Protein AF-0000000082408786 (afdb_homodimer)

Radius of gyration: 35.68 Å; Cα contacts (8 Å, |Δi|>4): 3238; chains: 2; bounding box: 88×100×82 Å

Sequence (1570 aa):
MAPITSTYRLQLRPDAFTLRDAAAQVDYFEALGVSHLYLSPILTATSGSTHGYDVTDPTTVSEGLGGREALVELSRAVRSRGMGLIVDLVPNHVGVAKPRENAWWWDVLTHGQSSEYADFFDIDWADNNGANGKLSLPVLGSQDDLDALTVEKDGEETLLAFYEHRFPVASGTEFGSPQEVHSRQSYRLVPWNAGIINYRRFFAVNELAALRQEDPKVFELCHRQLKSWVDEGLIDGVRIDHPDGLADPAEYLGRLRELIGPDQWLVIEKILGHTEPLDPLLPIDGTTGYDALNQLGGIFVDPAAELELTELSADLTGDDGDSTWLHHTERQFKRDTGRGDLAPEVRRLVRAIRRETGSRCSETELNDAVVVAIARMPVYRSDYSPLAGLAARIVGDMHELAPGHEAAFNVLAQSLVNGGEAAVRFQQVCGAVMAKSVEDRLFYRTARLVSRQEVGGNPASLAVSVAEFHLHNADRAKRWPRAMTSLSTHDTKRGEDVRARIGVVSQVPTLWSRLIREWENACPSPDPLTGLFLWQNIIGVWPADSRSAASVPELRERLHAYAEKAVRESGARTSWNDPDVGFESAVHRWIDEVFDGPVADSVSEFVGRIARHGWADSLGQKLLQLLGPGVPDVYQGTELWEDSLVDPDNRRVVDYGTRRSLLESGAAPIDATGTAKLHLVRTALTLRRENPSWFDHGEYRPIFASGSGSGHLVGFSRGPAGDPPMVVALATRHSLGLSSHGWRDTRIDLPEGEWLDALSGQPVTSADARDVFADGPCALLTRVCMAPITSTYRLQLRPDAFTLRDAAAQVDYFEALGVSHLYLSPILTATSGSTHGYDVTDPTTVSEGLGGREALVELSRAVRSRGMGLIVDLVPNHVGVAKPRENAWWWDVLTHGQSSEYADFFDIDWADNNGANGKLSLPVLGSQDDLDALTVEKDGEETLLAFYEHRFPVASGTEFGSPQEVHSRQSYRLVPWNAGIINYRRFFAVNELAALRQEDPKVFELCHRQLKSWVDEGLIDGVRIDHPDGLADPAEYLGRLRELIGPDQWLVIEKILGHTEPLDPLLPIDGTTGYDALNQLGGIFVDPAAELELTELSADLTGDDGDSTWLHHTERQFKRDTGRGDLAPEVRRLVRAIRRETGSRCSETELNDAVVVAIARMPVYRSDYSPLAGLAARIVGDMHELAPGHEAAFNVLAQSLVNGGEAAVRFQQVCGAVMAKSVEDRLFYRTARLVSRQEVGGNPASLAVSVAEFHLHNADRAKRWPRAMTSLSTHDTKRGEDVRARIGVVSQVPTLWSRLIREWENACPSPDPLTGLFLWQNIIGVWPADSRSAASVPELRERLHAYAEKAVRESGARTSWNDPDVGFESAVHRWIDEVFDGPVADSVSEFVGRIARHGWADSLGQKLLQLLGPGVPDVYQGTELWEDSLVDPDNRRVVDYGTRRSLLESGAAPIDATGTAKLHLVRTALTLRRENPSWFDHGEYRPIFASGSGSGHLVGFSRGPAGDPPMVVALATRHSLGLSSHGWRDTRIDLPEGEWLDALSGQPVTSADARDVFADGPCALLTRVC

pLDDT: mean 95.77, std 3.66, range [63.94, 98.88]

Foldseek 3Di:
DADFFFEAEAQAALVFAALLNLLVCLVVCVLLQHAEYEYFAFAAAPPPDRRNLQHQALQWGHVSRVTPVSLLSSLVSNVVSNHFYEYEAEQWWHFCLAVVSRPLSQQCQQPPPPRPSNQFFAFDQDCPLVFRRAAEAADDQAPCQLVVWDWDDDDPFIWIDRPVHTHGQYPPLRDDGSSSSQVPTSYHYHHNQPLRHGTDAQQLDSRITTTACVDVVSVCRNCVVVLVCLVVVSGQAYEYEPLLLYLDSQVSQVVVCVSNDLRGAYEYAFQAFPPGDDQLSRSHLYYQALLVLQQLLFAQFDQVLLVLLQVLCCVQAVGSLALVVLLVQQLVLLLVCCVGSCVSLLLVLLVVLCVVQVDPDDSVLLSNLLSNLLSNDRGLFQPRPVNPCVSVVSLVCCCVVDPPSVSSSVSLVVVCVVSPPSVSSSSNNSNSSNCLRQLLAVLLQRQSQSLQRWRSGDVNRNHAHLVRSQVVLQCCLARNQAHEHENDDLATQWHNLLSLLLSLCSLVVVVVSVLLVVCCVQQNAPGRSLSSRLLSLCLSQAQQALDQSVPDPCSLVQSLVSSVSSVQSNVPQAHPVGGDPVNSVSRNVSSVCCRPHDVSVVSNVVSNVCVQVSLQSLLQSLLCQLQTGHHYYHYPQSLFDDGAGHPPSSVDDHDVVVVVVLSVVAADADDSGRSLSSNSSSLSSNVCSVAVQQRRSWDKAWKFKDDDQRSQKGKIFTGHPPDPTFKIKIFGHSVVVCVVPHQPAMFIPDDDAWKAFSRVRHTQPGRRPCRQQVRHRITMIGGDD/DADFFFEAEAQAALVFAALLNVLVCLVVCVLLQHAEYEYFAFAAADPPDRRNQQHQALQWGHVSRVTPVSLLSSLVSNVVSNHFYEYEAEQWWHFCLAVVSRPLSQQCQQPPPPGPNNQFFAFDQDCVLVFRRAAEAADDQAPCQLVVWDWDDDPPFIWIDRPVHIHGQYPPLRDDDSSSSQVPTSYHYHHNQPLRHGTDAQQLDSRITTTACVDVVSVCRNCVVVLVCLVVVSGQAYEYEPLLLYLDSQVSQVVVCVSNDLRGAYEYAFQAFPPGDDQLSRSHLYYQALQVLQQLLFAQFDQVLLVLLQVLCCVQAVGSLALVVLLVQQLVLLLVCCVGSCVSLLLVLLVVLCVVQVDPDDSVLLSNLLSNLLSNDRGLFQPRPVNPCVSVVSLVCCCVVDPPSVSSSVSLVVVCVVSPPSVSSSSNNSNSSNCLRQLLAVLLQRQSQSLQRWRSGDVNRNHAHLVRSQVVLQCCLARNQAHEHENDDLATQWHNLLSLLLSLCSLVVVVVSVLLVVCCVQQNAPGRSLSSRLLSLCLSQAQQALDQSVPDPCSLVQSLVSSVSSVQSNVPQAHPVGGDPVNSVSRNVSSVCCRPHDVSVVSNVVSNVCVQSSLQSLLQSLLCQLQTGHHYYHYPQSLFDDGAGHPPSSVDDHDVVVVVVLSVVAADADDSGRSNSSNSSSLSSNVCSVAVQQRRSWDKAWKFKDDDQRSQKGKIFTGHPPDPTFKIKIFGHSVVVCVVPHQPAMFIPDDDAWKAFSRVRHTQPGRRPCRQQVRHRITMIGGDD

Nearest PDB structures (foldseek):
  5zcr-assembly2_B  TM=9.024E-01  e=6.731E-55  Saccharolobus shibatae B12
  1iv8-assembly1_A  TM=9.147E-01  e=1.776E-54  Sulfolobus acidocaldarius
  3hje-assembly1_A  TM=9.148E-01  e=4.686E-54  Sulfurisphaera tokodaii str. 7
  4e2o-assembly1_A  TM=6.393E-01  e=1.089E-13  Geobacillus thermoleovorans CCB_US3_UF5
  3vgd-assembly1_A  TM=5.640E-01  e=2.226E-06  Saccharolobus solfataricus

Structure (mmCIF, N/CA/C/O backbone):
data_AF-0000000082408786-model_v1
#
loop_
_entity.id
_entity.type
_entity.pdbx_description
1 polymer 'Malto-oligosyltrehalose synthase'
#
loop_
_atom_site.group_PDB
_atom_site.id
_atom_site.type_symbol
_atom_site.label_atom_id
_atom_site.label_alt_id
_atom_site.label_comp_id
_atom_site.label_asym_id
_atom_site.label_entity_id
_atom_site.label_seq_id
_atom_site.pdbx_PDB_ins_code
_atom_site.Cartn_x
_atom_site.Cartn_y
_atom_site.Cartn_z
_atom_site.occupancy
_atom_site.B_iso_or_equiv
_atom_site.auth_seq_id
_atom_site.auth_comp_id
_atom_site.auth_asym_id
_atom_site.auth_atom_id
_atom_site.pdbx_PDB_model_num
ATOM 1 N N . MET A 1 1 ? -14.992 -8.844 -32.125 1 63.94 1 MET A N 1
ATOM 2 C CA . MET A 1 1 ? -14.461 -9.898 -31.281 1 63.94 1 MET A CA 1
ATOM 3 C C . MET A 1 1 ? -15.5 -10.336 -30.25 1 63.94 1 MET A C 1
ATOM 5 O O . MET A 1 1 ? -16.25 -9.508 -29.734 1 63.94 1 MET A O 1
ATOM 9 N N . ALA A 1 2 ? -15.625 -11.648 -30.141 1 78.94 2 ALA A N 1
ATOM 10 C CA . ALA A 1 2 ? -16.562 -12.172 -29.141 1 78.94 2 ALA A CA 1
ATOM 11 C C . ALA A 1 2 ? -16.188 -11.703 -27.75 1 78.94 2 ALA A C 1
ATOM 13 O O . ALA A 1 2 ? -15 -11.625 -27.406 1 78.94 2 ALA A O 1
ATOM 14 N N . PRO A 1 3 ? -17.141 -11.227 -27 1 92.06 3 PRO A N 1
ATOM 15 C CA . PRO A 1 3 ? -16.828 -10.836 -25.625 1 92.06 3 PRO A CA 1
ATOM 16 C C . PRO A 1 3 ? -16.234 -11.977 -24.812 1 92.06 3 PRO A C 1
ATOM 18 O O . PRO A 1 3 ? -16.656 -13.133 -24.953 1 92.06 3 PRO A O 1
ATOM 21 N N . ILE A 1 4 ? -15.227 -11.75 -24.172 1 97.56 4 ILE A N 1
ATOM 22 C CA . ILE A 1 4 ? -14.633 -12.75 -23.281 1 97.56 4 ILE A CA 1
ATOM 23 C C . ILE A 1 4 ? -15.445 -12.836 -21.984 1 97.56 4 ILE A C 1
ATOM 25 O O . ILE A 1 4 ? -15.359 -11.945 -21.141 1 97.56 4 ILE A O 1
ATOM 29 N N . THR A 1 5 ? -16.156 -13.875 -21.844 1 98.12 5 THR A N 1
ATOM 30 C CA . THR A 1 5 ? -17.016 -14.016 -20.672 1 98.12 5 THR A CA 1
ATOM 31 C C . THR A 1 5 ? -16.516 -15.133 -19.766 1 98.12 5 THR A C 1
ATOM 33 O O . THR A 1 5 ? -16.875 -15.188 -18.578 1 98.12 5 THR A O 1
ATOM 36 N N . SER A 1 6 ? -15.789 -16.031 -20.25 1 98.62 6 SER A N 1
ATOM 37 C CA . SER A 1 6 ? -15.148 -17.125 -19.516 1 98.62 6 SER A CA 1
ATOM 38 C C . SER A 1 6 ? -14.031 -17.766 -20.328 1 98.62 6 SER A C 1
ATOM 40 O O . SER A 1 6 ? -13.938 -17.562 -21.531 1 98.62 6 SER A O 1
ATOM 42 N N . THR A 1 7 ? -13.156 -18.453 -19.609 1 98.75 7 THR A N 1
ATOM 43 C CA . THR A 1 7 ? -12.117 -19.219 -20.281 1 98.75 7 THR A CA 1
ATOM 44 C C . THR A 1 7 ? -12.109 -20.656 -19.812 1 98.75 7 THR A C 1
ATOM 46 O O . THR A 1 7 ? -12.594 -20.969 -18.719 1 98.75 7 THR A O 1
ATOM 49 N N . TYR A 1 8 ? -11.766 -21.547 -20.641 1 98.75 8 TYR A N 1
ATOM 50 C CA . TYR A 1 8 ? -11.453 -22.938 -20.344 1 98.75 8 TYR A CA 1
ATOM 51 C C . TYR A 1 8 ? -10.008 -23.266 -20.672 1 98.75 8 TYR A C 1
ATOM 53 O O . TYR A 1 8 ? -9.617 -23.25 -21.844 1 98.75 8 TYR A O 1
ATOM 61 N N . ARG A 1 9 ? -9.219 -23.547 -19.719 1 98.44 9 ARG A N 1
ATOM 62 C CA . ARG A 1 9 ? -7.789 -23.719 -19.938 1 98.44 9 ARG A CA 1
ATOM 63 C C . ARG A 1 9 ? -7.461 -25.141 -20.344 1 98.44 9 ARG A C 1
ATOM 65 O O . ARG A 1 9 ? -7.867 -26.094 -19.672 1 98.44 9 ARG A O 1
ATOM 72 N N . LEU A 1 10 ? -6.742 -25.25 -21.344 1 98.19 10 LEU A N 1
ATOM 73 C CA . LEU A 1 10 ? -6.297 -26.547 -21.859 1 98.19 10 LEU A CA 1
ATOM 74 C C . LEU A 1 10 ? -4.805 -26.734 -21.609 1 98.19 10 LEU A C 1
ATOM 76 O O . LEU A 1 10 ? -4.008 -25.812 -21.812 1 98.19 10 LEU A O 1
ATOM 80 N N . GLN A 1 11 ? -4.484 -27.906 -21.109 1 97.5 11 GLN A N 1
ATOM 81 C CA . GLN A 1 11 ? -3.084 -28.312 -21.031 1 97.5 11 GLN A CA 1
ATOM 82 C C . GLN A 1 11 ? -2.68 -29.125 -22.25 1 97.5 11 GLN A C 1
ATOM 84 O O . GLN A 1 11 ? -2.955 -30.328 -22.328 1 97.5 11 GLN A O 1
ATOM 89 N N . LEU A 1 12 ? -1.949 -28.469 -23.125 1 97.75 12 LEU A N 1
ATOM 90 C CA . LEU A 1 12 ? -1.523 -29.109 -24.359 1 97.75 12 LEU A CA 1
ATOM 91 C C . LEU A 1 12 ? -0.225 -29.891 -24.156 1 97.75 12 LEU A C 1
ATOM 93 O O . LEU A 1 12 ? 0.664 -29.438 -23.422 1 97.75 12 LEU A O 1
ATOM 97 N N . ARG A 1 13 ? -0.171 -31.062 -24.703 1 95.56 13 ARG A N 1
ATOM 98 C CA . ARG A 1 13 ? 0.997 -31.938 -24.656 1 95.56 13 ARG A CA 1
ATOM 99 C C . ARG A 1 13 ? 1.131 -32.75 -25.938 1 95.56 13 ARG A C 1
ATOM 101 O O . ARG A 1 13 ? 0.16 -33.344 -26.406 1 95.56 13 ARG A O 1
ATOM 108 N N . PRO A 1 14 ? 2.322 -32.781 -26.453 1 96.44 14 PRO A N 1
ATOM 109 C CA . PRO A 1 14 ? 2.52 -33.531 -27.719 1 96.44 14 PRO A CA 1
ATOM 110 C C . PRO A 1 14 ? 2.193 -35 -27.594 1 96.44 14 PRO A C 1
ATOM 112 O O . PRO A 1 14 ? 1.786 -35.625 -28.578 1 96.44 14 PRO A O 1
ATOM 115 N N . ASP A 1 15 ? 2.33 -35.531 -26.422 1 96.12 15 ASP A N 1
ATOM 116 C CA . ASP A 1 15 ? 2.189 -36.969 -26.25 1 96.12 15 ASP A CA 1
ATOM 117 C C . ASP A 1 15 ? 0.732 -37.375 -26 1 96.12 15 ASP A C 1
ATOM 119 O O . ASP A 1 15 ? 0.383 -38.531 -26.031 1 96.12 15 ASP A O 1
ATOM 123 N N . ALA A 1 16 ? -0.078 -36.375 -25.75 1 95.25 16 ALA A N 1
ATOM 124 C CA . ALA A 1 16 ? -1.372 -36.812 -25.25 1 95.25 16 ALA A CA 1
ATOM 125 C C . ALA A 1 16 ? -2.506 -35.969 -25.781 1 95.25 16 ALA A C 1
ATOM 127 O O . ALA A 1 16 ? -3.611 -36.438 -26.031 1 95.25 16 ALA A O 1
ATOM 128 N N . PHE A 1 17 ? -2.352 -34.656 -26 1 97.56 17 PHE A N 1
ATOM 129 C CA . PHE A 1 17 ? -3.418 -33.719 -26.344 1 97.56 17 PHE A CA 1
ATOM 130 C C . PHE A 1 17 ? -2.867 -32.531 -27.109 1 97.56 17 PHE A C 1
ATOM 132 O O . PHE A 1 17 ? -2.395 -31.562 -26.516 1 97.56 17 PHE A O 1
ATOM 139 N N . THR A 1 18 ? -3.078 -32.5 -28.406 1 98.19 18 THR A N 1
ATOM 140 C CA . THR A 1 18 ? -2.506 -31.5 -29.312 1 98.19 18 THR A CA 1
ATOM 141 C C . THR A 1 18 ? -3.545 -30.453 -29.688 1 98.19 18 THR A C 1
ATOM 143 O O . THR A 1 18 ? -4.68 -30.5 -29.203 1 98.19 18 THR A O 1
ATOM 146 N N . LEU A 1 19 ? -3.156 -29.547 -30.547 1 98.75 19 LEU A N 1
ATOM 147 C CA . LEU A 1 19 ? -4.059 -28.516 -31.062 1 98.75 19 LEU A CA 1
ATOM 148 C C . LEU A 1 19 ? -5.184 -29.125 -31.875 1 98.75 19 LEU A C 1
ATOM 150 O O . LEU A 1 19 ? -6.32 -28.656 -31.844 1 98.75 19 LEU A O 1
ATOM 154 N N . ARG A 1 20 ? -4.887 -30.172 -32.594 1 98.06 20 ARG A N 1
ATOM 155 C CA . ARG A 1 20 ? -5.902 -30.844 -33.406 1 98.06 20 ARG A CA 1
ATOM 156 C C . ARG A 1 20 ? -6.895 -31.578 -32.5 1 98.06 20 ARG A C 1
ATOM 158 O O . ARG A 1 20 ? -8.086 -31.641 -32.812 1 98.06 20 ARG A O 1
ATOM 165 N N . ASP A 1 21 ? -6.316 -32.156 -31.453 1 98.12 21 ASP A N 1
ATOM 166 C CA . ASP A 1 21 ? -7.207 -32.781 -30.484 1 98.12 21 ASP A CA 1
ATOM 167 C C . ASP A 1 21 ? -8.164 -31.766 -29.891 1 98.12 21 ASP A C 1
ATOM 169 O O . ASP A 1 21 ? -9.344 -32.062 -29.656 1 98.12 21 ASP A O 1
ATOM 173 N N . ALA A 1 22 ? -7.668 -30.625 -29.562 1 98.56 22 ALA A N 1
ATOM 174 C CA . ALA A 1 22 ? -8.508 -29.547 -29.047 1 98.56 22 ALA A CA 1
ATOM 175 C C . ALA A 1 22 ? -9.594 -29.172 -30.047 1 98.56 22 ALA A C 1
ATOM 177 O O . ALA A 1 22 ? -10.75 -28.969 -29.672 1 98.56 22 ALA A O 1
ATOM 178 N N . ALA A 1 23 ? -9.227 -29.047 -31.297 1 98.5 23 ALA A N 1
ATOM 179 C CA . ALA A 1 23 ? -10.172 -28.703 -32.344 1 98.5 23 ALA A CA 1
ATOM 180 C C . ALA A 1 23 ? -11.305 -29.719 -32.406 1 98.5 23 ALA A C 1
ATOM 182 O O . ALA A 1 23 ? -12.461 -29.375 -32.688 1 98.5 23 ALA A O 1
ATOM 183 N N . ALA A 1 24 ? -10.93 -30.922 -32.156 1 97.5 24 ALA A N 1
ATOM 184 C CA . ALA A 1 24 ? -11.898 -32 -32.219 1 97.5 24 ALA A CA 1
ATOM 185 C C . ALA A 1 24 ? -12.898 -31.922 -31.078 1 97.5 24 ALA A C 1
ATOM 187 O O . ALA A 1 24 ? -13.953 -32.562 -31.125 1 97.5 24 ALA A O 1
ATOM 188 N N . GLN A 1 25 ? -12.562 -31.156 -30.062 1 97.62 25 GLN A N 1
ATOM 189 C CA . GLN A 1 25 ? -13.438 -31.078 -28.891 1 97.62 25 GLN A CA 1
ATOM 190 C C . GLN A 1 25 ? -14.18 -29.734 -28.859 1 97.62 25 GLN A C 1
ATOM 192 O O . GLN A 1 25 ? -14.844 -29.422 -27.875 1 97.62 25 GLN A O 1
ATOM 197 N N . VAL A 1 26 ? -14.133 -28.922 -29.844 1 98.25 26 VAL A N 1
ATOM 198 C CA . VAL A 1 26 ? -14.648 -27.562 -29.828 1 98.25 26 VAL A CA 1
ATOM 199 C C . VAL A 1 26 ? -16.156 -27.594 -29.609 1 98.25 26 VAL A C 1
ATOM 201 O O . VAL A 1 26 ? -16.703 -26.703 -28.953 1 98.25 26 VAL A O 1
ATOM 204 N N . ASP A 1 27 ? -16.844 -28.547 -30.203 1 97.06 27 ASP A N 1
ATOM 205 C CA . ASP A 1 27 ? -18.297 -28.625 -30.031 1 97.06 27 ASP A CA 1
ATOM 206 C C . ASP A 1 27 ? -18.672 -28.859 -28.562 1 97.06 27 ASP A C 1
ATOM 208 O O . ASP A 1 27 ? -19.688 -28.359 -28.094 1 97.06 27 ASP A O 1
ATOM 212 N N . TYR A 1 28 ? -17.875 -29.625 -27.828 1 97.62 28 TYR A N 1
ATOM 213 C CA . TYR A 1 28 ? -18.094 -29.844 -26.406 1 97.62 28 TYR A CA 1
ATOM 214 C C . TYR A 1 28 ? -17.984 -28.531 -25.625 1 97.62 28 TYR A C 1
ATOM 216 O O . TYR A 1 28 ? -18.828 -28.234 -24.781 1 97.62 28 TYR A O 1
ATOM 224 N N . PHE A 1 29 ? -16.938 -27.781 -25.906 1 98.31 29 PHE A N 1
ATOM 225 C CA . PHE A 1 29 ? -16.719 -26.531 -25.188 1 98.31 29 PHE A CA 1
ATOM 226 C C . PHE A 1 29 ? -17.828 -25.531 -25.484 1 98.31 29 PHE A C 1
ATOM 228 O O . PHE A 1 29 ? -18.234 -24.781 -24.594 1 98.31 29 PHE A O 1
ATOM 235 N N . GLU A 1 30 ? -18.219 -25.547 -26.734 1 97.81 30 GLU A N 1
ATOM 236 C CA . GLU A 1 30 ? -19.359 -24.719 -27.078 1 97.81 30 GLU A CA 1
ATOM 237 C C . GLU A 1 30 ? -20.594 -25.094 -26.266 1 97.81 30 GLU A C 1
ATOM 239 O O . GLU A 1 30 ? -21.281 -24.234 -25.703 1 97.81 30 GLU A O 1
ATOM 244 N N . ALA A 1 31 ? -20.828 -26.406 -26.219 1 97.06 31 ALA A N 1
ATOM 245 C CA . ALA A 1 31 ? -22 -26.906 -25.484 1 97.06 31 ALA A CA 1
ATOM 246 C C . ALA A 1 31 ? -21.891 -26.594 -23.984 1 97.06 31 ALA A C 1
ATOM 248 O O . ALA A 1 31 ? -22.891 -26.344 -23.328 1 97.06 31 ALA A O 1
ATOM 249 N N . LEU A 1 32 ? -20.719 -26.594 -23.453 1 97.81 32 LEU A N 1
ATOM 250 C CA . LEU A 1 32 ? -20.469 -26.297 -22.047 1 97.81 32 LEU A CA 1
ATOM 251 C C . LEU A 1 32 ? -20.703 -24.812 -21.75 1 97.81 32 LEU A C 1
ATOM 253 O O . LEU A 1 32 ? -20.922 -24.438 -20.594 1 97.81 32 LEU A O 1
ATOM 257 N N . GLY A 1 33 ? -20.641 -23.953 -22.719 1 97.75 33 GLY A N 1
ATOM 258 C CA . GLY A 1 33 ? -20.922 -22.531 -22.562 1 97.75 33 GLY A CA 1
ATOM 259 C C . GLY A 1 33 ? -19.656 -21.688 -22.516 1 97.75 33 GLY A C 1
ATOM 260 O O . GLY A 1 33 ? -19.719 -20.5 -22.188 1 97.75 33 GLY A O 1
ATOM 261 N N . VAL A 1 34 ? -18.547 -22.219 -22.938 1 98.25 34 VAL A N 1
ATOM 262 C CA . VAL A 1 34 ? -17.266 -21.547 -22.891 1 98.25 34 VAL A CA 1
ATOM 263 C C . VAL A 1 34 ? -17.188 -20.484 -24 1 98.25 34 VAL A C 1
ATOM 265 O O . VAL A 1 34 ? -17.656 -20.703 -25.109 1 98.25 34 VAL A O 1
ATOM 268 N N . SER A 1 35 ? -16.641 -19.312 -23.641 1 98.5 35 SER A N 1
ATOM 269 C CA . SER A 1 35 ? -16.5 -18.281 -24.656 1 98.5 35 SER A CA 1
ATOM 270 C C . SER A 1 35 ? -15.125 -18.375 -25.328 1 98.5 35 SER A C 1
ATOM 272 O O . SER A 1 35 ? -15.008 -18.172 -26.547 1 98.5 35 SER A O 1
ATOM 274 N N . HIS A 1 36 ? -14.117 -18.641 -24.484 1 98.69 36 HIS A N 1
ATOM 275 C CA . HIS A 1 36 ? -12.766 -18.641 -25.031 1 98.69 36 HIS A CA 1
ATOM 276 C C . HIS A 1 36 ? -11.969 -19.844 -24.516 1 98.69 36 HIS A C 1
ATOM 278 O O . HIS A 1 36 ? -12.055 -20.188 -23.344 1 98.69 36 HIS A O 1
ATOM 284 N N . LEU A 1 37 ? -11.234 -20.5 -25.391 1 98.81 37 LEU A N 1
ATOM 285 C CA . LEU A 1 37 ? -10.25 -21.484 -24.969 1 98.81 37 LEU A CA 1
ATOM 286 C C . LEU A 1 37 ? -8.93 -20.812 -24.594 1 98.81 37 LEU A C 1
ATOM 288 O O . LEU A 1 37 ? -8.461 -19.922 -25.312 1 98.81 37 LEU A O 1
ATOM 292 N N . TYR A 1 38 ? -8.453 -21.125 -23.453 1 98.69 38 TYR A N 1
ATOM 293 C CA . TYR A 1 38 ? -7.188 -20.641 -22.906 1 98.69 38 TYR A CA 1
ATOM 294 C C . TYR A 1 38 ? -6.105 -21.703 -23.047 1 98.69 38 TYR A C 1
ATOM 296 O O . TYR A 1 38 ? -6.145 -22.734 -22.359 1 98.69 38 TYR A O 1
ATOM 304 N N . LEU A 1 39 ? -5.129 -21.469 -23.922 1 98.81 39 LEU A N 1
ATOM 305 C CA . LEU A 1 39 ? -4.137 -22.484 -24.281 1 98.81 39 LEU A CA 1
ATOM 306 C C . LEU A 1 39 ? -2.881 -22.344 -23.422 1 98.81 39 LEU A C 1
ATOM 308 O O . LEU A 1 39 ? -2.404 -21.219 -23.188 1 98.81 39 LEU A O 1
ATOM 312 N N . SER A 1 40 ? -2.385 -23.516 -22.922 1 98.38 40 SER A N 1
ATOM 313 C CA . SER A 1 40 ? -1.029 -23.5 -22.375 1 98.38 40 SER A CA 1
ATOM 314 C C . SER A 1 40 ? -0.016 -23.062 -23.422 1 98.38 40 SER A C 1
ATOM 316 O O . SER A 1 40 ? -0.365 -22.875 -24.594 1 98.38 40 SER A O 1
ATOM 318 N N . PRO A 1 41 ? 1.252 -22.812 -23.078 1 98.25 41 PRO A N 1
ATOM 319 C CA . PRO A 1 41 ? 2.211 -22.328 -24.062 1 98.25 41 PRO A CA 1
ATOM 320 C C . PRO A 1 41 ? 2.289 -23.234 -25.297 1 98.25 41 PRO A C 1
ATOM 322 O O . PRO A 1 41 ? 2.287 -24.469 -25.172 1 98.25 41 PRO A O 1
ATOM 325 N N . ILE A 1 42 ? 2.367 -22.578 -26.484 1 98.62 42 ILE A N 1
ATOM 326 C CA . ILE A 1 42 ? 2.266 -23.375 -27.703 1 98.62 42 ILE A CA 1
ATOM 327 C C . ILE A 1 42 ? 3.52 -23.188 -28.562 1 98.62 42 ILE A C 1
ATOM 329 O O . ILE A 1 42 ? 3.641 -23.766 -29.641 1 98.62 42 ILE A O 1
ATOM 333 N N . LEU A 1 43 ? 4.422 -22.359 -28.094 1 98.69 43 LEU A N 1
ATOM 334 C CA . LEU A 1 43 ? 5.688 -22.219 -28.797 1 98.69 43 LEU A CA 1
ATOM 335 C C . LEU A 1 43 ? 6.543 -23.484 -28.625 1 98.69 43 LEU A C 1
ATOM 337 O O . LEU A 1 43 ? 6.281 -24.297 -27.75 1 98.69 43 LEU A O 1
ATOM 341 N N . THR A 1 44 ? 7.562 -23.656 -29.516 1 98.38 44 THR A N 1
ATOM 342 C CA . THR A 1 44 ? 8.375 -24.859 -29.5 1 98.38 44 THR A CA 1
ATOM 343 C C . THR A 1 44 ? 9.125 -24.984 -28.172 1 98.38 44 THR A C 1
ATOM 345 O O . THR A 1 44 ? 9.914 -24.109 -27.812 1 98.38 44 THR A O 1
ATOM 348 N N . ALA A 1 45 ? 8.828 -26.094 -27.484 1 98.38 45 ALA A N 1
ATOM 349 C CA . ALA A 1 45 ? 9.469 -26.375 -26.188 1 98.38 45 ALA A CA 1
ATOM 350 C C . ALA A 1 45 ? 10.43 -27.562 -26.312 1 98.38 45 ALA A C 1
ATOM 352 O O . ALA A 1 45 ? 10.625 -28.109 -27.391 1 98.38 45 ALA A O 1
ATOM 353 N N . THR A 1 46 ? 11.102 -27.812 -25.219 1 97.62 46 THR A N 1
ATOM 354 C CA . THR A 1 46 ? 12.023 -28.953 -25.188 1 97.62 46 THR A CA 1
ATOM 355 C C . THR A 1 46 ? 11.305 -30.234 -25.562 1 97.62 46 THR A C 1
ATOM 357 O O . THR A 1 46 ? 10.156 -30.453 -25.172 1 97.62 46 THR A O 1
ATOM 360 N N . SER A 1 47 ? 12.016 -31.047 -26.281 1 95.75 47 SER A N 1
ATOM 361 C CA . SER A 1 47 ? 11.43 -32.344 -26.656 1 95.75 47 SER A CA 1
ATOM 362 C C . SER A 1 47 ? 10.969 -33.125 -25.438 1 95.75 47 SER A C 1
ATOM 364 O O . SER A 1 47 ? 11.719 -33.25 -24.469 1 95.75 47 SER A O 1
ATOM 366 N N . GLY A 1 48 ? 9.758 -33.531 -25.484 1 93.44 48 GLY A N 1
ATOM 367 C CA . GLY A 1 48 ? 9.219 -34.312 -24.391 1 93.44 48 GLY A CA 1
ATOM 368 C C . GLY A 1 48 ? 8.484 -33.469 -23.359 1 93.44 48 GLY A C 1
ATOM 369 O O . GLY A 1 48 ? 7.855 -34 -22.438 1 93.44 48 GLY A O 1
ATOM 370 N N . SER A 1 49 ? 8.555 -32.219 -23.562 1 95.25 49 SER A N 1
ATOM 371 C CA . SER A 1 49 ? 7.902 -31.312 -22.594 1 95.25 49 SER A CA 1
ATOM 372 C C . SER A 1 49 ? 6.398 -31.562 -22.547 1 95.25 49 SER A C 1
ATOM 374 O O . SER A 1 49 ? 5.746 -31.656 -23.594 1 95.25 49 SER A O 1
ATOM 376 N N . THR A 1 50 ? 5.855 -31.625 -21.328 1 93.88 50 THR A N 1
ATOM 377 C CA . THR A 1 50 ? 4.422 -31.844 -21.1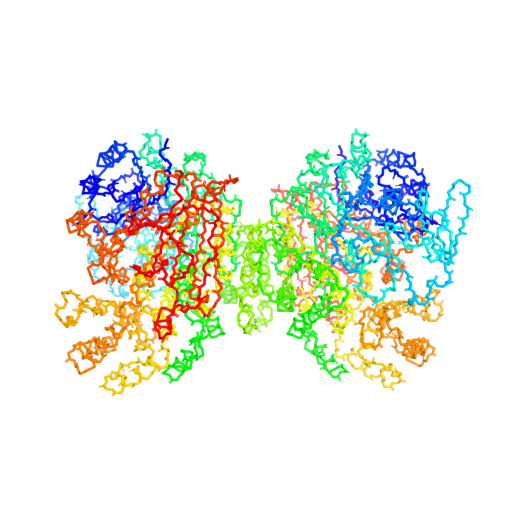72 1 93.88 50 THR A CA 1
ATOM 378 C C . THR A 1 50 ? 3.744 -30.562 -20.672 1 93.88 50 THR A C 1
ATOM 380 O O . THR A 1 50 ? 2.535 -30.547 -20.438 1 93.88 50 THR A O 1
ATOM 383 N N . HIS A 1 51 ? 4.457 -29.516 -20.469 1 94.06 51 HIS A N 1
ATOM 384 C CA . HIS A 1 51 ? 3.885 -28.281 -19.938 1 94.06 51 HIS A CA 1
ATOM 385 C C . HIS A 1 51 ? 4.133 -27.109 -20.859 1 94.06 51 HIS A C 1
ATOM 387 O O . HIS A 1 51 ? 3.389 -26.125 -20.844 1 94.06 51 HIS A O 1
ATOM 393 N N . GLY A 1 52 ? 5.168 -27.172 -21.641 1 96.44 52 GLY A N 1
ATOM 394 C CA . GLY A 1 52 ? 5.391 -26.172 -22.688 1 96.44 52 GLY A CA 1
ATOM 395 C C . GLY A 1 52 ? 6.059 -24.922 -22.172 1 96.44 52 GLY A C 1
ATOM 396 O O . GLY A 1 52 ? 6.301 -23.984 -22.938 1 96.44 52 GLY A O 1
ATOM 397 N N . TYR A 1 53 ? 6.469 -24.766 -20.891 1 97.19 53 TYR A N 1
ATOM 398 C CA . TYR A 1 53 ? 7.043 -23.547 -20.328 1 97.19 53 TYR A CA 1
ATOM 399 C C . TYR A 1 53 ? 8.539 -23.469 -20.609 1 97.19 53 TYR A C 1
ATOM 401 O O . TYR A 1 53 ? 9.156 -22.406 -20.453 1 97.19 53 TYR A O 1
ATOM 409 N N . ASP A 1 54 ? 9.164 -24.547 -21 1 98.06 54 ASP A N 1
ATOM 410 C CA . ASP A 1 54 ? 10.586 -24.594 -21.328 1 98.06 54 ASP A CA 1
ATOM 411 C C . ASP A 1 54 ? 10.805 -24.406 -22.828 1 98.06 54 ASP A C 1
ATOM 413 O O . ASP A 1 54 ? 11.461 -25.234 -23.484 1 98.06 54 ASP A O 1
ATOM 417 N N . VAL A 1 55 ? 10.406 -23.297 -23.25 1 98.56 55 VAL A N 1
ATOM 418 C CA . VAL A 1 55 ? 10.461 -22.938 -24.672 1 98.56 55 VAL A CA 1
ATOM 419 C C . VAL A 1 55 ? 11.906 -22.953 -25.156 1 98.56 55 VAL A C 1
ATOM 421 O O . VAL A 1 55 ? 12.789 -22.406 -24.484 1 98.56 55 VAL A O 1
ATOM 424 N N . THR A 1 56 ? 12.18 -23.531 -26.328 1 98.38 56 THR A N 1
ATOM 425 C CA . THR A 1 56 ? 13.531 -23.578 -26.891 1 98.38 56 THR A CA 1
ATOM 426 C C . THR A 1 56 ? 13.609 -22.703 -28.156 1 98.38 56 THR A C 1
ATOM 428 O O . THR A 1 56 ? 14.695 -22.266 -28.531 1 98.38 56 THR A O 1
ATOM 431 N N . ASP A 1 57 ? 12.469 -22.5 -28.797 1 98.06 57 ASP A N 1
ATOM 432 C CA . ASP A 1 57 ? 12.375 -21.641 -29.984 1 98.06 57 ASP A CA 1
ATOM 433 C C . ASP A 1 57 ? 11.109 -20.781 -29.953 1 98.06 57 ASP A C 1
ATOM 435 O O . ASP A 1 57 ? 10.039 -21.25 -30.344 1 98.06 57 ASP A O 1
ATOM 439 N N . PRO A 1 58 ? 11.258 -19.547 -29.625 1 97.56 58 PRO A N 1
ATOM 440 C CA . PRO A 1 58 ? 10.078 -18.703 -29.5 1 97.56 58 PRO A CA 1
ATOM 441 C C . PRO A 1 58 ? 9.562 -18.219 -30.859 1 97.56 58 PRO A C 1
ATOM 443 O O . PRO A 1 58 ? 8.562 -17.5 -30.922 1 97.56 58 PRO A O 1
ATOM 446 N N . THR A 1 59 ? 10.109 -18.609 -31.938 1 97.31 59 THR A N 1
ATOM 447 C CA . THR A 1 59 ? 9.75 -18.078 -33.25 1 97.31 59 THR A CA 1
ATOM 448 C C . THR A 1 59 ? 8.852 -19.062 -34 1 97.31 59 THR A C 1
ATOM 450 O O . THR A 1 59 ? 8.453 -18.797 -35.125 1 97.31 59 THR A O 1
ATOM 453 N N . THR A 1 60 ? 8.555 -20.188 -33.344 1 97.94 60 THR A N 1
ATOM 454 C CA . THR A 1 60 ? 7.711 -21.156 -34.031 1 97.94 60 THR A CA 1
ATOM 455 C C . THR A 1 60 ? 6.66 -21.734 -33.094 1 97.94 60 THR A C 1
ATOM 457 O O . THR A 1 60 ? 6.887 -21.797 -31.875 1 97.94 60 THR A O 1
ATOM 460 N N . VAL A 1 61 ? 5.547 -22.125 -33.656 1 98.5 61 VAL A N 1
ATOM 461 C CA . VAL A 1 61 ? 4.574 -22.938 -32.938 1 98.5 61 VAL A CA 1
ATOM 462 C C . VAL A 1 61 ? 5.02 -24.391 -32.938 1 98.5 61 VAL A C 1
ATOM 464 O O . VAL A 1 61 ? 5.457 -24.922 -33.938 1 98.5 61 VAL A O 1
ATOM 467 N N . SER A 1 62 ? 4.949 -25.062 -31.859 1 98.38 62 SER A N 1
ATOM 468 C CA . SER A 1 62 ? 5.48 -26.406 -31.656 1 98.38 62 SER A CA 1
ATOM 469 C C . SER A 1 62 ? 4.938 -27.375 -32.688 1 98.38 62 SER A C 1
ATOM 471 O O . SER A 1 62 ? 3.725 -27.578 -32.781 1 98.38 62 SER A O 1
ATOM 473 N N . GLU A 1 63 ? 5.824 -28.031 -33.375 1 97.62 63 GLU A N 1
ATOM 474 C CA . GLU A 1 63 ? 5.426 -29.047 -34.344 1 97.62 63 GLU A CA 1
ATOM 475 C C . GLU A 1 63 ? 4.762 -30.234 -33.656 1 97.62 63 GLU A C 1
ATOM 477 O O . GLU A 1 63 ? 3.857 -30.859 -34.219 1 97.62 63 GLU A O 1
ATOM 482 N N . GLY A 1 64 ? 5.277 -30.484 -32.5 1 97.5 64 GLY A N 1
ATOM 483 C CA . GLY A 1 64 ? 4.703 -31.578 -31.719 1 97.5 64 GLY A CA 1
ATOM 484 C C . GLY A 1 64 ? 3.234 -31.359 -31.406 1 97.5 64 GLY A C 1
ATOM 485 O O . GLY A 1 64 ? 2.49 -32.344 -31.219 1 97.5 64 GLY A O 1
ATOM 486 N N . LEU A 1 65 ? 2.775 -30.172 -31.438 1 98.44 65 LEU A N 1
ATOM 487 C CA . LEU A 1 65 ? 1.383 -29.844 -31.141 1 98.44 65 LEU A CA 1
ATOM 488 C C . LEU A 1 65 ? 0.582 -29.703 -32.438 1 98.44 65 LEU A C 1
ATOM 490 O O . LEU A 1 65 ? -0.622 -29.438 -32.406 1 98.44 65 LEU A O 1
ATOM 494 N N . GLY A 1 66 ? 1.208 -29.797 -33.562 1 98.06 66 GLY A N 1
ATOM 495 C CA . GLY A 1 66 ? 0.562 -29.672 -34.875 1 98.06 66 GLY A CA 1
ATOM 496 C C . GLY A 1 66 ? 1.014 -28.438 -35.625 1 98.06 66 GLY A C 1
ATOM 497 O O . GLY A 1 66 ? 0.615 -28.234 -36.781 1 98.06 66 GLY A O 1
ATOM 498 N N . GLY A 1 67 ? 1.826 -27.609 -35 1 98.12 67 GLY A N 1
ATOM 499 C CA . GLY A 1 67 ? 2.396 -26.453 -35.688 1 98.12 67 GLY A CA 1
ATOM 500 C C . GLY A 1 67 ? 1.4 -25.328 -35.906 1 98.12 67 GLY A C 1
ATOM 501 O O . GLY A 1 67 ? 0.284 -25.391 -35.375 1 98.12 67 GLY A O 1
ATOM 502 N N . ARG A 1 68 ? 1.849 -24.375 -36.625 1 98.19 68 ARG A N 1
ATOM 503 C CA . ARG A 1 68 ? 1.04 -23.188 -36.906 1 98.19 68 ARG A CA 1
ATOM 504 C C . ARG A 1 68 ? -0.245 -23.547 -37.625 1 98.19 68 ARG A C 1
ATOM 506 O O . ARG A 1 68 ? -1.294 -22.953 -37.406 1 98.19 68 ARG A O 1
ATOM 513 N N . GLU A 1 69 ? -0.158 -24.484 -38.5 1 98.25 69 GLU A N 1
ATOM 514 C CA . GLU A 1 69 ? -1.335 -24.906 -39.25 1 98.25 69 GLU A CA 1
ATOM 515 C C . GLU A 1 69 ? -2.445 -25.391 -38.312 1 98.25 69 GLU A C 1
ATOM 517 O O . GLU A 1 69 ? -3.611 -25.031 -38.5 1 98.25 69 GLU A O 1
ATOM 522 N N . ALA A 1 70 ? -2.018 -26.172 -37.406 1 98.75 70 ALA A N 1
ATOM 523 C CA . ALA A 1 70 ? -2.998 -26.672 -36.438 1 98.75 70 ALA A CA 1
ATOM 524 C C . ALA A 1 70 ? -3.596 -25.516 -35.625 1 98.75 70 ALA A C 1
ATOM 526 O O . ALA A 1 70 ? -4.77 -25.562 -35.25 1 98.75 70 ALA A O 1
ATOM 527 N N . LEU A 1 71 ? -2.838 -24.5 -35.281 1 98.81 71 LEU A N 1
ATOM 528 C CA . LEU A 1 71 ? -3.336 -23.328 -34.562 1 98.81 71 LEU A CA 1
ATOM 529 C C . LEU A 1 71 ? -4.387 -22.609 -35.406 1 98.81 71 LEU A C 1
ATOM 531 O O . LEU A 1 71 ? -5.434 -22.203 -34.875 1 98.81 71 LEU A O 1
ATOM 535 N N . VAL A 1 72 ? -4.086 -22.406 -36.656 1 98.69 72 VAL A N 1
ATOM 536 C CA . VAL A 1 72 ? -5.016 -21.734 -37.562 1 98.69 72 VAL A CA 1
ATOM 537 C C . VAL A 1 72 ? -6.312 -22.547 -37.656 1 98.69 72 VAL A C 1
ATOM 539 O O . VAL A 1 72 ? -7.406 -21.969 -37.656 1 98.69 72 VAL A O 1
ATOM 542 N N . GLU A 1 73 ? -6.129 -23.875 -37.719 1 98.5 73 GLU A N 1
ATOM 543 C CA . GLU A 1 73 ? -7.297 -24.75 -37.781 1 98.5 73 GLU A CA 1
ATOM 544 C C . GLU A 1 73 ? -8.141 -24.625 -36.5 1 98.5 73 GLU A C 1
ATOM 546 O O . GLU A 1 73 ? -9.367 -24.562 -36.594 1 98.5 73 GLU A O 1
ATOM 551 N N . LEU A 1 74 ? -7.504 -24.641 -35.438 1 98.81 74 LEU A N 1
ATOM 552 C CA . LEU A 1 74 ? -8.219 -24.5 -34.156 1 98.81 74 LEU A CA 1
ATOM 553 C C . LEU A 1 74 ? -8.914 -23.141 -34.094 1 98.81 74 LEU A C 1
ATOM 555 O O . LEU A 1 74 ? -10.055 -23.047 -33.625 1 98.81 74 LEU A O 1
ATOM 559 N N . SER A 1 75 ? -8.195 -22.078 -34.438 1 98.56 75 SER A N 1
ATOM 560 C CA . SER A 1 75 ? -8.773 -20.734 -34.438 1 98.56 75 SER A CA 1
ATOM 561 C C . SER A 1 75 ? -10.023 -20.672 -35.312 1 98.56 75 SER A C 1
ATOM 563 O O . SER A 1 75 ? -11.039 -20.109 -34.875 1 98.56 75 SER A O 1
ATOM 565 N N . ARG A 1 76 ? -9.93 -21.266 -36.438 1 98 76 ARG A N 1
ATOM 566 C CA . ARG A 1 76 ? -11.086 -21.297 -37.344 1 98 76 ARG A CA 1
ATOM 567 C C . ARG A 1 76 ? -12.242 -22.062 -36.719 1 98 76 ARG A C 1
ATOM 569 O O . ARG A 1 76 ? -13.398 -21.625 -36.812 1 98 76 ARG A O 1
ATOM 576 N N . ALA A 1 77 ? -11.898 -23.156 -36.125 1 98.31 77 ALA A N 1
ATOM 577 C CA . ALA A 1 77 ? -12.93 -24 -35.5 1 98.31 77 ALA A CA 1
ATOM 578 C C . ALA A 1 77 ? -13.648 -23.234 -34.375 1 98.31 77 ALA A C 1
ATOM 580 O O . ALA A 1 77 ? -14.883 -23.281 -34.312 1 98.31 77 ALA A O 1
ATOM 581 N N . VAL A 1 78 ? -12.938 -22.594 -33.531 1 98 78 VAL A N 1
ATOM 582 C CA . VAL A 1 78 ? -13.547 -21.891 -32.406 1 98 78 VAL A CA 1
ATOM 583 C C . VAL A 1 78 ? -14.32 -20.672 -32.906 1 98 78 VAL A C 1
ATOM 585 O O . VAL A 1 78 ? -15.375 -20.344 -32.375 1 98 78 VAL A O 1
ATOM 588 N N . ARG A 1 79 ? -13.805 -19.969 -33.875 1 97.19 79 ARG A N 1
ATOM 589 C CA . ARG A 1 79 ? -14.445 -18.766 -34.375 1 97.19 79 ARG A CA 1
ATOM 590 C C . ARG A 1 79 ? -15.75 -19.109 -35.094 1 97.19 79 ARG A C 1
ATOM 592 O O . ARG A 1 79 ? -16.703 -18.328 -35.062 1 97.19 79 ARG A O 1
ATOM 599 N N . SER A 1 80 ? -15.703 -20.172 -35.75 1 96.88 80 SER A N 1
ATOM 600 C CA . SER A 1 80 ? -16.906 -20.609 -36.469 1 96.88 80 SER A CA 1
ATOM 601 C C . SER A 1 80 ? -18.047 -20.859 -35.5 1 96.88 80 SER A C 1
ATOM 603 O O . SER A 1 80 ? -19.219 -20.859 -35.906 1 96.88 80 SER A O 1
ATOM 605 N N . ARG A 1 81 ? -17.719 -20.984 -34.312 1 96.12 81 ARG A N 1
ATOM 606 C CA . ARG A 1 81 ? -18.719 -21.266 -33.281 1 96.12 81 ARG A CA 1
ATOM 607 C C . ARG A 1 81 ? -18.891 -20.078 -32.344 1 96.12 81 ARG A C 1
ATOM 609 O O . ARG A 1 81 ? -19.438 -20.219 -31.25 1 96.12 81 ARG A O 1
ATOM 616 N N . GLY A 1 82 ? -18.344 -18.984 -32.688 1 96 82 GLY A N 1
ATOM 617 C CA . GLY A 1 82 ? -18.484 -17.766 -31.906 1 96 82 GLY A CA 1
ATOM 618 C C . GLY A 1 82 ? -17.609 -17.75 -30.672 1 96 82 GLY A C 1
ATOM 619 O O . GLY A 1 82 ? -17.891 -17.031 -29.719 1 96 82 GLY A O 1
ATOM 620 N N . MET A 1 83 ? -16.641 -18.562 -30.594 1 98 83 MET A N 1
ATOM 621 C CA . MET A 1 83 ? -15.672 -18.641 -29.5 1 98 83 MET A CA 1
ATOM 622 C C . MET A 1 83 ? -14.336 -18.031 -29.906 1 98 83 MET A C 1
ATOM 624 O O . MET A 1 83 ? -14.188 -17.531 -31.016 1 98 83 MET A O 1
ATOM 628 N N . GLY A 1 84 ? -13.398 -17.891 -28.953 1 98.25 84 GLY A N 1
ATOM 629 C CA . GLY A 1 84 ? -12.094 -17.328 -29.25 1 98.25 84 GLY A CA 1
ATOM 630 C C . GLY A 1 84 ? -10.953 -18.047 -28.547 1 98.25 84 GLY A C 1
ATOM 631 O O . GLY A 1 84 ? -11.164 -19.078 -27.922 1 98.25 84 GLY A O 1
ATOM 632 N N . LEU A 1 85 ? -9.727 -17.469 -28.703 1 98.5 85 LEU A N 1
ATOM 633 C CA . LEU A 1 85 ? -8.531 -18.109 -28.156 1 98.5 85 LEU A CA 1
ATOM 634 C C . LEU A 1 85 ? -7.727 -17.125 -27.312 1 98.5 85 LEU A C 1
ATOM 636 O O . LEU A 1 85 ? -7.617 -15.945 -27.672 1 98.5 85 LEU A O 1
ATOM 640 N N . ILE A 1 86 ? -7.273 -17.594 -26.234 1 98.56 86 ILE A N 1
ATOM 641 C CA . ILE A 1 86 ? -6.273 -16.953 -25.375 1 98.56 86 ILE A CA 1
ATOM 642 C C . ILE A 1 86 ? -5.02 -17.812 -25.312 1 98.56 86 ILE A C 1
ATOM 644 O O . ILE A 1 86 ? -5.109 -19.047 -25.266 1 98.56 86 ILE A O 1
ATOM 648 N N . VAL A 1 87 ? -3.82 -17.188 -25.297 1 98.69 87 VAL A N 1
ATOM 649 C CA . VAL A 1 87 ? -2.602 -18 -25.281 1 98.69 87 VAL A CA 1
ATOM 650 C C . VAL A 1 87 ? -1.721 -17.594 -24.109 1 98.69 87 VAL A C 1
ATOM 652 O O . VAL A 1 87 ? -1.582 -16.391 -23.812 1 98.69 87 VAL A O 1
ATOM 655 N N . ASP A 1 88 ? -1.178 -18.578 -23.438 1 98.5 88 ASP A N 1
ATOM 656 C CA . ASP A 1 88 ? -0.169 -18.391 -22.391 1 98.5 88 ASP A CA 1
ATOM 657 C C . ASP A 1 88 ? 1.206 -18.141 -23 1 98.5 88 ASP A C 1
ATOM 659 O O . ASP A 1 88 ? 1.664 -18.891 -23.859 1 98.5 88 ASP A O 1
ATOM 663 N N . LEU A 1 89 ? 1.852 -17.109 -22.562 1 98.31 89 LEU A N 1
ATOM 664 C CA . LEU A 1 89 ? 3.154 -16.734 -23.109 1 98.31 89 LEU A CA 1
ATOM 665 C C . LEU A 1 89 ? 4.199 -16.641 -22 1 98.31 89 LEU A C 1
ATOM 667 O O . LEU A 1 89 ? 3.914 -16.141 -20.906 1 98.31 89 LEU A O 1
ATOM 671 N N . VAL A 1 90 ? 5.438 -17.062 -22.297 1 98.06 90 VAL A N 1
ATOM 672 C CA . VAL A 1 90 ? 6.527 -17.125 -21.328 1 98.06 90 VAL A CA 1
ATOM 673 C C . VAL A 1 90 ? 7.66 -16.203 -21.766 1 98.06 90 VAL A C 1
ATOM 675 O O . VAL A 1 90 ? 8.617 -16.656 -22.406 1 98.06 90 VAL A O 1
ATOM 678 N N . PRO A 1 91 ? 7.664 -15.031 -21.297 1 97.75 91 PRO A N 1
ATOM 679 C CA . PRO A 1 91 ? 8.727 -14.125 -21.75 1 97.75 91 PRO A CA 1
ATOM 680 C C . PRO A 1 91 ? 9.992 -14.234 -20.906 1 97.75 91 PRO A C 1
ATOM 682 O O . PRO A 1 91 ? 11.07 -13.852 -21.344 1 97.75 91 PRO A O 1
ATOM 685 N N . ASN A 1 92 ? 9.969 -14.773 -19.781 1 96.94 92 ASN A N 1
ATOM 686 C CA . ASN A 1 92 ? 11.023 -14.648 -18.781 1 96.94 92 ASN A CA 1
ATOM 687 C C . ASN A 1 92 ? 12.203 -15.555 -19.094 1 96.94 92 ASN A C 1
ATOM 689 O O . ASN A 1 92 ? 13.352 -15.227 -18.781 1 96.94 92 ASN A O 1
ATOM 693 N N . HIS A 1 93 ? 11.922 -16.688 -19.672 1 98.12 93 HIS A N 1
ATOM 694 C CA . HIS A 1 93 ? 12.992 -17.672 -19.766 1 98.12 93 HIS A CA 1
ATOM 695 C C . HIS A 1 93 ? 12.773 -18.625 -20.938 1 98.12 93 HIS A C 1
ATOM 697 O O . HIS A 1 93 ? 11.711 -18.625 -21.547 1 98.12 93 HIS A O 1
ATOM 703 N N . VAL A 1 94 ? 13.828 -19.375 -21.219 1 98.38 94 VAL A N 1
ATOM 704 C CA . VAL A 1 94 ? 13.781 -20.438 -22.219 1 98.38 94 VAL A CA 1
ATOM 705 C C . VAL A 1 94 ? 14.398 -21.719 -21.641 1 98.38 94 VAL A C 1
ATOM 707 O O . VAL A 1 94 ? 15.07 -21.672 -20.609 1 98.38 94 VAL A O 1
ATOM 710 N N . GLY A 1 95 ? 14.055 -22.844 -22.281 1 98.25 95 GLY A N 1
ATOM 711 C CA . GLY A 1 95 ? 14.609 -24.125 -21.875 1 98.25 95 GLY A CA 1
ATOM 712 C C . GLY A 1 95 ? 16 -24.359 -22.422 1 98.25 95 GLY A C 1
ATOM 713 O O . GLY A 1 95 ? 16.266 -24.125 -23.594 1 98.25 95 GLY A O 1
ATOM 714 N N . VAL A 1 96 ? 16.953 -24.875 -21.516 1 97.19 96 VAL A N 1
ATOM 715 C CA . VAL A 1 96 ? 18.328 -25.109 -21.922 1 97.19 96 VAL A CA 1
ATOM 716 C C . VAL A 1 96 ? 18.781 -26.484 -21.453 1 97.19 96 VAL A C 1
ATOM 718 O O . VAL A 1 96 ? 19.984 -26.797 -21.469 1 97.19 96 VAL A O 1
ATOM 721 N N . ALA A 1 97 ? 17.828 -27.297 -21 1 94.62 97 ALA A N 1
ATOM 722 C CA . ALA A 1 97 ? 18.156 -28.625 -20.516 1 94.62 97 ALA A CA 1
ATOM 723 C C . ALA A 1 97 ? 18.812 -29.469 -21.609 1 94.62 97 ALA A C 1
ATOM 725 O O . ALA A 1 97 ? 19.719 -30.266 -21.328 1 94.62 97 ALA A O 1
ATOM 726 N N . LYS A 1 98 ? 18.297 -29.391 -22.781 1 95.69 98 LYS A N 1
ATOM 727 C CA . LYS A 1 98 ? 18.891 -29.953 -23.984 1 95.69 98 LYS A CA 1
ATOM 728 C C . LYS A 1 98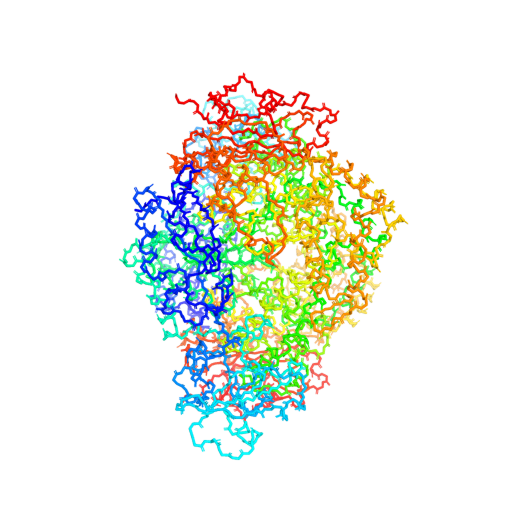 ? 19.438 -28.844 -24.891 1 95.69 98 LYS A C 1
ATOM 730 O O . LYS A 1 98 ? 18.797 -28.438 -25.859 1 95.69 98 LYS A O 1
ATOM 735 N N . PRO A 1 99 ? 20.672 -28.516 -24.656 1 96.62 99 PRO A N 1
ATOM 736 C CA . PRO A 1 99 ? 21.219 -27.281 -25.234 1 96.62 99 PRO A CA 1
ATOM 737 C C . PRO A 1 99 ? 21.109 -27.25 -26.766 1 96.62 99 PRO A C 1
ATOM 739 O O . PRO A 1 99 ? 20.859 -26.188 -27.344 1 96.62 99 PRO A O 1
ATOM 742 N N . ARG A 1 100 ? 21.219 -28.359 -27.391 1 95.19 100 ARG A N 1
ATOM 743 C CA . ARG A 1 100 ? 21.234 -28.422 -28.844 1 95.19 100 ARG A CA 1
ATOM 744 C C . ARG A 1 100 ? 19.875 -28 -29.422 1 95.19 100 ARG A C 1
ATOM 746 O O . ARG A 1 100 ? 19.797 -27.562 -30.562 1 95.19 100 ARG A O 1
ATOM 753 N N . GLU A 1 101 ? 18.859 -28.109 -28.656 1 96.94 101 GLU A N 1
ATOM 754 C CA . GLU A 1 101 ? 17.516 -27.797 -29.141 1 96.94 101 GLU A CA 1
ATOM 755 C C . GLU A 1 101 ? 17.25 -26.297 -29.062 1 96.94 101 GLU A C 1
ATOM 757 O O . GLU A 1 101 ? 16.281 -25.812 -29.656 1 96.94 101 GLU A O 1
ATOM 762 N N . ASN A 1 102 ? 18.047 -25.562 -28.422 1 98.19 102 ASN A N 1
ATOM 763 C CA . ASN A 1 102 ? 17.953 -24.109 -28.359 1 98.19 102 ASN A CA 1
ATOM 764 C C . ASN A 1 102 ? 19.078 -23.438 -29.156 1 98.19 102 ASN A C 1
ATOM 766 O O . ASN A 1 102 ? 20.188 -23.266 -28.641 1 98.19 102 ASN A O 1
ATOM 770 N N . ALA A 1 103 ? 18.719 -22.938 -30.281 1 97.88 103 ALA A N 1
ATOM 771 C CA . ALA A 1 103 ? 19.719 -22.438 -31.219 1 97.88 103 ALA A CA 1
ATOM 772 C C . ALA A 1 103 ? 20.484 -21.266 -30.625 1 97.88 103 ALA A C 1
ATOM 774 O O . ALA A 1 103 ? 21.688 -21.109 -30.875 1 97.88 103 ALA A O 1
ATOM 775 N N . TRP A 1 104 ? 19.812 -20.406 -29.875 1 98.25 104 TRP A N 1
ATOM 776 C CA . TRP A 1 104 ? 20.469 -19.25 -29.25 1 98.25 104 TRP A CA 1
ATOM 777 C C . TRP A 1 104 ? 21.484 -19.703 -28.219 1 98.25 104 TRP A C 1
ATOM 779 O O . TRP A 1 104 ? 22.625 -19.234 -28.219 1 98.25 104 TRP A O 1
ATOM 789 N N . TRP A 1 105 ? 21.094 -20.609 -27.359 1 98.31 105 TRP A N 1
ATOM 790 C CA . TRP A 1 105 ? 21.953 -21.109 -26.297 1 98.31 105 TRP A CA 1
ATOM 791 C C . TRP A 1 105 ? 23.109 -21.906 -26.859 1 98.31 105 TRP A C 1
ATOM 793 O O . TRP A 1 105 ? 24.25 -21.781 -26.406 1 98.31 105 TRP A O 1
ATOM 803 N N . TRP A 1 106 ? 22.812 -22.703 -27.875 1 97.94 106 TRP A N 1
ATOM 804 C CA . TRP A 1 106 ? 23.844 -23.5 -28.547 1 97.94 106 TRP A CA 1
ATOM 805 C C . TRP A 1 106 ? 24.922 -22.609 -29.141 1 97.94 106 TRP A C 1
ATOM 807 O O . TRP A 1 106 ? 26.125 -22.906 -29.016 1 97.94 106 TRP A O 1
ATOM 817 N N . ASP A 1 107 ? 24.438 -21.578 -29.75 1 98.19 107 ASP A N 1
ATOM 818 C CA . ASP A 1 107 ? 25.375 -20.625 -30.344 1 98.19 107 ASP A CA 1
ATOM 819 C C . ASP A 1 107 ? 26.219 -19.953 -29.266 1 98.19 107 ASP A C 1
ATOM 821 O O . ASP A 1 107 ? 27.422 -19.75 -29.453 1 98.19 107 ASP A O 1
ATOM 825 N N . VAL A 1 108 ? 25.672 -19.594 -28.172 1 98.38 108 VAL A N 1
ATOM 826 C CA . VAL A 1 108 ? 26.391 -18.969 -27.078 1 98.38 108 VAL A CA 1
ATOM 827 C C . VAL A 1 108 ? 27.406 -19.938 -26.484 1 98.38 108 VAL A C 1
ATOM 829 O O . VAL A 1 108 ? 28.531 -19.547 -26.156 1 98.38 108 VAL A O 1
ATOM 832 N N . LEU A 1 109 ? 26.984 -21.188 -26.344 1 98 109 LEU A N 1
ATOM 833 C CA . LEU A 1 109 ? 27.938 -22.188 -25.859 1 98 109 LEU A CA 1
ATOM 834 C C . LEU A 1 109 ? 29.125 -22.328 -26.812 1 98 109 LEU A C 1
ATOM 836 O O . LEU A 1 109 ? 30.266 -22.484 -26.375 1 98 109 LEU A O 1
ATOM 840 N N . THR A 1 110 ? 28.891 -22.25 -28.062 1 97.69 110 THR A N 1
ATOM 841 C CA . THR A 1 110 ? 29.906 -22.453 -29.078 1 97.69 110 THR A CA 1
ATOM 842 C C . THR A 1 110 ? 30.859 -21.266 -29.125 1 97.69 110 THR A C 1
ATOM 844 O O . THR A 1 110 ? 32.094 -21.453 -29.219 1 97.69 110 THR A O 1
ATOM 847 N N . HIS A 1 111 ? 30.328 -20.047 -29 1 97.31 111 HIS A N 1
ATOM 848 C CA . HIS A 1 111 ? 31.141 -18.891 -29.328 1 97.31 111 HIS A CA 1
ATOM 849 C C . HIS A 1 111 ? 31.359 -18 -28.125 1 97.31 111 HIS A C 1
ATOM 851 O O . HIS A 1 111 ? 32.156 -17.047 -28.172 1 97.31 111 HIS A O 1
ATOM 857 N N . GLY A 1 112 ? 30.672 -18.266 -27.094 1 96.75 112 GLY A N 1
ATOM 858 C CA . GLY A 1 112 ? 30.812 -17.453 -25.891 1 96.75 112 GLY A CA 1
ATOM 859 C C . GLY A 1 112 ? 30.344 -16.031 -26.094 1 96.75 112 GLY A C 1
ATOM 860 O O . GLY A 1 112 ? 29.25 -15.797 -26.625 1 96.75 112 GLY A O 1
ATOM 861 N N . GLN A 1 113 ? 31.078 -15.086 -25.656 1 95.44 113 GLN A N 1
ATOM 862 C CA . GLN A 1 113 ? 30.734 -13.664 -25.703 1 95.44 113 GLN A CA 1
ATOM 863 C C . GLN A 1 113 ? 30.672 -13.156 -27.141 1 95.44 113 GLN A C 1
ATOM 865 O O . GLN A 1 113 ? 30.062 -12.125 -27.406 1 95.44 113 GLN A O 1
ATOM 870 N N . SER A 1 114 ? 31.281 -13.805 -28 1 95.88 114 SER A N 1
ATOM 871 C CA . SER A 1 114 ? 31.297 -13.383 -29.406 1 95.88 114 SER A CA 1
ATOM 872 C C . SER A 1 114 ? 30.031 -13.805 -30.125 1 95.88 114 SER A C 1
ATOM 874 O O . SER A 1 114 ? 29.812 -13.406 -31.281 1 95.88 114 SER A O 1
ATOM 876 N N . SER A 1 115 ? 29.266 -14.633 -29.469 1 97.56 115 SER A N 1
ATOM 877 C CA . SER A 1 115 ? 28 -15.055 -30.047 1 97.56 115 SER A CA 1
ATOM 878 C C . SER A 1 115 ? 27.094 -13.859 -30.344 1 97.56 115 SER A C 1
ATOM 880 O O . SER A 1 115 ? 27.031 -12.922 -29.547 1 97.56 115 SER A O 1
ATOM 882 N N . GLU A 1 116 ? 26.344 -13.891 -31.438 1 96.06 116 GLU A N 1
ATOM 883 C CA . GLU A 1 116 ? 25.375 -12.859 -31.766 1 96.06 116 GLU A CA 1
ATOM 884 C C . GLU A 1 116 ? 24.219 -12.867 -30.766 1 96.06 116 GLU A C 1
ATOM 886 O O . GLU A 1 116 ? 23.484 -11.883 -30.641 1 96.06 116 GLU A O 1
ATOM 891 N N . TYR A 1 117 ? 24.094 -13.984 -30 1 97.38 117 TYR A N 1
ATOM 892 C CA . TYR A 1 117 ? 22.984 -14.125 -29.062 1 97.38 117 TYR A CA 1
ATOM 893 C C . TYR A 1 117 ? 23.469 -13.984 -27.625 1 97.38 117 TYR A C 1
ATOM 895 O O . TYR A 1 117 ? 22.703 -14.211 -26.688 1 97.38 117 TYR A O 1
ATOM 903 N N . ALA A 1 118 ? 24.656 -13.672 -27.422 1 96.5 118 ALA A N 1
ATOM 904 C CA . ALA A 1 118 ? 25.219 -13.578 -26.078 1 96.5 118 ALA A CA 1
ATOM 905 C C . ALA A 1 118 ? 24.406 -12.617 -25.219 1 96.5 118 ALA A C 1
ATOM 907 O O . ALA A 1 118 ? 24.203 -12.859 -24.016 1 96.5 118 ALA A O 1
ATOM 908 N N . ASP A 1 119 ? 23.828 -11.602 -25.859 1 96 119 ASP A N 1
ATOM 909 C CA . ASP A 1 119 ? 23.109 -10.555 -25.125 1 96 119 ASP A CA 1
ATOM 910 C C . ASP A 1 119 ? 21.641 -10.906 -24.953 1 96 119 ASP A C 1
ATOM 912 O O . ASP A 1 119 ? 20.891 -10.18 -24.297 1 96 119 ASP A O 1
ATOM 916 N N . PHE A 1 120 ? 21.25 -12.031 -25.484 1 98 120 PHE A N 1
ATOM 917 C CA . PHE A 1 120 ? 19.859 -12.469 -25.297 1 98 120 PHE A CA 1
ATOM 918 C C . PHE A 1 120 ? 19.641 -12.961 -23.875 1 98 120 PHE A C 1
ATOM 920 O O . PHE A 1 120 ? 18.547 -12.828 -23.328 1 98 120 PHE A O 1
ATOM 927 N N . PHE A 1 121 ? 20.734 -13.5 -23.359 1 98.06 121 PHE A N 1
ATOM 928 C CA . PHE A 1 121 ? 20.672 -14.117 -22.047 1 98.06 121 PHE A CA 1
ATOM 929 C C . PHE A 1 121 ? 21.312 -13.211 -21 1 98.06 121 PHE A C 1
ATOM 931 O O . PHE A 1 121 ? 22.094 -12.32 -21.328 1 98.06 121 PHE A O 1
ATOM 938 N N . ASP A 1 122 ? 20.844 -13.398 -19.812 1 97.06 122 ASP A N 1
ATOM 939 C CA . ASP A 1 122 ? 21.422 -12.672 -18.672 1 97.06 122 ASP A CA 1
ATOM 940 C C . ASP A 1 122 ? 22.594 -13.43 -18.078 1 97.06 122 ASP A C 1
ATOM 942 O O . ASP A 1 122 ? 22.438 -14.156 -17.078 1 97.06 122 ASP A O 1
ATOM 946 N N . ILE A 1 123 ? 23.781 -13.203 -18.609 1 96.75 123 ILE A N 1
ATOM 947 C CA . ILE A 1 123 ? 24.969 -13.961 -18.266 1 96.75 123 ILE A CA 1
ATOM 948 C C . ILE A 1 123 ? 26.031 -13.016 -17.688 1 96.75 123 ILE A C 1
ATOM 950 O O . ILE A 1 123 ? 26.219 -11.906 -18.188 1 96.75 123 ILE A O 1
ATOM 954 N N . ASP A 1 124 ? 26.625 -13.398 -16.625 1 95.31 124 ASP A N 1
ATOM 955 C CA . ASP A 1 124 ? 27.766 -12.703 -16.047 1 95.31 124 ASP A CA 1
ATOM 956 C C . ASP A 1 124 ? 29.094 -13.203 -16.641 1 95.31 124 ASP A C 1
ATOM 958 O O . ASP A 1 124 ? 29.578 -14.273 -16.266 1 95.31 124 ASP A O 1
ATOM 962 N N . TRP A 1 125 ? 29.719 -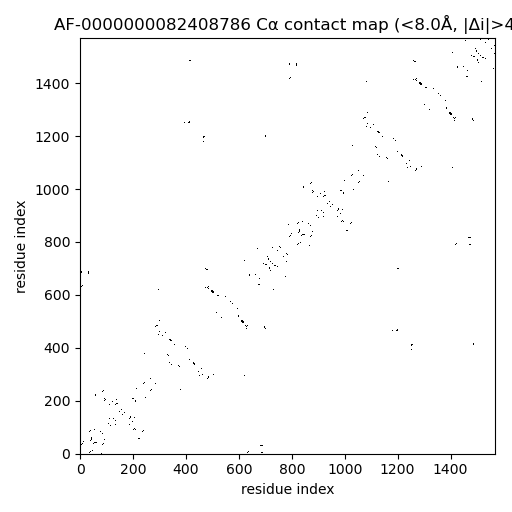12.398 -17.438 1 94.19 125 TRP A N 1
ATOM 963 C CA . TRP A 1 125 ? 30.922 -12.805 -18.141 1 94.19 125 TRP A CA 1
ATOM 964 C C . TRP A 1 125 ? 32.156 -12.32 -17.406 1 94.19 125 TRP A C 1
ATOM 966 O O . TRP A 1 125 ? 33.281 -12.398 -17.938 1 94.19 125 TRP A O 1
ATOM 976 N N . ALA A 1 126 ? 31.984 -11.844 -16.266 1 91.62 126 ALA A N 1
ATOM 977 C CA . ALA A 1 126 ? 33.094 -11.297 -15.523 1 91.62 126 ALA A CA 1
ATOM 978 C C . ALA A 1 126 ? 34.125 -12.375 -15.203 1 91.62 126 ALA A C 1
ATOM 980 O O . ALA A 1 126 ? 33.781 -13.539 -15.023 1 91.62 126 ALA A O 1
ATOM 981 N N . ASP A 1 127 ? 35.375 -11.984 -15.016 1 91.5 127 ASP A N 1
ATOM 982 C CA . ASP A 1 127 ? 36.469 -12.914 -14.727 1 91.5 127 ASP A CA 1
ATOM 983 C C . ASP A 1 127 ? 36.281 -13.57 -13.359 1 91.5 127 ASP A C 1
ATOM 985 O O . ASP A 1 127 ? 36.656 -14.734 -13.172 1 91.5 127 ASP A O 1
ATOM 989 N N . ASN A 1 128 ? 35.688 -12.867 -12.531 1 88.06 128 ASN A N 1
ATOM 990 C CA . ASN A 1 128 ? 35.531 -13.359 -11.164 1 88.06 128 ASN A CA 1
ATOM 991 C C . ASN A 1 128 ? 34.156 -13.992 -10.938 1 88.06 128 ASN A C 1
ATOM 993 O O . ASN A 1 128 ? 33.656 -13.984 -9.82 1 88.06 128 ASN A O 1
ATOM 997 N N . ASN A 1 129 ? 33.594 -14.508 -12.016 1 90.31 129 ASN A N 1
ATOM 998 C CA . ASN A 1 129 ? 32.25 -15.086 -11.922 1 90.31 129 ASN A CA 1
ATOM 999 C C . ASN A 1 129 ? 32.312 -16.5 -11.359 1 90.31 129 ASN A C 1
ATOM 1001 O O . ASN A 1 129 ? 31.266 -17.172 -11.234 1 90.31 129 ASN A O 1
ATOM 1005 N N . GLY A 1 130 ? 33.5 -17 -10.992 1 88.75 130 GLY A N 1
ATOM 1006 C CA . GLY A 1 130 ? 33.688 -18.344 -10.469 1 88.75 130 GLY A CA 1
ATOM 1007 C C . GLY A 1 130 ? 34.062 -19.359 -11.539 1 88.75 130 GLY A C 1
ATOM 1008 O O . GLY A 1 130 ? 34.5 -20.469 -11.227 1 88.75 130 GLY A O 1
ATOM 1009 N N . ALA A 1 131 ? 33.969 -18.984 -12.836 1 93.44 131 ALA A N 1
ATOM 1010 C CA . ALA A 1 131 ? 34.312 -19.875 -13.953 1 93.44 131 ALA A CA 1
ATOM 1011 C C . ALA A 1 131 ? 35.312 -19.234 -14.898 1 93.44 131 ALA A C 1
ATOM 1013 O O . ALA A 1 131 ? 35.375 -19.578 -16.078 1 93.44 131 ALA A O 1
ATOM 1014 N N . ASN A 1 132 ? 35.969 -18.188 -14.367 1 92.38 132 ASN A N 1
ATOM 1015 C CA . ASN A 1 132 ? 37.031 -17.5 -15.109 1 92.38 132 ASN A CA 1
ATOM 1016 C C . ASN A 1 132 ? 36.469 -16.891 -16.406 1 92.38 132 ASN A C 1
ATOM 1018 O O . ASN A 1 132 ? 37.094 -17.031 -17.453 1 92.38 132 ASN A O 1
ATOM 1022 N N . GLY A 1 133 ? 35.281 -16.391 -16.328 1 92.25 133 GLY A N 1
ATOM 1023 C CA . GLY A 1 133 ? 34.688 -15.672 -17.453 1 92.25 133 GLY A CA 1
ATOM 1024 C C . GLY A 1 133 ? 33.969 -16.578 -18.422 1 92.25 133 GLY A C 1
ATOM 1025 O O . GLY A 1 133 ? 33.375 -16.094 -19.391 1 92.25 133 GLY A O 1
ATOM 1026 N N . LYS A 1 134 ? 34 -17.875 -18.188 1 96.06 134 LYS A N 1
ATOM 1027 C CA . LYS A 1 134 ? 33.281 -18.812 -19.016 1 96.06 134 LYS A CA 1
ATOM 1028 C C . LYS A 1 134 ? 31.844 -19 -18.5 1 96.06 134 LYS A C 1
ATOM 1030 O O . LYS A 1 134 ? 31.516 -18.562 -17.391 1 96.06 134 LYS A O 1
ATOM 1035 N N . LEU A 1 135 ? 31.016 -19.547 -19.359 1 97.12 135 LEU A N 1
ATOM 1036 C CA . LEU A 1 135 ? 29.672 -19.922 -18.953 1 97.12 135 LEU A CA 1
ATOM 1037 C C . LEU A 1 135 ? 29.688 -21.234 -18.156 1 97.12 135 LEU A C 1
ATOM 1039 O O . LEU A 1 135 ? 30.125 -22.266 -18.672 1 97.12 135 LEU A O 1
ATOM 1043 N N . SER A 1 136 ? 29.25 -21.141 -16.953 1 96.5 136 SER A N 1
ATOM 1044 C CA . SER A 1 136 ? 29.281 -22.312 -16.078 1 96.5 136 SER A CA 1
ATOM 1045 C C . SER A 1 136 ? 28.031 -23.156 -16.25 1 96.5 136 SER A C 1
ATOM 1047 O O . SER A 1 136 ? 26.906 -22.641 -16.141 1 96.5 136 SER A O 1
ATOM 1049 N N . LEU A 1 137 ? 28.156 -24.422 -16.484 1 96.5 137 LEU A N 1
ATOM 1050 C CA . LEU A 1 137 ? 27.047 -25.359 -16.594 1 96.5 137 LEU A CA 1
ATOM 1051 C C . LEU A 1 137 ? 27.109 -26.438 -15.508 1 96.5 137 LEU A C 1
ATOM 1053 O O . LEU A 1 137 ? 27.984 -27.297 -15.531 1 96.5 137 LEU A O 1
ATOM 1057 N N . PRO A 1 138 ? 26.219 -26.438 -14.594 1 93.94 138 PRO A N 1
ATOM 1058 C CA . PRO A 1 138 ? 26.266 -27.375 -13.461 1 93.94 138 PRO A CA 1
ATOM 1059 C C . PRO A 1 138 ? 25.688 -28.75 -13.812 1 93.94 138 PRO A C 1
ATOM 1061 O O . PRO A 1 138 ? 24.672 -29.156 -13.266 1 93.94 138 PRO A O 1
ATOM 1064 N N . VAL A 1 139 ? 26.469 -29.578 -14.516 1 93.62 139 VAL A N 1
ATOM 1065 C CA . VAL A 1 139 ? 25.922 -30.828 -15.055 1 93.62 139 VAL A CA 1
ATOM 1066 C C . VAL A 1 139 ? 26.672 -32.031 -14.469 1 93.62 139 VAL A C 1
ATOM 1068 O O . VAL A 1 139 ? 26.141 -33.125 -14.445 1 93.62 139 VAL A O 1
ATOM 1071 N N . LEU A 1 140 ? 27.906 -31.75 -13.883 1 94.06 140 LEU A N 1
ATOM 1072 C CA . LEU A 1 140 ? 28.734 -32.844 -13.391 1 94.06 140 LEU A CA 1
ATOM 1073 C C . LEU A 1 140 ? 28.25 -33.312 -12.023 1 94.06 140 LEU A C 1
ATOM 1075 O O . LEU A 1 140 ? 27.734 -32.531 -11.234 1 94.06 140 LEU A O 1
ATOM 1079 N N . GLY A 1 141 ? 28.328 -34.562 -11.758 1 90.69 141 GLY A N 1
ATOM 1080 C CA . GLY A 1 141 ? 28.141 -35.062 -10.406 1 90.69 141 GLY A CA 1
ATOM 1081 C C . GLY A 1 141 ? 29.266 -34.688 -9.469 1 90.69 141 GLY A C 1
ATOM 1082 O O . GLY A 1 141 ? 29.031 -34.312 -8.312 1 90.69 141 GLY A O 1
ATOM 1083 N N . SER A 1 142 ? 30.438 -34.875 -9.945 1 92.88 142 SER A N 1
ATOM 1084 C CA . SER A 1 142 ? 31.672 -34.5 -9.258 1 92.88 142 SER A CA 1
ATOM 1085 C C . SER A 1 142 ? 32.719 -34.031 -10.242 1 92.88 142 SER A C 1
ATOM 1087 O O . SER A 1 142 ? 32.594 -34.188 -11.453 1 92.88 142 SER A O 1
ATOM 1089 N N . GLN A 1 143 ? 33.75 -33.5 -9.688 1 90.81 143 GLN A N 1
ATOM 1090 C CA . GLN A 1 143 ? 34.844 -33 -10.523 1 90.81 143 GLN A CA 1
ATOM 1091 C C . GLN A 1 143 ? 35.5 -34.156 -11.289 1 90.81 143 GLN A C 1
ATOM 1093 O O . GLN A 1 143 ? 35.969 -33.969 -12.422 1 90.81 143 GLN A O 1
ATOM 1098 N N . ASP A 1 144 ? 35.469 -35.281 -10.789 1 92.94 144 ASP A N 1
ATOM 1099 C CA . ASP A 1 144 ? 36.125 -36.469 -11.391 1 92.94 144 ASP A CA 1
ATOM 1100 C C . ASP A 1 144 ? 35.375 -36.906 -12.648 1 92.94 144 ASP A C 1
ATOM 1102 O O . ASP A 1 144 ? 35.938 -37.656 -13.461 1 92.94 144 ASP A O 1
ATOM 1106 N N . ASP A 1 145 ? 34.188 -36.406 -12.82 1 93.69 145 ASP A N 1
ATOM 1107 C CA . ASP A 1 145 ? 33.344 -36.781 -13.961 1 93.69 145 ASP A CA 1
ATOM 1108 C C . ASP A 1 145 ? 33.906 -36.25 -15.266 1 93.69 145 ASP A C 1
ATOM 1110 O O . ASP A 1 145 ? 33.531 -36.688 -16.344 1 93.69 145 ASP A O 1
ATOM 1114 N N . LEU A 1 146 ? 34.812 -35.375 -15.156 1 92.94 146 LEU A N 1
ATOM 1115 C CA . LEU A 1 146 ? 35.469 -34.844 -16.344 1 92.94 146 LEU A CA 1
ATOM 1116 C C . LEU A 1 146 ? 36.219 -35.938 -17.078 1 92.94 146 LEU A C 1
ATOM 1118 O O . LEU A 1 146 ? 36.438 -35.875 -18.297 1 92.94 146 LEU A O 1
ATOM 1122 N N . ASP A 1 147 ? 36.594 -36.969 -16.344 1 93.44 147 ASP A N 1
ATOM 1123 C CA . ASP A 1 147 ? 37.312 -38.094 -16.922 1 93.44 147 ASP A CA 1
ATOM 1124 C C . ASP A 1 147 ? 36.438 -38.906 -17.844 1 93.44 147 ASP A C 1
ATOM 1126 O O . ASP A 1 147 ? 36.906 -39.688 -18.672 1 93.44 147 ASP A O 1
ATOM 1130 N N . ALA A 1 148 ? 35.156 -38.75 -17.656 1 94.69 148 ALA A N 1
ATOM 1131 C CA . ALA A 1 148 ? 34.188 -39.531 -18.422 1 94.69 148 ALA A CA 1
ATOM 1132 C C . ALA A 1 148 ? 33.812 -38.812 -19.719 1 94.69 148 ALA A C 1
ATOM 1134 O O . ALA A 1 148 ? 33.062 -39.344 -20.531 1 94.69 148 ALA A O 1
ATOM 1135 N N . LEU A 1 149 ? 34.375 -37.656 -19.938 1 96.25 149 LEU A N 1
ATOM 1136 C CA . LEU A 1 149 ? 34.094 -36.875 -21.156 1 96.25 149 LEU A CA 1
ATOM 1137 C C . LEU A 1 149 ? 34.625 -37.594 -22.391 1 96.25 149 LEU A C 1
ATOM 1139 O O . LEU A 1 149 ? 35.719 -38.219 -22.344 1 96.25 149 LEU A O 1
ATOM 1143 N N . THR A 1 150 ? 33.875 -37.469 -23.422 1 96.06 150 THR A N 1
ATOM 1144 C CA . THR A 1 150 ? 34.344 -37.969 -24.719 1 96.06 150 THR A CA 1
ATOM 1145 C C . THR A 1 150 ? 34.062 -36.938 -25.812 1 96.06 150 THR A C 1
ATOM 1147 O O . THR A 1 150 ? 33.25 -36.031 -25.641 1 96.06 150 THR A O 1
ATOM 1150 N N . VAL A 1 151 ? 34.812 -36.969 -26.844 1 96 151 VAL A N 1
ATOM 1151 C CA . VAL A 1 151 ? 34.594 -36.156 -28.016 1 96 151 VAL A CA 1
ATOM 1152 C C . VAL A 1 151 ? 34 -37 -29.141 1 96 151 VAL A C 1
ATOM 1154 O O . VAL A 1 151 ? 34.531 -38.062 -29.484 1 96 151 VAL A O 1
ATOM 1157 N N . GLU A 1 152 ? 32.906 -36.531 -29.609 1 94.88 152 GLU A N 1
ATOM 1158 C CA . GLU A 1 152 ? 32.188 -37.25 -30.656 1 94.88 152 GLU A CA 1
ATOM 1159 C C . GLU A 1 152 ? 32 -36.375 -31.906 1 94.88 152 GLU A C 1
ATOM 1161 O O . GLU A 1 152 ? 31.953 -35.156 -31.797 1 94.88 152 GLU A O 1
ATOM 1166 N N . LYS A 1 153 ? 32 -37.125 -33 1 93.06 153 LYS A N 1
ATOM 1167 C CA . LYS A 1 153 ? 31.688 -36.438 -34.25 1 93.06 153 LYS A CA 1
ATOM 1168 C C . LYS A 1 153 ? 30.25 -36.688 -34.688 1 93.06 153 LYS A C 1
ATOM 1170 O O . LYS A 1 153 ? 29.781 -37.844 -34.625 1 93.06 153 LYS A O 1
ATOM 1175 N N . ASP A 1 154 ? 29.547 -35.719 -34.938 1 92.06 154 ASP A N 1
ATOM 1176 C CA . ASP A 1 154 ? 28.203 -35.781 -35.5 1 92.06 154 ASP A CA 1
ATOM 1177 C C . ASP A 1 154 ? 28.141 -35 -36.812 1 92.06 154 ASP A C 1
ATOM 1179 O O . ASP A 1 154 ? 27.828 -33.781 -36.781 1 92.06 154 ASP A O 1
ATOM 1183 N N . GLY A 1 155 ? 28.312 -35.719 -37.906 1 89.75 155 GLY A N 1
ATOM 1184 C CA . GLY A 1 155 ? 28.5 -35 -39.188 1 89.75 155 GLY A CA 1
ATOM 1185 C C . GLY A 1 155 ? 29.719 -34.125 -39.188 1 89.75 155 GLY A C 1
ATOM 1186 O O . GLY A 1 155 ? 30.828 -34.562 -38.938 1 89.75 155 GLY A O 1
ATOM 1187 N N . GLU A 1 156 ? 29.406 -32.875 -39.438 1 87.56 156 GLU A N 1
ATOM 1188 C CA . GLU A 1 156 ? 30.5 -31.922 -39.5 1 87.56 156 GLU A CA 1
ATOM 1189 C C . GLU A 1 156 ? 30.781 -31.281 -38.156 1 87.56 156 GLU A C 1
ATOM 1191 O O . GLU A 1 156 ? 31.797 -30.625 -37.969 1 87.56 156 GLU A O 1
ATOM 1196 N N . GLU A 1 157 ? 29.906 -31.641 -37.281 1 91.75 157 GLU A N 1
ATOM 1197 C CA . GLU A 1 157 ? 30.047 -31 -35.969 1 91.75 157 GLU A CA 1
ATOM 1198 C C . GLU A 1 157 ? 30.781 -31.906 -35 1 91.75 157 GLU A C 1
ATOM 1200 O O . GLU A 1 157 ? 30.641 -33.125 -35.031 1 91.75 157 GLU A O 1
ATOM 1205 N N . THR A 1 158 ? 31.672 -31.344 -34.219 1 95.31 158 THR A N 1
ATOM 1206 C CA . THR A 1 158 ? 32.312 -32.031 -33.094 1 95.31 158 THR A CA 1
ATOM 1207 C C . THR A 1 158 ? 31.594 -31.703 -31.781 1 95.31 158 THR A C 1
ATOM 1209 O O . THR A 1 158 ? 31.266 -30.547 -31.531 1 95.31 158 THR A O 1
ATOM 1212 N N . LEU A 1 159 ? 31.297 -32.719 -31.062 1 97.19 159 LEU A N 1
ATOM 1213 C CA . LEU A 1 159 ? 30.562 -32.531 -29.812 1 97.19 159 LEU A CA 1
ATOM 1214 C C . LEU A 1 159 ? 31.375 -33.062 -28.625 1 97.19 159 LEU A C 1
ATOM 1216 O O . LEU A 1 159 ? 32.156 -34 -28.766 1 97.19 159 LEU A O 1
ATOM 1220 N N . LEU A 1 160 ? 31.266 -32.344 -27.594 1 96.62 160 LEU A N 1
ATOM 1221 C CA . LEU A 1 160 ? 31.703 -32.875 -26.312 1 96.62 160 LEU A CA 1
ATOM 1222 C C . LEU A 1 160 ? 30.562 -33.594 -25.594 1 96.62 160 LEU A C 1
ATOM 1224 O O . LEU A 1 160 ? 29.484 -33.031 -25.406 1 96.62 160 LEU A O 1
ATOM 1228 N N . ALA A 1 161 ? 30.797 -34.875 -25.234 1 95.56 161 ALA A N 1
ATOM 1229 C CA . ALA A 1 161 ? 29.719 -35.688 -24.703 1 95.56 161 ALA A CA 1
ATOM 1230 C C . ALA A 1 161 ? 29.969 -36.062 -23.234 1 95.56 161 ALA A C 1
ATOM 1232 O O . ALA A 1 161 ? 31.109 -36.344 -22.859 1 95.56 161 ALA A O 1
ATOM 1233 N N . PHE A 1 162 ? 29.047 -35.969 -22.5 1 94.94 162 PHE A N 1
ATOM 1234 C CA . PHE A 1 162 ? 28.984 -36.438 -21.125 1 94.94 162 PHE A CA 1
ATOM 1235 C C . PHE A 1 162 ? 27.688 -37.156 -20.844 1 94.94 162 PHE A C 1
ATOM 1237 O O . PHE A 1 162 ? 26.641 -36.531 -20.625 1 94.94 162 PHE A O 1
ATOM 1244 N N . TYR A 1 163 ? 27.672 -38.438 -20.859 1 91.06 163 TYR A N 1
ATOM 1245 C CA . TYR A 1 163 ? 26.469 -39.281 -20.781 1 91.06 163 TYR A CA 1
ATOM 1246 C C . TYR A 1 163 ? 25.422 -38.812 -21.781 1 91.06 163 TYR A C 1
ATOM 1248 O O . TYR A 1 163 ? 25.688 -38.75 -22.984 1 91.06 163 TYR A O 1
ATOM 1256 N N . GLU A 1 164 ? 24.312 -38.406 -21.297 1 89 164 GLU A N 1
ATOM 1257 C CA . GLU A 1 164 ? 23.234 -38 -22.219 1 89 164 GLU A CA 1
ATOM 1258 C C . GLU A 1 164 ? 23.406 -36.562 -22.688 1 89 164 GLU A C 1
ATOM 1260 O O . GLU A 1 164 ? 22.734 -36.156 -23.641 1 89 164 GLU A O 1
ATOM 1265 N N . HIS A 1 165 ? 24.297 -35.875 -22.125 1 94 165 HIS A N 1
ATOM 1266 C CA . HIS A 1 165 ? 24.469 -34.438 -22.453 1 94 165 HIS A CA 1
ATOM 1267 C C . HIS A 1 165 ? 25.422 -34.281 -23.641 1 94 165 HIS A C 1
ATOM 1269 O O . HIS A 1 165 ? 26.391 -35.031 -23.766 1 94 165 HIS A O 1
ATOM 1275 N N . ARG A 1 166 ? 25.109 -33.406 -24.469 1 95.44 166 ARG A N 1
ATOM 1276 C CA . ARG A 1 166 ? 25.953 -33.031 -25.594 1 95.44 166 ARG A CA 1
ATOM 1277 C C . ARG A 1 166 ? 26.188 -31.516 -25.625 1 95.44 166 ARG A C 1
ATOM 1279 O O . ARG A 1 166 ? 25.266 -30.719 -25.406 1 95.44 166 ARG A O 1
ATOM 1286 N N . PHE A 1 167 ? 27.391 -31.125 -25.875 1 97.5 167 PHE A N 1
ATOM 1287 C CA . PHE A 1 167 ? 27.797 -29.719 -25.953 1 97.5 167 PHE A CA 1
ATOM 1288 C C . PHE A 1 167 ? 28.625 -29.469 -27.203 1 97.5 167 PHE A C 1
ATOM 1290 O O . PHE A 1 167 ? 29.297 -30.375 -27.703 1 97.5 167 PHE A O 1
ATOM 1297 N N . PRO A 1 168 ? 28.578 -28.281 -27.641 1 97.38 168 PRO A N 1
ATOM 1298 C CA . PRO A 1 168 ? 29.344 -28 -28.859 1 97.38 168 PRO A CA 1
ATOM 1299 C C . PRO A 1 168 ? 30.828 -27.828 -28.594 1 97.38 168 PRO A C 1
ATOM 1301 O O . PRO A 1 168 ? 31.234 -27.453 -27.484 1 97.38 168 PRO A O 1
ATOM 1304 N N . VAL A 1 169 ? 31.625 -28.094 -29.609 1 97.44 169 VAL A N 1
ATOM 1305 C CA . VAL A 1 169 ? 33.062 -27.812 -29.625 1 97.44 169 VAL A CA 1
ATOM 1306 C C . VAL A 1 169 ? 33.375 -26.75 -30.672 1 97.44 169 VAL A C 1
ATOM 1308 O O . VAL A 1 169 ? 32.969 -26.891 -31.844 1 97.44 169 VAL A O 1
ATOM 1311 N N . ALA A 1 170 ? 33.938 -25.734 -30.219 1 96.69 170 ALA A N 1
ATOM 1312 C CA . ALA A 1 170 ? 34.25 -24.625 -31.125 1 96.69 170 ALA A CA 1
ATOM 1313 C C . ALA A 1 170 ? 35.25 -25.062 -32.219 1 96.69 170 ALA A C 1
ATOM 1315 O O . ALA A 1 170 ? 36.188 -25.828 -31.938 1 96.69 170 ALA A O 1
ATOM 1316 N N . SER A 1 171 ? 35.094 -24.422 -33.375 1 94.38 171 SER A N 1
ATOM 1317 C CA . SER A 1 171 ? 35.969 -24.766 -34.5 1 94.38 171 SER A CA 1
ATOM 1318 C C . SER A 1 171 ? 37.406 -24.422 -34.156 1 94.38 171 SER A C 1
ATOM 1320 O O . SER A 1 171 ? 37.719 -23.344 -33.625 1 94.38 171 SER A O 1
ATOM 1322 N N . GLY A 1 172 ? 38.281 -25.312 -34.406 1 94.12 172 GLY A N 1
ATOM 1323 C CA . GLY A 1 172 ? 39.688 -25.078 -34.188 1 94.12 172 GLY A CA 1
ATOM 1324 C C . GLY A 1 172 ? 40.188 -25.547 -32.812 1 94.12 172 GLY A C 1
ATOM 1325 O O . GLY A 1 172 ? 41.375 -25.484 -32.531 1 94.12 172 GLY A O 1
ATOM 1326 N N . THR A 1 173 ? 39.25 -26.094 -32.062 1 96.06 173 THR A N 1
ATOM 1327 C CA . THR A 1 173 ? 39.656 -26.469 -30.703 1 96.06 173 THR A CA 1
ATOM 1328 C C . THR A 1 173 ? 39.469 -27.969 -30.484 1 96.06 173 THR A C 1
ATOM 1330 O O . THR A 1 173 ? 39.438 -28.438 -29.344 1 96.06 173 THR A O 1
ATOM 1333 N N . GLU A 1 174 ? 39.344 -28.734 -31.469 1 93.31 174 GLU A N 1
ATOM 1334 C CA . GLU A 1 174 ? 38.875 -30.125 -31.406 1 93.31 174 GLU A CA 1
ATOM 1335 C C . GLU A 1 174 ? 40.031 -31.078 -31.109 1 93.31 174 GLU A C 1
ATOM 1337 O O . GLU A 1 174 ? 39.812 -32.281 -30.969 1 93.31 174 GLU A O 1
ATOM 1342 N N . PHE A 1 175 ? 41.25 -30.594 -30.828 1 93.19 175 PHE A N 1
ATOM 1343 C CA . PHE A 1 175 ? 42.406 -31.469 -30.766 1 93.19 175 PHE A CA 1
ATOM 1344 C C . PHE A 1 175 ? 42.781 -31.75 -29.312 1 93.19 175 PHE A C 1
ATOM 1346 O O . PHE A 1 175 ? 42.562 -30.906 -28.438 1 93.19 175 PHE A O 1
ATOM 1353 N N . GLY A 1 176 ? 43.312 -33.031 -29.094 1 94.44 176 GLY A N 1
ATOM 1354 C CA . GLY A 1 176 ? 43.781 -33.406 -27.766 1 94.44 176 GLY A CA 1
ATOM 1355 C C . GLY A 1 176 ? 42.812 -34.281 -27.016 1 94.44 176 GLY A C 1
ATOM 1356 O O . GLY A 1 176 ? 41.875 -34.844 -27.609 1 94.44 176 GLY A O 1
ATOM 1357 N N . SER A 1 177 ? 43.062 -34.469 -25.672 1 96.06 177 SER A N 1
ATOM 1358 C CA . SER A 1 177 ? 42.156 -35.25 -24.812 1 96.06 177 SER A CA 1
ATOM 1359 C C . SER A 1 177 ? 40.844 -34.531 -24.594 1 96.06 177 SER A C 1
ATOM 1361 O O . SER A 1 177 ? 40.75 -33.312 -24.766 1 96.06 177 SER A O 1
ATOM 1363 N N . PRO A 1 178 ? 39.812 -35.281 -24.375 1 96.44 178 PRO A N 1
ATOM 1364 C CA . PRO A 1 178 ? 38.531 -34.625 -24.109 1 96.44 178 PRO A CA 1
ATOM 1365 C C . PRO A 1 178 ? 38.625 -33.531 -23.062 1 96.44 178 PRO A C 1
ATOM 1367 O O . PRO A 1 178 ? 37.969 -32.5 -23.156 1 96.44 178 PRO A O 1
ATOM 1370 N N . GLN A 1 179 ? 39.469 -33.719 -22.062 1 96.06 179 GLN A N 1
ATOM 1371 C CA . GLN A 1 179 ? 39.656 -32.719 -21.031 1 96.06 179 GLN A CA 1
ATOM 1372 C C . GLN A 1 179 ? 40.312 -31.453 -21.594 1 96.06 179 GLN A C 1
ATOM 1374 O O . GLN A 1 179 ? 39.969 -30.344 -21.188 1 96.06 179 GLN A O 1
ATOM 1379 N N . GLU A 1 180 ? 41.219 -31.656 -22.469 1 96.44 180 GLU A N 1
ATOM 1380 C CA . GLU A 1 180 ? 41.875 -30.516 -23.109 1 96.44 180 GLU A CA 1
ATOM 1381 C C . GLU A 1 180 ? 40.906 -29.766 -24 1 96.44 180 GLU A C 1
ATOM 1383 O O . GLU A 1 180 ? 40.906 -28.531 -24.016 1 96.44 180 GLU A O 1
ATOM 1388 N N . VAL A 1 181 ? 40.156 -30.547 -24.75 1 97.25 181 VAL A N 1
ATOM 1389 C CA . VAL A 1 181 ? 39.156 -29.938 -25.594 1 97.25 181 VAL A CA 1
ATOM 1390 C C . VAL A 1 181 ? 38.188 -29.125 -24.734 1 97.25 181 VAL A C 1
ATOM 1392 O O . VAL A 1 181 ? 37.875 -27.969 -25.047 1 97.25 181 VAL A O 1
ATOM 1395 N N . HIS A 1 182 ? 37.719 -29.672 -23.656 1 97.44 182 HIS A N 1
ATOM 1396 C CA . HIS A 1 182 ? 36.812 -29.016 -22.703 1 97.44 182 HIS A CA 1
ATOM 1397 C C . HIS A 1 182 ? 37.438 -27.703 -22.203 1 97.44 182 HIS A C 1
ATOM 1399 O O . HIS A 1 182 ? 36.719 -26.688 -22.141 1 97.44 182 HIS A O 1
ATOM 1405 N N . SER A 1 183 ? 38.656 -27.672 -21.891 1 95.94 183 SER A N 1
ATOM 1406 C CA . SER A 1 183 ? 39.312 -26.516 -21.281 1 95.94 183 SER A CA 1
ATOM 1407 C C . SER A 1 183 ? 39.375 -25.344 -22.25 1 95.94 183 SER A C 1
ATOM 1409 O O . SER A 1 183 ? 39.531 -24.203 -21.844 1 95.94 183 SER A O 1
ATOM 1411 N N . ARG A 1 184 ? 39.188 -25.625 -23.5 1 96.62 184 ARG A N 1
ATOM 1412 C CA . ARG A 1 184 ? 39.344 -24.578 -24.5 1 96.62 184 ARG A CA 1
ATOM 1413 C C . ARG A 1 184 ? 37.969 -24 -24.891 1 96.62 184 ARG A C 1
ATOM 1415 O O . ARG A 1 184 ? 37.906 -23.031 -25.656 1 96.62 184 ARG A O 1
ATOM 1422 N N . GLN A 1 185 ? 36.906 -24.547 -24.406 1 97.44 185 GLN A N 1
ATOM 1423 C CA . GLN A 1 185 ? 35.594 -24.109 -24.781 1 97.44 185 GLN A CA 1
ATOM 1424 C C . GLN A 1 185 ? 35.188 -22.844 -24.031 1 97.44 185 GLN A C 1
ATOM 1426 O O . GLN A 1 185 ? 35.844 -22.469 -23.062 1 97.44 185 GLN A O 1
ATOM 1431 N N . SER A 1 186 ? 34.094 -22.156 -24.5 1 96.69 186 SER A N 1
ATOM 1432 C CA . SER A 1 186 ? 33.562 -20.938 -23.891 1 96.69 186 SER A CA 1
ATOM 1433 C C . SER A 1 186 ? 32.75 -21.234 -22.641 1 96.69 186 SER A C 1
ATOM 1435 O O . SER A 1 186 ? 32.375 -20.328 -21.906 1 96.69 186 SER A O 1
ATOM 1437 N N . TYR A 1 187 ? 32.469 -22.516 -22.406 1 97.62 187 TYR A N 1
ATOM 1438 C CA . TYR A 1 187 ? 31.734 -22.953 -21.219 1 97.62 187 TYR A CA 1
ATOM 1439 C C . TYR A 1 187 ? 32.594 -23.891 -20.375 1 97.62 187 TYR A C 1
ATOM 1441 O O . TYR A 1 187 ? 33.594 -24.406 -20.828 1 97.62 187 TYR A O 1
ATOM 1449 N N . ARG A 1 188 ? 32.156 -24.016 -19.172 1 96.56 188 ARG A N 1
ATOM 1450 C CA . ARG A 1 188 ? 32.812 -24.922 -18.219 1 96.56 188 ARG A CA 1
ATOM 1451 C C . ARG A 1 188 ? 31.766 -25.797 -17.516 1 96.56 188 ARG A C 1
ATOM 1453 O O . ARG A 1 188 ? 30.844 -25.297 -16.875 1 96.56 188 ARG A O 1
ATOM 1460 N N . LEU A 1 189 ? 31.922 -27.094 -17.688 1 96.75 189 LEU A N 1
ATOM 1461 C CA . LEU A 1 189 ? 31.078 -28.016 -16.938 1 96.75 189 LEU A CA 1
ATOM 1462 C C . LEU A 1 189 ? 31.562 -28.125 -15.492 1 96.75 189 LEU A C 1
ATOM 1464 O O . LEU A 1 189 ? 32.75 -28.312 -15.242 1 96.75 189 LEU A O 1
ATOM 1468 N N . VAL A 1 190 ? 30.672 -27.938 -14.602 1 95.44 190 VAL A N 1
ATOM 1469 C CA . VAL A 1 190 ? 31.031 -27.969 -13.188 1 95.44 190 VAL A CA 1
ATOM 1470 C C . VAL A 1 190 ? 30.078 -28.891 -12.438 1 95.44 190 VAL A C 1
ATOM 1472 O O . VAL A 1 190 ? 29.016 -29.25 -12.945 1 95.44 190 VAL A O 1
ATOM 1475 N N . PRO A 1 191 ? 30.531 -29.328 -11.25 1 93.56 191 PRO A N 1
ATOM 1476 C CA . PRO A 1 191 ? 29.594 -30.109 -10.438 1 93.56 191 PRO A CA 1
ATOM 1477 C C . PRO A 1 191 ? 28.312 -29.359 -10.125 1 93.56 191 PRO A C 1
ATOM 1479 O O . PRO A 1 191 ? 28.328 -28.156 -9.883 1 93.56 191 PRO A O 1
ATOM 1482 N N . TRP A 1 192 ? 27.203 -30.109 -10.102 1 88.12 192 TRP A N 1
ATOM 1483 C CA . TRP A 1 192 ? 25.875 -29.531 -9.914 1 88.12 192 TRP A CA 1
ATOM 1484 C C . TRP A 1 192 ? 25.797 -28.766 -8.602 1 88.12 192 TRP A C 1
ATOM 1486 O O . TRP A 1 192 ? 25.031 -27.797 -8.477 1 88.12 192 TRP A O 1
ATOM 1496 N N . ASN A 1 193 ? 26.594 -29.062 -7.609 1 87.19 193 ASN A N 1
ATOM 1497 C CA . ASN A 1 193 ? 26.531 -28.453 -6.281 1 87.19 193 ASN A CA 1
ATOM 1498 C C . ASN A 1 193 ? 27.703 -27.531 -6.027 1 87.19 193 ASN A C 1
ATOM 1500 O O . ASN A 1 193 ? 28.016 -27.203 -4.879 1 87.19 193 ASN A O 1
ATOM 1504 N N . ALA A 1 194 ? 28.438 -27.156 -7.098 1 89.56 194 ALA A N 1
ATOM 1505 C CA . ALA A 1 194 ? 29.625 -26.328 -6.949 1 89.56 194 ALA A CA 1
ATOM 1506 C C . ALA A 1 194 ? 29.234 -24.891 -6.598 1 89.56 194 ALA A C 1
ATOM 1508 O O . ALA A 1 194 ? 30.078 -24.109 -6.133 1 89.56 194 ALA A O 1
ATOM 1509 N N . GLY A 1 195 ? 27.984 -24.594 -6.844 1 88.56 195 GLY A N 1
ATOM 1510 C CA . GLY A 1 195 ? 27.516 -23.234 -6.578 1 88.56 195 GLY A CA 1
ATOM 1511 C C . GLY A 1 195 ? 28.078 -22.219 -7.551 1 88.56 195 GLY A C 1
ATOM 1512 O O . GLY A 1 195 ? 28.062 -21.016 -7.273 1 88.56 195 GLY A O 1
ATOM 1513 N N . ILE A 1 196 ? 28.594 -22.625 -8.602 1 92.81 196 ILE A N 1
ATOM 1514 C CA . ILE A 1 196 ? 29.125 -21.734 -9.641 1 92.81 196 ILE A CA 1
ATOM 1515 C C . ILE A 1 196 ? 28.125 -21.625 -10.789 1 92.81 196 ILE A C 1
ATOM 1517 O O . ILE A 1 196 ? 28.125 -22.469 -11.695 1 92.81 196 ILE A O 1
ATOM 1521 N N . ILE A 1 197 ? 27.328 -20.656 -10.781 1 93.94 197 ILE A N 1
ATOM 1522 C CA . ILE A 1 197 ? 26.312 -20.359 -11.797 1 93.94 197 ILE A CA 1
ATOM 1523 C C . ILE A 1 197 ? 26.359 -18.875 -12.164 1 93.94 197 ILE A C 1
ATOM 1525 O O . ILE A 1 197 ? 26.281 -18.016 -11.289 1 93.94 197 ILE A O 1
ATOM 1529 N N . ASN A 1 198 ? 26.531 -18.609 -13.422 1 95.5 198 ASN A N 1
ATOM 1530 C CA . ASN A 1 198 ? 26.719 -17.203 -13.773 1 95.5 198 ASN A CA 1
ATOM 1531 C C . ASN A 1 198 ? 25.734 -16.75 -14.852 1 95.5 198 ASN A C 1
ATOM 1533 O O . ASN A 1 198 ? 25.984 -15.781 -15.555 1 95.5 198 ASN A O 1
ATOM 1537 N N . TYR A 1 199 ? 24.719 -17.5 -15.125 1 96.38 199 TYR A N 1
ATOM 1538 C CA . TYR A 1 199 ? 23.547 -17.047 -15.859 1 96.38 199 TYR A CA 1
ATOM 1539 C C . TYR A 1 199 ? 22.312 -16.984 -14.961 1 96.38 199 TYR A C 1
ATOM 1541 O O . TYR A 1 199 ? 22.219 -17.75 -13.992 1 96.38 199 TYR A O 1
ATOM 1549 N N . ARG A 1 200 ? 21.438 -16.078 -15.227 1 96.69 200 ARG A N 1
ATOM 1550 C CA . ARG A 1 200 ? 20.234 -16 -14.422 1 96.69 200 ARG A CA 1
ATOM 1551 C C . ARG A 1 200 ? 19.266 -17.141 -14.75 1 96.69 200 ARG A C 1
ATOM 1553 O O . ARG A 1 200 ? 18.938 -17.359 -15.922 1 96.69 200 ARG A O 1
ATOM 1560 N N . ARG A 1 201 ? 18.875 -17.781 -13.773 1 95.94 201 ARG A N 1
ATOM 1561 C CA . ARG A 1 201 ? 17.938 -18.906 -13.875 1 95.94 201 ARG A CA 1
ATOM 1562 C C . ARG A 1 201 ? 16.516 -18.453 -13.578 1 95.94 201 ARG A C 1
ATOM 1564 O O . ARG A 1 201 ? 16.297 -17.391 -12.977 1 95.94 201 ARG A O 1
ATOM 1571 N N . PHE A 1 202 ? 15.57 -19.156 -14.102 1 94.56 202 PHE A N 1
ATOM 1572 C CA . PHE A 1 202 ? 14.234 -19.062 -13.516 1 94.56 202 PHE A CA 1
ATOM 1573 C C . PHE A 1 202 ? 14.227 -19.625 -12.102 1 94.56 202 PHE A C 1
ATOM 1575 O O . PHE A 1 202 ? 14.211 -20.844 -11.914 1 94.56 202 PHE A O 1
ATOM 1582 N N . PHE A 1 203 ? 14.188 -18.75 -11.156 1 91.94 203 PHE A N 1
ATOM 1583 C CA . PHE A 1 203 ? 14.375 -19.094 -9.75 1 91.94 203 PHE A CA 1
ATOM 1584 C C . PHE A 1 203 ? 15.703 -19.812 -9.547 1 91.94 203 PHE A C 1
ATOM 1586 O O . PHE A 1 203 ? 16.766 -19.234 -9.734 1 91.94 203 PHE A O 1
ATOM 1593 N N . ALA A 1 204 ? 15.688 -21.047 -9.188 1 89.94 204 ALA A N 1
ATOM 1594 C CA . ALA A 1 204 ? 16.891 -21.828 -8.977 1 89.94 204 ALA A CA 1
ATOM 1595 C C . ALA A 1 204 ? 16.906 -23.047 -9.891 1 89.94 204 ALA A C 1
ATOM 1597 O O . ALA A 1 204 ? 17.594 -24.047 -9.602 1 89.94 204 ALA A O 1
ATOM 1598 N N . VAL A 1 205 ? 16.203 -22.938 -11.047 1 92.88 205 VAL A N 1
ATOM 1599 C CA . VAL A 1 205 ? 16.094 -24.078 -11.945 1 92.88 205 VAL A CA 1
ATOM 1600 C C . VAL A 1 205 ? 17.172 -24 -13.023 1 92.88 205 VAL A C 1
ATOM 1602 O O . VAL A 1 205 ? 17.078 -23.188 -13.945 1 92.88 205 VAL A O 1
ATOM 1605 N N . ASN A 1 206 ? 18.109 -24.922 -13 1 93.06 206 ASN A N 1
ATOM 1606 C CA . ASN A 1 206 ? 19.281 -24.906 -13.867 1 93.06 206 ASN A CA 1
ATOM 1607 C C . ASN A 1 206 ? 18.906 -25.078 -15.336 1 93.06 206 ASN A C 1
ATOM 1609 O O . ASN A 1 206 ? 19.594 -24.594 -16.234 1 93.06 206 ASN A O 1
ATOM 1613 N N . GLU A 1 207 ? 17.75 -25.672 -15.57 1 94.69 207 GLU A N 1
ATOM 1614 C CA . GLU A 1 207 ? 17.344 -26.047 -16.922 1 94.69 207 GLU A CA 1
ATOM 1615 C C . GLU A 1 207 ? 16.625 -24.906 -17.625 1 94.69 207 GLU A C 1
ATOM 1617 O O . GLU A 1 207 ? 16.297 -25 -18.812 1 94.69 207 GLU A O 1
ATOM 1622 N N . LEU A 1 208 ? 16.453 -23.766 -16.984 1 97.62 208 LEU A N 1
ATOM 1623 C CA . LEU A 1 208 ? 15.773 -22.609 -17.547 1 97.62 208 LEU A CA 1
ATOM 1624 C C . LEU A 1 208 ? 16.656 -21.359 -17.438 1 97.62 208 LEU A C 1
ATOM 1626 O O . LEU A 1 208 ? 17.094 -21 -16.344 1 97.62 208 LEU A O 1
ATOM 1630 N N . ALA A 1 209 ? 16.953 -20.781 -18.562 1 98.06 209 ALA A N 1
ATOM 1631 C CA . ALA A 1 209 ? 17.797 -19.594 -18.625 1 98.06 209 ALA A CA 1
ATOM 1632 C C . ALA A 1 209 ? 16.984 -18.344 -18.922 1 98.06 209 ALA A C 1
ATOM 1634 O O . ALA A 1 209 ? 16.172 -18.328 -19.844 1 98.06 209 ALA A O 1
ATOM 1635 N N . ALA A 1 210 ? 17.156 -17.328 -18.203 1 98 210 ALA A N 1
ATOM 1636 C CA . ALA A 1 210 ? 16.391 -16.094 -18.297 1 98 210 ALA A CA 1
ATOM 1637 C C . ALA A 1 210 ? 16.812 -15.289 -19.531 1 98 210 ALA A C 1
ATOM 1639 O O . ALA A 1 210 ? 17.984 -15.297 -19.906 1 98 210 ALA A O 1
ATOM 1640 N N . LEU A 1 211 ? 15.859 -14.57 -20.062 1 98.06 211 LEU A N 1
ATOM 1641 C CA . LEU A 1 211 ? 16.078 -13.711 -21.234 1 98.06 211 LEU A CA 1
ATOM 1642 C C . LEU A 1 211 ? 16.031 -12.234 -20.828 1 98.06 211 LEU A C 1
ATOM 1644 O O . LEU A 1 211 ? 15.352 -11.867 -19.875 1 98.06 211 LEU A O 1
ATOM 1648 N N . ARG A 1 212 ? 16.734 -11.469 -21.562 1 98.19 212 ARG A N 1
ATOM 1649 C CA . ARG A 1 212 ? 16.734 -10.023 -21.375 1 98.19 212 ARG A CA 1
ATOM 1650 C C . ARG A 1 212 ? 15.703 -9.344 -22.25 1 98.19 212 ARG A C 1
ATOM 1652 O O . ARG A 1 212 ? 16.047 -8.672 -23.234 1 98.19 212 ARG A O 1
ATOM 1659 N N . GLN A 1 213 ? 14.484 -9.32 -21.812 1 98.06 213 GLN A N 1
ATOM 1660 C CA . GLN A 1 213 ? 13.367 -8.781 -22.578 1 98.06 213 GLN A CA 1
ATOM 1661 C C . GLN A 1 213 ? 13.477 -7.27 -22.719 1 98.06 213 GLN A C 1
ATOM 1663 O O . GLN A 1 213 ? 12.805 -6.668 -23.562 1 98.06 213 GLN A O 1
ATOM 1668 N N . GLU A 1 214 ? 14.289 -6.633 -21.812 1 97.5 214 GLU A N 1
ATOM 1669 C CA . GLU A 1 214 ? 14.5 -5.191 -21.906 1 97.5 214 GLU A CA 1
ATOM 1670 C C . GLU A 1 214 ? 15.25 -4.824 -23.188 1 97.5 214 GLU A C 1
ATOM 1672 O O . GLU A 1 214 ? 15.211 -3.674 -23.625 1 97.5 214 GLU A O 1
ATOM 1677 N N . ASP A 1 215 ? 15.992 -5.781 -23.797 1 97.19 215 ASP A N 1
ATOM 1678 C CA . ASP A 1 215 ? 16.609 -5.598 -25.094 1 97.19 215 ASP A CA 1
ATOM 1679 C C . ASP A 1 215 ? 15.57 -5.648 -26.219 1 97.19 215 ASP A C 1
ATOM 1681 O O . ASP A 1 215 ? 14.875 -6.652 -26.375 1 97.19 215 ASP A O 1
ATOM 1685 N N . PRO A 1 216 ? 15.531 -4.66 -27.016 1 97.19 216 PRO A N 1
ATOM 1686 C CA . PRO A 1 216 ? 14.5 -4.605 -28.062 1 97.19 216 PRO A CA 1
ATOM 1687 C C . PRO A 1 216 ? 14.602 -5.762 -29.047 1 97.19 216 PRO A C 1
ATOM 1689 O O . PRO A 1 216 ? 13.586 -6.215 -29.578 1 97.19 216 PRO A O 1
ATOM 1692 N N . LYS A 1 217 ? 15.797 -6.199 -29.297 1 97.12 217 LYS A N 1
ATOM 1693 C CA . LYS A 1 217 ? 15.977 -7.316 -30.219 1 97.12 217 LYS A CA 1
ATOM 1694 C C . LYS A 1 217 ? 15.359 -8.594 -29.656 1 97.12 217 LYS A C 1
ATOM 1696 O O . LYS A 1 217 ? 14.719 -9.359 -30.375 1 97.12 217 LYS A O 1
ATOM 1701 N N . VAL A 1 218 ? 15.562 -8.844 -28.391 1 98.25 218 VAL A N 1
ATOM 1702 C CA . VAL A 1 218 ? 15.008 -10.016 -27.719 1 98.25 218 VAL A CA 1
ATOM 1703 C C . VAL A 1 218 ? 13.484 -9.93 -27.703 1 98.25 218 VAL A C 1
ATOM 1705 O O . VAL A 1 218 ? 12.797 -10.898 -28.031 1 98.25 218 VAL A O 1
ATOM 1708 N N . PHE A 1 219 ? 12.969 -8.75 -27.359 1 98.56 219 PHE A N 1
ATOM 1709 C CA . PHE A 1 219 ? 11.523 -8.531 -27.328 1 98.56 219 PHE A CA 1
ATOM 1710 C C . PHE A 1 219 ? 10.906 -8.812 -28.688 1 98.56 219 PHE A C 1
ATOM 1712 O O . PHE A 1 219 ? 9.898 -9.516 -28.781 1 98.56 219 PHE A O 1
ATOM 1719 N N . GLU A 1 220 ? 11.547 -8.266 -29.688 1 97.75 220 GLU A N 1
ATOM 1720 C CA . GLU A 1 220 ? 11 -8.398 -31.031 1 97.75 220 GLU A CA 1
ATOM 1721 C C . GLU A 1 220 ? 10.977 -9.859 -31.469 1 97.75 220 GLU A C 1
ATOM 1723 O O . GLU A 1 220 ? 9.961 -10.344 -31.969 1 97.75 220 GLU A O 1
ATOM 1728 N N . LEU A 1 221 ? 12.031 -10.609 -31.266 1 97.19 221 LEU A N 1
ATOM 1729 C CA . LEU A 1 221 ? 12.125 -11.992 -31.719 1 97.19 221 LEU A CA 1
ATOM 1730 C C . LEU A 1 221 ? 11.18 -12.891 -30.922 1 97.19 221 LEU A C 1
ATOM 1732 O O . LEU A 1 221 ? 10.531 -13.773 -31.484 1 97.19 221 LEU A O 1
ATOM 1736 N N . CYS A 1 222 ? 11.109 -12.625 -29.641 1 98 222 CYS A N 1
ATOM 1737 C CA . CYS A 1 222 ? 10.297 -13.453 -28.75 1 98 222 CYS A CA 1
ATOM 1738 C C . CYS A 1 222 ? 8.812 -13.227 -29.016 1 98 222 CYS A C 1
ATOM 1740 O O . CYS A 1 222 ? 7.98 -14.07 -28.656 1 98 222 CYS A O 1
ATOM 1742 N N . HIS A 1 223 ? 8.438 -12.102 -29.625 1 98.5 223 HIS A N 1
ATOM 1743 C CA . HIS A 1 223 ? 7.016 -11.781 -29.734 1 98.5 223 HIS A CA 1
ATOM 1744 C C . HIS A 1 223 ? 6.59 -11.711 -31.203 1 98.5 223 HIS A C 1
ATOM 1746 O O . HIS A 1 223 ? 5.484 -11.266 -31.516 1 98.5 223 HIS A O 1
ATOM 1752 N N . ARG A 1 224 ? 7.484 -12.156 -32.062 1 97.38 224 ARG A N 1
ATOM 1753 C CA . ARG A 1 224 ? 7.172 -12.141 -33.469 1 97.38 224 ARG A CA 1
ATOM 1754 C C . ARG A 1 224 ? 5.957 -13.008 -33.781 1 97.38 224 ARG A C 1
ATOM 1756 O O . ARG A 1 224 ? 5.074 -12.609 -34.562 1 97.38 224 ARG A O 1
ATOM 1763 N N . GLN A 1 225 ? 5.941 -14.211 -33.219 1 98.19 225 GLN A N 1
ATOM 1764 C CA . GLN A 1 225 ? 4.781 -15.078 -33.406 1 98.19 225 GLN A CA 1
ATOM 1765 C C . GLN A 1 225 ? 3.52 -14.438 -32.812 1 98.19 225 GLN A C 1
ATOM 1767 O O . GLN A 1 225 ? 2.475 -14.43 -33.469 1 98.19 225 GLN A O 1
ATOM 1772 N N . LEU A 1 226 ? 3.588 -13.914 -31.672 1 98.5 226 LEU A N 1
ATOM 1773 C CA . LEU A 1 226 ? 2.445 -13.273 -31.031 1 98.5 226 LEU A CA 1
ATOM 1774 C C . LEU A 1 226 ? 1.867 -12.18 -31.922 1 98.5 226 LEU A C 1
ATOM 1776 O O . LEU A 1 226 ? 0.65 -12.109 -32.125 1 98.5 226 LEU A O 1
ATOM 1780 N N . LYS A 1 227 ? 2.768 -11.312 -32.406 1 98.25 227 LYS A N 1
ATOM 1781 C CA . LYS A 1 227 ? 2.322 -10.242 -33.281 1 98.25 227 LYS A CA 1
ATOM 1782 C C . LYS A 1 227 ? 1.563 -10.797 -34.5 1 98.25 227 LYS A C 1
ATOM 1784 O O . LYS A 1 227 ? 0.516 -10.266 -34.875 1 98.25 227 LYS A O 1
ATOM 1789 N N . SER A 1 228 ? 2.113 -11.836 -35.031 1 98.44 228 SER A N 1
ATOM 1790 C CA . SER A 1 228 ? 1.466 -12.43 -36.219 1 98.44 228 SER A CA 1
ATOM 1791 C C . SER A 1 228 ? 0.093 -12.992 -35.844 1 98.44 228 SER A C 1
ATOM 1793 O O . SER A 1 228 ? -0.845 -12.906 -36.656 1 98.44 228 SER A O 1
ATOM 1795 N N . TRP A 1 229 ? -0.024 -13.672 -34.656 1 98.5 229 TRP A N 1
ATOM 1796 C CA . TRP A 1 229 ? -1.309 -14.211 -34.219 1 98.5 229 TRP A CA 1
ATOM 1797 C C . TRP A 1 229 ? -2.346 -13.102 -34.094 1 98.5 229 TRP A C 1
ATOM 1799 O O . TRP A 1 229 ? -3.504 -13.281 -34.469 1 98.5 229 TRP A O 1
ATOM 1809 N N . VAL A 1 230 ? -1.944 -11.945 -33.562 1 97.88 230 VAL A N 1
ATOM 1810 C CA . VAL A 1 230 ? -2.834 -10.812 -33.344 1 97.88 230 VAL A CA 1
ATOM 1811 C C . VAL A 1 230 ? -3.207 -10.18 -34.688 1 97.88 230 VAL A C 1
ATOM 1813 O O . VAL A 1 230 ? -4.383 -9.93 -34.938 1 97.88 230 VAL A O 1
ATOM 1816 N N . ASP A 1 231 ? -2.221 -9.969 -35.531 1 97.5 231 ASP A N 1
ATOM 1817 C CA . ASP A 1 231 ? -2.436 -9.32 -36.812 1 97.5 231 ASP A CA 1
ATOM 1818 C C . ASP A 1 231 ? -3.389 -10.141 -37.688 1 97.5 231 ASP A C 1
ATOM 1820 O O . ASP A 1 231 ? -4.188 -9.578 -38.438 1 97.5 231 ASP A O 1
ATOM 1824 N N . GLU A 1 232 ? -3.289 -11.414 -37.531 1 97.81 232 GLU A N 1
ATOM 1825 C CA . GLU A 1 232 ? -4.098 -12.305 -38.375 1 97.81 232 GLU A CA 1
ATOM 1826 C C . GLU A 1 232 ? -5.418 -12.648 -37.688 1 97.81 232 GLU A C 1
ATOM 1828 O O . GLU A 1 232 ? -6.23 -13.398 -38.25 1 97.81 232 GLU A O 1
ATOM 1833 N N . GLY A 1 233 ? -5.586 -12.18 -36.531 1 96.88 233 GLY A N 1
ATOM 1834 C CA . GLY A 1 233 ? -6.836 -12.383 -35.812 1 96.88 233 GLY A CA 1
ATOM 1835 C C . GLY A 1 233 ? -7.008 -13.797 -35.281 1 96.88 233 GLY A C 1
ATOM 1836 O O . GLY A 1 233 ? -8.133 -14.297 -35.188 1 96.88 233 GLY A O 1
ATOM 1837 N N . LEU A 1 234 ? -5.895 -14.461 -34.938 1 98 234 LEU A N 1
ATOM 1838 C CA . LEU A 1 234 ? -5.961 -15.844 -34.5 1 98 234 LEU A CA 1
ATOM 1839 C C . LEU A 1 234 ? -6.316 -15.922 -33.031 1 98 234 LEU A C 1
ATOM 1841 O O . LEU A 1 234 ? -6.852 -16.938 -32.562 1 98 234 LEU A O 1
ATOM 1845 N N . ILE A 1 235 ? -5.996 -14.898 -32.25 1 98.12 235 ILE A N 1
ATOM 1846 C CA . ILE A 1 235 ? -6.215 -14.93 -30.797 1 98.12 235 ILE A CA 1
ATOM 1847 C C . ILE A 1 235 ? -6.902 -13.641 -30.359 1 98.12 235 ILE A C 1
ATOM 1849 O O . ILE A 1 235 ? -6.93 -12.656 -31.094 1 98.12 235 ILE A O 1
ATOM 1853 N N . ASP A 1 236 ? -7.449 -13.664 -29.094 1 98.19 236 ASP A N 1
ATOM 1854 C CA . ASP A 1 236 ? -8.203 -12.531 -28.562 1 98.19 236 ASP A CA 1
ATOM 1855 C C . ASP A 1 236 ? -7.559 -12 -27.281 1 98.19 236 ASP A C 1
ATOM 1857 O O . ASP A 1 236 ? -8.047 -11.039 -26.688 1 98.19 236 ASP A O 1
ATOM 1861 N N . GLY A 1 237 ? -6.508 -12.609 -26.844 1 97.75 237 GLY A N 1
ATOM 1862 C CA . GLY A 1 237 ? -5.832 -12.172 -25.641 1 97.75 237 GLY A CA 1
ATOM 1863 C C . GLY A 1 237 ? -4.621 -13.016 -25.281 1 97.75 237 GLY A C 1
ATOM 1864 O O . GLY A 1 237 ? -4.316 -13.992 -25.984 1 97.75 237 GLY A O 1
ATOM 1865 N N . VAL A 1 238 ? -3.918 -12.539 -24.172 1 98.38 238 VAL A N 1
ATOM 1866 C CA . VAL A 1 238 ? -2.688 -13.219 -23.766 1 98.38 238 VAL A CA 1
ATOM 1867 C C . VAL A 1 238 ? -2.568 -13.211 -22.25 1 98.38 238 VAL A C 1
ATOM 1869 O O . VAL A 1 238 ? -2.963 -12.25 -21.594 1 98.38 238 VAL A O 1
ATOM 1872 N N . ARG A 1 239 ? -2.166 -14.297 -21.719 1 98.56 239 ARG A N 1
ATOM 1873 C CA . ARG A 1 239 ? -1.715 -14.406 -20.344 1 98.56 239 ARG A CA 1
ATOM 1874 C C . ARG A 1 239 ? -0.192 -14.445 -20.266 1 98.56 239 ARG A C 1
ATOM 1876 O O . ARG A 1 239 ? 0.451 -15.242 -20.953 1 98.56 239 ARG A O 1
ATOM 1883 N N . ILE A 1 240 ? 0.406 -13.547 -19.391 1 98.69 240 ILE A N 1
ATOM 1884 C CA . ILE A 1 240 ? 1.857 -13.453 -19.281 1 98.69 240 ILE A CA 1
ATOM 1885 C C . ILE A 1 240 ? 2.33 -14.211 -18.047 1 98.69 240 ILE A C 1
ATOM 1887 O O . ILE A 1 240 ? 1.891 -13.922 -16.922 1 98.69 240 ILE A O 1
ATOM 1891 N N . ASP A 1 241 ? 3.25 -15.062 -18.328 1 97.81 241 ASP A N 1
ATOM 1892 C CA . ASP A 1 241 ? 3.836 -15.875 -17.266 1 97.81 241 ASP A CA 1
ATOM 1893 C C . ASP A 1 241 ? 4.875 -15.086 -16.469 1 97.81 241 ASP A C 1
ATOM 1895 O O . ASP A 1 241 ? 5.801 -14.516 -17.047 1 97.81 241 ASP A O 1
ATOM 1899 N N . HIS A 1 242 ? 4.805 -14.961 -15.203 1 95.75 242 HIS A N 1
ATOM 1900 C CA . HIS A 1 242 ? 5.742 -14.516 -14.18 1 95.75 242 HIS A CA 1
ATOM 1901 C C . HIS A 1 242 ? 6.457 -13.242 -14.609 1 95.75 242 HIS A C 1
ATOM 1903 O O . HIS A 1 242 ? 7.688 -13.203 -14.688 1 95.75 242 HIS A O 1
ATOM 1909 N N . PRO A 1 243 ? 5.781 -12.164 -14.758 1 97.31 243 PRO A N 1
ATOM 1910 C CA . PRO A 1 243 ? 6.434 -10.922 -15.172 1 97.31 243 PRO A CA 1
ATOM 1911 C C . PRO A 1 243 ? 7.43 -10.406 -14.133 1 97.31 243 PRO A C 1
ATOM 1913 O O . PRO A 1 243 ? 8.336 -9.633 -14.469 1 97.31 243 PRO A O 1
ATOM 1916 N N . ASP A 1 244 ? 7.352 -10.852 -12.906 1 96.94 244 ASP A N 1
ATOM 1917 C CA . ASP A 1 244 ? 8.18 -10.328 -11.828 1 96.94 244 ASP A CA 1
ATOM 1918 C C . ASP A 1 244 ? 9.633 -10.75 -11.992 1 96.94 244 ASP A C 1
ATOM 1920 O O . ASP A 1 244 ? 10.523 -10.211 -11.328 1 96.94 244 ASP A O 1
ATOM 1924 N N . GLY A 1 245 ? 9.891 -11.688 -12.844 1 97.31 245 GLY A N 1
ATOM 1925 C CA . GLY A 1 245 ? 11.266 -12.086 -13.109 1 97.31 245 GLY A CA 1
ATOM 1926 C C . GLY A 1 245 ? 11.961 -11.188 -14.109 1 97.31 245 GLY A C 1
ATOM 1927 O O . GLY A 1 245 ? 13.188 -11.242 -14.25 1 97.31 245 GLY A O 1
ATOM 1928 N N . LEU A 1 246 ? 11.25 -10.297 -14.797 1 98.25 246 LEU A N 1
ATOM 1929 C CA . LEU A 1 246 ? 11.812 -9.414 -15.82 1 98.25 246 LEU A CA 1
ATOM 1930 C C . LEU A 1 246 ? 12.555 -8.25 -15.18 1 98.25 246 LEU A C 1
ATOM 1932 O O . LEU A 1 246 ? 12.367 -7.957 -13.992 1 98.25 246 LEU A O 1
ATOM 1936 N N . ALA A 1 247 ? 13.43 -7.609 -15.992 1 97.94 247 ALA A N 1
ATOM 1937 C CA . ALA A 1 247 ? 14.203 -6.473 -15.5 1 97.94 247 ALA A CA 1
ATOM 1938 C C . ALA A 1 247 ? 13.297 -5.301 -15.141 1 97.94 247 ALA A C 1
ATOM 1940 O O . ALA A 1 247 ? 13.516 -4.613 -14.141 1 97.94 247 ALA A O 1
ATOM 1941 N N . ASP A 1 248 ? 12.312 -5.047 -15.961 1 97.44 248 ASP A N 1
ATOM 1942 C CA . ASP A 1 248 ? 11.344 -3.967 -15.812 1 97.44 248 ASP A CA 1
ATOM 1943 C C . ASP A 1 248 ? 9.961 -4.391 -16.312 1 97.44 248 ASP A C 1
ATOM 1945 O O . ASP A 1 248 ? 9.586 -4.078 -17.438 1 97.44 248 ASP A O 1
ATOM 1949 N N . PRO A 1 249 ? 9.164 -4.992 -15.414 1 98.12 249 PRO A N 1
ATOM 1950 C CA . PRO A 1 249 ? 7.863 -5.52 -15.844 1 98.12 249 PRO A CA 1
ATOM 1951 C C . PRO A 1 249 ? 6.93 -4.43 -16.359 1 98.12 249 PRO A C 1
ATOM 1953 O O . PRO A 1 249 ? 6.188 -4.656 -17.328 1 98.12 249 PRO A O 1
ATOM 1956 N N . ALA A 1 250 ? 6.918 -3.275 -15.719 1 97.75 250 ALA A N 1
ATOM 1957 C CA . ALA A 1 250 ? 6.035 -2.193 -16.141 1 97.75 250 ALA A CA 1
ATOM 1958 C C . ALA A 1 250 ? 6.348 -1.76 -17.578 1 97.75 250 ALA A C 1
ATOM 1960 O O . ALA A 1 250 ? 5.441 -1.581 -18.391 1 97.75 250 ALA A O 1
ATOM 1961 N N . GLU A 1 251 ? 7.625 -1.562 -17.859 1 97.94 251 GLU A N 1
ATOM 1962 C CA . GLU A 1 251 ? 8.031 -1.189 -19.219 1 97.94 251 GLU A CA 1
ATOM 1963 C C . GLU A 1 251 ? 7.688 -2.291 -20.219 1 97.94 251 GLU A C 1
ATOM 1965 O O . GLU A 1 251 ? 7.191 -2.012 -21.312 1 97.94 251 GLU A O 1
ATOM 1970 N N . TYR A 1 252 ? 8 -3.508 -19.859 1 98.44 252 TYR A N 1
ATOM 1971 C CA . TYR A 1 252 ? 7.691 -4.648 -20.719 1 98.44 252 TYR A CA 1
ATOM 1972 C C . TYR A 1 252 ? 6.211 -4.672 -21.078 1 98.44 252 TYR A C 1
ATOM 1974 O O . TYR A 1 252 ? 5.848 -4.828 -22.25 1 98.44 252 TYR A O 1
ATOM 1982 N N . LEU A 1 253 ? 5.344 -4.508 -20.062 1 98.75 253 LEU A N 1
ATOM 1983 C CA . LEU A 1 253 ? 3.9 -4.594 -20.266 1 98.75 253 LEU A CA 1
ATOM 1984 C C . LEU A 1 253 ? 3.4 -3.418 -21.109 1 98.75 253 LEU A C 1
ATOM 1986 O O . LEU A 1 253 ? 2.436 -3.555 -21.859 1 98.75 253 LEU A O 1
ATOM 1990 N N . GLY A 1 254 ? 4.074 -2.273 -20.922 1 98.69 254 GLY A N 1
ATOM 1991 C CA . GLY A 1 254 ? 3.764 -1.163 -21.812 1 98.69 254 GLY A CA 1
ATOM 1992 C C . GLY A 1 254 ? 4.039 -1.471 -23.281 1 98.69 254 GLY A C 1
ATOM 1993 O O . GLY A 1 254 ? 3.186 -1.239 -24.141 1 98.69 254 GLY A O 1
ATOM 1994 N N . ARG A 1 255 ? 5.211 -2.066 -23.547 1 98.5 255 ARG A N 1
ATOM 1995 C CA . ARG A 1 255 ? 5.582 -2.449 -24.891 1 98.5 255 ARG A CA 1
ATOM 1996 C C . ARG A 1 255 ? 4.645 -3.525 -25.438 1 98.5 255 ARG A C 1
ATOM 1998 O O . ARG A 1 255 ? 4.258 -3.486 -26.609 1 98.5 255 ARG A O 1
ATOM 2005 N N . LEU A 1 256 ? 4.355 -4.422 -24.562 1 98.75 256 LEU A N 1
ATOM 2006 C CA . LEU A 1 256 ? 3.475 -5.508 -24.969 1 98.75 256 LEU A CA 1
ATOM 2007 C C . LEU A 1 256 ? 2.092 -4.98 -25.344 1 98.75 256 LEU A C 1
ATOM 2009 O O . LEU A 1 256 ? 1.505 -5.406 -26.344 1 98.75 256 LEU A O 1
ATOM 2013 N N . ARG A 1 257 ? 1.547 -4.098 -24.531 1 98.75 257 ARG A N 1
ATOM 2014 C CA . ARG A 1 257 ? 0.247 -3.492 -24.797 1 98.75 257 ARG A CA 1
ATOM 2015 C C . ARG A 1 257 ? 0.248 -2.779 -26.156 1 98.75 257 ARG A C 1
ATOM 2017 O O . ARG A 1 257 ? -0.705 -2.9 -26.922 1 98.75 257 ARG A O 1
ATOM 2024 N N . GLU A 1 258 ? 1.309 -2.066 -26.391 1 98.38 258 GLU A N 1
ATOM 2025 C CA . GLU A 1 258 ? 1.439 -1.396 -27.688 1 98.38 258 GLU A CA 1
ATOM 2026 C C . GLU A 1 258 ? 1.44 -2.402 -28.828 1 98.38 258 GLU A C 1
ATOM 2028 O O . GLU A 1 258 ? 0.822 -2.168 -29.875 1 98.38 258 GLU A O 1
ATOM 2033 N N . LEU A 1 259 ? 2.1 -3.475 -28.625 1 98.5 259 LEU A N 1
ATOM 2034 C CA . LEU A 1 259 ? 2.254 -4.5 -29.656 1 98.5 259 LEU A CA 1
ATOM 2035 C C . LEU A 1 259 ? 0.918 -5.164 -29.969 1 98.5 259 LEU A C 1
ATOM 2037 O O . LEU A 1 259 ? 0.575 -5.363 -31.141 1 98.5 259 LEU A O 1
ATOM 2041 N N . ILE A 1 260 ? 0.133 -5.496 -28.938 1 98.31 260 ILE A N 1
ATOM 2042 C CA . ILE A 1 260 ? -1.046 -6.328 -29.156 1 98.31 260 ILE A CA 1
ATOM 2043 C C . ILE A 1 260 ? -2.27 -5.441 -29.375 1 98.31 260 ILE A C 1
ATOM 2045 O O . ILE A 1 260 ? -3.322 -5.922 -29.812 1 98.31 260 ILE A O 1
ATOM 2049 N N . GLY A 1 261 ? -2.141 -4.133 -29.031 1 97.31 261 GLY A N 1
ATOM 2050 C CA . GLY A 1 261 ? -3.244 -3.203 -29.203 1 97.31 261 GLY A CA 1
ATOM 2051 C C . GLY A 1 261 ? -4.09 -3.041 -27.953 1 97.31 261 GLY A C 1
ATOM 2052 O O . GLY A 1 261 ? -4.016 -3.859 -27.031 1 97.31 261 GLY A O 1
ATOM 2053 N N . PRO A 1 262 ? -4.887 -2.021 -27.859 1 95.38 262 PRO A N 1
ATOM 2054 C CA . PRO A 1 262 ? -5.648 -1.671 -26.656 1 95.38 262 PRO A CA 1
ATOM 2055 C C . PRO A 1 262 ? -6.809 -2.629 -26.391 1 95.38 262 PRO A C 1
ATOM 2057 O O . PRO A 1 262 ? -7.297 -2.721 -25.266 1 95.38 262 PRO A O 1
ATOM 2060 N N . ASP A 1 263 ? -7.188 -3.412 -27.359 1 93.69 263 ASP A N 1
ATOM 2061 C CA . ASP A 1 263 ? -8.438 -4.16 -27.25 1 93.69 263 ASP A CA 1
ATOM 2062 C C . ASP A 1 263 ? -8.172 -5.602 -26.812 1 93.69 263 ASP A C 1
ATOM 2064 O O . ASP A 1 263 ? -9.086 -6.301 -26.375 1 93.69 263 ASP A O 1
ATOM 2068 N N . GLN A 1 264 ? -6.945 -6.109 -26.984 1 97.12 264 GLN A N 1
ATOM 2069 C CA . GLN A 1 264 ? -6.617 -7.48 -26.609 1 97.12 264 GLN A CA 1
ATOM 2070 C C . GLN A 1 264 ? -6.641 -7.656 -25.094 1 97.12 264 GLN A C 1
ATOM 2072 O O . GLN A 1 264 ? -6.188 -6.777 -24.359 1 97.12 264 GLN A O 1
ATOM 2077 N N . TRP A 1 265 ? -7.324 -8.766 -24.672 1 98.31 265 TRP A N 1
ATOM 2078 C CA . TRP A 1 265 ? -7.324 -9.094 -23.25 1 98.31 265 TRP A CA 1
ATOM 2079 C C . TRP A 1 265 ? -5.918 -9.438 -22.766 1 98.31 265 TRP A C 1
ATOM 2081 O O . TRP A 1 265 ? -5.203 -10.203 -23.422 1 98.31 265 TRP A O 1
ATOM 2091 N N . LEU A 1 266 ? -5.418 -8.781 -21.672 1 98.75 266 LEU A N 1
ATOM 2092 C CA . LEU A 1 266 ? -4.074 -9.008 -21.141 1 98.75 266 LEU A CA 1
ATOM 2093 C C . LEU A 1 266 ? -4.113 -9.227 -19.625 1 98.75 266 LEU A C 1
ATOM 2095 O O . LEU A 1 266 ? -4.41 -8.305 -18.875 1 98.75 266 LEU A O 1
ATOM 2099 N N . VAL A 1 267 ? -3.871 -10.453 -19.172 1 98.69 267 VAL A N 1
ATOM 2100 C CA . VAL A 1 267 ? -3.748 -10.75 -17.75 1 98.69 267 VAL A CA 1
ATOM 2101 C C . VAL A 1 267 ? -2.342 -11.273 -17.438 1 98.69 267 VAL A C 1
ATOM 2103 O O . VAL A 1 267 ? -1.669 -11.805 -18.328 1 98.69 267 VAL A O 1
ATOM 2106 N N . ILE A 1 268 ? -1.868 -11.039 -16.219 1 98.69 268 ILE A N 1
ATOM 2107 C CA . ILE A 1 268 ? -0.495 -11.398 -15.883 1 98.69 268 ILE A CA 1
ATOM 2108 C C . ILE A 1 268 ? -0.482 -12.258 -14.617 1 98.69 268 ILE A C 1
ATOM 2110 O O . ILE A 1 268 ? -1.327 -12.094 -13.734 1 98.69 268 ILE A O 1
ATOM 2114 N N . GLU A 1 269 ? 0.447 -13.164 -14.555 1 97.81 269 GLU A N 1
ATOM 2115 C CA . GLU A 1 269 ? 0.673 -13.945 -13.344 1 97.81 269 GLU A CA 1
ATOM 2116 C C . GLU A 1 269 ? 1.478 -13.148 -12.32 1 97.81 269 GLU A C 1
ATOM 2118 O O . GLU A 1 269 ? 2.633 -13.477 -12.039 1 97.81 269 GLU A O 1
ATOM 2123 N N . LYS A 1 270 ? 0.902 -12.148 -11.828 1 97.12 270 LYS A N 1
ATOM 2124 C CA . LYS A 1 270 ? 1.413 -11.414 -10.672 1 97.12 270 LYS A CA 1
ATOM 2125 C C . LYS A 1 270 ? 0.855 -11.977 -9.367 1 97.12 270 LYS A C 1
ATOM 2127 O O . LYS A 1 270 ? -0.356 -11.953 -9.141 1 97.12 270 LYS A O 1
ATOM 2132 N N . ILE A 1 271 ? 1.749 -12.562 -8.555 1 96.62 271 ILE A N 1
ATOM 2133 C CA . ILE A 1 271 ? 1.335 -13.07 -7.25 1 96.62 271 ILE A CA 1
ATOM 2134 C C . ILE A 1 271 ? 1.341 -11.945 -6.223 1 96.62 271 ILE A C 1
ATOM 2136 O O . ILE A 1 271 ? 2.404 -11.484 -5.801 1 96.62 271 ILE A O 1
ATOM 2140 N N . LEU A 1 272 ? 0.202 -11.516 -5.812 1 96.5 272 LEU A N 1
ATOM 2141 C CA . LEU A 1 272 ? 0.073 -10.406 -4.871 1 96.5 272 LEU A CA 1
ATOM 2142 C C . LEU A 1 272 ? 0.33 -10.875 -3.443 1 96.5 272 LEU A C 1
ATOM 2144 O O . LEU A 1 272 ? -0.205 -11.898 -3.014 1 96.5 272 LEU A O 1
ATOM 2148 N N . GLY A 1 273 ? 1.168 -10.141 -2.74 1 93.25 273 GLY A N 1
ATOM 2149 C CA . GLY A 1 273 ? 1.239 -10.352 -1.304 1 93.25 273 GLY A CA 1
ATOM 2150 C C . GLY A 1 273 ? -0.066 -10.047 -0.591 1 93.25 273 GLY A C 1
ATOM 2151 O O . GLY A 1 273 ? -0.966 -9.438 -1.167 1 93.25 273 GLY A O 1
ATOM 2152 N N . HIS A 1 274 ? -0.204 -10.492 0.635 1 87.81 274 HIS A N 1
ATOM 2153 C CA . HIS A 1 274 ? -1.449 -10.43 1.391 1 87.81 274 HIS A CA 1
ATOM 2154 C C . HIS A 1 274 ? -2.004 -9.008 1.42 1 87.81 274 HIS A C 1
ATOM 2156 O O . HIS A 1 274 ? -3.219 -8.812 1.352 1 87.81 274 HIS A O 1
ATOM 2162 N N . THR A 1 275 ? -1.149 -7.988 1.503 1 90.81 275 THR A N 1
ATOM 2163 C CA . THR A 1 275 ? -1.614 -6.609 1.609 1 90.81 275 THR A CA 1
ATOM 2164 C C . THR A 1 275 ? -1.244 -5.816 0.359 1 90.81 275 THR A C 1
ATOM 2166 O O . THR A 1 275 ? -1.289 -4.586 0.363 1 90.81 275 THR A O 1
ATOM 2169 N N . GLU A 1 276 ? -0.885 -6.488 -0.671 1 96 276 GLU A N 1
ATOM 2170 C CA . GLU A 1 276 ? -0.375 -5.812 -1.86 1 96 276 GLU A CA 1
ATOM 2171 C C . GLU A 1 276 ? -1.5 -5.504 -2.846 1 96 276 GLU A C 1
ATOM 2173 O O . GLU A 1 276 ? -2.152 -6.418 -3.355 1 96 276 GLU A O 1
ATOM 2178 N N . PRO A 1 277 ? -1.788 -4.262 -3.137 1 96 277 PRO A N 1
ATOM 2179 C CA . PRO A 1 277 ? -2.711 -3.949 -4.23 1 96 277 PRO A CA 1
ATOM 2180 C C . PRO A 1 277 ? -2.059 -4.062 -5.605 1 96 277 PRO A C 1
ATOM 2182 O O . PRO A 1 277 ? -0.852 -3.842 -5.738 1 96 277 PRO A O 1
ATOM 2185 N N . LEU A 1 278 ? -2.869 -4.43 -6.562 1 97.75 278 LEU A N 1
ATOM 2186 C CA . LEU A 1 278 ? -2.365 -4.418 -7.934 1 97.75 278 LEU A CA 1
ATOM 2187 C C . LEU A 1 278 ? -2.145 -2.988 -8.414 1 97.75 278 LEU A C 1
ATOM 2189 O O . LEU A 1 278 ? -2.963 -2.105 -8.156 1 97.75 278 LEU A O 1
ATOM 2193 N N . ASP A 1 279 ? -1.001 -2.734 -9.086 1 97.75 279 ASP A N 1
ATOM 2194 C CA . ASP A 1 279 ? -0.623 -1.407 -9.562 1 97.75 279 ASP A CA 1
ATOM 2195 C C . ASP A 1 279 ? -1.605 -0.899 -10.609 1 97.75 279 ASP A C 1
ATOM 2197 O O . ASP A 1 279 ? -1.699 -1.464 -11.703 1 97.75 279 ASP A O 1
ATOM 2201 N N . PRO A 1 280 ? -2.322 0.112 -10.305 1 97.19 280 PRO A N 1
ATOM 2202 C CA . PRO A 1 280 ? -3.34 0.595 -11.242 1 97.19 280 PRO A CA 1
ATOM 2203 C C . PRO A 1 280 ? -2.734 1.237 -12.484 1 97.19 280 PRO A C 1
ATOM 2205 O O . PRO A 1 280 ? -3.451 1.517 -13.453 1 97.19 280 PRO A O 1
ATOM 2208 N N . LEU A 1 281 ? -1.424 1.477 -12.547 1 97.5 281 LEU A N 1
ATOM 2209 C CA . LEU A 1 281 ? -0.784 2.135 -13.68 1 97.5 281 LEU A CA 1
ATOM 2210 C C . LEU A 1 281 ? -0.444 1.127 -14.773 1 97.5 281 LEU A C 1
ATOM 2212 O O . LEU A 1 281 ? -0.118 1.511 -15.898 1 97.5 281 LEU A O 1
ATOM 2216 N N . LEU A 1 282 ? -0.521 -0.156 -14.461 1 98.38 282 LEU A N 1
ATOM 2217 C CA . LEU A 1 282 ? -0.189 -1.167 -15.453 1 98.38 282 LEU A CA 1
ATOM 2218 C C . LEU A 1 282 ? -1.266 -1.242 -16.531 1 98.38 282 LEU A C 1
ATOM 2220 O O . LEU A 1 282 ? -2.459 -1.209 -16.219 1 98.38 282 LEU A O 1
ATOM 2224 N N . PRO A 1 283 ? -0.871 -1.281 -17.797 1 98.31 283 PRO A N 1
ATOM 2225 C CA . PRO A 1 283 ? -1.844 -1.372 -18.891 1 98.31 283 PRO A CA 1
ATOM 2226 C C . PRO A 1 283 ? -2.352 -2.795 -19.109 1 98.31 283 PRO A C 1
ATOM 2228 O O . PRO A 1 283 ? -2.221 -3.336 -20.203 1 98.31 283 PRO A O 1
ATOM 2231 N N . ILE A 1 284 ? -2.957 -3.426 -18.078 1 98.69 284 ILE A N 1
ATOM 2232 C CA . ILE A 1 284 ? -3.406 -4.812 -18.094 1 98.69 284 ILE A CA 1
ATOM 2233 C C . ILE A 1 284 ? -4.863 -4.891 -17.641 1 98.69 284 ILE A C 1
ATOM 2235 O O . ILE A 1 284 ? -5.434 -3.893 -17.203 1 98.69 284 ILE A O 1
ATOM 2239 N N . ASP A 1 285 ? -5.469 -6.066 -17.797 1 98.5 285 ASP A N 1
ATOM 2240 C CA . ASP A 1 285 ? -6.855 -6.273 -17.375 1 98.5 285 ASP A CA 1
ATOM 2241 C C . ASP A 1 285 ? -6.93 -6.887 -15.984 1 98.5 285 ASP A C 1
ATOM 2243 O O . ASP A 1 285 ? -7.996 -6.918 -15.367 1 98.5 285 ASP A O 1
ATOM 2247 N N . GLY A 1 286 ? -5.832 -7.375 -15.43 1 98.38 286 GLY A N 1
ATOM 2248 C CA . GLY A 1 286 ? -5.781 -7.895 -14.078 1 98.38 286 GLY A CA 1
ATOM 2249 C C . GLY A 1 286 ? -4.824 -9.062 -13.922 1 98.38 286 GLY A C 1
ATOM 2250 O O . GLY A 1 286 ? -3.973 -9.289 -14.781 1 98.38 286 GLY A O 1
ATOM 2251 N N . THR A 1 287 ? -4.902 -9.781 -12.805 1 98.12 287 THR A N 1
ATOM 2252 C CA . THR A 1 287 ? -4.055 -10.938 -12.523 1 98.12 287 THR A CA 1
ATOM 2253 C C . THR A 1 287 ? -4.676 -12.211 -13.086 1 98.12 287 THR A C 1
ATOM 2255 O O . THR A 1 287 ? -5.754 -12.172 -13.68 1 98.12 287 THR A O 1
ATOM 2258 N N . THR A 1 288 ? -3.938 -13.32 -12.828 1 97.06 288 THR A N 1
ATOM 2259 C CA . THR A 1 288 ? -4.414 -14.625 -13.281 1 97.06 288 THR A CA 1
ATOM 2260 C C . THR A 1 288 ? -5.383 -15.227 -12.266 1 97.06 288 THR A C 1
ATOM 2262 O O . THR A 1 288 ? -5.922 -16.312 -12.477 1 97.06 288 THR A O 1
ATOM 2265 N N . GLY A 1 289 ? -5.59 -14.625 -11.117 1 97.31 289 GLY A N 1
ATOM 2266 C CA . GLY A 1 289 ? -6.742 -14.969 -10.297 1 97.31 289 GLY A CA 1
ATOM 2267 C C . GLY A 1 289 ? -6.367 -15.711 -9.023 1 97.31 289 GLY A C 1
ATOM 2268 O O . GLY A 1 289 ? -7.238 -16.25 -8.336 1 97.31 289 GLY A O 1
ATOM 2269 N N . TYR A 1 290 ? -5.066 -15.711 -8.586 1 97.06 290 TYR A N 1
ATOM 2270 C CA . TYR A 1 290 ? -4.688 -16.406 -7.363 1 97.06 290 TYR A CA 1
ATOM 2271 C C . TYR A 1 290 ? -5.207 -15.68 -6.129 1 97.06 290 TYR A C 1
ATOM 2273 O O . TYR A 1 290 ? -5.477 -16.297 -5.102 1 97.06 290 TYR A O 1
ATOM 2281 N N . ASP A 1 291 ? -5.355 -14.383 -6.238 1 96.5 291 ASP A N 1
ATOM 2282 C CA . ASP A 1 291 ? -5.992 -13.633 -5.16 1 96.5 291 ASP A CA 1
ATOM 2283 C C . ASP A 1 291 ? -7.449 -14.07 -4.977 1 96.5 291 ASP A C 1
ATOM 2285 O O . ASP A 1 291 ? -7.902 -14.273 -3.852 1 96.5 291 ASP A O 1
ATOM 2289 N N . ALA A 1 292 ? -8.203 -14.227 -6.059 1 97.5 292 ALA A N 1
ATOM 2290 C CA . ALA A 1 292 ? -9.578 -14.719 -6 1 97.5 292 ALA A CA 1
ATOM 2291 C C . ALA A 1 292 ? -9.633 -16.141 -5.441 1 97.5 292 ALA A C 1
ATOM 2293 O O . ALA A 1 292 ? -10.531 -16.469 -4.664 1 97.5 292 ALA A O 1
ATOM 2294 N N . LEU A 1 293 ? -8.688 -16.953 -5.859 1 97.81 293 LEU A N 1
ATOM 2295 C CA . LEU A 1 293 ? -8.602 -18.312 -5.359 1 97.81 293 LEU A CA 1
ATOM 2296 C C . LEU A 1 293 ? -8.492 -18.328 -3.84 1 97.81 293 LEU A C 1
ATOM 2298 O O . LEU A 1 293 ? -9.172 -19.125 -3.174 1 97.81 293 LEU A O 1
ATOM 2302 N N . ASN A 1 294 ? -7.691 -17.484 -3.293 1 96.56 294 ASN A N 1
ATOM 2303 C CA . ASN A 1 294 ? -7.527 -17.391 -1.848 1 96.56 294 ASN A CA 1
ATOM 2304 C C . ASN A 1 294 ? -8.836 -17.031 -1.158 1 96.56 294 ASN A C 1
ATOM 2306 O O . ASN A 1 294 ? -9.188 -17.609 -0.134 1 96.56 294 ASN A O 1
ATOM 2310 N N . GLN A 1 295 ? -9.578 -16.078 -1.721 1 97.06 295 GLN A N 1
ATOM 2311 C CA . GLN A 1 295 ? -10.836 -15.625 -1.142 1 97.06 295 GLN A CA 1
ATOM 2312 C C . GLN A 1 295 ? -11.906 -16.719 -1.209 1 97.06 295 GLN A C 1
ATOM 2314 O O . GLN A 1 295 ? -12.602 -16.969 -0.223 1 97.06 295 GLN A O 1
ATOM 2319 N N . LEU A 1 296 ? -11.984 -17.375 -2.326 1 97.75 296 LEU A N 1
ATOM 2320 C CA . LEU A 1 296 ? -13 -18.391 -2.58 1 97.75 296 LEU A CA 1
ATOM 2321 C C . LEU A 1 296 ? -12.719 -19.656 -1.777 1 97.75 296 LEU A C 1
ATOM 2323 O O . LEU A 1 296 ? -13.641 -20.375 -1.39 1 97.75 296 LEU A O 1
ATOM 2327 N N . GLY A 1 297 ? -11.461 -19.906 -1.554 1 94.94 297 GLY A N 1
ATOM 2328 C CA . GLY A 1 297 ? -11.117 -21.031 -0.7 1 94.94 297 GLY A CA 1
ATOM 2329 C C . GLY A 1 297 ? -11.359 -20.766 0.772 1 94.94 297 GLY A C 1
ATOM 2330 O O . GLY A 1 297 ? -11.82 -21.641 1.502 1 94.94 297 GLY A O 1
ATOM 2331 N N . GLY A 1 298 ? -11.164 -19.562 1.176 1 96.5 298 GLY A N 1
ATOM 2332 C CA . GLY A 1 298 ? -11.211 -19.203 2.584 1 96.5 298 GLY A CA 1
ATOM 2333 C C . GLY A 1 298 ? -12.617 -19 3.105 1 96.5 298 GLY A C 1
ATOM 2334 O O . GLY A 1 298 ? -12.883 -19.172 4.297 1 96.5 298 GLY A O 1
ATOM 2335 N N . ILE A 1 299 ? -13.602 -18.641 2.242 1 97.25 299 ILE A N 1
ATOM 2336 C CA . ILE A 1 299 ? -14.93 -18.219 2.666 1 97.25 299 ILE A CA 1
ATOM 2337 C C . ILE A 1 299 ? -15.703 -19.438 3.188 1 97.25 299 ILE A C 1
ATOM 2339 O O . ILE A 1 299 ? -16.672 -19.297 3.943 1 97.25 299 ILE A O 1
ATOM 2343 N N . PHE A 1 300 ? -15.234 -20.672 2.951 1 98 300 PHE A N 1
ATOM 2344 C CA . PHE A 1 300 ? -15.938 -21.875 3.371 1 98 300 PHE A CA 1
ATOM 2345 C C . PHE A 1 300 ? -15.25 -22.516 4.57 1 98 300 PHE A C 1
ATOM 2347 O O . PHE A 1 300 ? -15.719 -23.531 5.098 1 98 300 PHE A O 1
ATOM 2354 N N . VAL A 1 301 ? -14.133 -21.969 4.988 1 97.25 301 VAL A N 1
ATOM 2355 C CA . VAL A 1 301 ? -13.422 -22.469 6.16 1 97.25 301 VAL A CA 1
ATOM 2356 C C . VAL A 1 301 ? -14.023 -21.859 7.426 1 97.25 301 VAL A C 1
ATOM 2358 O O . VAL A 1 301 ? -14.281 -20.656 7.48 1 97.25 301 VAL A O 1
ATOM 2361 N N . ASP A 1 302 ? -14.297 -22.688 8.414 1 96.19 302 ASP A N 1
ATOM 2362 C CA . ASP A 1 302 ? -14.875 -22.234 9.68 1 96.19 302 ASP A CA 1
ATOM 2363 C C . ASP A 1 302 ? -13.797 -21.641 10.586 1 96.19 302 ASP A C 1
ATOM 2365 O O . ASP A 1 302 ? -12.906 -22.359 11.055 1 96.19 302 ASP A O 1
ATOM 2369 N N . PRO A 1 303 ? -13.867 -20.375 10.836 1 93.5 303 PRO A N 1
ATOM 2370 C CA . PRO A 1 303 ? -12.828 -19.734 11.656 1 93.5 303 PRO A CA 1
ATOM 2371 C C . PRO A 1 303 ? -12.789 -20.266 13.086 1 93.5 303 PRO A C 1
ATOM 2373 O O . PRO A 1 303 ? -11.773 -20.141 13.766 1 93.5 303 PRO A O 1
ATOM 2376 N N . ALA A 1 304 ? -13.82 -20.906 13.555 1 92.06 304 ALA A N 1
ATOM 2377 C CA . ALA A 1 304 ? -13.891 -21.422 14.922 1 92.06 304 ALA A CA 1
ATOM 2378 C C . ALA A 1 304 ? -12.891 -22.562 15.117 1 92.06 304 ALA A C 1
ATOM 2380 O O . ALA A 1 304 ? -12.57 -22.922 16.25 1 92.06 304 ALA A O 1
ATOM 2381 N N . ALA A 1 305 ? -12.414 -23.078 14.016 1 95.81 305 ALA A N 1
ATOM 2382 C CA . ALA A 1 305 ? -11.508 -24.234 14.078 1 95.81 305 ALA A CA 1
ATOM 2383 C C . ALA A 1 305 ? -10.086 -23.781 14.398 1 95.81 305 ALA A C 1
ATOM 2385 O O . ALA A 1 305 ? -9.234 -24.609 14.742 1 95.81 305 ALA A O 1
ATOM 2386 N N . GLU A 1 306 ? -9.797 -22.531 14.336 1 94.06 306 GLU A N 1
ATOM 2387 C CA . GLU A 1 306 ? -8.43 -22.016 14.367 1 94.06 306 GLU A CA 1
ATOM 2388 C C . GLU A 1 306 ? -7.699 -22.469 15.625 1 94.06 306 GLU A C 1
ATOM 2390 O O . GLU A 1 306 ? -6.566 -22.953 15.547 1 94.06 306 GLU A O 1
ATOM 2395 N N . LEU A 1 307 ? -8.32 -22.359 16.797 1 94.38 307 LEU A N 1
ATOM 2396 C CA . LEU A 1 307 ? -7.672 -22.719 18.062 1 94.38 307 LEU A CA 1
ATOM 2397 C C . LEU A 1 307 ? -7.344 -24.203 18.109 1 94.38 307 LEU A C 1
ATOM 2399 O O . LEU A 1 307 ? -6.219 -24.578 18.438 1 94.38 307 LEU A O 1
ATOM 2403 N N . GLU A 1 308 ? -8.367 -25.047 17.781 1 96.94 308 GLU A N 1
ATOM 2404 C CA . GLU A 1 308 ? -8.195 -26.484 17.844 1 96.94 308 GLU A CA 1
ATOM 2405 C C . GLU A 1 308 ? -7.125 -26.969 16.859 1 96.94 308 GLU A C 1
ATOM 2407 O O . GLU A 1 308 ? -6.297 -27.812 17.203 1 96.94 308 GLU A O 1
ATOM 2412 N N . LEU A 1 309 ? -7.117 -26.453 15.656 1 97.5 309 LEU A N 1
ATOM 2413 C CA . LEU A 1 309 ? -6.152 -26.875 14.641 1 97.5 309 LEU A CA 1
ATOM 2414 C C . LEU A 1 309 ? -4.75 -26.406 15 1 97.5 309 LEU A C 1
ATOM 2416 O O . LEU A 1 309 ? -3.766 -27.078 14.703 1 97.5 309 LEU A O 1
ATOM 2420 N N . THR A 1 310 ? -4.645 -25.219 15.602 1 97.12 310 THR A N 1
ATOM 2421 C CA . THR A 1 310 ? -3.361 -24.703 16.062 1 97.12 310 THR A CA 1
ATOM 2422 C C . THR A 1 310 ? -2.795 -25.594 17.172 1 97.12 310 THR A C 1
ATOM 2424 O O . THR A 1 310 ? -1.612 -25.938 17.156 1 97.12 310 THR A O 1
ATOM 2427 N N . GLU A 1 311 ? -3.631 -25.969 18.094 1 97.31 311 GLU A N 1
ATOM 2428 C CA . GLU A 1 311 ? -3.219 -26.828 19.203 1 97.31 311 GLU A CA 1
ATOM 2429 C C . GLU A 1 311 ? -2.789 -28.203 18.688 1 97.31 311 GLU A C 1
ATOM 2431 O O . GLU A 1 311 ? -1.809 -28.781 19.172 1 97.31 311 GLU A O 1
ATOM 2436 N N . LEU A 1 312 ? -3.547 -28.719 17.766 1 97.75 312 LEU A N 1
ATOM 2437 C CA . LEU A 1 312 ? -3.199 -30 17.188 1 97.75 312 LEU A CA 1
ATOM 2438 C C . LEU A 1 312 ? -1.817 -29.953 16.531 1 97.75 312 LEU A C 1
ATOM 2440 O O . LEU A 1 312 ? -1.003 -30.859 16.734 1 97.75 312 LEU A O 1
ATOM 2444 N N . SER A 1 313 ? -1.6 -28.922 15.75 1 96.69 313 SER A N 1
ATOM 2445 C CA . SER A 1 313 ? -0.296 -28.75 15.117 1 96.69 313 SER A CA 1
ATOM 2446 C C . SER A 1 313 ? 0.815 -28.656 16.156 1 96.69 313 SER A C 1
ATOM 2448 O O . SER A 1 313 ? 1.847 -29.328 16.031 1 96.69 313 SER A O 1
ATOM 2450 N N . ALA A 1 314 ? 0.599 -27.859 17.156 1 96.81 314 ALA A N 1
ATOM 2451 C CA . ALA A 1 314 ? 1.59 -27.656 18.219 1 96.81 314 ALA A CA 1
ATOM 2452 C C . ALA A 1 314 ? 1.89 -28.969 18.938 1 96.81 314 ALA A C 1
ATOM 2454 O O . ALA A 1 314 ? 3.053 -29.297 19.188 1 96.81 314 ALA A O 1
ATOM 2455 N N . ASP A 1 315 ? 0.912 -29.672 19.25 1 96.75 315 ASP A N 1
ATOM 2456 C CA . ASP A 1 315 ? 1.046 -30.922 20 1 96.75 315 ASP A CA 1
ATOM 2457 C C . ASP A 1 315 ? 1.825 -31.953 19.203 1 96.75 315 ASP A C 1
ATOM 2459 O O . ASP A 1 315 ? 2.648 -32.688 19.766 1 96.75 315 ASP A O 1
ATOM 2463 N N . LEU A 1 316 ? 1.529 -32 17.953 1 96 316 LEU A N 1
ATOM 2464 C CA . LEU A 1 316 ? 2.104 -33.062 17.141 1 96 316 LEU A CA 1
ATOM 2465 C C . LEU A 1 316 ? 3.479 -32.688 16.609 1 96 316 LEU A C 1
ATOM 2467 O O . LEU A 1 316 ? 4.391 -33.5 16.562 1 96 316 LEU A O 1
ATOM 2471 N N . THR A 1 317 ? 3.6 -31.422 16.219 1 94.69 317 THR A N 1
ATOM 2472 C CA . THR A 1 317 ? 4.785 -31.062 15.445 1 94.69 317 THR A CA 1
ATOM 2473 C C . THR A 1 317 ? 5.727 -30.203 16.281 1 94.69 317 THR A C 1
ATOM 2475 O O . THR A 1 317 ? 6.898 -30.047 15.93 1 94.69 317 THR A O 1
ATOM 2478 N N . GLY A 1 318 ? 5.246 -29.594 17.359 1 94.12 318 GLY A N 1
ATOM 2479 C CA . GLY A 1 318 ? 6.031 -28.672 18.172 1 94.12 318 GLY A CA 1
ATOM 2480 C C . GLY A 1 318 ? 5.883 -27.234 17.734 1 94.12 318 GLY A C 1
ATOM 2481 O O . GLY A 1 318 ? 6.395 -26.328 18.391 1 94.12 318 GLY A O 1
ATOM 2482 N N . ASP A 1 319 ? 5.211 -27.031 16.625 1 93.38 319 ASP A N 1
ATOM 2483 C CA . ASP A 1 319 ? 4.996 -25.672 16.172 1 93.38 319 ASP A CA 1
ATOM 2484 C C . ASP A 1 319 ? 3.506 -25.375 16 1 93.38 319 ASP A C 1
ATOM 2486 O O . ASP A 1 319 ? 2.738 -26.234 15.578 1 93.38 319 ASP A O 1
ATOM 2490 N N . ASP A 1 320 ? 3.158 -24.094 16.328 1 90.62 320 ASP A N 1
ATOM 2491 C CA . ASP A 1 320 ? 1.759 -23.688 16.281 1 90.62 320 ASP A CA 1
ATOM 2492 C C . ASP A 1 320 ? 1.271 -23.562 14.836 1 90.62 320 ASP A C 1
ATOM 2494 O O . ASP A 1 320 ? 0.109 -23.859 14.539 1 90.62 320 ASP A O 1
ATOM 2498 N N . GLY A 1 321 ? 2.186 -23.125 13.953 1 92.25 321 GLY A N 1
ATOM 2499 C CA . GLY A 1 321 ? 1.798 -22.875 12.57 1 92.25 321 GLY A CA 1
ATOM 2500 C C . GLY A 1 321 ? 0.942 -21.641 12.406 1 92.25 321 GLY A C 1
ATOM 2501 O O . GLY A 1 321 ? 0.301 -21.453 11.375 1 92.25 321 GLY A O 1
ATOM 2502 N N . ASP A 1 322 ? 0.937 -20.828 13.469 1 93 322 ASP A N 1
ATOM 2503 C CA . ASP A 1 322 ? 0.135 -19.609 13.43 1 93 322 ASP A CA 1
ATOM 2504 C C . ASP A 1 322 ? 0.881 -18.484 12.719 1 93 322 ASP A C 1
ATOM 2506 O O . ASP A 1 322 ? 1.928 -18.703 12.109 1 93 322 ASP A O 1
ATOM 2510 N N . SER A 1 323 ? 0.246 -17.328 12.68 1 92.56 323 SER A N 1
ATOM 2511 C CA . SER A 1 323 ? 0.779 -16.188 11.938 1 92.56 323 SER A CA 1
ATOM 2512 C C . SER A 1 323 ? 2.199 -15.852 12.383 1 92.56 323 SER A C 1
ATOM 2514 O O . SER A 1 323 ? 3.072 -15.602 11.547 1 92.56 323 SER A O 1
ATOM 2516 N N . THR A 1 324 ? 2.439 -15.82 13.703 1 93.44 324 THR A N 1
ATOM 2517 C CA . THR A 1 324 ? 3.756 -15.492 14.242 1 93.44 324 THR A CA 1
ATOM 2518 C C . THR A 1 324 ? 4.801 -16.5 13.758 1 93.44 324 THR A C 1
ATOM 2520 O O . THR A 1 324 ? 5.875 -16.109 13.297 1 93.44 324 THR A O 1
ATOM 2523 N N . TRP A 1 325 ? 4.469 -17.734 13.898 1 95.81 325 TRP A N 1
ATOM 2524 C CA . TRP A 1 325 ? 5.375 -18.781 13.453 1 95.81 325 TRP A CA 1
ATOM 2525 C C . TRP A 1 325 ? 5.621 -18.688 11.945 1 95.81 325 TRP A C 1
ATOM 2527 O O . TRP A 1 325 ? 6.758 -18.828 11.484 1 95.81 325 TRP A O 1
ATOM 2537 N N . LEU A 1 326 ? 4.602 -18.5 11.172 1 95.88 326 LEU A N 1
ATOM 2538 C CA . LEU A 1 326 ? 4.695 -18.438 9.719 1 95.88 326 LEU A CA 1
ATOM 2539 C C . LEU A 1 326 ? 5.613 -17.297 9.281 1 95.88 326 LEU A C 1
ATOM 2541 O O . LEU A 1 326 ? 6.469 -17.484 8.414 1 95.88 326 LEU A O 1
ATOM 2545 N N . HIS A 1 327 ? 5.469 -16.156 9.859 1 94.38 327 HIS A N 1
ATOM 2546 C CA . HIS A 1 327 ? 6.281 -15 9.484 1 94.38 327 HIS A CA 1
ATOM 2547 C C . HIS A 1 327 ? 7.746 -15.219 9.852 1 94.38 327 HIS A C 1
ATOM 2549 O O . HIS A 1 327 ? 8.641 -14.859 9.086 1 94.38 327 HIS A O 1
ATOM 2555 N N . HIS A 1 328 ? 7.941 -15.758 11.039 1 95.56 328 HIS A N 1
ATOM 2556 C CA . HIS A 1 328 ? 9.305 -16.062 11.461 1 95.56 328 HIS A CA 1
ATOM 2557 C C . HIS A 1 328 ? 9.961 -17.078 10.531 1 95.56 328 HIS A C 1
ATOM 2559 O O . HIS A 1 328 ? 11.094 -16.875 10.086 1 95.56 328 HIS A O 1
ATOM 2565 N N . THR A 1 329 ? 9.242 -18.109 10.219 1 97 329 THR A N 1
ATOM 2566 C CA . THR A 1 329 ? 9.758 -19.188 9.391 1 97 329 THR A CA 1
ATOM 2567 C C . THR A 1 329 ? 9.992 -18.703 7.961 1 97 329 THR A C 1
ATOM 2569 O O . THR A 1 329 ? 10.969 -19.094 7.316 1 97 329 THR A O 1
ATOM 2572 N N . GLU A 1 330 ? 9.094 -17.906 7.465 1 97.06 330 GLU A N 1
ATOM 2573 C CA . GLU A 1 330 ? 9.273 -17.312 6.145 1 97.06 330 GLU A CA 1
ATOM 2574 C C . GLU A 1 330 ? 10.609 -16.562 6.055 1 97.06 330 GLU A C 1
ATOM 2576 O O . GLU A 1 330 ? 11.367 -16.766 5.102 1 97.06 330 GLU A O 1
ATOM 2581 N N . ARG A 1 331 ? 10.93 -15.742 7 1 96.81 331 ARG A N 1
ATOM 2582 C CA . ARG A 1 331 ? 12.172 -14.969 7 1 96.81 331 ARG A CA 1
ATOM 2583 C C . ARG A 1 331 ? 13.383 -15.891 7.066 1 96.81 331 ARG A C 1
ATOM 2585 O O . ARG A 1 331 ? 14.375 -15.664 6.371 1 96.81 331 ARG A O 1
ATOM 2592 N N . GLN A 1 332 ? 13.258 -16.891 7.898 1 97.19 332 GLN A N 1
ATOM 2593 C CA . GLN A 1 332 ? 14.344 -17.859 8.016 1 97.19 332 GLN A CA 1
ATOM 2594 C C . GLN A 1 332 ? 14.578 -18.594 6.699 1 97.19 332 GLN A C 1
ATOM 2596 O O . GLN A 1 332 ? 15.719 -18.734 6.254 1 97.19 332 GLN A O 1
ATOM 2601 N N . PHE A 1 333 ? 13.516 -19.047 6.074 1 97.88 333 PHE A N 1
ATOM 2602 C CA . PHE A 1 333 ? 13.641 -19.781 4.824 1 97.88 333 PHE A CA 1
ATOM 2603 C C . PHE A 1 333 ? 14.188 -18.891 3.721 1 97.88 333 PHE A C 1
ATOM 2605 O O . PHE A 1 333 ? 14.961 -19.328 2.873 1 97.88 333 PHE A O 1
ATOM 2612 N N . LYS A 1 334 ? 13.773 -17.703 3.729 1 98.19 334 LYS A N 1
ATOM 2613 C CA . LYS A 1 334 ? 14.297 -16.766 2.736 1 98.19 334 LYS A CA 1
ATOM 2614 C C . LYS A 1 334 ? 15.797 -16.547 2.928 1 98.19 334 LYS A C 1
ATOM 2616 O O . LYS A 1 334 ? 16.547 -16.453 1.954 1 98.19 334 LYS A O 1
ATOM 2621 N N . ARG A 1 335 ? 16.266 -16.422 4.191 1 97.62 335 ARG A N 1
ATOM 2622 C CA . ARG A 1 335 ? 17.703 -16.328 4.449 1 97.62 335 ARG A CA 1
ATOM 2623 C C . ARG A 1 335 ? 18.438 -17.562 3.947 1 97.62 335 ARG A C 1
ATOM 2625 O O . ARG A 1 335 ? 19.469 -17.453 3.299 1 97.62 335 ARG A O 1
ATOM 2632 N N . ASP A 1 336 ? 17.828 -18.672 4.254 1 97.12 336 ASP A N 1
ATOM 2633 C CA . ASP A 1 336 ? 18.438 -19.938 3.84 1 97.12 336 ASP A CA 1
ATOM 2634 C C . ASP A 1 336 ? 18.531 -20.016 2.318 1 97.12 336 ASP A C 1
ATOM 2636 O O . ASP A 1 336 ? 19.562 -20.438 1.779 1 97.12 336 ASP A O 1
ATOM 2640 N N . THR A 1 337 ? 17.469 -19.656 1.676 1 97.12 337 THR A N 1
ATOM 2641 C CA . THR A 1 337 ? 17.438 -19.688 0.218 1 97.12 337 THR A CA 1
ATOM 2642 C C . THR A 1 337 ? 18.469 -18.719 -0.374 1 97.12 337 THR A C 1
ATOM 2644 O O . THR A 1 337 ? 19.156 -19.062 -1.333 1 97.12 337 THR A O 1
ATOM 2647 N N . GLY A 1 338 ? 18.547 -17.562 0.192 1 97.12 338 GLY A N 1
ATOM 2648 C CA . GLY A 1 338 ? 19.5 -16.562 -0.268 1 97.12 338 GLY A CA 1
ATOM 2649 C C . GLY A 1 338 ? 20.938 -17 -0.067 1 97.12 338 GLY A C 1
ATOM 2650 O O . GLY A 1 338 ? 21.828 -16.625 -0.854 1 97.12 338 GLY A O 1
ATOM 2651 N N . ARG A 1 339 ? 21.234 -17.797 0.95 1 96.12 339 ARG A N 1
ATOM 2652 C CA . ARG A 1 339 ? 22.594 -18.266 1.272 1 96.12 339 ARG A CA 1
ATOM 2653 C C . ARG A 1 339 ? 22.875 -19.609 0.609 1 96.12 339 ARG A C 1
ATOM 2655 O O . ARG A 1 339 ? 24.031 -20.031 0.536 1 96.12 339 ARG A O 1
ATOM 2662 N N . GLY A 1 340 ? 21.859 -20.234 0.101 1 93.75 340 GLY A N 1
ATOM 2663 C CA . GLY A 1 340 ? 22 -21.562 -0.467 1 93.75 340 GLY A CA 1
ATOM 2664 C C . GLY A 1 340 ? 21.703 -21.609 -1.956 1 93.75 340 GLY A C 1
ATOM 2665 O O . GLY A 1 340 ? 22.547 -21.203 -2.768 1 93.75 340 GLY A O 1
ATOM 2666 N N . ASP A 1 341 ? 20.453 -21.922 -2.328 1 92.62 341 ASP A N 1
ATOM 2667 C CA . ASP A 1 341 ? 20.062 -22.188 -3.709 1 92.62 341 ASP A CA 1
ATOM 2668 C C . ASP A 1 341 ? 20.281 -20.953 -4.586 1 92.62 341 ASP A C 1
ATOM 2670 O O . ASP A 1 341 ? 20.578 -21.078 -5.777 1 92.62 341 ASP A O 1
ATOM 2674 N N . LEU A 1 342 ? 20.109 -19.797 -3.998 1 96.5 342 LEU A N 1
ATOM 2675 C CA . LEU A 1 342 ? 20.219 -18.578 -4.793 1 96.5 342 LEU A CA 1
ATOM 2676 C C . LEU A 1 342 ? 21.469 -17.766 -4.398 1 96.5 342 LEU A C 1
ATOM 2678 O O . LEU A 1 342 ? 21.562 -16.578 -4.695 1 96.5 342 LEU A O 1
ATOM 2682 N N . ALA A 1 343 ? 22.438 -18.438 -3.717 1 95.62 343 ALA A N 1
ATOM 2683 C CA . ALA A 1 343 ? 23.688 -17.797 -3.336 1 95.62 343 ALA A CA 1
ATOM 2684 C C . ALA A 1 343 ? 24.406 -17.234 -4.559 1 95.62 343 ALA A C 1
ATOM 2686 O O . ALA A 1 343 ? 24.984 -16.141 -4.5 1 95.62 343 ALA A O 1
ATOM 2687 N N . PRO A 1 344 ? 24.453 -18 -5.707 1 94.12 344 PRO A N 1
ATOM 2688 C CA . PRO A 1 344 ? 25.109 -17.438 -6.879 1 94.12 344 PRO A CA 1
ATOM 2689 C C . PRO A 1 344 ? 24.5 -16.109 -7.32 1 94.12 344 PRO A C 1
ATOM 2691 O O . PRO A 1 344 ? 25.219 -15.164 -7.66 1 94.12 344 PRO A O 1
ATOM 2694 N N . GLU A 1 345 ? 23.172 -16.062 -7.34 1 96 345 GLU A N 1
ATOM 2695 C CA . GLU A 1 345 ? 22.469 -14.828 -7.715 1 96 345 GLU A CA 1
ATOM 2696 C C . GLU A 1 345 ? 22.781 -13.695 -6.738 1 96 345 GLU A C 1
ATOM 2698 O O . GLU A 1 345 ? 22.984 -12.547 -7.148 1 96 345 GLU A O 1
ATOM 2703 N N . VAL A 1 346 ? 22.875 -13.992 -5.445 1 97.12 346 VAL A N 1
ATOM 2704 C CA . VAL A 1 346 ? 23.188 -12.992 -4.426 1 97.12 346 VAL A CA 1
ATOM 2705 C C . VAL A 1 346 ? 24.625 -12.5 -4.602 1 97.12 346 VAL A C 1
ATOM 2707 O O . VAL A 1 346 ? 24.891 -11.297 -4.508 1 97.12 346 VAL A O 1
ATOM 2710 N N . ARG A 1 347 ? 25.547 -13.406 -4.852 1 95.5 347 ARG A N 1
ATOM 2711 C CA . ARG A 1 347 ? 26.938 -13.023 -5.062 1 95.5 347 ARG A CA 1
ATOM 2712 C C . ARG A 1 347 ? 27.078 -12.086 -6.262 1 95.5 347 ARG A C 1
ATOM 2714 O O . ARG A 1 347 ? 27.828 -11.117 -6.223 1 95.5 347 ARG A O 1
ATOM 2721 N N . ARG A 1 348 ? 26.359 -12.461 -7.312 1 95.62 348 ARG A N 1
ATOM 2722 C CA . ARG A 1 348 ? 26.391 -11.594 -8.484 1 95.62 348 ARG A CA 1
ATOM 2723 C C . ARG A 1 348 ? 25.844 -10.203 -8.156 1 95.62 348 ARG A C 1
ATOM 2725 O O . ARG A 1 348 ? 26.375 -9.195 -8.617 1 95.62 348 ARG A O 1
ATOM 2732 N N . LEU A 1 349 ? 24.734 -10.172 -7.438 1 97.38 349 LEU A N 1
ATOM 2733 C CA . LEU A 1 349 ? 24.156 -8.906 -7 1 97.38 349 LEU A CA 1
ATOM 2734 C C . LEU A 1 349 ? 25.172 -8.102 -6.191 1 97.38 349 LEU A C 1
ATOM 2736 O O . LEU A 1 349 ? 25.344 -6.902 -6.426 1 97.38 349 LEU A O 1
ATOM 2740 N N . VAL A 1 350 ? 25.844 -8.75 -5.285 1 96.94 350 VAL A N 1
ATOM 2741 C CA . VAL A 1 350 ? 26.828 -8.094 -4.434 1 96.94 350 VAL A CA 1
ATOM 2742 C C . VAL A 1 350 ? 27.969 -7.555 -5.289 1 96.94 350 VAL A C 1
ATOM 2744 O O . VAL A 1 350 ? 28.438 -6.438 -5.066 1 96.94 350 VAL A O 1
ATOM 2747 N N . ARG A 1 351 ? 28.406 -8.297 -6.301 1 94.56 351 ARG A N 1
ATOM 2748 C CA . ARG A 1 351 ? 29.438 -7.824 -7.207 1 94.56 351 ARG A CA 1
ATOM 2749 C C . ARG A 1 351 ? 28.984 -6.586 -7.969 1 94.56 351 ARG A C 1
ATOM 2751 O O . ARG A 1 351 ? 29.75 -5.645 -8.156 1 94.56 351 ARG A O 1
ATOM 2758 N N . ALA A 1 352 ? 27.75 -6.668 -8.438 1 96 352 ALA A N 1
ATOM 2759 C CA . ALA A 1 352 ? 27.188 -5.516 -9.141 1 96 352 ALA A CA 1
ATOM 2760 C C . ALA A 1 352 ? 27.156 -4.285 -8.242 1 96 352 ALA A C 1
ATOM 2762 O O . ALA A 1 352 ? 27.484 -3.178 -8.688 1 96 352 ALA A O 1
ATOM 2763 N N . ILE A 1 353 ? 26.766 -4.48 -6.98 1 97.25 353 ILE A N 1
ATOM 2764 C CA . ILE A 1 353 ? 26.719 -3.387 -6.016 1 97.25 353 ILE A CA 1
ATOM 2765 C C . ILE A 1 353 ? 28.109 -2.783 -5.84 1 97.25 353 ILE A C 1
ATOM 2767 O O . ILE A 1 353 ? 28.281 -1.562 -5.902 1 97.25 353 ILE A O 1
ATOM 2771 N N . ARG A 1 354 ? 29.062 -3.611 -5.68 1 95.25 354 ARG A N 1
ATOM 2772 C CA . ARG A 1 354 ? 30.422 -3.146 -5.461 1 95.25 354 ARG A CA 1
ATOM 2773 C C . ARG A 1 354 ? 30.953 -2.408 -6.684 1 95.25 354 ARG A C 1
ATOM 2775 O O . ARG A 1 354 ? 31.594 -1.365 -6.559 1 95.25 354 ARG A O 1
ATOM 2782 N N . ARG A 1 355 ? 30.656 -2.949 -7.797 1 93.5 355 ARG A N 1
ATOM 2783 C CA . ARG A 1 355 ? 31.109 -2.32 -9.039 1 93.5 355 ARG A CA 1
ATOM 2784 C C . ARG A 1 355 ? 30.484 -0.943 -9.211 1 93.5 355 ARG A C 1
ATOM 2786 O O . ARG A 1 355 ? 31.156 0.016 -9.578 1 93.5 355 ARG A O 1
ATOM 2793 N N . GLU A 1 356 ? 29.203 -0.856 -8.953 1 94.44 356 GLU A N 1
ATOM 2794 C CA . GLU A 1 356 ? 28.453 0.367 -9.203 1 94.44 356 GLU A CA 1
ATOM 2795 C C . GLU A 1 356 ? 28.75 1.429 -8.148 1 94.44 356 GLU A C 1
ATOM 2797 O O . GLU A 1 356 ? 28.672 2.627 -8.43 1 94.44 356 GLU A O 1
ATOM 2802 N N . THR A 1 357 ? 29.078 1.023 -6.957 1 94.25 357 THR A N 1
ATOM 2803 C CA . THR A 1 357 ? 29.234 1.976 -5.863 1 94.25 357 THR A CA 1
ATOM 2804 C C . THR A 1 357 ? 30.719 2.234 -5.578 1 94.25 357 THR A C 1
ATOM 2806 O O . THR A 1 357 ? 31.062 3.213 -4.91 1 94.25 357 THR A O 1
ATOM 2809 N N . GLY A 1 358 ? 31.609 1.318 -6.008 1 90.5 358 GLY A N 1
ATOM 2810 C CA . GLY A 1 358 ? 33 1.422 -5.66 1 90.5 358 GLY A CA 1
ATOM 2811 C C . GLY A 1 358 ? 33.281 1.229 -4.176 1 90.5 358 GLY A C 1
ATOM 2812 O O . GLY A 1 358 ? 34.312 1.661 -3.664 1 90.5 358 GLY A O 1
ATOM 2813 N N . SER A 1 359 ? 32.406 0.565 -3.508 1 88.75 359 SER A N 1
ATOM 2814 C CA . SER A 1 359 ? 32.469 0.444 -2.055 1 88.75 359 SER A CA 1
ATOM 2815 C C . SER A 1 359 ? 33.625 -0.439 -1.628 1 88.75 359 SER A C 1
ATOM 2817 O O . SER A 1 359 ? 34 -1.392 -2.326 1 88.75 359 SER A O 1
ATOM 2819 N N . ARG A 1 360 ? 34.156 -0.165 -0.289 1 81.69 360 ARG A N 1
ATOM 2820 C CA . ARG A 1 360 ? 35.25 -0.934 0.302 1 81.69 360 ARG A CA 1
ATOM 2821 C C . ARG A 1 360 ? 34.719 -1.897 1.362 1 81.69 360 ARG A C 1
ATOM 2823 O O . ARG A 1 360 ? 35.531 -2.545 2.061 1 81.69 360 ARG A O 1
ATOM 2830 N N . CYS A 1 361 ? 33.375 -1.889 1.427 1 88.06 361 CYS A N 1
ATOM 2831 C CA . CYS A 1 361 ? 32.781 -2.863 2.34 1 88.06 361 CYS A CA 1
ATOM 2832 C C . CYS A 1 361 ? 33.188 -4.281 1.957 1 88.06 361 CYS A C 1
ATOM 2834 O O . CYS A 1 361 ? 33.312 -4.605 0.772 1 88.06 361 CYS A O 1
ATOM 2836 N N . SER A 1 362 ? 33.375 -5.031 3.006 1 89.25 362 SER A N 1
ATOM 2837 C CA . SER A 1 362 ? 33.719 -6.414 2.701 1 89.25 362 SER A CA 1
ATOM 2838 C C . SER A 1 362 ? 32.594 -7.133 1.983 1 89.25 362 SER A C 1
ATOM 2840 O O . SER A 1 362 ? 31.422 -6.812 2.193 1 89.25 362 SER A O 1
ATOM 2842 N N . GLU A 1 363 ? 32.969 -8.031 1.17 1 90.56 363 GLU A N 1
ATOM 2843 C CA . GLU A 1 363 ? 32 -8.82 0.422 1 90.56 363 GLU A CA 1
ATOM 2844 C C . GLU A 1 363 ? 31.078 -9.594 1.361 1 90.56 363 GLU A C 1
ATOM 2846 O O . GLU A 1 363 ? 29.875 -9.719 1.106 1 90.56 363 GLU A O 1
ATOM 2851 N N . THR A 1 364 ? 31.609 -10.055 2.428 1 92.5 364 THR A N 1
ATOM 2852 C CA . THR A 1 364 ? 30.859 -10.852 3.389 1 92.5 364 THR A CA 1
ATOM 2853 C C . THR A 1 364 ? 29.781 -10.008 4.062 1 92.5 364 THR A C 1
ATOM 2855 O O . THR A 1 364 ? 28.641 -10.445 4.203 1 92.5 364 THR A O 1
ATOM 2858 N N . GLU A 1 365 ? 30.172 -8.82 4.441 1 92.69 365 GLU A N 1
ATOM 2859 C CA . GLU A 1 365 ? 29.234 -7.922 5.098 1 92.69 365 GLU A CA 1
ATOM 2860 C C . GLU A 1 365 ? 28.109 -7.504 4.148 1 92.69 365 GLU A C 1
ATOM 2862 O O . GLU A 1 365 ? 26.953 -7.445 4.539 1 92.69 365 GLU A O 1
ATOM 2867 N N . LEU A 1 366 ? 28.516 -7.211 2.986 1 94.81 366 LEU A N 1
ATOM 2868 C CA . LEU A 1 366 ? 27.516 -6.797 1.998 1 94.81 366 LEU A CA 1
ATOM 2869 C C . LEU A 1 366 ? 26.594 -7.953 1.646 1 94.81 366 LEU A C 1
ATOM 2871 O O . LEU A 1 366 ? 25.375 -7.758 1.477 1 94.81 366 LEU A O 1
ATOM 2875 N N . ASN A 1 367 ? 27.188 -9.141 1.504 1 96 367 ASN A N 1
ATOM 2876 C CA . ASN A 1 367 ? 26.375 -10.336 1.249 1 96 367 ASN A CA 1
ATOM 2877 C C . ASN A 1 367 ? 25.344 -10.555 2.346 1 96 367 ASN A C 1
ATOM 2879 O O . ASN A 1 367 ? 24.172 -10.812 2.057 1 96 367 ASN A O 1
ATOM 2883 N N . ASP A 1 368 ? 25.766 -10.453 3.518 1 94.88 368 ASP A N 1
ATOM 2884 C CA . ASP A 1 368 ? 24.875 -10.641 4.656 1 94.88 368 ASP A CA 1
ATOM 2885 C C . ASP A 1 368 ? 23.766 -9.594 4.66 1 94.88 368 ASP A C 1
ATOM 2887 O O . ASP A 1 368 ? 22.594 -9.922 4.883 1 94.88 368 ASP A O 1
ATOM 2891 N N . ALA A 1 369 ? 24.125 -8.328 4.445 1 95.06 369 ALA A N 1
ATOM 2892 C CA . ALA A 1 369 ? 23.156 -7.238 4.43 1 95.06 369 ALA A CA 1
ATOM 2893 C C . ALA A 1 369 ? 22.109 -7.453 3.34 1 95.06 369 ALA A C 1
ATOM 2895 O O . ALA A 1 369 ? 20.906 -7.234 3.564 1 95.06 369 ALA A O 1
ATOM 2896 N N . VAL A 1 370 ? 22.562 -7.875 2.213 1 96.88 370 VAL A N 1
ATOM 2897 C CA . VAL A 1 370 ? 21.672 -8.094 1.077 1 96.88 370 VAL A CA 1
ATOM 2898 C C . VAL A 1 370 ? 20.688 -9.227 1.396 1 96.88 370 VAL A C 1
ATOM 2900 O O . VAL A 1 370 ? 19.484 -9.102 1.165 1 96.88 370 VAL A O 1
ATOM 2903 N N . VAL A 1 371 ? 21.172 -10.305 1.96 1 97.25 371 VAL A N 1
ATOM 2904 C CA . VAL A 1 371 ? 20.344 -11.453 2.289 1 97.25 371 VAL A CA 1
ATOM 2905 C C . VAL A 1 371 ? 19.297 -11.062 3.328 1 97.25 371 VAL A C 1
ATOM 2907 O O . VAL A 1 371 ? 18.125 -11.438 3.213 1 97.25 371 VAL A O 1
ATOM 2910 N N . VAL A 1 372 ? 19.719 -10.32 4.293 1 96.06 372 VAL A N 1
ATOM 2911 C CA . VAL A 1 372 ? 18.812 -9.906 5.355 1 96.06 372 VAL A CA 1
ATOM 2912 C C . VAL A 1 372 ? 17.734 -8.992 4.777 1 96.06 372 VAL A C 1
ATOM 2914 O O . VAL A 1 372 ? 16.562 -9.117 5.125 1 96.06 372 VAL A O 1
ATOM 2917 N N . ALA A 1 373 ? 18.109 -8.055 3.922 1 96.88 373 ALA A N 1
ATOM 2918 C CA . ALA A 1 373 ? 17.141 -7.152 3.301 1 96.88 373 ALA A CA 1
ATOM 2919 C C . ALA A 1 373 ? 16.141 -7.926 2.455 1 96.88 373 ALA A C 1
ATOM 2921 O O . ALA A 1 373 ? 14.93 -7.676 2.533 1 96.88 373 ALA A O 1
ATOM 2922 N N . ILE A 1 374 ? 16.609 -8.867 1.691 1 97.56 374 ILE A N 1
ATOM 2923 C CA . ILE A 1 374 ? 15.75 -9.672 0.826 1 97.56 374 ILE A CA 1
ATOM 2924 C C . ILE A 1 374 ? 14.789 -10.5 1.677 1 97.56 374 ILE A C 1
ATOM 2926 O O . ILE A 1 374 ? 13.609 -10.617 1.353 1 97.56 374 ILE A O 1
ATOM 2930 N N . ALA A 1 375 ? 15.297 -11.047 2.758 1 97.19 375 ALA A N 1
ATOM 2931 C CA . ALA A 1 375 ? 14.508 -11.914 3.625 1 97.19 375 ALA A CA 1
ATOM 2932 C C . ALA A 1 375 ? 13.375 -11.133 4.289 1 97.19 375 ALA A C 1
ATOM 2934 O O . ALA A 1 375 ? 12.359 -11.719 4.684 1 97.19 375 ALA A O 1
ATOM 2935 N N . ARG A 1 376 ? 13.484 -9.844 4.336 1 96.38 376 ARG A N 1
ATOM 2936 C CA . ARG A 1 376 ? 12.477 -9.023 5.008 1 96.38 376 ARG A CA 1
ATOM 2937 C C . ARG A 1 376 ? 11.438 -8.508 4.023 1 96.38 376 ARG A C 1
ATOM 2939 O O . ARG A 1 376 ? 10.398 -7.98 4.426 1 96.38 376 ARG A O 1
ATOM 2946 N N . MET A 1 377 ? 11.641 -8.641 2.74 1 96.69 377 MET A N 1
ATOM 2947 C CA . MET A 1 377 ? 10.695 -8.18 1.728 1 96.69 377 MET A CA 1
ATOM 2948 C C . MET A 1 377 ? 9.414 -9.016 1.758 1 96.69 377 MET A C 1
ATOM 2950 O O . MET A 1 377 ? 9.461 -10.227 1.566 1 96.69 377 MET A O 1
ATOM 2954 N N . PRO A 1 378 ? 8.234 -8.445 1.95 1 95.62 378 PRO A N 1
ATOM 2955 C CA . PRO A 1 378 ? 6.984 -9.203 2.08 1 95.62 378 PRO A CA 1
ATOM 2956 C C . PRO A 1 378 ? 6.285 -9.422 0.739 1 95.62 378 PRO A C 1
ATOM 2958 O O . PRO A 1 378 ? 5.172 -9.953 0.698 1 95.62 378 PRO A O 1
ATOM 2961 N N . VAL A 1 379 ? 6.809 -8.938 -0.335 1 96.81 379 VAL A N 1
ATOM 2962 C CA . VAL A 1 379 ? 6.266 -9.016 -1.687 1 96.81 379 VAL A CA 1
ATOM 2963 C C . VAL A 1 379 ? 7.328 -9.562 -2.639 1 96.81 379 VAL A C 1
ATOM 2965 O O . VAL A 1 379 ? 8.5 -9.656 -2.281 1 96.81 379 VAL A O 1
ATOM 2968 N N . TYR A 1 380 ? 6.914 -9.891 -3.844 1 96.88 380 TYR A N 1
ATOM 2969 C CA . TYR A 1 380 ? 7.852 -10.414 -4.836 1 96.88 380 TYR A CA 1
ATOM 2970 C C . TYR A 1 380 ? 8.844 -9.336 -5.266 1 96.88 380 TYR A C 1
ATOM 2972 O O . TYR A 1 380 ? 10.031 -9.617 -5.445 1 96.88 380 TYR A O 1
ATOM 2980 N N . ARG A 1 381 ? 8.328 -8.172 -5.473 1 96.56 381 ARG A N 1
ATOM 2981 C CA . ARG A 1 381 ? 9.117 -7.008 -5.859 1 96.56 381 ARG A CA 1
ATOM 2982 C C . ARG A 1 381 ? 8.57 -5.738 -5.207 1 96.56 381 ARG A C 1
ATOM 2984 O O . ARG A 1 381 ? 7.387 -5.668 -4.871 1 96.56 381 ARG A O 1
ATOM 2991 N N . SER A 1 382 ? 9.414 -4.797 -5.062 1 96.81 382 SER A N 1
ATOM 2992 C CA . SER A 1 382 ? 9 -3.607 -4.328 1 96.81 382 SER A CA 1
ATOM 2993 C C . SER A 1 382 ? 8.945 -2.387 -5.238 1 96.81 382 SER A C 1
ATOM 2995 O O . SER A 1 382 ? 8.711 -1.27 -4.777 1 96.81 382 SER A O 1
ATOM 2997 N N . ASP A 1 383 ? 9.148 -2.48 -6.574 1 96.5 383 ASP A N 1
ATOM 2998 C CA . ASP A 1 383 ? 9.312 -1.296 -7.414 1 96.5 383 ASP A CA 1
ATOM 2999 C C . ASP A 1 383 ? 8.039 -1.001 -8.195 1 96.5 383 ASP A C 1
ATOM 3001 O O . ASP A 1 383 ? 8.055 -0.236 -9.164 1 96.5 383 ASP A O 1
ATOM 3005 N N . TYR A 1 384 ? 6.844 -1.639 -7.797 1 97.12 384 TYR A N 1
ATOM 3006 C CA . TYR A 1 384 ? 5.543 -1.203 -8.305 1 97.12 384 TYR A CA 1
ATOM 3007 C C . TYR A 1 384 ? 5.074 0.056 -7.586 1 97.12 384 TYR A C 1
ATOM 3009 O O . TYR A 1 384 ? 5.402 0.271 -6.414 1 97.12 384 TYR A O 1
ATOM 3017 N N . SER A 1 385 ? 4.25 0.85 -8.266 1 96.56 385 SER A N 1
ATOM 3018 C CA . SER A 1 385 ? 3.92 2.193 -7.801 1 96.56 385 SER A CA 1
ATOM 3019 C C . SER A 1 385 ? 3.219 2.15 -6.445 1 96.56 385 SER A C 1
ATOM 3021 O O . SER A 1 385 ? 3.48 2.988 -5.582 1 96.56 385 SER A O 1
ATOM 3023 N N . PRO A 1 386 ? 2.33 1.189 -6.16 1 96.44 386 PRO A N 1
ATOM 3024 C CA . PRO A 1 386 ? 1.663 1.193 -4.859 1 96.44 386 PRO A CA 1
ATOM 3025 C C . PRO A 1 386 ? 2.594 0.787 -3.719 1 96.44 386 PRO A C 1
ATOM 3027 O O . PRO A 1 386 ? 2.217 0.874 -2.547 1 96.44 386 PRO A O 1
ATOM 3030 N N . LEU A 1 387 ? 3.754 0.313 -4.016 1 96.88 387 LEU A N 1
ATOM 3031 C CA . LEU A 1 387 ? 4.699 -0.154 -3.01 1 96.88 387 LEU A CA 1
ATOM 3032 C C . LEU A 1 387 ? 5.801 0.875 -2.777 1 96.88 387 LEU A C 1
ATOM 3034 O O . LEU A 1 387 ? 6.809 0.578 -2.135 1 96.88 387 LEU A O 1
ATOM 3038 N N . ALA A 1 388 ? 5.598 2.072 -3.268 1 96.31 388 ALA A N 1
ATOM 3039 C CA . ALA A 1 388 ? 6.543 3.158 -3.033 1 96.31 388 ALA A CA 1
ATOM 3040 C C . ALA A 1 388 ? 6.863 3.299 -1.549 1 96.31 388 ALA A C 1
ATOM 3042 O O . ALA A 1 388 ? 5.961 3.264 -0.708 1 96.31 388 ALA A O 1
ATOM 3043 N N . GLY A 1 389 ? 8.188 3.34 -1.231 1 95.69 389 GLY A N 1
ATOM 3044 C CA . GLY A 1 389 ? 8.641 3.531 0.139 1 95.69 389 GLY A CA 1
ATOM 3045 C C . GLY A 1 389 ? 8.914 2.229 0.865 1 95.69 389 GLY A C 1
ATOM 3046 O O . GLY A 1 389 ? 9.516 2.225 1.939 1 95.69 389 GLY A O 1
ATOM 3047 N N . LEU A 1 390 ? 8.469 1.101 0.331 1 96.5 390 LEU A N 1
ATOM 3048 C CA . LEU A 1 390 ? 8.609 -0.177 1.022 1 96.5 390 LEU A CA 1
ATOM 3049 C C . LEU A 1 390 ? 10.078 -0.523 1.238 1 96.5 390 LEU A C 1
ATOM 3051 O O . LEU A 1 390 ? 10.484 -0.837 2.357 1 96.5 390 LEU A O 1
ATOM 3055 N N . ALA A 1 391 ? 10.883 -0.477 0.185 1 96.75 391 ALA A N 1
ATOM 3056 C CA . ALA A 1 391 ? 12.305 -0.798 0.303 1 96.75 391 ALA A CA 1
ATOM 3057 C C . ALA A 1 391 ? 13 0.142 1.282 1 96.75 391 ALA A C 1
ATOM 3059 O O . ALA A 1 391 ? 13.859 -0.282 2.055 1 96.75 391 ALA A O 1
ATOM 3060 N N . ALA A 1 392 ? 12.617 1.405 1.227 1 96.38 392 ALA A N 1
ATOM 3061 C CA . ALA A 1 392 ? 13.195 2.396 2.131 1 96.38 392 ALA A CA 1
ATOM 3062 C C . ALA A 1 392 ? 12.945 2.021 3.588 1 96.38 392 ALA A C 1
ATOM 3064 O O . ALA A 1 392 ? 13.867 2.039 4.41 1 96.38 392 ALA A O 1
ATOM 3065 N N . ARG A 1 393 ? 11.781 1.672 3.912 1 94.69 393 ARG A N 1
ATOM 3066 C CA . ARG A 1 393 ? 11.414 1.334 5.285 1 94.69 393 ARG A CA 1
ATOM 3067 C C . ARG A 1 393 ? 12.117 0.058 5.738 1 94.69 393 ARG A C 1
ATOM 3069 O O . ARG A 1 393 ? 12.617 -0.014 6.863 1 94.69 393 ARG A O 1
ATOM 3076 N N . ILE A 1 394 ? 12.164 -0.899 4.859 1 95.19 394 ILE A N 1
ATOM 3077 C CA . ILE A 1 394 ? 12.781 -2.174 5.207 1 95.19 394 ILE A CA 1
ATOM 3078 C C . ILE A 1 394 ? 14.273 -1.977 5.453 1 95.19 394 ILE A C 1
ATOM 3080 O O . ILE A 1 394 ? 14.789 -2.344 6.512 1 95.19 394 ILE A O 1
ATOM 3084 N N . VAL A 1 395 ? 14.953 -1.362 4.512 1 95 395 VAL A N 1
ATOM 3085 C CA . VAL A 1 395 ? 16.391 -1.158 4.625 1 95 395 VAL A CA 1
ATOM 3086 C C . VAL A 1 395 ? 16.688 -0.218 5.793 1 95 395 VAL A C 1
ATOM 3088 O O . VAL A 1 395 ? 17.672 -0.396 6.504 1 95 395 VAL A O 1
ATOM 3091 N N . GLY A 1 396 ? 15.789 0.706 5.984 1 91.19 396 GLY A N 1
ATOM 3092 C CA . GLY A 1 396 ? 15.969 1.66 7.066 1 91.19 396 GLY A CA 1
ATOM 3093 C C . GLY A 1 396 ? 15.867 1.028 8.445 1 91.19 396 GLY A C 1
ATOM 3094 O O . GLY A 1 396 ? 16.547 1.449 9.375 1 91.19 396 GLY A O 1
ATOM 3095 N N . ASP A 1 397 ? 15.055 0.038 8.531 1 87.25 397 ASP A N 1
ATOM 3096 C CA . ASP A 1 397 ? 14.781 -0.6 9.82 1 87.25 397 ASP A CA 1
ATOM 3097 C C . ASP A 1 397 ? 15.859 -1.627 10.156 1 87.25 397 ASP A C 1
ATOM 3099 O O . ASP A 1 397 ? 15.922 -2.115 11.289 1 87.25 397 ASP A O 1
ATOM 3103 N N . MET A 1 398 ? 16.688 -1.904 9.281 1 87.38 398 MET A N 1
ATOM 3104 C CA . MET A 1 398 ? 17.641 -3.002 9.469 1 87.38 398 MET A CA 1
ATOM 3105 C C . MET A 1 398 ? 18.719 -2.629 10.484 1 87.38 398 MET A C 1
ATOM 3107 O O . MET A 1 398 ? 19.375 -3.504 11.055 1 87.38 398 MET A O 1
ATOM 3111 N N . HIS A 1 399 ? 18.906 -1.329 10.664 1 76.25 399 HIS A N 1
ATOM 3112 C CA . HIS A 1 399 ? 19.875 -0.927 11.68 1 76.25 399 HIS A CA 1
ATOM 3113 C C . HIS A 1 399 ? 19.516 -1.51 13.039 1 76.25 399 HIS A C 1
ATOM 3115 O O . HIS A 1 399 ? 20.406 -1.818 13.844 1 76.25 399 HIS A O 1
ATOM 3121 N N . GLU A 1 400 ? 18.219 -1.739 13.18 1 75.62 400 GLU A N 1
ATOM 3122 C CA . GLU A 1 400 ? 17.75 -2.318 14.438 1 75.62 400 GLU A CA 1
ATOM 3123 C C . GLU A 1 400 ? 17.984 -3.826 14.469 1 75.62 400 GLU A C 1
ATOM 3125 O O . GLU A 1 400 ? 18.281 -4.395 15.523 1 75.62 400 GLU A O 1
ATOM 3130 N N . LEU A 1 401 ? 17.922 -4.355 13.336 1 74.12 401 LEU A N 1
ATOM 3131 C CA . LEU A 1 401 ? 17.922 -5.812 13.234 1 74.12 401 LEU A CA 1
ATOM 3132 C C . LEU A 1 401 ? 19.344 -6.352 13.07 1 74.12 401 LEU A C 1
ATOM 3134 O O . LEU A 1 401 ? 19.625 -7.488 13.461 1 74.12 401 LEU A O 1
ATOM 3138 N N . ALA A 1 402 ? 20.188 -5.574 12.414 1 78.38 402 ALA A N 1
ATOM 3139 C CA . ALA A 1 402 ? 21.562 -5.996 12.172 1 78.38 402 ALA A CA 1
ATOM 3140 C C . ALA A 1 402 ? 22.547 -4.887 12.523 1 78.38 402 ALA A C 1
ATOM 3142 O O . ALA A 1 402 ? 23.219 -4.34 11.641 1 78.38 402 ALA A O 1
ATOM 3143 N N . PRO A 1 403 ? 22.672 -4.754 13.859 1 76.25 403 PRO A N 1
ATOM 3144 C CA . PRO A 1 403 ? 23.594 -3.701 14.273 1 76.25 403 PRO A CA 1
ATOM 3145 C C . PRO A 1 403 ? 25.016 -3.941 13.781 1 76.25 403 PRO A C 1
ATOM 3147 O O . PRO A 1 403 ? 25.484 -5.086 13.742 1 76.25 403 PRO A O 1
ATOM 3150 N N . GLY A 1 404 ? 25.688 -3.031 13.188 1 79.38 404 GLY A N 1
ATOM 3151 C CA . GLY A 1 404 ? 27.047 -3.15 12.711 1 79.38 404 GLY A CA 1
ATOM 3152 C C . GLY A 1 404 ? 27.156 -3.227 11.195 1 79.38 404 GLY A C 1
ATOM 3153 O O . GLY A 1 404 ? 28.25 -3.148 10.641 1 79.38 404 GLY A O 1
ATOM 3154 N N . HIS A 1 405 ? 25.969 -3.424 10.57 1 87.75 405 HIS A N 1
ATOM 3155 C CA . HIS A 1 405 ? 25.969 -3.555 9.117 1 87.75 405 HIS A CA 1
ATOM 3156 C C . HIS A 1 405 ? 25.516 -2.262 8.445 1 87.75 405 HIS A C 1
ATOM 3158 O O . HIS A 1 405 ? 25.078 -2.273 7.293 1 87.75 405 HIS A O 1
ATOM 3164 N N . GLU A 1 406 ? 25.656 -1.16 9.141 1 88.94 406 GLU A N 1
ATOM 3165 C CA . GLU A 1 406 ? 25.125 0.107 8.648 1 88.94 406 GLU A CA 1
ATOM 3166 C C . GLU A 1 406 ? 25.766 0.506 7.328 1 88.94 406 GLU A C 1
ATOM 3168 O O . GLU A 1 406 ? 25.094 0.93 6.395 1 88.94 406 GLU A O 1
ATOM 3173 N N . ALA A 1 407 ? 27.078 0.311 7.27 1 91.25 407 ALA A N 1
ATOM 3174 C CA . ALA A 1 407 ? 27.797 0.678 6.059 1 91.25 407 ALA A CA 1
ATOM 3175 C C . ALA A 1 407 ? 27.328 -0.141 4.863 1 91.25 407 ALA A C 1
ATOM 3177 O O . ALA A 1 407 ? 27.172 0.389 3.76 1 91.25 407 ALA A O 1
ATOM 3178 N N . ALA A 1 408 ? 27.094 -1.424 5.152 1 94.19 408 ALA A N 1
ATOM 3179 C CA . ALA A 1 408 ? 26.641 -2.316 4.09 1 94.19 408 ALA A CA 1
ATOM 3180 C C . ALA A 1 408 ? 25.25 -1.923 3.598 1 94.19 408 ALA A C 1
ATOM 3182 O O . ALA A 1 408 ? 24.984 -1.943 2.395 1 94.19 408 ALA A O 1
ATOM 3183 N N . PHE A 1 409 ? 24.391 -1.538 4.492 1 95.06 409 PHE A N 1
ATOM 3184 C CA . PHE A 1 409 ? 23.031 -1.138 4.117 1 95.06 409 PHE A CA 1
ATOM 3185 C C . PHE A 1 409 ? 23.047 0.191 3.371 1 95.06 409 PHE A C 1
ATOM 3187 O O . PHE A 1 409 ? 22.25 0.41 2.465 1 95.06 409 PHE A O 1
ATOM 3194 N N . ASN A 1 410 ? 23.938 1.085 3.711 1 95.06 410 ASN A N 1
ATOM 3195 C CA . ASN A 1 410 ? 24.109 2.334 2.977 1 95.06 410 ASN A CA 1
ATOM 3196 C C . ASN A 1 410 ? 24.547 2.084 1.534 1 95.06 410 ASN A C 1
ATOM 3198 O O . ASN A 1 410 ? 24.047 2.732 0.613 1 95.06 410 ASN A O 1
ATOM 3202 N N . VAL A 1 411 ? 25.438 1.155 1.442 1 95.31 411 VAL A N 1
ATOM 3203 C CA . VAL A 1 411 ? 25.938 0.808 0.114 1 95.31 411 VAL A CA 1
ATOM 3204 C C . VAL A 1 411 ? 24.812 0.191 -0.712 1 95.31 411 VAL A C 1
ATOM 3206 O O . VAL A 1 411 ? 24.672 0.499 -1.897 1 95.31 411 VAL A O 1
ATOM 3209 N N . LEU A 1 412 ? 24.047 -0.678 -0.074 1 96.5 412 LEU A N 1
ATOM 3210 C CA . LEU A 1 412 ? 22.875 -1.251 -0.745 1 96.5 412 LEU A CA 1
ATOM 3211 C C . LEU A 1 412 ? 21.906 -0.158 -1.17 1 96.5 412 LEU A C 1
ATOM 3213 O O . LEU A 1 412 ? 21.438 -0.151 -2.309 1 96.5 412 LEU A O 1
ATOM 3217 N N . ALA A 1 413 ? 21.609 0.746 -0.302 1 96.5 413 ALA A N 1
ATOM 3218 C CA . ALA A 1 413 ? 20.703 1.851 -0.613 1 96.5 413 ALA A CA 1
ATOM 3219 C C . ALA A 1 413 ? 21.234 2.672 -1.788 1 96.5 413 ALA A C 1
ATOM 3221 O O . ALA A 1 413 ? 20.469 3.057 -2.674 1 96.5 413 ALA A O 1
ATOM 3222 N N . GLN A 1 414 ? 22.516 2.949 -1.781 1 96.69 414 GLN A N 1
ATOM 3223 C CA . GLN A 1 414 ? 23.141 3.695 -2.869 1 96.69 414 GLN A CA 1
ATOM 3224 C C . GLN A 1 414 ? 22.906 3.008 -4.211 1 96.69 414 GLN A C 1
ATOM 3226 O O . GLN A 1 414 ? 22.578 3.662 -5.203 1 96.69 414 GLN A O 1
ATOM 3231 N N . SER A 1 415 ? 23.109 1.725 -4.195 1 97.38 415 SER A N 1
ATOM 3232 C CA . SER A 1 415 ? 22.938 0.97 -5.43 1 97.38 415 SER A CA 1
ATOM 3233 C C . SER A 1 415 ? 21.5 1.004 -5.91 1 97.38 415 SER A C 1
ATOM 3235 O O . SER A 1 415 ? 21.234 1.055 -7.113 1 97.38 415 SER A O 1
ATOM 3237 N N . LEU A 1 416 ? 20.547 0.909 -4.992 1 97.56 416 LEU A N 1
ATOM 3238 C CA . LEU A 1 416 ? 19.125 0.973 -5.352 1 97.56 416 LEU A CA 1
ATOM 3239 C C . LEU A 1 416 ? 18.781 2.346 -5.914 1 97.56 416 LEU A C 1
ATOM 3241 O O . LEU A 1 416 ? 18 2.449 -6.871 1 97.56 416 LEU A O 1
ATOM 3245 N N . VAL A 1 417 ? 19.328 3.398 -5.383 1 97 417 VAL A N 1
ATOM 3246 C CA . VAL A 1 417 ? 19.094 4.762 -5.848 1 97 417 VAL A CA 1
ATOM 3247 C C . VAL A 1 417 ? 19.672 4.934 -7.25 1 97 417 VAL A C 1
ATOM 3249 O O . VAL A 1 417 ? 19.047 5.578 -8.102 1 97 417 VAL A O 1
ATOM 3252 N N . ASN A 1 418 ? 20.844 4.344 -7.504 1 94.69 418 ASN A N 1
ATOM 3253 C CA . ASN A 1 418 ? 21.5 4.461 -8.805 1 94.69 418 ASN A CA 1
ATOM 3254 C C . ASN A 1 418 ? 20.641 3.883 -9.922 1 94.69 418 ASN A C 1
ATOM 3256 O O . ASN A 1 418 ? 20.719 4.328 -11.062 1 94.69 418 ASN A O 1
ATOM 3260 N N . GLY A 1 419 ? 19.875 2.844 -9.656 1 94.62 419 GLY A N 1
ATOM 3261 C CA . GLY A 1 419 ? 18.922 2.301 -10.609 1 94.62 419 GLY A CA 1
ATOM 3262 C C . GLY A 1 419 ? 19.578 1.484 -11.711 1 94.62 419 GLY A C 1
ATOM 3263 O O . GLY A 1 419 ? 18.969 1.256 -12.758 1 94.62 419 GLY A O 1
ATOM 3264 N N . GLY A 1 420 ? 20.844 1.108 -11.508 1 95.75 420 GLY A N 1
ATOM 3265 C CA . GLY A 1 420 ? 21.562 0.325 -12.508 1 95.75 420 GLY A CA 1
ATOM 3266 C C . GLY A 1 420 ? 21.266 -1.16 -12.422 1 95.75 420 GLY A C 1
ATOM 3267 O O . GLY A 1 420 ? 20.141 -1.56 -12.109 1 95.75 420 GLY A O 1
ATOM 3268 N N . GLU A 1 421 ? 22.219 -1.943 -12.734 1 96.56 421 GLU A N 1
ATOM 3269 C CA . GLU A 1 421 ? 22.094 -3.396 -12.75 1 96.56 421 GLU A CA 1
ATOM 3270 C C . GLU A 1 421 ? 21.734 -3.939 -11.367 1 96.56 421 GLU A C 1
ATOM 3272 O O . GLU A 1 421 ? 20.906 -4.836 -11.242 1 96.56 421 GLU A O 1
ATOM 3277 N N . ALA A 1 422 ? 22.375 -3.41 -10.352 1 97.88 422 ALA A N 1
ATOM 3278 C CA . ALA A 1 422 ? 22.172 -3.9 -8.992 1 97.88 422 ALA A CA 1
ATOM 3279 C C . ALA A 1 422 ? 20.703 -3.74 -8.57 1 97.88 422 ALA A C 1
ATOM 3281 O O . ALA A 1 422 ? 20.125 -4.637 -7.949 1 97.88 422 ALA A O 1
ATOM 3282 N N . ALA A 1 423 ? 20.141 -2.584 -8.867 1 98.06 423 ALA A N 1
ATOM 3283 C CA . ALA A 1 423 ? 18.75 -2.338 -8.523 1 98.06 423 ALA A CA 1
ATOM 3284 C C . ALA A 1 423 ? 17.828 -3.334 -9.219 1 98.06 423 ALA A C 1
ATOM 3286 O O . ALA A 1 423 ? 16.891 -3.854 -8.609 1 98.06 423 ALA A O 1
ATOM 3287 N N . VAL A 1 424 ? 18.047 -3.562 -10.492 1 98.06 424 VAL A N 1
ATOM 3288 C CA . VAL A 1 424 ? 17.281 -4.512 -11.281 1 98.06 424 VAL A CA 1
ATOM 3289 C C . VAL A 1 424 ? 17.406 -5.91 -10.68 1 98.06 424 VAL A C 1
ATOM 3291 O O . VAL A 1 424 ? 16.406 -6.602 -10.469 1 98.06 424 VAL A O 1
ATOM 3294 N N . ARG A 1 425 ? 18.641 -6.305 -10.391 1 97.88 425 ARG A N 1
ATOM 3295 C CA . ARG A 1 425 ? 18.906 -7.641 -9.875 1 97.88 425 ARG A CA 1
ATOM 3296 C C . ARG A 1 425 ? 18.297 -7.824 -8.492 1 97.88 425 ARG A C 1
ATOM 3298 O O . ARG A 1 425 ? 17.844 -8.914 -8.148 1 97.88 425 ARG A O 1
ATOM 3305 N N . PHE A 1 426 ? 18.391 -6.762 -7.684 1 98.44 426 PHE A N 1
ATOM 3306 C CA . PHE A 1 426 ? 17.812 -6.844 -6.352 1 98.44 426 PHE A CA 1
ATOM 3307 C C . PHE A 1 426 ? 16.359 -7.293 -6.426 1 98.44 426 PHE A C 1
ATOM 3309 O O . PHE A 1 426 ? 15.938 -8.195 -5.699 1 98.44 426 PHE A O 1
ATOM 3316 N N . GLN A 1 427 ? 15.547 -6.691 -7.316 1 98.38 427 GLN A N 1
ATOM 3317 C CA . GLN A 1 427 ? 14.141 -7.035 -7.484 1 98.38 427 GLN A CA 1
ATOM 3318 C C . GLN A 1 427 ? 13.977 -8.469 -7.988 1 98.38 427 GLN A C 1
ATOM 3320 O O . GLN A 1 427 ? 13.125 -9.211 -7.504 1 98.38 427 GLN A O 1
ATOM 3325 N N . GLN A 1 428 ? 14.773 -8.836 -8.914 1 98.19 428 GLN A N 1
ATOM 3326 C CA . GLN A 1 428 ? 14.688 -10.172 -9.5 1 98.19 428 GLN A CA 1
ATOM 3327 C C . GLN A 1 428 ? 15.023 -11.25 -8.469 1 98.19 428 GLN A C 1
ATOM 3329 O O . GLN A 1 428 ? 14.359 -12.281 -8.406 1 98.19 428 GLN A O 1
ATOM 3334 N N . VAL A 1 429 ? 16.047 -10.961 -7.629 1 98.19 429 VAL A N 1
ATOM 3335 C CA . VAL A 1 429 ? 16.453 -11.922 -6.609 1 98.19 429 VAL A CA 1
ATOM 3336 C C . VAL A 1 429 ? 15.391 -12 -5.52 1 98.19 429 VAL A C 1
ATOM 3338 O O . VAL A 1 429 ? 15.086 -13.086 -5.016 1 98.19 429 VAL A O 1
ATOM 3341 N N . CYS A 1 430 ? 14.797 -10.859 -5.16 1 98.06 430 CYS A N 1
ATOM 3342 C CA . CYS A 1 430 ? 13.711 -10.852 -4.184 1 98.06 430 CYS A CA 1
ATOM 3343 C C . CYS A 1 430 ? 12.586 -11.789 -4.617 1 98.06 430 CYS A C 1
ATOM 3345 O O . CYS A 1 430 ? 12.125 -12.609 -3.826 1 98.06 430 CYS A O 1
ATOM 3347 N N . GLY A 1 431 ? 12.188 -11.648 -5.855 1 97.12 431 GLY A N 1
ATOM 3348 C CA . GLY A 1 431 ? 11.117 -12.484 -6.371 1 97.12 431 GLY A CA 1
ATOM 3349 C C . GLY A 1 431 ? 11.453 -13.969 -6.344 1 97.12 431 GLY A C 1
ATOM 3350 O O . GLY A 1 431 ? 10.617 -14.789 -5.957 1 97.12 431 GLY A O 1
ATOM 3351 N N . ALA A 1 432 ? 12.648 -14.305 -6.723 1 97.69 432 ALA A N 1
ATOM 3352 C CA . ALA A 1 432 ? 13.07 -15.703 -6.766 1 97.69 432 ALA A CA 1
ATOM 3353 C C . ALA A 1 432 ? 13.125 -16.297 -5.363 1 97.69 432 ALA A C 1
ATOM 3355 O O . ALA A 1 432 ? 12.672 -17.422 -5.145 1 97.69 432 ALA A O 1
ATOM 3356 N N . VAL A 1 433 ? 13.688 -15.492 -4.438 1 97.94 433 VAL A N 1
ATOM 3357 C CA . VAL A 1 433 ? 13.797 -15.953 -3.059 1 97.94 433 VAL A CA 1
ATOM 3358 C C . VAL A 1 433 ? 12.398 -16.156 -2.471 1 97.94 433 VAL A C 1
ATOM 3360 O O . VAL A 1 433 ? 12.148 -17.156 -1.785 1 97.94 433 VAL A O 1
ATOM 3363 N N . MET A 1 434 ? 11.523 -15.242 -2.742 1 97.12 434 MET A N 1
ATOM 3364 C CA . MET A 1 434 ? 10.148 -15.352 -2.264 1 97.12 434 MET A CA 1
ATOM 3365 C C . MET A 1 434 ? 9.492 -16.641 -2.77 1 97.12 434 MET A C 1
ATOM 3367 O O . MET A 1 434 ? 8.945 -17.406 -1.983 1 97.12 434 MET A O 1
ATOM 3371 N N . ALA A 1 435 ? 9.531 -16.859 -4.027 1 95.56 435 ALA A N 1
ATOM 3372 C CA . ALA A 1 435 ? 8.891 -18.016 -4.645 1 95.56 435 ALA A CA 1
ATOM 3373 C C . ALA A 1 435 ? 9.438 -19.312 -4.07 1 95.56 435 ALA A C 1
ATOM 3375 O O . ALA A 1 435 ? 8.664 -20.188 -3.66 1 95.56 435 ALA A O 1
ATOM 3376 N N . LYS A 1 436 ? 10.727 -19.453 -3.971 1 95.88 436 LYS A N 1
ATOM 3377 C CA . LYS A 1 436 ? 11.383 -20.703 -3.553 1 95.88 436 LYS A CA 1
ATOM 3378 C C . LYS A 1 436 ? 11.18 -20.953 -2.061 1 95.88 436 LYS A C 1
ATOM 3380 O O . LYS A 1 436 ? 11.102 -22.094 -1.624 1 95.88 436 LYS A O 1
ATOM 3385 N N . SER A 1 437 ? 11.055 -19.859 -1.294 1 97.06 437 SER A N 1
ATOM 3386 C CA . SER A 1 437 ? 11.023 -20 0.159 1 97.06 437 SER A CA 1
ATOM 3387 C C . SER A 1 437 ? 9.602 -20.234 0.66 1 97.06 437 SER A C 1
ATOM 3389 O O . SER A 1 437 ? 9.391 -20.953 1.631 1 97.06 437 SER A O 1
ATOM 3391 N N . VAL A 1 438 ? 8.641 -19.594 0.046 1 95.69 438 VAL A N 1
ATOM 3392 C CA . VAL A 1 438 ? 7.293 -19.609 0.606 1 95.69 438 VAL A CA 1
ATOM 3393 C C . VAL A 1 438 ? 6.441 -20.656 -0.107 1 95.69 438 VAL A C 1
ATOM 3395 O O . VAL A 1 438 ? 6.16 -21.719 0.45 1 95.69 438 VAL A O 1
ATOM 3398 N N . GLU A 1 439 ? 6.223 -20.516 -1.359 1 92.5 439 GLU A N 1
ATOM 3399 C CA . GLU A 1 439 ? 5.352 -21.406 -2.115 1 92.5 439 GLU A CA 1
ATOM 3400 C C . GLU A 1 439 ? 5.973 -22.797 -2.252 1 92.5 439 GLU A C 1
ATOM 3402 O O . GLU A 1 439 ? 5.285 -23.812 -2.094 1 92.5 439 GLU A O 1
ATOM 3407 N N . ASP A 1 440 ? 7.281 -22.812 -2.486 1 93.25 440 ASP A N 1
ATOM 3408 C CA . ASP A 1 440 ? 7.922 -24.078 -2.826 1 93.25 440 ASP A CA 1
ATOM 3409 C C . ASP A 1 440 ? 8.398 -24.812 -1.571 1 93.25 440 ASP A C 1
ATOM 3411 O O . ASP A 1 440 ? 8.766 -25.984 -1.632 1 93.25 440 ASP A O 1
ATOM 3415 N N . ARG A 1 441 ? 8.344 -24.125 -0.397 1 96 441 ARG A N 1
ATOM 3416 C CA . ARG A 1 441 ? 8.883 -24.781 0.789 1 96 441 ARG A CA 1
ATOM 3417 C C . ARG A 1 441 ? 7.953 -24.609 1.982 1 96 441 ARG A C 1
ATOM 3419 O O . ARG A 1 441 ? 7.383 -25.578 2.48 1 96 441 ARG A O 1
ATOM 3426 N N . LEU A 1 442 ? 7.711 -23.375 2.359 1 96.94 442 LEU A N 1
ATOM 3427 C CA . LEU A 1 442 ? 6.922 -23.094 3.553 1 96.94 442 LEU A CA 1
ATOM 3428 C C . LEU A 1 442 ? 5.535 -23.719 3.451 1 96.94 442 LEU A C 1
ATOM 3430 O O . LEU A 1 442 ? 5.02 -24.25 4.434 1 96.94 442 LEU A O 1
ATOM 3434 N N . PHE A 1 443 ? 4.957 -23.734 2.326 1 96.81 443 PHE A N 1
ATOM 3435 C CA . PHE A 1 443 ? 3.604 -24.234 2.125 1 96.81 443 PHE A CA 1
ATOM 3436 C C . PHE A 1 443 ? 3.58 -25.75 2.174 1 96.81 443 PHE A C 1
ATOM 3438 O O . PHE A 1 443 ? 2.508 -26.359 2.229 1 96.81 443 PHE A O 1
ATOM 3445 N N . TYR A 1 444 ? 4.754 -26.359 2.225 1 96.5 444 TYR A N 1
ATOM 3446 C CA . TYR A 1 444 ? 4.848 -27.797 2.43 1 96.5 444 TYR A CA 1
ATOM 3447 C C . TYR A 1 444 ? 5.254 -28.109 3.863 1 96.5 444 TYR A C 1
ATOM 3449 O O . TYR A 1 444 ? 5.328 -29.281 4.25 1 96.5 444 TYR A O 1
ATOM 3457 N N . ARG A 1 445 ? 5.516 -27.094 4.605 1 94.31 445 ARG A N 1
ATOM 3458 C CA . ARG A 1 445 ? 5.988 -27.266 5.973 1 94.31 445 ARG A CA 1
ATOM 3459 C C . ARG A 1 445 ? 4.863 -27.047 6.977 1 94.31 445 ARG A C 1
ATOM 3461 O O . ARG A 1 445 ? 4.789 -27.719 8 1 94.31 445 ARG A O 1
ATOM 3468 N N . THR A 1 446 ? 4.023 -26.125 6.672 1 92.62 446 THR A N 1
ATOM 3469 C CA . THR A 1 446 ? 2.914 -25.875 7.582 1 92.62 446 THR A CA 1
ATOM 3470 C C . THR A 1 446 ? 1.812 -26.906 7.391 1 92.62 446 THR A C 1
ATOM 3472 O O . THR A 1 446 ? 1.581 -27.375 6.273 1 92.62 446 THR A O 1
ATOM 3475 N N . ALA A 1 447 ? 1.172 -27.281 8.523 1 94.94 447 ALA A N 1
ATOM 3476 C CA . ALA A 1 447 ? 0.188 -28.359 8.398 1 94.94 447 ALA A CA 1
ATOM 3477 C C . ALA A 1 447 ? -1.058 -28.062 9.227 1 94.94 447 ALA A C 1
ATOM 3479 O O . ALA A 1 447 ? -1.79 -28.969 9.609 1 94.94 447 ALA A O 1
ATOM 3480 N N . ARG A 1 448 ? -1.273 -26.766 9.57 1 96 448 ARG A N 1
ATOM 3481 C CA . ARG A 1 448 ? -2.488 -26.406 10.289 1 96 448 ARG A CA 1
ATOM 3482 C C . ARG A 1 448 ? -3.732 -26.719 9.469 1 96 448 ARG A C 1
ATOM 3484 O O . ARG A 1 448 ? -4.652 -27.391 9.953 1 96 448 ARG A O 1
ATOM 3491 N N . LEU A 1 449 ? -3.773 -26.281 8.297 1 97.56 449 LEU A N 1
ATOM 3492 C CA . LEU A 1 449 ? -4.797 -26.562 7.297 1 97.56 449 LEU A CA 1
ATOM 3493 C C . LEU A 1 449 ? -4.246 -26.375 5.887 1 97.56 449 LEU A C 1
ATOM 3495 O O . LEU A 1 449 ? -4.191 -25.266 5.375 1 97.56 449 LEU A O 1
ATOM 3499 N N . VAL A 1 450 ? -3.994 -27.438 5.227 1 97.62 450 VAL A N 1
ATOM 3500 C CA . VAL A 1 450 ? -3.174 -27.406 4.02 1 97.62 450 VAL A CA 1
ATOM 3501 C C . VAL A 1 450 ? -3.998 -26.875 2.848 1 97.62 450 VAL A C 1
ATOM 3503 O O . VAL A 1 450 ? -3.443 -26.469 1.826 1 97.62 450 VAL A O 1
ATOM 3506 N N . SER A 1 451 ? -5.363 -26.859 2.953 1 97.69 451 SER A N 1
ATOM 3507 C CA . SER A 1 451 ? -6.203 -26.344 1.879 1 97.69 451 SER A CA 1
ATOM 3508 C C . SER A 1 451 ? -5.988 -24.844 1.682 1 97.69 451 SER A C 1
ATOM 3510 O O . SER A 1 451 ? -6.371 -24.297 0.65 1 97.69 451 SER A O 1
ATOM 3512 N N . ARG A 1 452 ? -5.344 -24.172 2.664 1 96.81 452 ARG A N 1
ATOM 3513 C CA . ARG A 1 452 ? -5.125 -22.719 2.6 1 96.81 452 ARG A CA 1
ATOM 3514 C C . ARG A 1 452 ? -3.732 -22.406 2.064 1 96.81 452 ARG A C 1
ATOM 3516 O O . ARG A 1 452 ? -3.338 -21.25 1.999 1 96.81 452 ARG A O 1
ATOM 3523 N N . GLN A 1 453 ? -3.004 -23.422 1.663 1 96.25 453 GLN A N 1
ATOM 3524 C CA . GLN A 1 453 ? -1.604 -23.266 1.276 1 96.25 453 GLN A CA 1
ATOM 3525 C C . GLN A 1 453 ? -1.432 -23.406 -0.233 1 96.25 453 GLN A C 1
ATOM 3527 O O . GLN A 1 453 ? -0.786 -24.344 -0.705 1 96.25 453 GLN A O 1
ATOM 3532 N N . GLU A 1 454 ? -1.916 -22.406 -0.956 1 94.19 454 GLU A N 1
ATOM 3533 C CA . GLU A 1 454 ? -1.78 -22.344 -2.408 1 94.19 454 GLU A CA 1
ATOM 3534 C C . GLU A 1 454 ? -1.089 -21.062 -2.848 1 94.19 454 GLU A C 1
ATOM 3536 O O . GLU A 1 454 ? -0.964 -20.125 -2.062 1 94.19 454 GLU A O 1
ATOM 3541 N N . VAL A 1 455 ? -0.623 -21.078 -4.098 1 90.94 455 VAL A N 1
ATOM 3542 C CA . VAL A 1 455 ? -0.068 -19.859 -4.668 1 90.94 455 VAL A CA 1
ATOM 3543 C C . VAL A 1 455 ? -1.044 -18.703 -4.461 1 90.94 455 VAL A C 1
ATOM 3545 O O . VAL A 1 455 ? -2.244 -18.844 -4.703 1 90.94 455 VAL A O 1
ATOM 3548 N N . GLY A 1 456 ? -0.61 -17.625 -3.908 1 91.12 456 GLY A N 1
ATOM 3549 C CA . GLY A 1 456 ? -1.453 -16.484 -3.607 1 91.12 456 GLY A CA 1
ATOM 3550 C C . GLY A 1 456 ? -2.189 -16.609 -2.287 1 91.12 456 GLY A C 1
ATOM 3551 O O . GLY A 1 456 ? -2.912 -15.695 -1.881 1 91.12 456 GLY A O 1
ATOM 3552 N N . GLY A 1 457 ? -1.984 -17.766 -1.604 1 93.75 457 GLY A N 1
ATOM 3553 C CA . GLY A 1 457 ? -2.691 -18.031 -0.361 1 93.75 457 GLY A CA 1
ATOM 3554 C C . GLY A 1 457 ? -2.084 -17.312 0.833 1 93.75 457 GLY A C 1
ATOM 3555 O O . GLY A 1 457 ? -1.008 -16.719 0.728 1 93.75 457 GLY A O 1
ATOM 3556 N N . ASN A 1 458 ? -2.795 -17.266 1.953 1 92.81 458 ASN A N 1
ATOM 3557 C CA . ASN A 1 458 ? -2.361 -16.688 3.219 1 92.81 458 ASN A CA 1
ATOM 3558 C C . ASN A 1 458 ? -2.727 -17.578 4.398 1 92.81 458 ASN A C 1
ATOM 3560 O O . ASN A 1 458 ? -3.701 -17.328 5.105 1 92.81 458 ASN A O 1
ATOM 3564 N N . PRO A 1 459 ? -1.892 -18.578 4.641 1 94.69 459 PRO A N 1
ATOM 3565 C CA . PRO A 1 459 ? -2.209 -19.516 5.723 1 94.69 459 PRO A CA 1
ATOM 3566 C C . PRO A 1 459 ? -2.203 -18.844 7.098 1 94.69 459 PRO A C 1
ATOM 3568 O O . PRO A 1 459 ? -2.66 -19.438 8.078 1 94.69 459 PRO A O 1
ATOM 3571 N N . ALA A 1 460 ? -1.651 -17.609 7.16 1 93 460 ALA A N 1
ATOM 3572 C CA . ALA A 1 460 ? -1.688 -16.891 8.43 1 93 460 ALA A CA 1
ATOM 3573 C C . ALA A 1 460 ? -3.125 -16.578 8.844 1 93 460 ALA A C 1
ATOM 3575 O O . ALA A 1 460 ? -3.428 -16.5 10.039 1 93 460 ALA A O 1
ATOM 3576 N N . SER A 1 461 ? -3.963 -16.406 7.906 1 91.19 461 SER A N 1
ATOM 3577 C CA . SER A 1 461 ? -5.398 -16.25 8.117 1 91.19 461 SER A CA 1
ATOM 3578 C C . SER A 1 461 ? -6.152 -17.516 7.707 1 91.19 461 SER A C 1
ATOM 3580 O O . SER A 1 461 ? -6.281 -17.812 6.52 1 91.19 461 SER A O 1
ATOM 3582 N N . LEU A 1 462 ? -6.719 -18.125 8.688 1 92.94 462 LEU A N 1
ATOM 3583 C CA . LEU A 1 462 ? -7.293 -19.453 8.453 1 92.94 462 LEU A CA 1
ATOM 3584 C C . LEU A 1 462 ? -8.523 -19.359 7.559 1 92.94 462 LEU A C 1
ATOM 3586 O O . LEU A 1 462 ? -8.766 -20.234 6.734 1 92.94 462 LEU A O 1
ATOM 3590 N N . ALA A 1 463 ? -9.289 -18.297 7.703 1 95.19 463 ALA A N 1
ATOM 3591 C CA . ALA A 1 463 ? -10.57 -18.172 7.008 1 95.19 463 ALA A CA 1
ATOM 3592 C C . ALA A 1 463 ? -10.773 -16.766 6.469 1 95.19 463 ALA A C 1
ATOM 3594 O O . ALA A 1 463 ? -10.023 -15.844 6.812 1 95.19 463 ALA A O 1
ATOM 3595 N N . VAL A 1 464 ? -11.711 -16.578 5.574 1 95.44 464 VAL A N 1
ATOM 3596 C CA . VAL A 1 464 ? -12.164 -15.289 5.051 1 95.44 464 VAL A CA 1
ATOM 3597 C C . VAL A 1 464 ? -13.586 -15.008 5.531 1 95.44 464 VAL A C 1
ATOM 3599 O O . VAL A 1 464 ? -14.477 -15.852 5.379 1 95.44 464 VAL A O 1
ATOM 3602 N N . SER A 1 465 ? -13.828 -13.906 6.156 1 95.06 465 SER A N 1
ATOM 3603 C CA . SER A 1 465 ? -15.164 -13.562 6.629 1 95.06 465 SER A CA 1
ATOM 3604 C C . SER A 1 465 ? -16.078 -13.172 5.477 1 95.06 465 SER A C 1
ATOM 3606 O O . SER A 1 465 ? -15.602 -12.859 4.379 1 95.06 465 SER A O 1
ATOM 3608 N N . VAL A 1 466 ? -17.359 -13.211 5.703 1 96.31 466 VAL A N 1
ATOM 3609 C CA . VAL A 1 466 ? -18.344 -12.844 4.688 1 96.31 466 VAL A CA 1
ATOM 3610 C C . VAL A 1 466 ? -18.156 -11.375 4.301 1 96.31 466 VAL A C 1
ATOM 3612 O O . VAL A 1 466 ? -18.172 -11.031 3.115 1 96.31 466 VAL A O 1
ATOM 3615 N N . ALA A 1 467 ? -17.938 -10.523 5.285 1 96.06 467 ALA A N 1
ATOM 3616 C CA . ALA A 1 467 ? -17.703 -9.102 5.031 1 96.06 467 ALA A CA 1
ATOM 3617 C C . ALA A 1 467 ? -16.484 -8.891 4.145 1 96.06 467 ALA A C 1
ATOM 3619 O O . ALA A 1 467 ? -16.531 -8.133 3.176 1 96.06 467 ALA A O 1
ATOM 3620 N N . GLU A 1 468 ? -15.414 -9.531 4.516 1 96.19 468 GLU A N 1
ATOM 3621 C CA . GLU A 1 468 ? -14.172 -9.43 3.752 1 96.19 468 GLU A CA 1
ATOM 3622 C C . GLU A 1 468 ? -14.367 -9.914 2.316 1 96.19 468 GLU A C 1
ATOM 3624 O O . GLU A 1 468 ? -13.898 -9.273 1.374 1 96.19 468 GLU A O 1
ATOM 3629 N N . PHE A 1 469 ? -15.062 -11.008 2.188 1 97.69 469 PHE A N 1
ATOM 3630 C CA . PHE A 1 469 ? -15.336 -11.602 0.882 1 97.69 469 PHE A CA 1
ATOM 3631 C C . PHE A 1 469 ? -16.062 -10.617 -0.019 1 97.69 469 PHE A C 1
ATOM 3633 O O . PHE A 1 469 ? -15.664 -10.398 -1.162 1 97.69 469 PHE A O 1
ATOM 3640 N N . HIS A 1 470 ? -17.078 -10.023 0.478 1 98 470 HIS A N 1
ATOM 3641 C CA . HIS A 1 470 ? -17.906 -9.109 -0.317 1 98 470 HIS A CA 1
ATOM 3642 C C . HIS A 1 470 ? -17.125 -7.848 -0.669 1 98 470 HIS A C 1
ATOM 3644 O O . HIS A 1 470 ? -17.234 -7.344 -1.791 1 98 470 HIS A O 1
ATOM 3650 N N . LEU A 1 471 ? -16.359 -7.352 0.228 1 97.69 471 LEU A N 1
ATOM 3651 C CA . LEU A 1 471 ? -15.602 -6.137 -0.04 1 97.69 471 LEU A CA 1
ATOM 3652 C C . LEU A 1 471 ? -14.539 -6.387 -1.108 1 97.69 471 LEU A C 1
ATOM 3654 O O . LEU A 1 471 ? -14.336 -5.551 -1.992 1 97.69 471 LEU A O 1
ATOM 3658 N N . HIS A 1 472 ? -13.867 -7.508 -1.063 1 97.62 472 HIS A N 1
ATOM 3659 C CA . HIS A 1 472 ? -12.883 -7.84 -2.088 1 97.62 472 HIS A CA 1
ATOM 3660 C C . HIS A 1 472 ? -13.539 -7.988 -3.455 1 97.62 472 HIS A C 1
ATOM 3662 O O . HIS A 1 472 ? -12.992 -7.539 -4.465 1 97.62 472 HIS A O 1
ATOM 3668 N N . ASN A 1 473 ? -14.672 -8.656 -3.482 1 98.31 473 ASN A N 1
ATOM 3669 C CA . ASN A 1 473 ? -15.359 -8.828 -4.754 1 98.31 473 ASN A CA 1
ATOM 3670 C C . ASN A 1 473 ? -15.852 -7.5 -5.316 1 98.31 473 ASN A C 1
ATOM 3672 O O . ASN A 1 473 ? -15.781 -7.27 -6.527 1 98.31 473 ASN A O 1
ATOM 3676 N N . ALA A 1 474 ? -16.359 -6.688 -4.445 1 97.56 474 ALA A N 1
ATOM 3677 C CA . ALA A 1 474 ? -16.781 -5.363 -4.891 1 97.56 474 ALA A CA 1
ATOM 3678 C C . ALA A 1 474 ? -15.617 -4.57 -5.465 1 97.56 474 ALA A C 1
ATOM 3680 O O . ALA A 1 474 ? -15.766 -3.865 -6.465 1 97.56 474 ALA A O 1
ATOM 3681 N N . ASP A 1 475 ? -14.492 -4.66 -4.816 1 96.44 475 ASP A N 1
ATOM 3682 C CA . ASP A 1 475 ? -13.289 -3.998 -5.297 1 96.44 475 ASP A CA 1
ATOM 3683 C C . ASP A 1 475 ? -12.891 -4.516 -6.68 1 96.44 475 ASP A C 1
ATOM 3685 O O . ASP A 1 475 ? -12.516 -3.736 -7.555 1 96.44 475 ASP A O 1
ATOM 3689 N N . ARG A 1 476 ? -12.914 -5.797 -6.852 1 97.62 476 ARG A N 1
ATOM 3690 C CA . ARG A 1 476 ? -12.586 -6.383 -8.148 1 97.62 476 ARG A CA 1
ATOM 3691 C C . ARG A 1 476 ? -13.562 -5.914 -9.219 1 97.62 476 ARG A C 1
ATOM 3693 O O . ARG A 1 476 ? -13.156 -5.566 -10.328 1 97.62 476 ARG A O 1
ATOM 3700 N N . ALA A 1 477 ? -14.852 -5.898 -8.906 1 97.5 477 ALA A N 1
ATOM 3701 C CA . ALA A 1 477 ? -15.875 -5.461 -9.859 1 97.5 477 ALA A CA 1
ATOM 3702 C C . ALA A 1 477 ? -15.625 -4.027 -10.305 1 97.5 477 ALA A C 1
ATOM 3704 O O . ALA A 1 477 ? -15.859 -3.684 -11.469 1 97.5 477 ALA A O 1
ATOM 3705 N N . LYS A 1 478 ? -15.102 -3.258 -9.398 1 95.31 478 LYS A N 1
ATOM 3706 C CA . LYS A 1 478 ? -14.938 -1.829 -9.656 1 95.31 478 LYS A CA 1
ATOM 3707 C C . LYS A 1 478 ? -13.602 -1.543 -10.344 1 95.31 478 LYS A C 1
ATOM 3709 O O . LYS A 1 478 ? -13.547 -0.771 -11.305 1 95.31 478 LYS A O 1
ATOM 3714 N N . ARG A 1 479 ? -12.531 -2.191 -9.898 1 96 479 ARG A N 1
ATOM 3715 C CA . ARG A 1 479 ? -11.195 -1.782 -10.297 1 96 479 ARG A CA 1
ATOM 3716 C C . ARG A 1 479 ? -10.648 -2.693 -11.391 1 96 479 ARG A C 1
ATOM 3718 O O . ARG A 1 479 ? -9.883 -2.252 -12.25 1 96 479 ARG A O 1
ATOM 3725 N N . TRP A 1 480 ? -10.953 -3.938 -11.312 1 97.56 480 TRP A N 1
ATOM 3726 C CA . TRP A 1 480 ? -10.414 -4.922 -12.242 1 97.56 480 TRP A CA 1
ATOM 3727 C C . TRP A 1 480 ? -11.5 -5.871 -12.734 1 97.56 480 TRP A C 1
ATOM 3729 O O . TRP A 1 480 ? -11.367 -7.09 -12.609 1 97.56 480 TRP A O 1
ATOM 3739 N N . PRO A 1 481 ? -12.508 -5.352 -13.383 1 97.31 481 PRO A N 1
ATOM 3740 C CA . PRO A 1 481 ? -13.695 -6.137 -13.742 1 97.31 481 PRO A CA 1
ATOM 3741 C C . PRO A 1 481 ? -13.391 -7.254 -14.734 1 97.31 481 PRO A C 1
ATOM 3743 O O . PRO A 1 481 ? -14.188 -8.18 -14.891 1 97.31 481 PRO A O 1
ATOM 3746 N N . ARG A 1 482 ? -12.234 -7.203 -15.398 1 98 482 ARG A N 1
ATOM 3747 C CA . ARG A 1 482 ? -11.906 -8.203 -16.406 1 98 482 ARG A CA 1
ATOM 3748 C C . ARG A 1 482 ? -10.734 -9.07 -15.969 1 98 482 ARG A C 1
ATOM 3750 O O . ARG A 1 482 ? -10.125 -9.766 -16.781 1 98 482 ARG A O 1
ATOM 3757 N N . ALA A 1 483 ? -10.398 -8.984 -14.695 1 98.56 483 ALA A N 1
ATOM 3758 C CA . ALA A 1 483 ? -9.367 -9.867 -14.164 1 98.56 483 ALA A CA 1
ATOM 3759 C C . ALA A 1 483 ? -9.805 -11.328 -14.25 1 98.56 483 ALA A C 1
ATOM 3761 O O . ALA A 1 483 ? -10.992 -11.633 -14.188 1 98.56 483 ALA A O 1
ATOM 3762 N N . MET A 1 484 ? -8.836 -12.164 -14.43 1 98.69 484 MET A N 1
ATOM 3763 C CA . MET A 1 484 ? -9.133 -13.594 -14.406 1 98.69 484 MET A CA 1
ATOM 3764 C C . MET A 1 484 ? -9.344 -14.078 -12.977 1 98.69 484 MET A C 1
ATOM 3766 O O . MET A 1 484 ? -8.68 -13.609 -12.055 1 98.69 484 MET A O 1
ATOM 3770 N N . THR A 1 485 ? -10.297 -14.93 -12.734 1 98.5 485 THR A N 1
ATOM 3771 C CA . THR A 1 485 ? -10.461 -15.641 -11.477 1 98.5 485 THR A CA 1
ATOM 3772 C C . THR A 1 485 ? -10.328 -17.156 -11.68 1 98.5 485 THR A C 1
ATOM 3774 O O . THR A 1 485 ? -10.719 -17.672 -12.727 1 98.5 485 THR A O 1
ATOM 3777 N N . SER A 1 486 ? -9.703 -17.844 -10.734 1 97.62 486 SER A N 1
ATOM 3778 C CA . SER A 1 486 ? -9.461 -19.281 -10.875 1 97.62 486 SER A CA 1
ATOM 3779 C C . SER A 1 486 ? -9.656 -20.016 -9.555 1 97.62 486 SER A C 1
ATOM 3781 O O . SER A 1 486 ? -9.695 -19.391 -8.492 1 97.62 486 SER A O 1
ATOM 3783 N N . LEU A 1 487 ? -9.898 -21.312 -9.617 1 98.06 487 LEU A N 1
ATOM 3784 C CA . LEU A 1 487 ? -9.945 -22.172 -8.445 1 98.06 487 LEU A CA 1
ATOM 3785 C C . LEU A 1 487 ? -8.844 -23.234 -8.508 1 98.06 487 LEU A C 1
ATOM 3787 O O . LEU A 1 487 ? -8.375 -23.703 -7.473 1 98.06 487 LEU A O 1
ATOM 3791 N N . SER A 1 488 ? -8.5 -23.625 -9.703 1 97.12 488 SER A N 1
ATOM 3792 C CA . SER A 1 488 ? -7.391 -24.547 -9.969 1 97.12 488 SER A CA 1
ATOM 3793 C C . SER A 1 488 ? -6.602 -24.109 -11.203 1 97.12 488 SER A C 1
ATOM 3795 O O . SER A 1 488 ? -7.16 -23.516 -12.117 1 97.12 488 SER A O 1
ATOM 3797 N N . THR A 1 489 ? -5.395 -24.312 -11.203 1 95.44 489 THR A N 1
ATOM 3798 C CA . THR A 1 489 ? -4.496 -24.094 -12.336 1 95.44 489 THR A CA 1
ATOM 3799 C C . THR A 1 489 ? -3.461 -25.219 -12.422 1 95.44 489 THR A C 1
ATOM 3801 O O . THR A 1 489 ? -3.5 -26.172 -11.648 1 95.44 489 THR A O 1
ATOM 3804 N N . HIS A 1 490 ? -2.596 -25.078 -13.383 1 93.31 490 HIS A N 1
ATOM 3805 C CA . HIS A 1 490 ? -1.497 -26.031 -13.539 1 93.31 490 HIS A CA 1
ATOM 3806 C C . HIS A 1 490 ? -0.467 -25.875 -12.422 1 93.31 490 HIS A C 1
ATOM 3808 O O . HIS A 1 490 ? 0.387 -26.734 -12.234 1 93.31 490 HIS A O 1
ATOM 3814 N N . ASP A 1 491 ? -0.681 -24.828 -11.617 1 92.38 491 ASP A N 1
ATOM 3815 C CA . ASP A 1 491 ? 0.284 -24.547 -10.562 1 92.38 491 ASP A CA 1
ATOM 3816 C C . ASP A 1 491 ? -0.277 -24.922 -9.188 1 92.38 491 ASP A C 1
ATOM 3818 O O . ASP A 1 491 ? 0.451 -24.938 -8.195 1 92.38 491 ASP A O 1
ATOM 3822 N N . THR A 1 492 ? -1.552 -25.234 -9.07 1 95.44 492 THR A N 1
ATOM 3823 C CA . THR A 1 492 ? -2.139 -25.5 -7.762 1 95.44 492 THR A CA 1
ATOM 3824 C C . THR A 1 492 ? -1.578 -26.797 -7.172 1 95.44 492 THR A C 1
ATOM 3826 O O . THR A 1 492 ? -1.383 -27.781 -7.895 1 95.44 492 THR A O 1
ATOM 3829 N N . LYS A 1 493 ? -1.328 -26.812 -5.922 1 96.31 493 LYS A N 1
ATOM 3830 C CA . LYS A 1 493 ? -0.808 -27.969 -5.215 1 96.31 493 LYS A CA 1
ATOM 3831 C C . LYS A 1 493 ? -1.897 -29.016 -5 1 96.31 493 LYS A C 1
ATOM 3833 O O . LYS A 1 493 ? -1.604 -30.203 -4.84 1 96.31 493 LYS A O 1
ATOM 3838 N N . ARG A 1 494 ? -3.059 -28.547 -4.871 1 97.56 494 ARG A N 1
ATOM 3839 C CA . ARG A 1 494 ? -4.246 -29.375 -4.727 1 97.56 494 ARG A CA 1
ATOM 3840 C C . ARG A 1 494 ? -5.398 -28.844 -5.566 1 97.56 494 ARG A C 1
ATOM 3842 O O . ARG A 1 494 ? -5.605 -27.625 -5.645 1 97.56 494 ARG A O 1
ATOM 3849 N N . GLY A 1 495 ? -6.078 -29.75 -6.25 1 97.38 495 GLY A N 1
ATOM 3850 C CA . GLY A 1 495 ? -7.238 -29.328 -7.023 1 97.38 495 GLY A CA 1
ATOM 3851 C C . GLY A 1 495 ? -8.328 -28.703 -6.176 1 97.38 495 GLY A C 1
ATOM 3852 O O . GLY A 1 495 ? -8.367 -28.906 -4.957 1 97.38 495 GLY A O 1
ATOM 3853 N N . GLU A 1 496 ? -9.227 -28 -6.785 1 98.12 496 GLU A N 1
ATOM 3854 C CA . GLU A 1 496 ? -10.258 -27.219 -6.094 1 98.12 496 GLU A CA 1
ATOM 3855 C C . GLU A 1 496 ? -11.141 -28.125 -5.242 1 98.12 496 GLU A C 1
ATOM 3857 O O . GLU A 1 496 ? -11.523 -27.766 -4.129 1 98.12 496 GLU A O 1
ATOM 3862 N N . ASP A 1 497 ? -11.484 -29.359 -5.668 1 98.25 497 ASP A N 1
ATOM 3863 C CA . ASP A 1 497 ? -12.367 -30.25 -4.934 1 98.25 497 ASP A CA 1
ATOM 3864 C C . ASP A 1 497 ? -11.641 -30.922 -3.773 1 98.25 497 ASP A C 1
ATOM 3866 O O . ASP A 1 497 ? -12.242 -31.203 -2.738 1 98.25 497 ASP A O 1
ATOM 3870 N N . VAL A 1 498 ? -10.336 -31.125 -3.992 1 98.25 498 VAL A N 1
ATOM 3871 C CA . VAL A 1 498 ? -9.5 -31.656 -2.922 1 98.25 498 VAL A CA 1
ATOM 3872 C C . VAL A 1 498 ? -9.438 -30.656 -1.771 1 98.25 498 VAL A C 1
ATOM 3874 O O . VAL A 1 498 ? -9.641 -31.016 -0.61 1 98.25 498 VAL A O 1
ATOM 3877 N N . ARG A 1 499 ? -9.203 -29.422 -2.074 1 98.38 499 ARG A N 1
ATOM 3878 C CA . ARG A 1 499 ? -9.125 -28.375 -1.063 1 98.38 499 ARG A CA 1
ATOM 3879 C C . ARG A 1 499 ? -10.469 -28.188 -0.369 1 98.38 499 ARG A C 1
ATOM 3881 O O . ARG A 1 499 ? -10.523 -27.953 0.842 1 98.38 499 ARG A O 1
ATOM 3888 N N . ALA A 1 500 ? -11.539 -28.266 -1.14 1 98.31 500 ALA A N 1
ATOM 3889 C CA . ALA A 1 500 ? -12.875 -28.125 -0.555 1 98.31 500 ALA A CA 1
ATOM 3890 C C . ALA A 1 500 ? -13.125 -29.188 0.5 1 98.31 500 ALA A C 1
ATOM 3892 O O . ALA A 1 500 ? -13.617 -28.891 1.591 1 98.31 500 ALA A O 1
ATOM 3893 N N . ARG A 1 501 ? -12.789 -30.406 0.161 1 98 501 ARG A N 1
ATOM 3894 C CA . ARG A 1 501 ? -12.992 -31.516 1.094 1 98 501 ARG A CA 1
ATOM 3895 C C . ARG A 1 501 ? -12.125 -31.344 2.338 1 98 501 ARG A C 1
ATOM 3897 O O . ARG A 1 501 ? -12.602 -31.531 3.461 1 98 501 ARG A O 1
ATOM 3904 N N . ILE A 1 502 ? -10.859 -31.031 2.133 1 98.44 502 ILE A N 1
ATOM 3905 C CA . ILE A 1 502 ? -9.969 -30.812 3.264 1 98.44 502 ILE A CA 1
ATOM 3906 C C . ILE A 1 502 ? -10.508 -29.688 4.137 1 98.44 502 ILE A C 1
ATOM 3908 O O . ILE A 1 502 ? -10.453 -29.766 5.367 1 98.44 502 ILE A O 1
ATOM 3912 N N . GLY A 1 503 ? -11.023 -28.672 3.506 1 98.19 503 GLY A N 1
ATOM 3913 C CA . GLY A 1 503 ? -11.555 -27.516 4.223 1 98.19 503 GLY A CA 1
ATOM 3914 C C . GLY A 1 503 ? -12.664 -27.891 5.188 1 98.19 503 GLY A C 1
ATOM 3915 O O . GLY A 1 503 ? -12.867 -27.203 6.195 1 98.19 503 GLY A O 1
ATOM 3916 N N . VAL A 1 504 ? -13.383 -28.984 4.938 1 98.12 504 VAL A N 1
ATOM 3917 C CA . VAL A 1 504 ? -14.508 -29.406 5.766 1 98.12 504 VAL A CA 1
ATOM 3918 C C . VAL A 1 504 ? -14.008 -29.828 7.141 1 98.12 504 VAL A C 1
ATOM 3920 O O . VAL A 1 504 ? -14.758 -29.828 8.117 1 98.12 504 VAL A O 1
ATOM 3923 N N . VAL A 1 505 ? -12.727 -30.141 7.219 1 97.81 505 VAL A N 1
ATOM 3924 C CA . VAL A 1 505 ? -12.125 -30.484 8.508 1 97.81 505 VAL A CA 1
ATOM 3925 C C . VAL A 1 505 ? -12.32 -29.328 9.484 1 97.81 505 VAL A C 1
ATOM 3927 O O . VAL A 1 505 ? -12.492 -29.547 10.688 1 97.81 505 VAL A O 1
ATOM 3930 N N . SER A 1 506 ? -12.32 -28.109 9.008 1 97.88 506 SER A N 1
ATOM 3931 C CA . SER A 1 506 ? -12.492 -26.938 9.859 1 97.88 506 SER A CA 1
ATOM 3932 C C . SER A 1 506 ? -13.875 -26.922 10.508 1 97.88 506 SER A C 1
ATOM 3934 O O . SER A 1 506 ? -14.086 -26.234 11.508 1 97.88 506 SER A O 1
ATOM 3936 N N . GLN A 1 507 ? -14.852 -27.734 9.977 1 97.62 507 GLN A N 1
ATOM 3937 C CA . GLN A 1 507 ? -16.203 -27.781 10.508 1 97.62 507 GLN A CA 1
ATOM 3938 C C . GLN A 1 507 ? -16.344 -28.844 11.594 1 97.62 507 GLN A C 1
ATOM 3940 O O . GLN A 1 507 ? -17.344 -28.859 12.328 1 97.62 507 GLN A O 1
ATOM 3945 N N . VAL A 1 508 ? -15.305 -29.703 11.727 1 97.56 508 VAL A N 1
ATOM 3946 C CA . VAL A 1 508 ? -15.297 -30.75 12.758 1 97.56 508 VAL A CA 1
ATOM 3947 C C . VAL A 1 508 ? -13.891 -30.875 13.336 1 97.56 508 VAL A C 1
ATOM 3949 O O . VAL A 1 508 ? -13.336 -31.984 13.398 1 97.56 508 VAL A O 1
ATOM 3952 N N . PRO A 1 509 ? -13.336 -29.828 13.82 1 97.62 509 PRO A N 1
ATOM 3953 C CA . PRO A 1 509 ? -11.93 -29.828 14.211 1 97.62 509 PRO A CA 1
ATOM 3954 C C . PRO A 1 509 ? -11.641 -30.766 15.383 1 97.62 509 PRO A C 1
ATOM 3956 O O . PRO A 1 509 ? -10.578 -31.391 15.438 1 97.62 509 PRO A O 1
ATOM 3959 N N . THR A 1 510 ? -12.578 -30.922 16.328 1 97.75 510 THR A N 1
ATOM 3960 C CA . THR A 1 510 ? -12.375 -31.781 17.484 1 97.75 510 THR A CA 1
ATOM 3961 C C . THR A 1 510 ? -12.359 -33.25 17.047 1 97.75 510 THR A C 1
ATOM 3963 O O . THR A 1 510 ? -11.516 -34.031 17.516 1 97.75 510 THR A O 1
ATOM 3966 N N . LEU A 1 511 ? -13.312 -33.594 16.25 1 97.94 511 LEU A N 1
ATOM 3967 C CA . LEU A 1 511 ? -13.32 -34.938 15.719 1 97.94 511 LEU A CA 1
ATOM 3968 C C . LEU A 1 511 ? -12.047 -35.219 14.922 1 97.94 511 LEU A C 1
ATOM 3970 O O . LEU A 1 511 ? -11.461 -36.312 15.055 1 97.94 511 LEU A O 1
ATOM 3974 N N . TRP A 1 512 ? -11.648 -34.312 14.094 1 98.25 512 TRP A N 1
ATOM 3975 C CA . TRP A 1 512 ? -10.43 -34.438 13.305 1 98.25 512 TRP A CA 1
ATOM 3976 C C . TRP A 1 512 ? -9.219 -34.688 14.203 1 98.25 512 TRP A C 1
ATOM 3978 O O . TRP A 1 512 ? -8.43 -35.594 13.969 1 98.25 512 TRP A O 1
ATOM 3988 N N . SER A 1 513 ? -9.117 -33.906 15.219 1 98.19 513 SER A N 1
ATOM 3989 C CA . SER A 1 513 ? -8.008 -34.031 16.156 1 98.19 513 SER A CA 1
ATOM 3990 C C . SER A 1 513 ? -7.996 -35.406 16.797 1 98.19 513 SER A C 1
ATOM 3992 O O . SER A 1 513 ? -6.941 -36.031 16.938 1 98.19 513 SER A O 1
ATOM 3994 N N . ARG A 1 514 ? -9.141 -35.844 17.203 1 98.19 514 ARG A N 1
ATOM 3995 C CA . ARG A 1 514 ? -9.25 -37.156 17.828 1 98.19 514 ARG A CA 1
ATOM 3996 C C . ARG A 1 514 ? -8.852 -38.281 16.844 1 98.19 514 ARG A C 1
ATOM 3998 O O . ARG A 1 514 ? -8.109 -39.188 17.203 1 98.19 514 ARG A O 1
ATOM 4005 N N . LEU A 1 515 ? -9.328 -38.188 15.648 1 98.31 515 LEU A N 1
ATOM 4006 C CA . LEU A 1 515 ? -9.047 -39.219 14.641 1 98.31 515 LEU A CA 1
ATOM 4007 C C . LEU A 1 515 ? -7.566 -39.25 14.297 1 98.31 515 LEU A C 1
ATOM 4009 O O . LEU A 1 515 ? -6.984 -40.312 14.133 1 98.31 515 LEU A O 1
ATOM 4013 N N . ILE A 1 516 ? -6.98 -38.062 14.141 1 98.31 516 ILE A N 1
ATOM 4014 C CA . ILE A 1 516 ? -5.559 -38 13.82 1 98.31 516 ILE A CA 1
ATOM 4015 C C . ILE A 1 516 ? -4.754 -38.719 14.922 1 98.31 516 ILE A C 1
ATOM 4017 O O . ILE A 1 516 ? -3.834 -39.469 14.633 1 98.31 516 ILE A O 1
ATOM 4021 N N . ARG A 1 517 ? -5.094 -38.469 16.141 1 97.44 517 ARG A N 1
ATOM 4022 C CA . ARG A 1 517 ? -4.402 -39.125 17.25 1 97.44 517 ARG A CA 1
ATOM 4023 C C . ARG A 1 517 ? -4.605 -40.625 17.219 1 97.44 517 ARG A C 1
ATOM 4025 O O . ARG A 1 517 ? -3.666 -41.375 17.453 1 97.44 517 ARG A O 1
ATOM 4032 N N . GLU A 1 518 ? -5.793 -41 16.938 1 97.88 518 GLU A N 1
ATOM 4033 C CA . GLU A 1 518 ? -6.094 -42.406 16.844 1 97.88 518 GLU A CA 1
ATOM 4034 C C . GLU A 1 518 ? -5.324 -43.062 15.688 1 97.88 518 GLU A C 1
ATOM 4036 O O . GLU A 1 518 ? -4.754 -44.156 15.836 1 97.88 518 GLU A O 1
ATOM 4041 N N . TRP A 1 519 ? -5.344 -42.406 14.555 1 98.25 519 TRP A N 1
ATOM 4042 C CA . TRP A 1 519 ? -4.672 -42.938 13.367 1 98.25 519 TRP A CA 1
ATOM 4043 C C . TRP A 1 519 ? -3.164 -43.031 13.578 1 98.25 519 TRP A C 1
ATOM 4045 O O . TRP A 1 519 ? -2.52 -44 13.188 1 98.25 519 TRP A O 1
ATOM 4055 N N . GLU A 1 520 ? -2.619 -42 14.203 1 96.75 520 GLU A N 1
ATOM 4056 C CA . GLU A 1 520 ? -1.185 -41.969 14.469 1 96.75 520 GLU A CA 1
ATOM 4057 C C . GLU A 1 520 ? -0.793 -43 15.5 1 96.75 520 GLU A C 1
ATOM 4059 O O . GLU A 1 520 ? 0.338 -43.5 15.5 1 96.75 520 GLU A O 1
ATOM 4064 N N . ASN A 1 521 ? -1.674 -43.344 16.375 1 96.06 521 ASN A N 1
ATOM 4065 C CA . ASN A 1 521 ? -1.418 -44.406 17.328 1 96.06 521 ASN A CA 1
ATOM 4066 C C . ASN A 1 521 ? -1.459 -45.781 16.672 1 96.06 521 ASN A C 1
ATOM 4068 O O . ASN A 1 521 ? -0.638 -46.656 16.969 1 96.06 521 ASN A O 1
ATOM 4072 N N . ALA A 1 522 ? -2.377 -46 15.805 1 96.94 522 ALA A N 1
ATOM 4073 C CA . ALA A 1 522 ? -2.582 -47.281 15.141 1 96.94 522 ALA A CA 1
ATOM 4074 C C . ALA A 1 522 ? -1.567 -47.5 14.023 1 96.94 522 ALA A C 1
ATOM 4076 O O . ALA A 1 522 ? -1.143 -48.625 13.758 1 96.94 522 ALA A O 1
ATOM 4077 N N . CYS A 1 523 ? -1.279 -46.438 13.32 1 96.81 523 CYS A N 1
ATOM 4078 C CA . CYS A 1 523 ? -0.379 -46.438 12.172 1 96.81 523 CYS A CA 1
ATOM 4079 C C . CYS A 1 523 ? 0.526 -45.219 12.203 1 96.81 523 CYS A C 1
ATOM 4081 O O . CYS A 1 523 ? 0.317 -44.25 11.445 1 96.81 523 CYS A O 1
ATOM 4083 N N . PRO A 1 524 ? 1.502 -45.281 13.023 1 96.88 524 PRO A N 1
ATOM 4084 C CA . PRO A 1 524 ? 2.34 -44.094 13.219 1 96.88 524 PRO A CA 1
ATOM 4085 C C . PRO A 1 524 ? 3.092 -43.688 11.953 1 96.88 524 PRO A C 1
ATOM 4087 O O . PRO A 1 524 ? 3.719 -44.531 11.305 1 96.88 524 PRO A O 1
ATOM 4090 N N . SER A 1 525 ? 2.992 -42.5 11.586 1 97.81 525 SER A N 1
ATOM 4091 C CA . SER A 1 525 ? 3.793 -41.938 10.492 1 97.81 525 SER A CA 1
ATOM 4092 C C . SER A 1 525 ? 5.266 -41.875 10.875 1 97.81 525 SER A C 1
ATOM 4094 O O . SER A 1 525 ? 5.605 -41.844 12.062 1 97.81 525 SER A O 1
ATOM 4096 N N . PRO A 1 526 ? 6.152 -41.812 9.852 1 97.25 526 PRO A N 1
ATOM 4097 C CA . PRO A 1 526 ? 7.586 -41.75 10.148 1 97.25 526 PRO A CA 1
ATOM 4098 C C . PRO A 1 526 ? 8 -40.438 10.805 1 97.25 526 PRO A C 1
ATOM 4100 O O . PRO A 1 526 ? 9.023 -40.375 11.484 1 97.25 526 PRO A O 1
ATOM 4103 N N . ASP A 1 527 ? 7.34 -39.406 10.586 1 96.81 527 ASP A N 1
ATOM 4104 C CA . ASP A 1 527 ? 7.531 -38.062 11.109 1 96.81 527 ASP A CA 1
ATOM 4105 C C . ASP A 1 527 ? 6.195 -37.344 11.312 1 96.81 527 ASP A C 1
ATOM 4107 O O . ASP A 1 527 ? 5.367 -37.281 10.398 1 96.81 527 ASP A O 1
ATOM 4111 N N . PRO A 1 528 ? 6.004 -36.781 12.516 1 95.56 528 PRO A N 1
ATOM 4112 C CA . PRO A 1 528 ? 4.68 -36.25 12.836 1 95.56 528 PRO A CA 1
ATOM 4113 C C . PRO A 1 528 ? 4.25 -35.125 11.883 1 95.56 528 PRO A C 1
ATOM 4115 O O . PRO A 1 528 ? 3.078 -35.062 11.508 1 95.56 528 PRO A O 1
ATOM 4118 N N . LEU A 1 529 ? 5.129 -34.188 11.602 1 96.19 529 LEU A N 1
ATOM 4119 C CA . LEU A 1 529 ? 4.797 -33.125 10.672 1 96.19 529 LEU A CA 1
ATOM 4120 C C . LEU A 1 529 ? 4.406 -33.688 9.305 1 96.19 529 LEU A C 1
ATOM 4122 O O . LEU A 1 529 ? 3.408 -33.25 8.719 1 96.19 529 LEU A O 1
ATOM 4126 N N . THR A 1 530 ? 5.191 -34.594 8.805 1 97.25 530 THR A N 1
ATOM 4127 C CA . THR A 1 530 ? 4.898 -35.25 7.539 1 97.25 530 THR A CA 1
ATOM 4128 C C . THR A 1 530 ? 3.547 -35.969 7.602 1 97.25 530 THR A C 1
ATOM 4130 O O . THR A 1 530 ? 2.748 -35.875 6.668 1 97.25 530 THR A O 1
ATOM 4133 N N . GLY A 1 531 ? 3.367 -36.656 8.727 1 97.75 531 GLY A N 1
ATOM 4134 C CA . GLY A 1 531 ? 2.104 -37.375 8.898 1 97.75 531 GLY A CA 1
ATOM 4135 C C . GLY A 1 531 ? 0.899 -36.438 8.844 1 97.75 531 GLY A C 1
ATOM 4136 O O . GLY A 1 531 ? -0.035 -36.688 8.078 1 97.75 531 GLY A O 1
ATOM 4137 N N . LEU A 1 532 ? 0.933 -35.406 9.688 1 97.94 532 LEU A N 1
ATOM 4138 C CA . LEU A 1 532 ? -0.189 -34.469 9.75 1 97.94 532 LEU A CA 1
ATOM 4139 C C . LEU A 1 532 ? -0.456 -33.844 8.383 1 97.94 532 LEU A C 1
ATOM 4141 O O . LEU A 1 532 ? -1.611 -33.688 7.98 1 97.94 532 LEU A O 1
ATOM 4145 N N . PHE A 1 533 ? 0.595 -33.438 7.652 1 98.06 533 PHE A N 1
ATOM 4146 C CA . PHE A 1 533 ? 0.503 -32.875 6.32 1 98.06 533 PHE A CA 1
ATOM 4147 C C . PHE A 1 533 ? -0.134 -33.844 5.34 1 98.06 533 PHE A C 1
ATOM 4149 O O . PHE A 1 533 ? -1.069 -33.5 4.621 1 98.06 533 PHE A O 1
ATOM 4156 N N . LEU A 1 534 ? 0.255 -35.062 5.359 1 98.44 534 LEU A N 1
ATOM 4157 C CA . LEU A 1 534 ? -0.182 -36.031 4.375 1 98.44 534 LEU A CA 1
ATOM 4158 C C . LEU A 1 534 ? -1.573 -36.562 4.715 1 98.44 534 LEU A C 1
ATOM 4160 O O . LEU A 1 534 ? -2.359 -36.875 3.814 1 98.44 534 LEU A O 1
ATOM 4164 N N . TRP A 1 535 ? -1.904 -36.688 6.016 1 98.5 535 TRP A N 1
ATOM 4165 C CA . TRP A 1 535 ? -3.242 -37.156 6.398 1 98.5 535 TRP A CA 1
ATOM 4166 C C . TRP A 1 535 ? -4.309 -36.25 5.754 1 98.5 535 TRP A C 1
ATOM 4168 O O . TRP A 1 535 ? -5.336 -36.75 5.285 1 98.5 535 TRP A O 1
ATOM 4178 N N . GLN A 1 536 ? -4.074 -35 5.742 1 98.5 536 GLN A N 1
ATOM 4179 C CA . GLN A 1 536 ? -5.031 -34.062 5.137 1 98.5 536 GLN A CA 1
ATOM 4180 C C . GLN A 1 536 ? -5.141 -34.312 3.633 1 98.5 536 GLN A C 1
ATOM 4182 O O . GLN A 1 536 ? -6.242 -34.312 3.08 1 98.5 536 GLN A O 1
ATOM 4187 N N . ASN A 1 537 ? -4.027 -34.531 2.99 1 98.44 537 ASN A N 1
ATOM 4188 C CA . ASN A 1 537 ? -4.055 -34.812 1.558 1 98.44 537 ASN A CA 1
ATOM 4189 C C . ASN A 1 537 ? -4.688 -36.156 1.259 1 98.44 537 ASN A C 1
ATOM 4191 O O . ASN A 1 537 ? -5.402 -36.312 0.265 1 98.44 537 ASN A O 1
ATOM 4195 N N . ILE A 1 538 ? -4.441 -37.125 2.109 1 98.38 538 ILE A N 1
ATOM 4196 C CA . ILE A 1 538 ? -5.012 -38.438 1.953 1 98.38 538 ILE A CA 1
ATOM 4197 C C . ILE A 1 538 ? -6.535 -38.375 1.992 1 98.38 538 ILE A C 1
ATOM 4199 O O . ILE A 1 538 ? -7.215 -38.875 1.096 1 98.38 538 ILE A O 1
ATOM 4203 N N . ILE A 1 539 ? -7.062 -37.688 2.949 1 98.06 539 ILE A N 1
ATOM 4204 C CA . ILE A 1 539 ? -8.516 -37.594 3.021 1 98.06 539 ILE A CA 1
ATOM 4205 C C . ILE A 1 539 ? -9.055 -36.812 1.837 1 98.06 539 ILE A C 1
ATOM 4207 O O . ILE A 1 539 ? -10.188 -37 1.399 1 98.06 539 ILE A O 1
ATOM 4211 N N . GLY A 1 540 ? -8.25 -35.844 1.319 1 98 540 GLY A N 1
ATOM 4212 C CA . GLY A 1 540 ? -8.664 -35.031 0.196 1 98 540 GLY A CA 1
ATOM 4213 C C . GLY A 1 540 ? -8.883 -35.812 -1.077 1 98 540 GLY A C 1
ATOM 4214 O O . GLY A 1 540 ? -9.719 -35.469 -1.905 1 98 540 GLY A O 1
ATOM 4215 N N . VAL A 1 541 ? -8.148 -36.938 -1.268 1 97.5 541 VAL A N 1
ATOM 4216 C CA . VAL A 1 541 ? -8.219 -37.656 -2.537 1 97.5 541 VAL A CA 1
ATOM 4217 C C . VAL A 1 541 ? -8.828 -39.031 -2.314 1 97.5 541 VAL A C 1
ATOM 4219 O O . VAL A 1 541 ? -8.969 -39.812 -3.26 1 97.5 541 VAL A O 1
ATOM 4222 N N . TRP A 1 542 ? -9.148 -39.406 -1.045 1 97.5 542 TRP A N 1
ATOM 4223 C CA . TRP A 1 542 ? -9.727 -40.688 -0.718 1 97.5 542 TRP A CA 1
ATOM 4224 C C . TRP A 1 542 ? -11.094 -40.875 -1.377 1 97.5 542 TRP A C 1
ATOM 4226 O O . TRP A 1 542 ? -11.867 -39.906 -1.463 1 97.5 542 TRP A O 1
ATOM 4236 N N . PRO A 1 543 ? -11.375 -42.094 -1.948 1 95.19 543 PRO A N 1
ATOM 4237 C CA . PRO A 1 543 ? -12.68 -42.25 -2.604 1 95.19 543 PRO A CA 1
ATOM 4238 C C . PRO A 1 543 ? -13.852 -42.031 -1.658 1 95.19 543 PRO A C 1
ATOM 4240 O O . PRO A 1 543 ? -13.805 -42.438 -0.497 1 95.19 543 PRO A O 1
ATOM 4243 N N . ALA A 1 544 ? -14.828 -41.375 -2.143 1 91.81 544 ALA A N 1
ATOM 4244 C CA . ALA A 1 544 ? -16.016 -41.062 -1.347 1 91.81 544 ALA A CA 1
ATOM 4245 C C . ALA A 1 544 ? -17.188 -41.938 -1.726 1 91.81 544 ALA A C 1
ATOM 4247 O O . ALA A 1 544 ? -18.297 -41.781 -1.191 1 91.81 544 ALA A O 1
ATOM 4248 N N . ASP A 1 545 ? -17.156 -42.875 -2.709 1 86.81 545 ASP A N 1
ATOM 4249 C CA . ASP A 1 545 ? -18.25 -43.688 -3.209 1 86.81 545 ASP A CA 1
ATOM 4250 C C . ASP A 1 545 ? -18.203 -45.094 -2.596 1 86.81 545 ASP A C 1
ATOM 4252 O O . ASP A 1 545 ? -18.531 -46.062 -3.262 1 86.81 545 ASP A O 1
ATOM 4256 N N . SER A 1 546 ? -17.75 -45.344 -1.429 1 80.5 546 SER A N 1
ATOM 4257 C CA . SER A 1 546 ? -17.75 -46.562 -0.643 1 80.5 546 SER A CA 1
ATOM 4258 C C . SER A 1 546 ? -16.75 -47.594 -1.202 1 80.5 546 SER A C 1
ATOM 4260 O O . SER A 1 546 ? -16.562 -48.656 -0.623 1 80.5 546 SER A O 1
ATOM 4262 N N . ARG A 1 547 ? -16.094 -47.312 -2.328 1 83.94 547 ARG A N 1
ATOM 4263 C CA . ARG A 1 547 ? -15.031 -48.188 -2.805 1 83.94 547 ARG A CA 1
ATOM 4264 C C . ARG A 1 547 ? -13.836 -48.156 -1.855 1 83.94 547 ARG A C 1
ATOM 4266 O O . ARG A 1 547 ? -13.562 -47.156 -1.206 1 83.94 547 ARG A O 1
ATOM 4273 N N . SER A 1 548 ? -13.211 -49.281 -1.912 1 90.06 548 SER A N 1
ATOM 4274 C CA . SER A 1 548 ? -11.938 -49.312 -1.198 1 90.06 548 SER A CA 1
ATOM 4275 C C . SER A 1 548 ? -10.891 -48.469 -1.93 1 90.06 548 SER A C 1
ATOM 4277 O O . SER A 1 548 ? -10.812 -48.5 -3.16 1 90.06 548 SER A O 1
ATOM 4279 N N . ALA A 1 549 ? -10.141 -47.719 -1.188 1 91.38 549 ALA A N 1
ATOM 4280 C CA . ALA A 1 549 ? -9.094 -46.906 -1.785 1 91.38 549 ALA A CA 1
ATOM 4281 C C . ALA A 1 549 ? -8.133 -47.75 -2.617 1 91.38 549 ALA A C 1
ATOM 4283 O O . ALA A 1 549 ? -7.668 -47.312 -3.674 1 91.38 549 ALA A O 1
ATOM 4284 N N . ALA A 1 550 ? -7.887 -48.938 -2.15 1 89.81 550 ALA A N 1
ATOM 4285 C CA . ALA A 1 550 ? -6.961 -49.844 -2.816 1 89.81 550 ALA A CA 1
ATOM 4286 C C . ALA A 1 550 ? -7.492 -50.281 -4.184 1 89.81 550 ALA A C 1
ATOM 4288 O O . ALA A 1 550 ? -6.723 -50.656 -5.07 1 89.81 550 ALA A O 1
ATOM 4289 N N . SER A 1 551 ? -8.758 -50.156 -4.371 1 91.62 551 SER A N 1
ATOM 4290 C CA . SER A 1 551 ? -9.375 -50.594 -5.613 1 91.62 551 SER A CA 1
ATOM 4291 C C . SER A 1 551 ? -9.43 -49.469 -6.648 1 91.62 551 SER A C 1
ATOM 4293 O O . SER A 1 551 ? -9.727 -49.719 -7.816 1 91.62 551 SER A O 1
ATOM 4295 N N . VAL A 1 552 ? -9.242 -48.25 -6.254 1 92.56 552 VAL A N 1
ATOM 4296 C CA . VAL A 1 552 ? -9.266 -47.125 -7.18 1 92.56 552 VAL A CA 1
ATOM 4297 C C . VAL A 1 552 ? -7.992 -47.094 -8.016 1 92.56 552 VAL A C 1
ATOM 4299 O O . VAL A 1 552 ? -6.887 -47 -7.48 1 92.56 552 VAL A O 1
ATOM 4302 N N . PRO A 1 553 ? -8.172 -47.188 -9.25 1 90.81 553 PRO A N 1
ATOM 4303 C CA . PRO A 1 553 ? -6.992 -47.281 -10.109 1 90.81 553 PRO A CA 1
ATOM 4304 C C . PRO A 1 553 ? -6.07 -46.062 -9.961 1 90.81 553 PRO A C 1
ATOM 4306 O O . PRO A 1 553 ? -6.547 -44.938 -9.906 1 90.81 553 PRO A O 1
ATOM 4309 N N . GLU A 1 554 ? -4.797 -46.312 -9.906 1 93.25 554 GLU A N 1
ATOM 4310 C CA . GLU A 1 554 ? -3.701 -45.344 -9.977 1 93.25 554 GLU A CA 1
ATOM 4311 C C . GLU A 1 554 ? -3.643 -44.5 -8.711 1 93.25 554 GLU A C 1
ATOM 4313 O O . GLU A 1 554 ? -2.689 -43.75 -8.508 1 93.25 554 GLU A O 1
ATOM 4318 N N . LEU A 1 555 ? -4.633 -44.562 -7.824 1 96.19 555 LEU A N 1
ATOM 4319 C CA . LEU A 1 555 ? -4.676 -43.656 -6.664 1 96.19 555 LEU A CA 1
ATOM 4320 C C . LEU A 1 555 ? -3.438 -43.875 -5.789 1 96.19 555 LEU A C 1
ATOM 4322 O O . LEU A 1 555 ? -2.812 -42.875 -5.371 1 96.19 555 LEU A O 1
ATOM 4326 N N . ARG A 1 556 ? -3.117 -45.125 -5.469 1 96.75 556 ARG A N 1
ATOM 4327 C CA . ARG A 1 556 ? -1.963 -45.438 -4.629 1 96.75 556 ARG A CA 1
ATOM 4328 C C . ARG A 1 556 ? -0.677 -44.875 -5.246 1 96.75 556 ARG A C 1
ATOM 4330 O O . ARG A 1 556 ? 0.116 -44.25 -4.562 1 96.75 556 ARG A O 1
ATOM 4337 N N . GLU A 1 557 ? -0.499 -45.125 -6.516 1 96.75 557 GLU A N 1
ATOM 4338 C CA . GLU A 1 557 ? 0.692 -44.656 -7.219 1 96.75 557 GLU A CA 1
ATOM 4339 C C . GLU A 1 557 ? 0.784 -43.125 -7.207 1 96.75 557 GLU A C 1
ATOM 4341 O O . GLU A 1 557 ? 1.861 -42.562 -6.996 1 96.75 557 GLU A O 1
ATOM 4346 N N . ARG A 1 558 ? -0.328 -42.531 -7.469 1 97 558 ARG A N 1
ATOM 4347 C CA . ARG A 1 558 ? -0.377 -41.062 -7.469 1 97 558 ARG A CA 1
ATOM 4348 C C . ARG A 1 558 ? -0.014 -40.5 -6.094 1 97 558 ARG A C 1
ATOM 4350 O O . ARG A 1 558 ? 0.695 -39.5 -5.996 1 97 558 ARG A O 1
ATOM 4357 N N . LEU A 1 559 ? -0.491 -41.094 -5.035 1 97.81 559 LEU A N 1
ATOM 4358 C CA . LEU A 1 559 ? -0.216 -40.594 -3.684 1 97.81 559 LEU A CA 1
ATOM 4359 C C . LEU A 1 559 ? 1.254 -40.812 -3.326 1 97.81 559 LEU A C 1
ATOM 4361 O O . LEU A 1 559 ? 1.842 -39.969 -2.625 1 97.81 559 LEU A O 1
ATOM 4365 N N . HIS A 1 560 ? 1.804 -41.969 -3.73 1 97.88 560 HIS A N 1
ATOM 4366 C CA . HIS A 1 560 ? 3.232 -42.188 -3.539 1 97.88 560 HIS A CA 1
ATOM 4367 C C . HIS A 1 560 ? 4.055 -41.094 -4.207 1 97.88 560 HIS A C 1
ATOM 4369 O O . HIS A 1 560 ? 4.961 -40.531 -3.592 1 97.88 560 HIS A O 1
ATOM 4375 N N . ALA A 1 561 ? 3.719 -40.812 -5.453 1 97.38 561 ALA A N 1
ATOM 4376 C CA . ALA A 1 561 ? 4.445 -39.812 -6.195 1 97.38 561 ALA A CA 1
ATOM 4377 C C . ALA A 1 561 ? 4.293 -38.438 -5.539 1 97.38 561 ALA A C 1
ATOM 4379 O O . ALA A 1 561 ? 5.262 -37.688 -5.434 1 97.38 561 ALA A O 1
ATOM 4380 N N . TYR A 1 562 ? 3.113 -38.156 -5.098 1 97.56 562 TYR A N 1
ATOM 4381 C CA . TYR A 1 562 ? 2.85 -36.875 -4.434 1 97.56 562 TYR A CA 1
ATOM 4382 C C . TYR A 1 562 ? 3.652 -36.75 -3.141 1 97.56 562 TYR A C 1
ATOM 4384 O O . TYR A 1 562 ? 4.262 -35.719 -2.875 1 97.56 562 TYR A O 1
ATOM 4392 N N . ALA A 1 563 ? 3.6 -37.719 -2.34 1 98.19 563 ALA A N 1
ATOM 4393 C CA . ALA A 1 563 ? 4.273 -37.719 -1.046 1 98.19 563 ALA A CA 1
ATOM 4394 C C . ALA A 1 563 ? 5.777 -37.5 -1.212 1 98.19 563 ALA A C 1
ATOM 4396 O O . ALA A 1 563 ? 6.391 -36.75 -0.448 1 98.19 563 ALA A O 1
ATOM 4397 N N . GLU A 1 564 ? 6.254 -38.25 -2.15 1 97.44 564 GLU A N 1
ATOM 4398 C CA . GLU A 1 564 ? 7.68 -38.094 -2.408 1 97.44 564 GLU A CA 1
ATOM 4399 C C . GLU A 1 564 ? 8.031 -36.656 -2.766 1 97.44 564 GLU A C 1
ATOM 4401 O O . GLU A 1 564 ? 8.969 -36.062 -2.205 1 97.44 564 GLU A O 1
ATOM 4406 N N . LYS A 1 565 ? 7.301 -36.062 -3.662 1 96.5 565 LYS A N 1
ATOM 4407 C CA . LYS A 1 565 ? 7.523 -34.656 -4.035 1 96.5 565 LYS A CA 1
ATOM 4408 C C . LYS A 1 565 ? 7.336 -33.75 -2.834 1 96.5 565 LYS A C 1
ATOM 4410 O O . LYS A 1 565 ? 8.148 -32.844 -2.605 1 96.5 565 LYS A O 1
ATOM 4415 N N . ALA A 1 566 ? 6.316 -33.906 -2.066 1 97.31 566 ALA A N 1
ATOM 4416 C CA . ALA A 1 566 ? 5.969 -33.031 -0.949 1 97.31 566 ALA A CA 1
ATOM 4417 C C . ALA A 1 566 ? 7.074 -33.031 0.104 1 97.31 566 ALA A C 1
ATOM 4419 O O . ALA A 1 566 ? 7.445 -31.969 0.615 1 97.31 566 ALA A O 1
ATOM 4420 N N . VAL A 1 567 ? 7.578 -34.188 0.451 1 97.69 567 VAL A N 1
ATOM 4421 C CA . VAL A 1 567 ? 8.57 -34.281 1.521 1 97.69 567 VAL A CA 1
ATOM 4422 C C . VAL A 1 567 ? 9.898 -33.688 1.035 1 97.69 567 VAL A C 1
ATOM 4424 O O . VAL A 1 567 ? 10.648 -33.094 1.813 1 97.69 567 VAL A O 1
ATOM 4427 N N . ARG A 1 568 ? 10.18 -33.906 -0.224 1 96.31 568 ARG A N 1
ATOM 4428 C CA . ARG A 1 568 ? 11.398 -33.312 -0.761 1 96.31 568 ARG A CA 1
ATOM 4429 C C . ARG A 1 568 ? 11.289 -31.781 -0.822 1 96.31 568 ARG A C 1
ATOM 4431 O O . ARG A 1 568 ? 12.25 -31.078 -0.519 1 96.31 568 ARG A O 1
ATOM 4438 N N . GLU A 1 569 ? 10.102 -31.266 -1.209 1 95.38 569 GLU A N 1
ATOM 4439 C CA . GLU A 1 569 ? 9.867 -29.828 -1.229 1 95.38 569 GLU A CA 1
ATOM 4440 C C . GLU A 1 569 ? 9.961 -29.234 0.175 1 95.38 569 GLU A C 1
ATOM 4442 O O . GLU A 1 569 ? 10.492 -28.125 0.358 1 95.38 569 GLU A O 1
ATOM 4447 N N . SER A 1 570 ? 9.469 -29.906 1.148 1 95.62 570 SER A N 1
ATOM 4448 C CA . SER A 1 570 ? 9.492 -29.422 2.529 1 95.62 570 SER A CA 1
ATOM 4449 C C . SER A 1 570 ? 10.922 -29.203 3.014 1 95.62 570 SER A C 1
ATOM 4451 O O . SER A 1 570 ? 11.18 -28.312 3.818 1 95.62 570 SER A O 1
ATOM 4453 N N . GLY A 1 571 ? 11.789 -30.109 2.627 1 94 571 GLY A N 1
ATOM 4454 C CA . GLY A 1 571 ? 13.195 -30 2.975 1 94 571 GLY A CA 1
ATOM 4455 C C . GLY A 1 571 ? 13.469 -30.297 4.434 1 94 571 GLY A C 1
ATOM 4456 O O . GLY A 1 571 ? 14.547 -29.984 4.945 1 94 571 GLY A O 1
ATOM 4457 N N . ALA A 1 572 ? 12.5 -30.891 5.109 1 94.38 572 ALA A N 1
ATOM 4458 C CA . ALA A 1 572 ? 12.656 -31.109 6.543 1 94.38 572 ALA A CA 1
ATOM 4459 C C . ALA A 1 572 ? 13.477 -32.375 6.812 1 94.38 572 ALA A C 1
ATOM 4461 O O . ALA A 1 572 ? 14.422 -32.344 7.609 1 94.38 572 ALA A O 1
ATOM 4462 N N . ARG A 1 573 ? 13.102 -33.469 6.152 1 96.25 573 ARG A N 1
ATOM 4463 C CA . ARG A 1 573 ? 13.742 -34.75 6.422 1 96.25 573 ARG A CA 1
ATOM 4464 C C . ARG A 1 573 ? 14.484 -35.281 5.191 1 96.25 573 ARG A C 1
ATOM 4466 O O . ARG A 1 573 ? 15.391 -36.094 5.305 1 96.25 573 ARG A O 1
ATOM 4473 N N . THR A 1 574 ? 14.109 -34.875 4.09 1 96.88 574 THR A N 1
ATOM 4474 C CA . THR A 1 574 ? 14.688 -35.188 2.789 1 96.88 574 THR A CA 1
ATOM 4475 C C . THR A 1 574 ? 14.594 -34 1.843 1 96.88 574 THR A C 1
ATOM 4477 O O . THR A 1 574 ? 13.938 -33 2.154 1 96.88 574 THR A O 1
ATOM 4480 N N . SER A 1 575 ? 15.305 -33.969 0.815 1 94 575 SER A N 1
ATOM 4481 C CA . SER A 1 575 ? 15.289 -32.875 -0.144 1 94 575 SER A CA 1
ATOM 4482 C C . SER A 1 575 ? 15.711 -33.344 -1.532 1 94 575 SER A C 1
ATOM 4484 O O . SER A 1 575 ? 16.172 -34.469 -1.694 1 94 575 SER A O 1
ATOM 4486 N N . TRP A 1 576 ? 15.453 -32.562 -2.486 1 88.5 576 TRP A N 1
ATOM 4487 C CA . TRP A 1 576 ? 15.844 -32.875 -3.857 1 88.5 576 TRP A CA 1
ATOM 4488 C C . TRP A 1 576 ? 17.344 -33.031 -3.969 1 88.5 576 TRP A C 1
ATOM 4490 O O . TRP A 1 576 ? 17.828 -33.906 -4.699 1 88.5 576 TRP A O 1
ATOM 4500 N N . ASN A 1 577 ? 18.094 -32.281 -3.227 1 86.56 577 ASN A N 1
ATOM 4501 C CA . ASN A 1 577 ? 19.547 -32.281 -3.32 1 86.56 577 ASN A CA 1
ATOM 4502 C C . ASN A 1 577 ? 20.188 -33.344 -2.404 1 86.56 577 ASN A C 1
ATOM 4504 O O . ASN A 1 577 ? 21.312 -33.781 -2.641 1 86.56 577 ASN A O 1
ATOM 4508 N N . ASP A 1 578 ? 19.484 -33.656 -1.395 1 91.12 578 ASP A N 1
ATOM 4509 C CA . ASP A 1 578 ? 19.969 -34.625 -0.427 1 91.12 578 ASP A CA 1
ATOM 4510 C C . ASP A 1 578 ? 18.859 -35.594 0.003 1 91.12 578 ASP A C 1
ATOM 4512 O O . ASP A 1 578 ? 18.391 -35.531 1.138 1 91.12 578 ASP A O 1
ATOM 4516 N N . PRO A 1 579 ? 18.594 -36.5 -0.889 1 95.25 579 PRO A N 1
ATOM 4517 C CA . PRO A 1 579 ? 17.484 -37.406 -0.579 1 95.25 579 PRO A CA 1
ATOM 4518 C C . PRO A 1 579 ? 17.812 -38.375 0.555 1 95.25 579 PRO A C 1
ATOM 4520 O O . PRO A 1 579 ? 18.922 -38.938 0.599 1 95.25 579 PRO A O 1
ATOM 4523 N N . ASP A 1 580 ? 17.016 -38.5 1.46 1 97.88 580 ASP A N 1
ATOM 4524 C CA . ASP A 1 580 ? 17.078 -39.531 2.486 1 97.88 580 ASP A CA 1
ATOM 4525 C C . ASP A 1 580 ? 16.234 -40.75 2.094 1 97.88 580 ASP A C 1
ATOM 4527 O O . ASP A 1 580 ? 15.062 -40.844 2.477 1 97.88 580 ASP A O 1
ATOM 4531 N N . VAL A 1 581 ? 16.875 -41.688 1.523 1 97.31 581 VAL A N 1
ATOM 4532 C CA . VAL A 1 581 ? 16.188 -42.844 0.948 1 97.31 581 VAL A CA 1
ATOM 4533 C C . VAL A 1 581 ? 15.492 -43.625 2.051 1 97.31 581 VAL A C 1
ATOM 4535 O O . VAL A 1 581 ? 14.398 -44.156 1.842 1 97.31 581 VAL A O 1
ATOM 4538 N N . GLY A 1 582 ? 16.234 -43.75 3.186 1 98.19 582 GLY A N 1
ATOM 4539 C CA . GLY A 1 582 ? 15.602 -44.438 4.305 1 98.19 582 GLY A CA 1
ATOM 4540 C C . GLY A 1 582 ? 14.297 -43.812 4.742 1 98.19 582 GLY A C 1
ATOM 4541 O O . GLY A 1 582 ? 13.305 -44.531 4.949 1 98.19 582 GLY A O 1
ATOM 4542 N N . PHE A 1 583 ? 14.297 -42.531 4.867 1 98.31 583 PHE A N 1
ATOM 4543 C CA . PHE A 1 583 ? 13.094 -41.812 5.266 1 98.31 583 PHE A CA 1
ATOM 4544 C C . PHE A 1 583 ? 12.016 -41.938 4.203 1 98.31 583 PHE A C 1
ATOM 4546 O O . PHE A 1 583 ? 10.852 -42.188 4.52 1 98.31 583 PHE A O 1
ATOM 4553 N N . GLU A 1 584 ? 12.359 -41.75 2.908 1 98.38 584 GLU A N 1
ATOM 4554 C CA . GLU A 1 584 ? 11.391 -41.812 1.817 1 98.38 584 GLU A CA 1
ATOM 4555 C C . GLU A 1 584 ? 10.766 -43.188 1.736 1 98.38 584 GLU A C 1
ATOM 4557 O O . GLU A 1 584 ? 9.555 -43.312 1.518 1 98.38 584 GLU A O 1
ATOM 4562 N N . SER A 1 585 ? 11.57 -44.188 1.945 1 98.38 585 SER A N 1
ATOM 4563 C CA . SER A 1 585 ? 11.055 -45.562 1.956 1 98.38 585 SER A CA 1
ATOM 4564 C C . SER A 1 585 ? 10.07 -45.781 3.105 1 98.38 585 SER A C 1
ATOM 4566 O O . SER A 1 585 ? 9.078 -46.5 2.953 1 98.38 585 SER A O 1
ATOM 4568 N N . ALA A 1 586 ? 10.453 -45.188 4.215 1 98.56 586 ALA A N 1
ATOM 4569 C CA . ALA A 1 586 ? 9.555 -45.281 5.363 1 98.56 586 ALA A CA 1
ATOM 4570 C C . ALA A 1 586 ? 8.211 -44.625 5.062 1 98.56 586 ALA A C 1
ATOM 4572 O O . ALA A 1 586 ? 7.164 -45.125 5.488 1 98.56 586 ALA A O 1
ATOM 4573 N N . VAL A 1 587 ? 8.211 -43.531 4.383 1 98.56 587 VAL A N 1
ATOM 4574 C CA . VAL A 1 587 ? 6.984 -42.812 4.008 1 98.56 587 VAL A CA 1
ATOM 4575 C C . VAL A 1 587 ? 6.16 -43.688 3.061 1 98.56 587 VAL A C 1
ATOM 4577 O O . VAL A 1 587 ? 4.945 -43.812 3.217 1 98.56 587 VAL A O 1
ATOM 4580 N N . HIS A 1 588 ? 6.789 -44.344 2.082 1 98.38 588 HIS A N 1
ATOM 4581 C CA . HIS A 1 588 ? 6.102 -45.188 1.127 1 98.38 588 HIS A CA 1
ATOM 4582 C C . HIS A 1 588 ? 5.477 -46.406 1.822 1 98.38 588 HIS A C 1
ATOM 4584 O O . HIS A 1 588 ? 4.332 -46.75 1.536 1 98.38 588 HIS A O 1
ATOM 4590 N N . ARG A 1 589 ? 6.246 -46.969 2.738 1 98.19 589 ARG A N 1
ATOM 4591 C CA . ARG A 1 589 ? 5.707 -48.094 3.498 1 98.19 589 ARG A CA 1
ATOM 4592 C C . ARG A 1 589 ? 4.492 -47.688 4.312 1 98.19 589 ARG A C 1
ATOM 4594 O O . ARG A 1 589 ? 3.512 -48.406 4.41 1 98.19 589 ARG A O 1
ATOM 4601 N N . TRP A 1 590 ? 4.656 -46.562 4.895 1 98.38 590 TRP A N 1
ATOM 4602 C CA . TRP A 1 590 ? 3.561 -46.031 5.703 1 98.38 590 TRP A CA 1
ATOM 4603 C C . TRP A 1 590 ? 2.305 -45.844 4.859 1 98.38 590 TRP A C 1
ATOM 4605 O O . TRP A 1 590 ? 1.203 -46.188 5.289 1 98.38 590 TRP A O 1
ATOM 4615 N N . ILE A 1 591 ? 2.369 -45.312 3.648 1 98.19 591 ILE A N 1
ATOM 4616 C CA . ILE A 1 591 ? 1.238 -45.094 2.748 1 98.19 591 ILE A CA 1
ATOM 4617 C C . ILE A 1 591 ? 0.591 -46.438 2.426 1 98.19 591 ILE A C 1
ATOM 4619 O O . ILE A 1 591 ? -0.636 -46.562 2.424 1 98.19 591 ILE A O 1
ATOM 4623 N N . ASP A 1 592 ? 1.452 -47.406 2.203 1 97.94 592 ASP A N 1
ATOM 4624 C CA . ASP A 1 592 ? 0.935 -48.75 1.932 1 97.94 592 ASP A CA 1
ATOM 4625 C C . ASP A 1 592 ? 0.164 -49.312 3.133 1 97.94 592 ASP A C 1
ATOM 4627 O O . ASP A 1 592 ? -0.879 -49.938 2.969 1 97.94 592 ASP A O 1
ATOM 4631 N N . GLU A 1 593 ? 0.702 -49.062 4.285 1 97.62 593 GLU A N 1
ATOM 4632 C CA . GLU A 1 593 ? 0.027 -49.5 5.504 1 97.62 593 GLU A CA 1
ATOM 4633 C C . GLU A 1 593 ? -1.313 -48.812 5.68 1 97.62 593 GLU A C 1
ATOM 4635 O O . GLU A 1 593 ? -2.275 -49.406 6.172 1 97.62 593 GLU A O 1
ATOM 4640 N N . VAL A 1 594 ? -1.37 -47.531 5.371 1 97.69 594 VAL A N 1
ATOM 4641 C CA . VAL A 1 594 ? -2.615 -46.781 5.457 1 97.69 594 VAL A CA 1
ATOM 4642 C C . VAL A 1 594 ? -3.654 -47.375 4.516 1 97.69 594 VAL A C 1
ATOM 4644 O O . VAL A 1 594 ? -4.824 -47.531 4.883 1 97.69 594 VAL A O 1
ATOM 4647 N N . PHE A 1 595 ? -3.244 -47.781 3.268 1 96.56 595 PHE A N 1
ATOM 4648 C CA . PHE A 1 595 ? -4.148 -48.312 2.262 1 96.56 595 PHE A CA 1
ATOM 4649 C C . PHE A 1 595 ? -4.609 -49.719 2.652 1 96.56 595 PHE A C 1
ATOM 4651 O O . PHE A 1 595 ? -5.762 -50.094 2.408 1 96.56 595 PHE A O 1
ATOM 4658 N N . ASP A 1 596 ? -3.693 -50.5 3.273 1 94.88 596 ASP A N 1
ATOM 4659 C CA . ASP A 1 596 ? -3.949 -51.938 3.441 1 94.88 596 ASP A CA 1
ATOM 4660 C C . ASP A 1 596 ? -4.266 -52.25 4.898 1 94.88 596 ASP A C 1
ATOM 4662 O O . ASP A 1 596 ? -4.77 -53.344 5.195 1 94.88 596 ASP A O 1
ATOM 4666 N N . GLY A 1 597 ? -3.963 -51.406 5.797 1 92 597 GLY A N 1
ATOM 4667 C CA . GLY A 1 597 ? -4.098 -51.688 7.219 1 92 597 GLY A CA 1
ATOM 4668 C C . GLY A 1 597 ? -5.469 -51.312 7.766 1 92 597 GLY A C 1
ATOM 4669 O O . GLY A 1 597 ? -6.367 -50.938 7.012 1 92 597 GLY A O 1
ATOM 4670 N N . PRO A 1 598 ? -5.574 -51.406 9.031 1 89.62 598 PRO A N 1
ATOM 4671 C CA . PRO A 1 598 ? -6.871 -51.25 9.695 1 89.62 598 PRO A CA 1
ATOM 4672 C C . PRO A 1 598 ? -7.371 -49.812 9.672 1 89.62 598 PRO A C 1
ATOM 4674 O O . PRO A 1 598 ? -8.57 -49.562 9.82 1 89.62 598 PRO A O 1
ATOM 4677 N N . VAL A 1 599 ? -6.504 -48.875 9.523 1 96.12 599 VAL A N 1
ATOM 4678 C CA . VAL A 1 599 ? -6.895 -47.469 9.555 1 96.12 599 VAL A CA 1
ATOM 4679 C C . VAL A 1 599 ? -7.715 -47.125 8.312 1 96.12 599 VAL A C 1
ATOM 4681 O O . VAL A 1 599 ? -8.5 -46.188 8.32 1 96.12 599 VAL A O 1
ATOM 4684 N N . ALA A 1 600 ? -7.621 -47.844 7.258 1 96.5 600 ALA A N 1
ATOM 4685 C CA . ALA A 1 600 ? -8.289 -47.594 5.984 1 96.5 600 ALA A CA 1
ATOM 4686 C C . ALA A 1 600 ? -9.805 -47.5 6.168 1 96.5 600 ALA A C 1
ATOM 4688 O O . ALA A 1 600 ? -10.453 -46.656 5.57 1 96.5 600 ALA A O 1
ATOM 4689 N N . ASP A 1 601 ? -10.297 -48.406 7.008 1 95.31 601 ASP A N 1
ATOM 4690 C CA . ASP A 1 601 ? -11.742 -48.438 7.242 1 95.31 601 ASP A CA 1
ATOM 4691 C C . ASP A 1 601 ? -12.18 -47.156 7.953 1 95.31 601 ASP A C 1
ATOM 4693 O O . ASP A 1 601 ? -13.211 -46.562 7.609 1 95.31 601 ASP A O 1
ATOM 4697 N N . SER A 1 602 ? -11.406 -46.844 8.93 1 96.5 602 SER A N 1
ATOM 4698 C CA . SER A 1 602 ? -11.719 -45.625 9.68 1 96.5 602 SER A CA 1
ATOM 4699 C C . SER A 1 602 ? -11.633 -44.406 8.789 1 96.5 602 SER A C 1
ATOM 4701 O O . SER A 1 602 ? -12.469 -43.5 8.898 1 96.5 602 SER A O 1
ATOM 4703 N N . VAL A 1 603 ? -10.664 -44.312 7.941 1 97.81 603 VAL A N 1
ATOM 4704 C CA . VAL A 1 603 ? -10.508 -43.219 7.004 1 97.81 603 VAL A CA 1
ATOM 4705 C C . VAL A 1 603 ? -11.703 -43.156 6.055 1 97.81 603 VAL A C 1
ATOM 4707 O O . VAL A 1 603 ? -12.273 -42.094 5.809 1 97.81 603 VAL A O 1
ATOM 4710 N N . SER A 1 604 ? -12.102 -44.312 5.535 1 97.06 604 SER A N 1
ATOM 4711 C CA . SER A 1 604 ? -13.25 -44.406 4.645 1 97.06 604 SER A CA 1
ATOM 4712 C C . SER A 1 604 ? -14.523 -43.906 5.332 1 97.06 604 SER A C 1
ATOM 4714 O O . SER A 1 604 ? -15.344 -43.219 4.715 1 97.06 604 SER A O 1
ATOM 4716 N N . GLU A 1 605 ? -14.609 -44.312 6.574 1 96.38 605 GLU A N 1
ATOM 4717 C CA . GLU A 1 605 ? -15.773 -43.875 7.34 1 96.38 605 GLU A CA 1
ATOM 4718 C C . GLU A 1 605 ? -15.812 -42.344 7.488 1 96.38 605 GLU A C 1
ATOM 4720 O O . GLU A 1 605 ? -16.859 -41.719 7.305 1 96.38 605 GLU A O 1
ATOM 4725 N N . PHE A 1 606 ? -14.758 -41.781 7.883 1 96.75 606 PHE A N 1
ATOM 4726 C CA . PHE A 1 606 ? -14.68 -40.312 8.055 1 96.75 606 PHE A CA 1
ATOM 4727 C C . PHE A 1 606 ? -14.969 -39.594 6.734 1 96.75 606 PHE A C 1
ATOM 4729 O O . PHE A 1 606 ? -15.766 -38.656 6.695 1 96.75 606 PHE A O 1
ATOM 4736 N N . VAL A 1 607 ? -14.297 -40.031 5.629 1 97.81 607 VAL A N 1
ATOM 4737 C CA . VAL A 1 607 ? -14.484 -39.438 4.316 1 97.81 607 VAL A CA 1
ATOM 4738 C C . VAL A 1 607 ? -15.945 -39.562 3.887 1 97.81 607 VAL A C 1
ATOM 4740 O O . VAL A 1 607 ? -16.516 -38.625 3.334 1 97.81 607 VAL A O 1
ATOM 4743 N N . GLY A 1 608 ? -16.516 -40.75 4.105 1 96.06 608 GLY A N 1
ATOM 4744 C CA . GLY A 1 608 ? -17.938 -40.938 3.818 1 96.06 608 GLY A CA 1
ATOM 4745 C C . GLY A 1 608 ? -18.812 -39.938 4.562 1 96.06 608 GLY A C 1
ATOM 4746 O O . GLY A 1 608 ? -19.812 -39.469 4.016 1 96.06 608 GLY A O 1
ATOM 4747 N N . ARG A 1 609 ? -18.406 -39.688 5.77 1 94.5 609 ARG A N 1
ATOM 4748 C CA . ARG A 1 609 ? -19.188 -38.781 6.625 1 94.5 609 ARG A CA 1
ATOM 4749 C C . ARG A 1 609 ? -19.125 -37.344 6.109 1 94.5 609 ARG A C 1
ATOM 4751 O O . ARG A 1 609 ? -20.109 -36.625 6.191 1 94.5 609 ARG A O 1
ATOM 4758 N N . ILE A 1 610 ? -18.031 -36.938 5.562 1 96.81 610 ILE A N 1
ATOM 4759 C CA . ILE A 1 610 ? -17.875 -35.531 5.234 1 96.81 610 ILE A CA 1
ATOM 4760 C C . ILE A 1 610 ? -18.078 -35.344 3.732 1 96.81 610 ILE A C 1
ATOM 4762 O O . ILE A 1 610 ? -18.109 -34.188 3.252 1 96.81 610 ILE A O 1
ATOM 4766 N N . ALA A 1 611 ? -18.266 -36.375 2.941 1 96.5 611 ALA A N 1
ATOM 4767 C CA . ALA A 1 611 ? -18.297 -36.312 1.481 1 96.5 611 ALA A CA 1
ATOM 4768 C C . ALA A 1 611 ? -19.328 -35.312 0.982 1 96.5 611 ALA A C 1
ATOM 4770 O O . ALA A 1 611 ? -19.016 -34.469 0.126 1 96.5 611 ALA A O 1
ATOM 4771 N N . ARG A 1 612 ? -20.531 -35.375 1.492 1 96.12 612 ARG A N 1
ATOM 4772 C CA . ARG A 1 612 ? -21.609 -34.5 1.022 1 96.12 612 ARG A CA 1
ATOM 4773 C C . ARG A 1 612 ? -21.281 -33.062 1.297 1 96.12 612 ARG A C 1
ATOM 4775 O O . ARG A 1 612 ? -21.672 -32.156 0.525 1 96.12 612 ARG A O 1
ATOM 4782 N N . HIS A 1 613 ? -20.578 -32.75 2.375 1 97.88 613 HIS A N 1
ATOM 4783 C CA . HIS A 1 613 ? -20.219 -31.406 2.732 1 97.88 613 HIS A CA 1
ATOM 4784 C C . HIS A 1 613 ? -19.062 -30.891 1.878 1 97.88 613 HIS A C 1
ATOM 4786 O O . HIS A 1 613 ? -18.984 -29.703 1.564 1 97.88 613 HIS A O 1
ATOM 4792 N N . GLY A 1 614 ? -18.125 -31.812 1.531 1 97.94 614 GLY A N 1
ATOM 4793 C CA . GLY A 1 614 ? -17.094 -31.453 0.559 1 97.94 614 GLY A CA 1
ATOM 4794 C C . GLY A 1 614 ? -17.672 -31.078 -0.794 1 97.94 614 GLY A C 1
ATOM 4795 O O . GLY A 1 614 ? -17.219 -30.109 -1.412 1 97.94 614 GLY A O 1
ATOM 4796 N N . TRP A 1 615 ? -18.688 -31.875 -1.217 1 97.94 615 TRP A N 1
ATOM 4797 C CA . TRP A 1 615 ? -19.359 -31.578 -2.479 1 97.94 615 TRP A CA 1
ATOM 4798 C C . TRP A 1 615 ? -20.094 -30.25 -2.398 1 97.94 615 TRP A C 1
ATOM 4800 O O . TRP A 1 615 ? -20.109 -29.484 -3.363 1 97.94 615 TRP A O 1
ATOM 4810 N N . ALA A 1 616 ? -20.672 -29.969 -1.255 1 98.12 616 ALA A N 1
ATOM 4811 C CA . ALA A 1 616 ? -21.375 -28.703 -1.057 1 98.12 616 ALA A CA 1
ATOM 4812 C C . ALA A 1 616 ? -20.406 -27.531 -1.189 1 98.12 616 ALA A C 1
ATOM 4814 O O . ALA A 1 616 ? -20.719 -26.547 -1.868 1 98.12 616 ALA A O 1
ATOM 4815 N N . ASP A 1 617 ? -19.25 -27.625 -0.526 1 98.44 617 ASP A N 1
ATOM 4816 C CA . ASP A 1 617 ? -18.25 -26.578 -0.597 1 98.44 617 ASP A CA 1
ATOM 4817 C C . ASP A 1 617 ? -17.719 -26.406 -2.023 1 98.44 617 ASP A C 1
ATOM 4819 O O . ASP A 1 617 ? -17.5 -25.281 -2.482 1 98.44 617 ASP A O 1
ATOM 4823 N N . SER A 1 618 ? -17.531 -27.5 -2.699 1 98.38 618 SER A N 1
ATOM 4824 C CA . SER A 1 618 ? -17.062 -27.469 -4.078 1 98.38 618 SER A CA 1
ATOM 4825 C C . SER A 1 618 ? -18.047 -26.75 -4.992 1 98.38 618 SER A C 1
ATOM 4827 O O . SER A 1 618 ? -17.656 -25.906 -5.797 1 98.38 618 SER A O 1
ATOM 4829 N N . LEU A 1 619 ? -19.297 -27.141 -4.871 1 98.5 619 LEU A N 1
ATOM 4830 C CA . LEU A 1 619 ? -20.344 -26.516 -5.688 1 98.5 619 LEU A CA 1
ATOM 4831 C C . LEU A 1 619 ? -20.453 -25.031 -5.363 1 98.5 619 LEU A C 1
ATOM 4833 O O . LEU A 1 619 ? -20.625 -24.203 -6.262 1 98.5 619 LEU A O 1
ATOM 4837 N N . GLY A 1 620 ? -20.375 -24.75 -4.078 1 98.62 620 GLY A N 1
ATOM 4838 C CA . GLY A 1 620 ? -20.469 -23.359 -3.666 1 98.62 620 GLY A CA 1
ATOM 4839 C C . GLY A 1 620 ? -19.344 -22.5 -4.234 1 98.62 620 GLY A C 1
ATOM 4840 O O . GLY A 1 620 ? -19.609 -21.422 -4.789 1 98.62 620 GLY A O 1
ATOM 4841 N N . GLN A 1 621 ? -18.094 -22.922 -4.039 1 98.19 621 GLN A N 1
ATOM 4842 C CA . GLN A 1 621 ? -16.969 -22.141 -4.539 1 98.19 621 GLN A CA 1
ATOM 4843 C C . GLN A 1 621 ? -17.031 -21.984 -6.055 1 98.19 621 GLN A C 1
ATOM 4845 O O . GLN A 1 621 ? -16.703 -20.938 -6.594 1 98.19 621 GLN A O 1
ATOM 4850 N N . LYS A 1 622 ? -17.469 -23.047 -6.742 1 98.69 622 LYS A N 1
ATOM 4851 C CA . LYS A 1 622 ? -17.562 -23 -8.195 1 98.69 622 LYS A CA 1
ATOM 4852 C C . LYS A 1 622 ? -18.625 -22 -8.641 1 98.69 622 LYS A C 1
ATOM 4854 O O . LYS A 1 622 ? -18.391 -21.188 -9.547 1 98.69 622 LYS A O 1
ATOM 4859 N N . LEU A 1 623 ? -19.766 -22.047 -8.023 1 98.75 623 LEU A N 1
ATOM 4860 C CA . LEU A 1 623 ? -20.859 -21.141 -8.352 1 98.75 623 LEU A CA 1
ATOM 4861 C C . LEU A 1 623 ? -20.422 -19.688 -8.156 1 98.75 623 LEU A C 1
ATOM 4863 O O . LEU A 1 623 ? -20.625 -18.844 -9.031 1 98.75 623 LEU A O 1
ATOM 4867 N N . LEU A 1 624 ? -19.844 -19.422 -6.996 1 98.88 624 LEU A N 1
ATOM 4868 C CA . LEU A 1 624 ? -19.438 -18.062 -6.648 1 98.88 624 LEU A CA 1
ATOM 4869 C C . LEU A 1 624 ? -18.359 -17.547 -7.59 1 98.88 624 LEU A C 1
ATOM 4871 O O . LEU A 1 624 ? -18.359 -16.375 -7.973 1 98.88 624 LEU A O 1
ATOM 4875 N N . GLN A 1 625 ? -17.438 -18.391 -7.957 1 98.81 625 GLN A N 1
ATOM 4876 C CA . GLN A 1 625 ? -16.391 -17.984 -8.898 1 98.81 625 GLN A CA 1
ATOM 4877 C C . GLN A 1 625 ? -16.984 -17.656 -10.266 1 98.81 625 GLN A C 1
ATOM 4879 O O . GLN A 1 625 ? -16.656 -16.625 -10.859 1 98.81 625 GLN A O 1
ATOM 4884 N N . LEU A 1 626 ? -17.828 -18.516 -10.766 1 98.81 626 LEU A N 1
ATOM 4885 C CA . LEU A 1 626 ? -18.312 -18.422 -12.133 1 98.81 626 LEU A CA 1
ATOM 4886 C C . LEU A 1 626 ? -19.203 -17.188 -12.305 1 98.81 626 LEU A C 1
ATOM 4888 O O . LEU A 1 626 ? -19.234 -16.578 -13.367 1 98.81 626 LEU A O 1
ATOM 4892 N N . LEU A 1 627 ? -19.875 -16.844 -11.25 1 98.75 627 LEU A N 1
ATOM 4893 C CA . LEU A 1 627 ? -20.828 -15.766 -11.406 1 98.75 627 LEU A CA 1
ATOM 4894 C C . LEU A 1 627 ? -20.328 -14.477 -10.758 1 98.75 627 LEU A C 1
ATOM 4896 O O . LEU A 1 627 ? -20.953 -13.422 -10.883 1 98.75 627 LEU A O 1
ATOM 4900 N N . GLY A 1 628 ? -19.172 -14.555 -10.062 1 98.56 628 GLY A N 1
ATOM 4901 C CA . GLY A 1 628 ? -18.594 -13.391 -9.398 1 98.56 628 GLY A CA 1
ATOM 4902 C C . GLY A 1 628 ? -17.906 -12.445 -10.359 1 98.56 628 GLY A C 1
ATOM 4903 O O . GLY A 1 628 ? -17.875 -12.672 -11.562 1 98.56 628 GLY A O 1
ATOM 4904 N N . PRO A 1 629 ? -17.328 -11.352 -9.812 1 98.19 629 PRO A N 1
ATOM 4905 C CA . PRO A 1 629 ? -16.594 -10.398 -10.656 1 98.19 629 PRO A CA 1
ATOM 4906 C C . PRO A 1 629 ? -15.344 -11.008 -11.281 1 98.19 629 PRO A C 1
ATOM 4908 O O . PRO A 1 629 ? -14.656 -11.805 -10.641 1 98.19 629 PRO A O 1
ATOM 4911 N N . GLY A 1 630 ? -15.023 -10.531 -12.539 1 98.31 630 GLY A N 1
ATOM 4912 C CA . GLY A 1 630 ? -13.891 -11.047 -13.289 1 98.31 630 GLY A CA 1
ATOM 4913 C C . GLY A 1 630 ? -14.297 -12.008 -14.391 1 98.31 630 GLY A C 1
ATOM 4914 O O . GLY A 1 630 ? -15.484 -12.156 -14.68 1 98.31 630 GLY A O 1
ATOM 4915 N N . VAL A 1 631 ? -13.312 -12.555 -15.031 1 98.69 631 VAL A N 1
ATOM 4916 C CA . VAL A 1 631 ? -13.477 -13.578 -16.062 1 98.69 631 VAL A CA 1
ATOM 4917 C C . VAL A 1 631 ? -13.055 -14.938 -15.508 1 98.69 631 VAL A C 1
ATOM 4919 O O . VAL A 1 631 ? -11.859 -15.211 -15.367 1 98.69 631 VAL A O 1
ATOM 4922 N N . PRO A 1 632 ? -14.047 -15.781 -15.203 1 98.69 632 PRO A N 1
ATOM 4923 C CA . PRO A 1 632 ? -13.688 -17.047 -14.578 1 98.69 632 PRO A CA 1
ATOM 4924 C C . PRO A 1 632 ? -12.984 -18.016 -15.547 1 98.69 632 PRO A C 1
ATOM 4926 O O . PRO A 1 632 ? -13.383 -18.109 -16.703 1 98.69 632 PRO A O 1
ATOM 4929 N N . ASP A 1 633 ? -11.984 -18.641 -15.031 1 98.75 633 ASP A N 1
ATOM 4930 C CA . ASP A 1 633 ? -11.289 -19.688 -15.758 1 98.75 633 ASP A CA 1
ATOM 4931 C C . ASP A 1 633 ? -11.633 -21.062 -15.195 1 98.75 633 ASP A C 1
ATOM 4933 O O . ASP A 1 633 ? -11.617 -21.266 -13.977 1 98.75 633 ASP A O 1
ATOM 4937 N N . VAL A 1 634 ? -12.039 -21.922 -16.062 1 98.69 634 VAL A N 1
ATOM 4938 C CA . VAL A 1 634 ? -12.219 -23.328 -15.719 1 98.69 634 VAL A CA 1
ATOM 4939 C C . VAL A 1 634 ? -10.992 -24.125 -16.156 1 98.69 634 VAL A C 1
ATOM 4941 O O . VAL A 1 634 ? -10.695 -24.219 -17.344 1 98.69 634 VAL A O 1
ATOM 4944 N N . TYR A 1 635 ? -10.289 -24.688 -15.227 1 98.06 635 TYR A N 1
ATOM 4945 C CA . TYR A 1 635 ? -9.156 -25.547 -15.547 1 98.06 635 TYR A CA 1
ATOM 4946 C C . TYR A 1 635 ? -9.625 -26.906 -16.062 1 98.06 635 TYR A C 1
ATOM 4948 O O . TYR A 1 635 ? -10.609 -27.453 -15.57 1 98.06 635 TYR A O 1
ATOM 4956 N N . GLN A 1 636 ? -8.984 -27.422 -17 1 97.31 636 GLN A N 1
ATOM 4957 C CA . GLN A 1 636 ? -9.422 -28.625 -17.703 1 97.31 636 GLN A CA 1
ATOM 4958 C C . GLN A 1 636 ? -9.797 -29.719 -16.719 1 97.31 636 GLN A C 1
ATOM 4960 O O . GLN A 1 636 ? -9.008 -30.062 -15.836 1 97.31 636 GLN A O 1
ATOM 4965 N N . GLY A 1 637 ? -11.008 -30.156 -16.859 1 96.62 637 GLY A N 1
ATOM 4966 C CA . GLY A 1 637 ? -11.461 -31.312 -16.109 1 96.62 637 GLY A CA 1
ATOM 4967 C C . GLY A 1 637 ? -12.188 -30.953 -14.828 1 96.62 637 GLY A C 1
ATOM 4968 O O . GLY A 1 637 ? -12.836 -31.797 -14.219 1 96.62 637 GLY A O 1
ATOM 4969 N N . THR A 1 638 ? -12.195 -29.719 -14.445 1 97.81 638 THR A N 1
ATOM 4970 C CA . THR A 1 638 ? -12.719 -29.359 -13.133 1 97.81 638 THR A CA 1
ATOM 4971 C C . THR A 1 638 ? -14.227 -29.109 -13.203 1 97.81 638 THR A C 1
ATOM 4973 O O . THR A 1 638 ? -14.844 -28.734 -12.203 1 97.81 638 THR A O 1
ATOM 4976 N N . GLU A 1 639 ? -14.859 -29.297 -14.375 1 97.88 639 GLU A N 1
ATOM 4977 C CA . GLU A 1 639 ? -16.312 -29.234 -14.445 1 97.88 639 GLU A CA 1
ATOM 4978 C C . GLU A 1 639 ? -16.953 -30.5 -13.867 1 97.88 639 GLU A C 1
ATOM 4980 O O . GLU A 1 639 ? -18.156 -30.531 -13.617 1 97.88 639 GLU A O 1
ATOM 4985 N N . LEU A 1 640 ? -16.203 -31.516 -13.578 1 97.25 640 LEU A N 1
ATOM 4986 C CA . LEU A 1 640 ? -16.547 -32.656 -12.742 1 97.25 640 LEU A CA 1
ATOM 4987 C C . LEU A 1 640 ? -15.68 -32.688 -11.484 1 97.25 640 LEU A C 1
ATOM 4989 O O . LEU A 1 640 ? -14.812 -31.828 -11.305 1 97.25 640 LEU A O 1
ATOM 4993 N N . TRP A 1 641 ? -15.992 -33.688 -10.578 1 96.25 641 TRP A N 1
ATOM 4994 C CA . TRP A 1 641 ? -15.117 -33.812 -9.422 1 96.25 641 TRP A CA 1
ATOM 4995 C C . TRP A 1 641 ? -13.688 -34.125 -9.852 1 96.25 641 TRP A C 1
ATOM 4997 O O . TRP A 1 641 ? -13.461 -34.969 -10.719 1 96.25 641 TRP A O 1
ATOM 5007 N N . GLU A 1 642 ? -12.82 -33.344 -9.359 1 92.69 642 GLU A N 1
ATOM 5008 C CA . GLU A 1 642 ? -11.406 -33.531 -9.688 1 92.69 642 GLU A CA 1
ATOM 5009 C C . GLU A 1 642 ? -10.578 -33.75 -8.43 1 92.69 642 GLU A C 1
ATOM 5011 O O . GLU A 1 642 ? -10.766 -33.062 -7.422 1 92.69 642 GLU A O 1
ATOM 5016 N N . ASP A 1 643 ? -9.688 -34.688 -8.414 1 94.44 643 ASP A N 1
ATOM 5017 C CA . ASP A 1 643 ? -8.93 -35.094 -7.23 1 94.44 643 ASP A CA 1
ATOM 5018 C C . ASP A 1 643 ? -7.426 -34.938 -7.469 1 94.44 643 ASP A C 1
ATOM 5020 O O . ASP A 1 643 ? -6.629 -35.719 -6.922 1 94.44 643 ASP A O 1
ATOM 5024 N N . SER A 1 644 ? -7.043 -34.031 -8.367 1 95.56 644 SER A N 1
ATOM 5025 C CA . SER A 1 644 ? -5.637 -33.906 -8.734 1 95.56 644 SER A CA 1
ATOM 5026 C C . SER A 1 644 ? -4.824 -33.312 -7.586 1 95.56 644 SER A C 1
ATOM 5028 O O . SER A 1 644 ? -5.34 -32.531 -6.797 1 95.56 644 SER A O 1
ATOM 5030 N N . LEU A 1 645 ? -3.678 -33.75 -7.5 1 96.69 645 LEU A N 1
ATOM 5031 C CA . LEU A 1 645 ? -2.635 -33.156 -6.676 1 96.69 645 LEU A CA 1
ATOM 5032 C C . LEU A 1 645 ? -1.621 -32.406 -7.535 1 96.69 645 LEU A C 1
ATOM 5034 O O . LEU A 1 645 ? -1.941 -31.969 -8.648 1 96.69 645 LEU A O 1
ATOM 5038 N N . VAL A 1 646 ? -0.482 -32.219 -7.176 1 94.56 646 VAL A N 1
ATOM 5039 C CA . VAL A 1 646 ? 0.465 -31.297 -7.801 1 94.56 646 VAL A CA 1
ATOM 5040 C C . VAL A 1 646 ? 1 -31.906 -9.094 1 94.56 646 VAL A C 1
ATOM 5042 O O . VAL A 1 646 ? 0.917 -33.125 -9.297 1 94.56 646 VAL A O 1
ATOM 5045 N N . ASP A 1 647 ? 1.531 -31.094 -10.078 1 90.81 647 ASP A N 1
ATOM 5046 C CA . ASP A 1 647 ? 2.146 -31.562 -11.312 1 90.81 647 ASP A CA 1
ATOM 5047 C C . ASP A 1 647 ? 3.15 -32.688 -11.039 1 90.81 647 ASP A C 1
ATOM 5049 O O . ASP A 1 647 ? 3.883 -32.625 -10.055 1 90.81 647 ASP A O 1
ATOM 5053 N N . PRO A 1 648 ? 2.965 -33.656 -11.742 1 92.62 648 PRO A N 1
ATOM 5054 C CA . PRO A 1 648 ? 2.256 -33.75 -13.016 1 92.62 648 PRO A CA 1
ATOM 5055 C C . PRO A 1 648 ? 0.85 -34.344 -12.867 1 92.62 648 PRO A C 1
ATOM 5057 O O . PRO A 1 648 ? 0.125 -34.469 -13.859 1 92.62 648 PRO A O 1
ATOM 5060 N N . ASP A 1 649 ? 0.49 -34.625 -11.672 1 94.75 649 ASP A N 1
ATOM 5061 C CA . ASP A 1 649 ? -0.825 -35.188 -11.422 1 94.75 649 ASP A CA 1
ATOM 5062 C C . ASP A 1 649 ? -1.936 -34.312 -11.961 1 94.75 649 ASP A C 1
ATOM 5064 O O . ASP A 1 649 ? -2.949 -34.781 -12.461 1 94.75 649 ASP A O 1
ATOM 5068 N N . ASN A 1 650 ? -1.793 -33.031 -11.898 1 94.19 650 ASN A N 1
ATOM 5069 C CA . ASN A 1 650 ? -2.816 -32.062 -12.312 1 94.19 650 ASN A CA 1
ATOM 5070 C C . ASN A 1 650 ? -2.742 -31.797 -13.812 1 94.19 650 ASN A C 1
ATOM 5072 O O . ASN A 1 650 ? -3.414 -30.891 -14.305 1 94.19 650 ASN A O 1
ATOM 5076 N N . ARG A 1 651 ? -1.933 -32.562 -14.516 1 94.31 651 ARG A N 1
ATOM 5077 C CA . ARG A 1 651 ? -1.863 -32.438 -15.969 1 94.31 651 ARG A CA 1
ATOM 5078 C C . ARG A 1 651 ? -2.332 -33.688 -16.656 1 94.31 651 ARG A C 1
ATOM 5080 O O . ARG A 1 651 ? -2.047 -33.906 -17.844 1 94.31 651 ARG A O 1
ATOM 5087 N N . ARG A 1 652 ? -3.041 -34.469 -15.953 1 92.5 652 ARG A N 1
ATOM 5088 C CA . ARG A 1 652 ? -3.568 -35.688 -16.516 1 92.5 652 ARG A CA 1
ATOM 5089 C C . ARG A 1 652 ? -4.543 -35.406 -17.656 1 92.5 652 ARG A C 1
ATOM 5091 O O . ARG A 1 652 ? -5.148 -34.344 -17.703 1 92.5 652 ARG A O 1
ATOM 5098 N N . VAL A 1 653 ? -4.641 -36.375 -18.5 1 91.62 653 VAL A N 1
ATOM 5099 C CA . VAL A 1 653 ? -5.543 -36.219 -19.625 1 91.62 653 VAL A CA 1
ATOM 5100 C C . VAL A 1 653 ? -6.992 -36.219 -19.141 1 91.62 653 VAL A C 1
ATOM 5102 O O . VAL A 1 653 ? -7.34 -36.938 -18.203 1 91.62 653 VAL A O 1
ATOM 5105 N N . VAL A 1 654 ? -7.809 -35.5 -19.828 1 96.12 654 VAL A N 1
ATOM 5106 C CA . VAL A 1 654 ? -9.219 -35.375 -19.5 1 96.12 654 VAL A CA 1
ATOM 5107 C C . VAL A 1 654 ? -10.055 -36.281 -20.406 1 96.12 654 VAL A C 1
ATOM 5109 O O . VAL A 1 654 ? -9.82 -36.344 -21.609 1 96.12 654 VAL A O 1
ATOM 5112 N N . ASP A 1 655 ? -10.93 -37 -19.828 1 95.31 655 ASP A N 1
ATOM 5113 C CA . ASP A 1 655 ? -11.836 -37.844 -20.578 1 95.31 655 ASP A CA 1
ATOM 5114 C C . ASP A 1 655 ? -13.039 -37.062 -21.094 1 95.31 655 ASP A C 1
ATOM 5116 O O . ASP A 1 655 ? -14.094 -37.031 -20.438 1 95.31 655 ASP A O 1
ATOM 5120 N N . TYR A 1 656 ? -13.016 -36.562 -22.297 1 96.25 656 TYR A N 1
ATOM 5121 C CA . TYR A 1 656 ? -14.086 -35.75 -22.859 1 96.25 656 TYR A CA 1
ATOM 5122 C C . TYR A 1 656 ? -15.25 -36.594 -23.328 1 96.25 656 TYR A C 1
ATOM 5124 O O . TYR A 1 656 ? -16.375 -36.125 -23.484 1 96.25 656 TYR A O 1
ATOM 5132 N N . GLY A 1 657 ? -14.953 -37.906 -23.578 1 94.5 657 GLY A N 1
ATOM 5133 C CA . GLY A 1 657 ? -16.047 -38.812 -23.922 1 94.5 657 GLY A CA 1
ATOM 5134 C C . GLY A 1 657 ? -17.094 -38.938 -22.844 1 94.5 657 GLY A C 1
ATOM 5135 O O . GLY A 1 657 ? -18.281 -38.719 -23.109 1 94.5 657 GLY A O 1
ATOM 5136 N N . THR A 1 658 ? -16.609 -39.219 -21.688 1 94.38 658 THR A N 1
ATOM 5137 C CA . THR A 1 658 ? -17.516 -39.312 -20.531 1 94.38 658 THR A CA 1
ATOM 5138 C C . THR A 1 658 ? -18.219 -37.969 -20.297 1 94.38 658 THR A C 1
ATOM 5140 O O . THR A 1 658 ? -19.422 -37.938 -20.031 1 94.38 658 THR A O 1
ATOM 5143 N N . ARG A 1 659 ? -17.531 -36.969 -20.391 1 95.75 659 ARG A N 1
ATOM 5144 C CA . ARG A 1 659 ? -18.078 -35.625 -20.125 1 95.75 659 ARG A CA 1
ATOM 5145 C C . ARG A 1 659 ? -19.141 -35.25 -21.156 1 95.75 659 ARG A C 1
ATOM 5147 O O . ARG A 1 659 ? -20.188 -34.688 -20.797 1 95.75 659 ARG A O 1
ATOM 5154 N N . ARG A 1 660 ? -18.969 -35.625 -22.391 1 93.62 660 ARG A N 1
ATOM 5155 C CA . ARG A 1 660 ? -19.953 -35.375 -23.438 1 93.62 660 ARG A CA 1
ATOM 5156 C C . ARG A 1 660 ? -21.25 -36.125 -23.141 1 93.62 660 ARG A C 1
ATOM 5158 O O . ARG A 1 660 ? -22.344 -35.562 -23.297 1 93.62 660 ARG A O 1
ATOM 5165 N N . SER A 1 661 ? -21.062 -37.281 -22.688 1 93.56 661 SER A N 1
ATOM 5166 C CA . SER A 1 661 ? -22.234 -38.094 -22.391 1 93.56 661 SER A CA 1
ATOM 5167 C C . SER A 1 661 ? -23.016 -37.531 -21.203 1 93.56 661 SER A C 1
ATOM 5169 O O . SER A 1 661 ? -24.25 -37.562 -21.219 1 93.56 661 SER A O 1
ATOM 5171 N N . LEU A 1 662 ? -22.297 -37.062 -20.266 1 93.75 662 LEU A N 1
ATOM 5172 C CA . LEU A 1 662 ? -22.922 -36.562 -19.047 1 93.75 662 LEU A CA 1
ATOM 5173 C C . LEU A 1 662 ? -23.578 -35.188 -19.297 1 93.75 662 LEU A C 1
ATOM 5175 O O . LEU A 1 662 ? -24.547 -34.844 -18.641 1 93.75 662 LEU A O 1
ATOM 5179 N N . LEU A 1 663 ? -23.062 -34.469 -20.188 1 91.62 663 LEU A N 1
ATOM 5180 C CA . LEU A 1 663 ? -23.562 -33.125 -20.484 1 91.62 663 LEU A CA 1
ATOM 5181 C C . LEU A 1 663 ? -24.984 -33.188 -21.016 1 91.62 663 LEU A C 1
ATOM 5183 O O . LEU A 1 663 ? -25.766 -32.25 -20.797 1 91.62 663 LEU A O 1
ATOM 5187 N N . GLU A 1 664 ? -25.391 -34.281 -21.547 1 85.5 664 GLU A N 1
ATOM 5188 C CA . GLU A 1 664 ? -26.719 -34.469 -22.141 1 85.5 664 GLU A CA 1
ATOM 5189 C C . GLU A 1 664 ? -27.734 -34.844 -21.062 1 85.5 664 GLU A C 1
ATOM 5191 O O . GLU A 1 664 ? -28.953 -34.719 -21.281 1 85.5 664 GLU A O 1
ATOM 5196 N N . SER A 1 665 ? -27.375 -35.219 -19.938 1 82.06 665 SER A N 1
ATOM 5197 C CA . SER A 1 665 ? -28.266 -35.719 -18.891 1 82.06 665 SER A CA 1
ATOM 5198 C C . SER A 1 665 ? -28.969 -34.594 -18.156 1 82.06 665 SER A C 1
ATOM 5200 O O . SER A 1 665 ? -30.031 -34.781 -17.578 1 82.06 665 SER A O 1
ATOM 5202 N N . GLY A 1 666 ? -28.625 -33.375 -18.219 1 77.12 666 GLY A N 1
ATOM 5203 C CA . GLY A 1 666 ? -29.266 -32.25 -17.562 1 77.12 666 GLY A CA 1
ATOM 5204 C C . GLY A 1 666 ? -29.094 -32.25 -16.062 1 77.12 666 GLY A C 1
ATOM 5205 O O . GLY A 1 666 ? -28 -32.531 -15.562 1 77.12 666 GLY A O 1
ATOM 5206 N N . ALA A 1 667 ? -30.203 -31.938 -15.227 1 78.38 667 ALA A N 1
ATOM 5207 C CA . ALA A 1 667 ? -30.156 -31.859 -13.766 1 78.38 667 ALA A CA 1
ATOM 5208 C C . ALA A 1 667 ? -29.984 -33.25 -13.156 1 78.38 667 ALA A C 1
ATOM 5210 O O . ALA A 1 667 ? -30.578 -34.219 -13.609 1 78.38 667 ALA A O 1
ATOM 5211 N N . ALA A 1 668 ? -29 -33.281 -12.234 1 85.44 668 ALA A N 1
ATOM 5212 C CA . ALA A 1 668 ? -28.641 -34.531 -11.602 1 85.44 668 ALA A CA 1
ATOM 5213 C C . ALA A 1 668 ? -28.484 -34.375 -10.086 1 85.44 668 ALA A C 1
ATOM 5215 O O . ALA A 1 668 ? -28.297 -33.25 -9.594 1 85.44 668 ALA A O 1
ATOM 5216 N N . PRO A 1 669 ? -28.641 -35.469 -9.367 1 90.44 669 PRO A N 1
ATOM 5217 C CA . PRO A 1 669 ? -28.406 -35.438 -7.922 1 90.44 669 PRO A CA 1
ATOM 5218 C C . PRO A 1 669 ? -26.938 -35.188 -7.578 1 90.44 669 PRO A C 1
ATOM 5220 O O . PRO A 1 669 ? -26.062 -35.469 -8.398 1 90.44 669 PRO A O 1
ATOM 5223 N N . ILE A 1 670 ? -26.75 -34.719 -6.43 1 94.88 670 ILE A N 1
ATOM 5224 C CA . ILE A 1 670 ? -25.375 -34.531 -5.945 1 94.88 670 ILE A CA 1
ATOM 5225 C C . ILE A 1 670 ? -24.828 -35.844 -5.434 1 94.88 670 ILE A C 1
ATOM 5227 O O . ILE A 1 670 ? -25.203 -36.312 -4.355 1 94.88 670 ILE A O 1
ATOM 5231 N N . ASP A 1 671 ? -23.938 -36.406 -6.16 1 93.88 671 ASP A N 1
ATOM 5232 C CA . ASP A 1 671 ? -23.344 -37.688 -5.805 1 93.88 671 ASP A CA 1
ATOM 5233 C C . ASP A 1 671 ? -21.922 -37.781 -6.344 1 93.88 671 ASP A C 1
ATOM 5235 O O . ASP A 1 671 ? -21.312 -36.781 -6.695 1 93.88 671 ASP A O 1
ATOM 5239 N N . ALA A 1 672 ? -21.391 -38.938 -6.305 1 93.62 672 ALA A N 1
ATOM 5240 C CA . ALA A 1 672 ? -19.969 -39.156 -6.582 1 93.62 672 ALA A CA 1
ATOM 5241 C C . ALA A 1 672 ? -19.672 -39 -8.07 1 93.62 672 ALA A C 1
ATOM 5243 O O . ALA A 1 672 ? -18.516 -38.875 -8.469 1 93.62 672 ALA A O 1
ATOM 5244 N N . THR A 1 673 ? -20.656 -38.938 -8.961 1 92.44 673 THR A N 1
ATOM 5245 C CA . THR A 1 673 ? -20.422 -38.844 -10.398 1 92.44 673 THR A CA 1
ATOM 5246 C C . THR A 1 673 ? -19.969 -37.438 -10.797 1 92.44 673 THR A C 1
ATOM 5248 O O . THR A 1 673 ? -19.312 -37.25 -11.828 1 92.44 673 THR A O 1
ATOM 5251 N N . GLY A 1 674 ? -20.375 -36.469 -10.016 1 95.38 674 GLY A N 1
ATOM 5252 C CA . GLY A 1 674 ? -20.016 -35.094 -10.305 1 95.38 674 GLY A CA 1
ATOM 5253 C C . GLY A 1 674 ? -20.906 -34.469 -11.352 1 95.38 674 GLY A C 1
ATOM 5254 O O . GLY A 1 674 ? -20.672 -33.312 -11.75 1 95.38 674 GLY A O 1
ATOM 5255 N N . THR A 1 675 ? -21.969 -35.094 -11.797 1 96.25 675 THR A N 1
ATOM 5256 C CA . THR A 1 675 ? -22.844 -34.594 -12.844 1 96.25 675 THR A CA 1
ATOM 5257 C C . THR A 1 675 ? -23.531 -33.312 -12.406 1 96.25 675 THR A C 1
ATOM 5259 O O . THR A 1 675 ? -23.766 -32.406 -13.227 1 96.25 675 THR A O 1
ATOM 5262 N N . ALA A 1 676 ? -23.828 -33.188 -11.125 1 95.94 676 ALA A N 1
ATOM 5263 C CA . ALA A 1 676 ? -24.406 -31.969 -10.602 1 95.94 676 ALA A CA 1
ATOM 5264 C C . ALA A 1 676 ? -23.484 -30.781 -10.828 1 95.94 676 ALA A C 1
ATOM 5266 O O . ALA A 1 676 ? -23.938 -29.672 -11.125 1 95.94 676 ALA A O 1
ATOM 5267 N N . LYS A 1 677 ? -22.219 -31 -10.633 1 97.56 677 LYS A N 1
ATOM 5268 C CA . LYS A 1 677 ? -21.219 -29.938 -10.852 1 97.56 677 LYS A CA 1
ATOM 5269 C C . LYS A 1 677 ? -21.156 -29.562 -12.328 1 97.56 677 LYS A C 1
ATOM 5271 O O . LYS A 1 677 ? -21.062 -28.375 -12.656 1 97.56 677 LYS A O 1
ATOM 5276 N N . LEU A 1 678 ? -21.141 -30.531 -13.172 1 97.81 678 LEU A N 1
ATOM 5277 C CA . LEU A 1 678 ? -21.141 -30.281 -14.609 1 97.81 678 LEU A CA 1
ATOM 5278 C C . LEU A 1 678 ? -22.344 -29.453 -15.023 1 97.81 678 LEU A C 1
ATOM 5280 O O . LEU A 1 678 ? -22.219 -28.531 -15.828 1 97.81 678 LEU A O 1
ATOM 5284 N N . HIS A 1 679 ? -23.469 -29.797 -14.484 1 97 679 HIS A N 1
ATOM 5285 C CA . HIS A 1 679 ? -24.688 -29.062 -14.766 1 97 679 HIS A CA 1
ATOM 5286 C C . HIS A 1 679 ? -24.578 -27.609 -14.305 1 97 679 HIS A C 1
ATOM 5288 O O . HIS A 1 679 ? -24.984 -26.688 -15.023 1 97 679 HIS A O 1
ATOM 5294 N N . LEU A 1 680 ? -24.062 -27.422 -13.125 1 97.56 680 LEU A N 1
ATOM 5295 C CA . LEU A 1 680 ? -23.844 -26.078 -12.586 1 97.56 680 LEU A CA 1
ATOM 5296 C C . LEU A 1 680 ? -22.922 -25.266 -13.484 1 97.56 680 LEU A C 1
ATOM 5298 O O . LEU A 1 680 ? -23.234 -24.125 -13.828 1 97.56 680 LEU A O 1
ATOM 5302 N N . VAL A 1 681 ? -21.797 -25.828 -13.898 1 98.44 681 VAL A N 1
ATOM 5303 C CA . VAL A 1 681 ? -20.812 -25.156 -14.734 1 98.44 681 VAL A CA 1
ATOM 5304 C C . VAL A 1 681 ? -21.438 -24.781 -16.078 1 98.44 681 VAL A C 1
ATOM 5306 O O . VAL A 1 681 ? -21.328 -23.625 -16.516 1 98.44 681 VAL A O 1
ATOM 5309 N N . ARG A 1 682 ? -22.125 -25.734 -16.688 1 97.81 682 ARG A N 1
ATOM 5310 C CA . ARG A 1 682 ? -22.766 -25.5 -17.984 1 97.81 682 ARG A CA 1
ATOM 5311 C C . ARG A 1 682 ? -23.797 -24.375 -17.891 1 97.81 682 ARG A C 1
ATOM 5313 O O . ARG A 1 682 ? -23.828 -23.484 -18.734 1 97.81 682 ARG A O 1
ATOM 5320 N N . THR A 1 683 ? -24.609 -24.438 -16.859 1 97.56 683 THR A N 1
ATOM 5321 C CA . THR A 1 683 ? -25.656 -23.438 -16.672 1 97.56 683 THR A CA 1
ATOM 5322 C C . THR A 1 683 ? -25.047 -22.047 -16.469 1 97.56 683 THR A C 1
ATOM 5324 O O . THR A 1 683 ? -25.484 -21.078 -17.109 1 97.56 683 THR A O 1
ATOM 5327 N N . ALA A 1 684 ? -24.062 -21.938 -15.617 1 98.56 684 ALA A N 1
ATOM 5328 C CA . ALA A 1 684 ? -23.438 -20.656 -15.305 1 98.56 684 ALA A CA 1
ATOM 5329 C C . ALA A 1 684 ? -22.703 -20.078 -16.516 1 98.56 684 ALA A C 1
ATOM 5331 O O . ALA A 1 684 ? -22.828 -18.891 -16.812 1 98.56 684 ALA A O 1
ATOM 5332 N N . LEU A 1 685 ? -21.922 -20.906 -17.203 1 98.62 685 LEU A N 1
ATOM 5333 C CA . LEU A 1 685 ? -21.156 -20.438 -18.359 1 98.62 685 LEU A CA 1
ATOM 5334 C C . LEU A 1 685 ? -22.078 -20 -19.484 1 98.62 685 LEU A C 1
ATOM 5336 O O . LEU A 1 685 ? -21.812 -19.016 -20.172 1 98.62 685 LEU A O 1
ATOM 5340 N N . THR A 1 686 ? -23.141 -20.766 -19.719 1 97.5 686 THR A N 1
ATOM 5341 C CA . THR A 1 686 ? -24.109 -20.406 -20.75 1 97.5 686 THR A CA 1
ATOM 5342 C C . THR A 1 686 ? -24.75 -19.062 -20.406 1 97.5 686 THR A C 1
ATOM 5344 O O . THR A 1 686 ? -24.922 -18.203 -21.297 1 97.5 686 THR A O 1
ATOM 5347 N N . LEU A 1 687 ? -25.078 -18.938 -19.172 1 97.94 687 LEU A N 1
ATOM 5348 C CA . LEU A 1 687 ? -25.672 -17.688 -18.719 1 97.94 687 LEU A CA 1
ATOM 5349 C C . LEU A 1 687 ? -24.734 -16.516 -19 1 97.94 687 LEU A C 1
ATOM 5351 O O . LEU A 1 687 ? -25.172 -15.453 -19.453 1 97.94 687 LEU A O 1
ATOM 5355 N N . ARG A 1 688 ? -23.469 -16.609 -18.719 1 98.12 688 ARG A N 1
ATOM 5356 C CA . ARG A 1 688 ? -22.484 -15.57 -18.969 1 98.12 688 ARG A CA 1
ATOM 5357 C C . ARG A 1 688 ? -22.375 -15.258 -20.453 1 98.12 688 ARG A C 1
ATOM 5359 O O . ARG A 1 688 ? -22.344 -14.094 -20.844 1 98.12 688 ARG A O 1
ATOM 5366 N N . ARG A 1 689 ? -22.281 -16.25 -21.219 1 97.44 689 ARG A N 1
ATOM 5367 C CA . ARG A 1 689 ? -22.109 -16.094 -22.656 1 97.44 689 ARG A CA 1
ATOM 5368 C C . ARG A 1 689 ? -23.312 -15.391 -23.281 1 97.44 689 ARG A C 1
ATOM 5370 O O . ARG A 1 689 ? -23.156 -14.555 -24.172 1 97.44 689 ARG A O 1
ATOM 5377 N N . GLU A 1 690 ? -24.469 -15.711 -22.812 1 96.69 690 GLU A N 1
ATOM 5378 C CA . GLU A 1 690 ? -25.688 -15.164 -23.375 1 96.69 690 GLU A CA 1
ATOM 5379 C C . GLU A 1 690 ? -25.969 -13.758 -22.844 1 96.69 690 GLU A C 1
ATOM 5381 O O . GLU A 1 690 ? -26.719 -12.992 -23.453 1 96.69 690 GLU A O 1
ATOM 5386 N N . ASN A 1 691 ? -25.375 -13.438 -21.703 1 97 691 ASN A N 1
ATOM 5387 C CA . ASN A 1 691 ? -25.625 -12.148 -21.078 1 97 691 ASN A CA 1
ATOM 5388 C C . ASN A 1 691 ? -24.328 -11.477 -20.625 1 97 691 ASN A C 1
ATOM 5390 O O . ASN A 1 691 ? -24.172 -11.172 -19.438 1 97 691 ASN A O 1
ATOM 5394 N N . PRO A 1 692 ? -23.453 -11.125 -21.531 1 96.69 692 PRO A N 1
ATOM 5395 C CA . PRO A 1 692 ? -22.141 -10.594 -21.141 1 96.69 692 PRO A CA 1
ATOM 5396 C C . PRO A 1 692 ? -22.25 -9.328 -20.312 1 96.69 692 PRO A C 1
ATOM 5398 O O . PRO A 1 692 ? -21.422 -9.109 -19.406 1 96.69 692 PRO A O 1
ATOM 5401 N N . SER A 1 693 ? -23.234 -8.461 -20.469 1 95.88 693 SER A N 1
ATOM 5402 C CA . SER A 1 693 ? -23.328 -7.168 -19.797 1 95.88 693 SER A CA 1
ATOM 5403 C C . SER A 1 693 ? -23.656 -7.336 -18.312 1 95.88 693 SER A C 1
ATOM 5405 O O . SER A 1 693 ? -23.469 -6.41 -17.516 1 95.88 693 SER A O 1
ATOM 5407 N N . TRP A 1 694 ? -24.219 -8.617 -17.938 1 97.12 694 TRP A N 1
ATOM 5408 C CA . TRP A 1 694 ? -24.5 -8.883 -16.531 1 97.12 694 TRP A CA 1
ATOM 5409 C C . TRP A 1 694 ? -23.203 -8.984 -15.734 1 97.12 694 TRP A C 1
ATOM 5411 O O . TRP A 1 694 ? -23.203 -8.828 -14.516 1 97.12 694 TRP A O 1
ATOM 5421 N N . PHE A 1 695 ? -22.109 -9.258 -16.422 1 96.75 695 PHE A N 1
ATOM 5422 C CA . PHE A 1 695 ? -20.875 -9.641 -15.734 1 96.75 695 PHE A CA 1
ATOM 5423 C C . PHE A 1 695 ? -19.75 -8.68 -16.094 1 96.75 695 PHE A C 1
ATOM 5425 O O . PHE A 1 695 ? -18.984 -8.266 -15.211 1 96.75 695 PHE A O 1
ATOM 5432 N N . ASP A 1 696 ? -19.594 -8.352 -17.391 1 95.38 696 ASP A N 1
ATOM 5433 C CA . ASP A 1 696 ? -18.594 -7.391 -17.812 1 95.38 696 ASP A CA 1
ATOM 5434 C C . ASP A 1 696 ? -18.938 -5.984 -17.344 1 95.38 696 ASP A C 1
ATOM 5436 O O . ASP A 1 696 ? -19.812 -5.324 -17.922 1 95.38 696 ASP A O 1
ATOM 5440 N N . HIS A 1 697 ? -18.234 -5.492 -16.297 1 94.69 697 HIS A N 1
ATOM 5441 C CA . HIS A 1 697 ? -18.484 -4.207 -15.656 1 94.69 697 HIS A CA 1
ATOM 5442 C C . HIS A 1 697 ? -19.875 -4.168 -15.039 1 94.69 697 HIS A C 1
ATOM 5444 O O . HIS A 1 697 ? -20.5 -3.105 -14.961 1 94.69 697 HIS A O 1
ATOM 5450 N N . GLY A 1 698 ? -20.359 -5.363 -14.695 1 96.44 698 GLY A N 1
ATOM 5451 C CA . GLY A 1 698 ? -21.656 -5.453 -14.055 1 96.44 698 GLY A CA 1
ATOM 5452 C C . GLY A 1 698 ? -21.625 -5.039 -12.594 1 96.44 698 GLY A C 1
ATOM 5453 O O . GLY A 1 698 ? -20.578 -5.066 -11.953 1 96.44 698 GLY A O 1
ATOM 5454 N N . GLU A 1 699 ? -22.828 -4.766 -12.102 1 96.44 699 GLU A N 1
ATOM 5455 C CA . GLU A 1 699 ? -22.953 -4.371 -10.703 1 96.44 699 GLU A CA 1
ATOM 5456 C C . GLU A 1 699 ? -22.859 -5.578 -9.773 1 96.44 699 GLU A C 1
ATOM 5458 O O . GLU A 1 699 ? -23.344 -6.66 -10.109 1 96.44 699 GLU A O 1
ATOM 5463 N N . TYR A 1 700 ? -22.203 -5.438 -8.688 1 97.81 700 TYR A N 1
ATOM 5464 C CA . TYR A 1 700 ? -22.078 -6.438 -7.633 1 97.81 700 TYR A CA 1
ATOM 5465 C C . TYR A 1 700 ? -22.781 -5.977 -6.359 1 97.81 700 TYR A C 1
ATOM 5467 O O . TYR A 1 700 ? -22.5 -4.887 -5.852 1 97.81 700 TYR A O 1
ATOM 5475 N N . ARG A 1 701 ? -23.672 -6.766 -5.797 1 96.88 701 ARG A N 1
ATOM 5476 C CA . ARG A 1 701 ? -24.344 -6.469 -4.535 1 96.88 701 ARG A CA 1
ATOM 5477 C C . ARG A 1 701 ? -24.375 -7.699 -3.633 1 96.88 701 ARG A C 1
ATOM 5479 O O . ARG A 1 701 ? -24.828 -8.773 -4.051 1 96.88 701 ARG A O 1
ATOM 5486 N N . PRO A 1 702 ? -23.953 -7.562 -2.393 1 97.31 702 PRO A N 1
ATOM 5487 C CA . PRO A 1 702 ? -24.047 -8.688 -1.458 1 97.31 702 PRO A CA 1
ATOM 5488 C C . PRO A 1 702 ? -25.484 -9.07 -1.134 1 97.31 702 PRO A C 1
ATOM 5490 O O . PRO A 1 702 ? -26.375 -8.211 -1.112 1 97.31 702 PRO A O 1
ATOM 5493 N N . ILE A 1 703 ? -25.719 -10.281 -0.906 1 97.19 703 ILE A N 1
ATOM 5494 C CA . ILE A 1 703 ? -26.969 -10.773 -0.377 1 97.19 703 ILE A CA 1
ATOM 5495 C C . ILE A 1 703 ? -26.75 -11.391 1.002 1 97.19 703 ILE A C 1
ATOM 5497 O O . ILE A 1 703 ? -25.859 -12.227 1.179 1 97.19 703 ILE A O 1
ATOM 5501 N N . PHE A 1 704 ? -27.5 -10.992 1.885 1 95 704 PHE A N 1
ATOM 5502 C CA . PHE A 1 704 ? -27.438 -11.5 3.248 1 95 704 PHE A CA 1
ATOM 5503 C C . PHE A 1 704 ? -28.734 -12.203 3.631 1 95 704 PHE A C 1
ATOM 5505 O O . PHE A 1 704 ? -29.641 -12.312 2.816 1 95 704 PHE A O 1
ATOM 5512 N N . ALA A 1 705 ? -28.688 -12.82 4.785 1 95 705 ALA A N 1
ATOM 5513 C CA . ALA A 1 705 ? -29.859 -13.469 5.352 1 95 705 ALA A CA 1
ATOM 5514 C C . ALA A 1 705 ? -30.062 -13.07 6.809 1 95 705 ALA A C 1
ATOM 5516 O O . ALA A 1 705 ? -29.172 -12.484 7.426 1 95 705 ALA A O 1
ATOM 5517 N N . SER A 1 706 ? -31.25 -13.273 7.25 1 92.06 706 SER A N 1
ATOM 5518 C CA . SER A 1 706 ? -31.578 -13.125 8.664 1 92.06 706 SER A CA 1
ATOM 5519 C C . SER A 1 706 ? -32.094 -14.43 9.258 1 92.06 706 SER A C 1
ATOM 5521 O O . SER A 1 706 ? -32.531 -15.32 8.531 1 92.06 706 SER A O 1
ATOM 5523 N N . GLY A 1 707 ? -31.953 -14.492 10.547 1 92.31 707 GLY A N 1
ATOM 5524 C CA . GLY A 1 707 ? -32.406 -15.695 11.242 1 92.31 707 GLY A CA 1
ATOM 5525 C C . GLY A 1 707 ? -31.25 -16.547 11.758 1 92.31 707 GLY A C 1
ATOM 5526 O O . GLY A 1 707 ? -30.078 -16.141 11.656 1 92.31 707 GLY A O 1
ATOM 5527 N N . SER A 1 708 ? -31.531 -17.703 12.297 1 92.19 708 SER A N 1
ATOM 5528 C CA . SER A 1 708 ? -30.578 -18.531 13.047 1 92.19 708 SER A CA 1
ATOM 5529 C C . SER A 1 708 ? -29.5 -19.094 12.133 1 92.19 708 SER A C 1
ATOM 5531 O O . SER A 1 708 ? -28.375 -19.359 12.578 1 92.19 708 SER A O 1
ATOM 5533 N N . GLY A 1 709 ? -29.828 -19.297 10.867 1 94.75 709 GLY A N 1
ATOM 5534 C CA . GLY A 1 709 ? -28.875 -19.891 9.945 1 94.75 709 GLY A CA 1
ATOM 5535 C C . GLY A 1 709 ? -28.219 -18.875 9.031 1 94.75 709 GLY A C 1
ATOM 5536 O O . GLY A 1 709 ? -27.594 -19.234 8.039 1 94.75 709 GLY A O 1
ATOM 5537 N N . SER A 1 710 ? -28.359 -17.562 9.359 1 93.44 710 SER A N 1
ATOM 5538 C CA . SER A 1 710 ? -27.891 -16.5 8.477 1 93.44 710 SER A CA 1
ATOM 5539 C C . SER A 1 710 ? -26.391 -16.594 8.219 1 93.44 710 SER A C 1
ATOM 5541 O O . SER A 1 710 ? -25.922 -16.297 7.125 1 93.44 710 SER A O 1
ATOM 5543 N N . GLY A 1 711 ? -25.656 -17.109 9.211 1 92.69 711 GLY A N 1
ATOM 5544 C CA . GLY A 1 711 ? -24.203 -17.219 9.094 1 92.69 711 GLY A CA 1
ATOM 5545 C C . GLY A 1 711 ? -23.766 -18.297 8.117 1 92.69 711 GLY A C 1
ATOM 5546 O O . GLY A 1 711 ? -22.609 -18.344 7.711 1 92.69 711 GLY A O 1
ATOM 5547 N N . HIS A 1 712 ? -24.703 -19.109 7.637 1 97.12 712 HIS A N 1
ATOM 5548 C CA . HIS A 1 712 ? -24.391 -20.219 6.746 1 97.12 712 HIS A CA 1
ATOM 5549 C C . HIS A 1 712 ? -24.625 -19.844 5.289 1 97.12 712 HIS A C 1
ATOM 5551 O O . HIS A 1 712 ? -24.438 -20.672 4.391 1 97.12 712 HIS A O 1
ATOM 5557 N N . LEU A 1 713 ? -25 -18.578 5.062 1 97.44 713 LEU A N 1
ATOM 5558 C CA . LEU A 1 713 ? -25.281 -18.125 3.703 1 97.44 713 LEU A CA 1
ATOM 5559 C C . LEU A 1 713 ? -24.172 -17.188 3.217 1 97.44 713 LEU A C 1
ATOM 5561 O O . LEU A 1 713 ? -23.703 -16.328 3.967 1 97.44 713 LEU A O 1
ATOM 5565 N N . VAL A 1 714 ? -23.719 -17.391 1.983 1 98.06 714 VAL A N 1
ATOM 5566 C CA . VAL A 1 714 ? -22.969 -16.391 1.235 1 98.06 714 VAL A CA 1
ATOM 5567 C C . VAL A 1 714 ? -23.547 -16.25 -0.168 1 98.06 714 VAL A C 1
ATOM 5569 O O . VAL A 1 714 ? -23.953 -17.234 -0.788 1 98.06 714 VAL A O 1
ATOM 5572 N N . GLY A 1 715 ? -23.766 -15.055 -0.583 1 98.31 715 GLY A N 1
ATOM 5573 C CA . GLY A 1 715 ? -24.328 -14.859 -1.908 1 98.31 715 GLY A CA 1
ATOM 5574 C C . GLY A 1 715 ? -24.297 -13.414 -2.365 1 98.31 715 GLY A C 1
ATOM 5575 O O . GLY A 1 715 ? -24.016 -12.516 -1.574 1 98.31 715 GLY A O 1
ATOM 5576 N N . PHE A 1 716 ? -24.531 -13.18 -3.578 1 98.62 716 PHE A N 1
ATOM 5577 C CA . PHE A 1 716 ? -24.531 -11.852 -4.176 1 98.62 716 PHE A CA 1
ATOM 5578 C C . PHE A 1 716 ? -25.406 -11.828 -5.426 1 98.62 716 PHE A C 1
ATOM 5580 O O . PHE A 1 716 ? -25.828 -12.875 -5.926 1 98.62 716 PHE A O 1
ATOM 5587 N N . SER A 1 717 ? -25.734 -10.664 -5.871 1 98.25 717 SER A N 1
ATOM 5588 C CA . SER A 1 717 ? -26.422 -10.453 -7.145 1 98.25 717 SER A CA 1
ATOM 5589 C C . SER A 1 717 ? -25.547 -9.695 -8.125 1 98.25 717 SER A C 1
ATOM 5591 O O . SER A 1 717 ? -24.594 -9.008 -7.723 1 98.25 717 SER A O 1
ATOM 5593 N N . ARG A 1 718 ? -25.766 -9.93 -9.398 1 98 718 ARG A N 1
ATOM 5594 C CA . ARG A 1 718 ? -25.094 -9.273 -10.516 1 98 718 ARG A CA 1
ATOM 5595 C C . ARG A 1 718 ? -26.109 -8.75 -11.523 1 98 718 ARG A C 1
ATOM 5597 O O . ARG A 1 718 ? -27.25 -9.227 -11.57 1 98 718 ARG A O 1
ATOM 5604 N N . GLY A 1 719 ? -25.75 -7.824 -12.32 1 97.44 719 GLY A N 1
ATOM 5605 C CA . GLY A 1 719 ? -26.547 -7.238 -13.398 1 97.44 719 GLY A CA 1
ATOM 5606 C C . GLY A 1 719 ? -25.875 -6.031 -14.031 1 97.44 719 GLY A C 1
ATOM 5607 O O . GLY A 1 719 ? -24.828 -5.578 -13.57 1 97.44 719 GLY A O 1
ATOM 5608 N N . PRO A 1 720 ? -26.469 -5.613 -15.188 1 96.44 720 PRO A N 1
ATOM 5609 C CA . PRO A 1 720 ? -25.922 -4.41 -15.812 1 96.44 720 PRO A CA 1
ATOM 5610 C C . PRO A 1 720 ? -25.922 -3.203 -14.867 1 96.44 720 PRO A C 1
ATOM 5612 O O . PRO A 1 720 ? -26.859 -3.025 -14.094 1 96.44 720 PRO A O 1
ATOM 5615 N N . ALA A 1 721 ? -24.922 -2.449 -15.016 1 91.75 721 ALA A N 1
ATOM 5616 C CA . ALA A 1 721 ? -24.797 -1.257 -14.18 1 91.75 721 ALA A CA 1
ATOM 5617 C C . ALA A 1 721 ? -26.031 -0.367 -14.328 1 91.75 721 ALA A C 1
ATOM 5619 O O . ALA A 1 721 ? -26.469 -0.072 -15.445 1 91.75 721 ALA A O 1
ATOM 5620 N N . GLY A 1 722 ? -26.594 0.045 -13.25 1 89.69 722 GLY A N 1
ATOM 5621 C CA . GLY A 1 722 ? -27.719 0.97 -13.266 1 89.69 722 GLY A CA 1
ATOM 5622 C C . GLY A 1 722 ? -29.062 0.276 -13.375 1 89.69 722 GLY A C 1
ATOM 5623 O O . GLY A 1 722 ? -30.109 0.914 -13.242 1 89.69 722 GLY A O 1
ATOM 5624 N N . ASP A 1 723 ? -29.062 -1.052 -13.578 1 91.94 723 ASP A N 1
ATOM 5625 C CA . ASP A 1 723 ? -30.297 -1.829 -13.727 1 91.94 723 ASP A CA 1
ATOM 5626 C C . ASP A 1 723 ? -30.5 -2.762 -12.531 1 91.94 723 ASP A C 1
ATOM 5628 O O . ASP A 1 723 ? -29.578 -2.967 -11.734 1 91.94 723 ASP A O 1
ATOM 5632 N N . PRO A 1 724 ? -31.719 -3.191 -12.367 1 94.19 724 PRO A N 1
ATOM 5633 C CA . PRO A 1 724 ? -31.938 -4.215 -11.336 1 94.19 724 PRO A CA 1
ATOM 5634 C C . PRO A 1 724 ? -31.078 -5.465 -11.562 1 94.19 724 PRO A C 1
ATOM 5636 O O . PRO A 1 724 ? -30.75 -5.789 -12.711 1 94.19 724 PRO A O 1
ATOM 5639 N N . PRO A 1 725 ? -30.812 -6.133 -10.5 1 96.81 725 PRO A N 1
ATOM 5640 C CA . PRO A 1 725 ? -30.031 -7.367 -10.648 1 96.81 725 PRO A CA 1
ATOM 5641 C C . PRO A 1 725 ? -30.734 -8.406 -11.523 1 96.81 725 PRO A C 1
ATOM 5643 O O . PRO A 1 725 ? -31.969 -8.531 -11.477 1 96.81 725 PRO A O 1
ATOM 5646 N N . MET A 1 726 ? -29.953 -9.086 -12.258 1 98 726 MET A N 1
ATOM 5647 C CA . MET A 1 726 ? -30.5 -10.039 -13.219 1 98 726 MET A CA 1
ATOM 5648 C C . MET A 1 726 ? -30.188 -11.477 -12.805 1 98 726 MET A C 1
ATOM 5650 O O . MET A 1 726 ? -30.844 -12.414 -13.242 1 98 726 MET A O 1
ATOM 5654 N N . VAL A 1 727 ? -29.188 -11.648 -11.992 1 98.44 727 VAL A N 1
ATOM 5655 C CA . VAL A 1 727 ? -28.781 -12.984 -11.555 1 98.44 727 VAL A CA 1
ATOM 5656 C C . VAL A 1 727 ? -28.391 -12.945 -10.078 1 98.44 727 VAL A C 1
ATOM 5658 O O . VAL A 1 727 ? -27.891 -11.922 -9.586 1 98.44 727 VAL A O 1
ATOM 5661 N N . VAL A 1 728 ? -28.688 -14.008 -9.289 1 98.5 728 VAL A N 1
ATOM 5662 C CA . VAL A 1 728 ? -28.344 -14.164 -7.879 1 98.5 728 VAL A CA 1
ATOM 5663 C C . VAL A 1 728 ? -27.641 -15.508 -7.668 1 98.5 728 VAL A C 1
ATOM 5665 O O . VAL A 1 728 ? -28.125 -16.547 -8.117 1 98.5 728 VAL A O 1
ATOM 5668 N N . ALA A 1 729 ? -26.469 -15.5 -7.113 1 98.81 729 ALA A N 1
ATOM 5669 C CA . ALA A 1 729 ? -25.734 -16.703 -6.719 1 98.81 729 ALA A CA 1
ATOM 5670 C C . ALA A 1 729 ? -25.75 -16.875 -5.203 1 98.81 729 ALA A C 1
ATOM 5672 O O . ALA A 1 729 ? -25.359 -15.969 -4.461 1 98.81 729 ALA A O 1
ATOM 5673 N N . LEU A 1 730 ? -26.25 -18 -4.676 1 98.69 730 LEU A N 1
ATOM 5674 C CA . LEU A 1 730 ? -26.312 -18.312 -3.25 1 98.69 730 LEU A CA 1
ATOM 5675 C C . LEU A 1 730 ? -25.641 -19.641 -2.955 1 98.69 730 LEU A C 1
ATOM 5677 O O . LEU A 1 730 ? -25.844 -20.625 -3.676 1 98.69 730 LEU A O 1
ATOM 5681 N N . ALA A 1 731 ? -24.812 -19.688 -1.959 1 98.75 731 ALA A N 1
ATOM 5682 C CA . ALA A 1 731 ? -24.125 -20.906 -1.551 1 98.75 731 ALA A CA 1
ATOM 5683 C C . ALA A 1 731 ? -24.203 -21.094 -0.039 1 98.75 731 ALA A C 1
ATOM 5685 O O . ALA A 1 731 ? -24.297 -20.125 0.716 1 98.75 731 ALA A O 1
ATOM 5686 N N . THR A 1 732 ? -24.203 -22.344 0.388 1 98.25 732 THR A N 1
ATOM 5687 C CA . THR A 1 732 ? -24.219 -22.734 1.793 1 98.25 732 THR A CA 1
ATOM 5688 C C . THR A 1 732 ? -22.797 -22.891 2.324 1 98.25 732 THR A C 1
ATOM 5690 O O . THR A 1 732 ? -22 -23.609 1.73 1 98.25 732 THR A O 1
ATOM 5693 N N . ARG A 1 733 ? -22.5 -22.266 3.326 1 96.56 733 ARG A N 1
ATOM 5694 C CA . ARG A 1 733 ? -21.219 -22.453 4 1 96.56 733 ARG A CA 1
ATOM 5695 C C . ARG A 1 733 ? -21.406 -23.203 5.32 1 96.56 733 ARG A C 1
ATOM 5697 O O . ARG A 1 733 ? -22.469 -23.109 5.949 1 96.56 733 ARG A O 1
ATOM 5704 N N . HIS A 1 734 ? -20.406 -23.922 5.723 1 97.19 734 HIS A N 1
ATOM 5705 C CA . HIS A 1 734 ? -20.438 -24.688 6.965 1 97.19 734 HIS A CA 1
ATOM 5706 C C . HIS A 1 734 ? -21.656 -25.594 7.031 1 97.19 734 HIS A C 1
ATOM 5708 O O . HIS A 1 734 ? -22.406 -25.547 8.016 1 97.19 734 HIS A O 1
ATOM 5714 N N . SER A 1 735 ? -21.781 -26.391 6.02 1 97.5 735 SER A N 1
ATOM 5715 C CA . SER A 1 735 ? -22.969 -27.188 5.824 1 97.5 735 SER A CA 1
ATOM 5716 C C . SER A 1 735 ? -23.094 -28.281 6.887 1 97.5 735 SER A C 1
ATOM 5718 O O . SER A 1 735 ? -24.188 -28.719 7.227 1 97.5 735 SER A O 1
ATOM 5720 N N . LEU A 1 736 ? -21.969 -28.719 7.383 1 96.38 736 LEU A N 1
ATOM 5721 C CA . LEU A 1 736 ? -22.016 -29.75 8.422 1 96.38 736 LEU A CA 1
ATOM 5722 C C . LEU A 1 736 ? -22.703 -29.219 9.672 1 96.38 736 LEU A C 1
ATOM 5724 O O . LEU A 1 736 ? -23.594 -29.875 10.227 1 96.38 736 LEU A O 1
ATOM 5728 N N . GLY A 1 737 ? -22.297 -28.031 10.102 1 93.5 737 GLY A N 1
ATOM 5729 C CA . GLY A 1 737 ? -22.969 -27.406 11.219 1 93.5 737 GLY A CA 1
ATOM 5730 C C . GLY A 1 737 ? -24.438 -27.141 10.953 1 93.5 737 GLY A C 1
ATOM 5731 O O . GLY A 1 737 ? -25.281 -27.328 11.836 1 93.5 737 GLY A O 1
ATOM 5732 N N . LEU A 1 738 ? -24.797 -26.719 9.781 1 95.56 738 LEU A N 1
ATOM 5733 C CA . LEU A 1 738 ? -26.156 -26.422 9.391 1 95.56 738 LEU A CA 1
ATOM 5734 C C . LEU A 1 738 ? -27.016 -27.688 9.406 1 95.56 738 LEU A C 1
ATOM 5736 O O . LEU A 1 738 ? -28.188 -27.641 9.773 1 95.56 738 LEU A O 1
ATOM 5740 N N . SER A 1 739 ? -26.469 -28.734 8.969 1 93.12 739 SER A N 1
ATOM 5741 C CA . SER A 1 739 ? -27.219 -29.984 8.867 1 93.12 739 SER A CA 1
ATOM 5742 C C . SER A 1 739 ? -27.719 -30.453 10.227 1 93.12 739 SER A C 1
ATOM 5744 O O . SER A 1 739 ? -28.719 -31.172 10.32 1 93.12 739 SER A O 1
ATOM 5746 N N . SER A 1 740 ? -27.062 -30.062 11.25 1 90 740 SER A N 1
ATOM 5747 C CA . SER A 1 740 ? -27.453 -30.453 12.602 1 90 740 SER A CA 1
ATOM 5748 C C . SER A 1 740 ? -28.719 -29.75 13.039 1 90 740 SER A C 1
ATOM 5750 O O . SER A 1 740 ? -29.5 -30.281 13.844 1 90 740 SER A O 1
ATOM 5752 N N . HIS A 1 741 ? -29.016 -28.609 12.508 1 90.69 741 HIS A N 1
ATOM 5753 C CA . HIS A 1 741 ? -30.172 -27.859 13 1 90.69 741 HIS A CA 1
ATOM 5754 C C . HIS A 1 741 ? -31.031 -27.359 11.844 1 90.69 741 HIS A C 1
ATOM 5756 O O . HIS A 1 741 ? -32.188 -26.953 12.047 1 90.69 741 HIS A O 1
ATOM 5762 N N . GLY A 1 742 ? -30.484 -27.359 10.633 1 93.5 742 GLY A N 1
ATOM 5763 C CA . GLY A 1 742 ? -31.234 -26.906 9.477 1 93.5 742 GLY A CA 1
ATOM 5764 C C . GLY A 1 742 ? -31.312 -25.391 9.383 1 93.5 742 GLY A C 1
ATOM 5765 O O . GLY A 1 742 ? -30.797 -24.688 10.242 1 93.5 742 GLY A O 1
ATOM 5766 N N . TRP A 1 743 ? -31.969 -24.906 8.391 1 96.44 743 TRP A N 1
ATOM 5767 C CA . TRP A 1 743 ? -32.062 -23.469 8.109 1 96.44 743 TRP A CA 1
ATOM 5768 C C . TRP A 1 743 ? -33.031 -22.797 9.086 1 96.44 743 TRP A C 1
ATOM 5770 O O . TRP A 1 743 ? -32.938 -21.578 9.305 1 96.44 743 TRP A O 1
ATOM 5780 N N . ARG A 1 744 ? -33.969 -23.531 9.617 1 95 744 ARG A N 1
ATOM 5781 C CA . ARG A 1 744 ? -34.906 -23.031 10.594 1 95 744 ARG A CA 1
ATOM 5782 C C . ARG A 1 744 ? -35.625 -21.781 10.078 1 95 744 ARG A C 1
ATOM 5784 O O . ARG A 1 744 ? -36.188 -21.781 8.984 1 95 744 ARG A O 1
ATOM 5791 N N . ASP A 1 745 ? -35.5 -20.641 10.805 1 95.31 745 ASP A N 1
ATOM 5792 C CA . ASP A 1 745 ? -36.25 -19.406 10.523 1 95.31 745 ASP A CA 1
ATOM 5793 C C . ASP A 1 745 ? -35.469 -18.5 9.594 1 95.31 745 ASP A C 1
ATOM 5795 O O . ASP A 1 745 ? -35.75 -17.297 9.477 1 95.31 745 ASP A O 1
ATOM 5799 N N . THR A 1 746 ? -34.5 -19.047 8.914 1 96.69 746 THR A N 1
ATOM 5800 C CA . THR A 1 746 ? -33.594 -18.234 8.117 1 96.69 746 THR A CA 1
ATOM 5801 C C . THR A 1 746 ? -34.281 -17.734 6.848 1 96.69 746 THR A C 1
ATOM 5803 O O . THR A 1 746 ? -34.844 -18.531 6.098 1 96.69 746 THR A O 1
ATOM 5806 N N . ARG A 1 747 ? -34.25 -16.438 6.617 1 96.44 747 ARG A N 1
ATOM 5807 C CA . ARG A 1 747 ? -34.812 -15.797 5.438 1 96.44 747 ARG A CA 1
ATOM 5808 C C . ARG A 1 747 ? -33.75 -15.039 4.648 1 96.44 747 ARG A C 1
ATOM 5810 O O . ARG A 1 747 ? -32.938 -14.305 5.227 1 96.44 747 ARG A O 1
ATOM 5817 N N . ILE A 1 748 ? -33.75 -15.219 3.344 1 97.44 748 ILE A N 1
ATOM 5818 C CA . ILE A 1 748 ? -32.781 -14.578 2.459 1 97.44 748 ILE A CA 1
ATOM 5819 C C . ILE A 1 748 ? -33.312 -13.234 1.984 1 97.44 748 ILE A C 1
ATOM 5821 O O . ILE A 1 748 ? -34.5 -13.125 1.619 1 97.44 748 ILE A O 1
ATOM 5825 N N . ASP A 1 749 ? -32.469 -12.234 1.982 1 94 749 ASP A N 1
ATOM 5826 C CA . ASP A 1 749 ? -32.844 -10.906 1.503 1 94 749 ASP A CA 1
ATOM 5827 C C . ASP A 1 749 ? -32.75 -10.82 -0.017 1 94 749 ASP A C 1
ATOM 5829 O O . ASP A 1 749 ? -31.906 -10.07 -0.539 1 94 749 ASP A O 1
ATOM 5833 N N . LEU A 1 750 ? -33.594 -11.438 -0.723 1 96.19 750 LEU A N 1
ATOM 5834 C CA . LEU A 1 750 ? -33.562 -11.453 -2.182 1 96.19 750 LEU A CA 1
ATOM 5835 C C . LEU A 1 750 ? -34.031 -10.117 -2.75 1 96.19 750 LEU A C 1
ATOM 5837 O O . LEU A 1 750 ? -34.938 -9.492 -2.215 1 96.19 750 LEU A O 1
ATOM 5841 N N . PRO A 1 751 ? -33.375 -9.695 -3.793 1 94.19 751 PRO A N 1
ATOM 5842 C CA . PRO A 1 751 ? -33.875 -8.492 -4.461 1 94.19 751 PRO A CA 1
ATOM 5843 C C . PRO A 1 751 ? -35.312 -8.664 -4.973 1 94.19 751 PRO A C 1
ATOM 5845 O O . PRO A 1 751 ? -35.75 -9.789 -5.258 1 94.19 751 PRO A O 1
ATOM 5848 N N . GLU A 1 752 ? -35.969 -7.547 -5.145 1 92.88 752 GLU A N 1
ATOM 5849 C CA . GLU A 1 752 ? -37.344 -7.578 -5.656 1 92.88 752 GLU A CA 1
ATOM 5850 C C . GLU A 1 752 ? -37.406 -8.164 -7.062 1 92.88 752 GLU A C 1
ATOM 5852 O O . GLU A 1 752 ? -36.469 -7.957 -7.863 1 92.88 752 GLU A O 1
ATOM 5857 N N . GLY A 1 753 ? -38.438 -8.945 -7.242 1 93.81 753 GLY A N 1
ATOM 5858 C CA . GLY A 1 753 ? -38.625 -9.539 -8.555 1 93.81 753 GLY A CA 1
ATOM 5859 C C . GLY A 1 753 ? -39.031 -11 -8.508 1 93.81 753 GLY A C 1
ATOM 5860 O O . GLY A 1 753 ? -39.156 -11.57 -7.422 1 93.81 753 GLY A O 1
ATOM 5861 N N . GLU A 1 754 ? -39.344 -11.508 -9.656 1 96.06 754 GLU A N 1
ATOM 5862 C CA . GLU A 1 754 ? -39.625 -12.93 -9.82 1 96.06 754 GLU A CA 1
ATOM 5863 C C . GLU A 1 754 ? -38.375 -13.688 -10.273 1 96.06 754 GLU A C 1
ATOM 5865 O O . GLU A 1 754 ? -37.719 -13.258 -11.211 1 96.06 754 GLU A O 1
ATOM 5870 N N . TRP A 1 755 ? -38.156 -14.727 -9.531 1 97.44 755 TRP A N 1
ATOM 5871 C CA . TRP A 1 755 ? -36.906 -15.43 -9.766 1 97.44 755 TRP A CA 1
ATOM 5872 C C . TRP A 1 755 ? -37.156 -16.891 -10.125 1 97.44 755 TRP A C 1
ATOM 5874 O O . TRP A 1 755 ? -38.094 -17.5 -9.641 1 97.44 755 TRP A O 1
ATOM 5884 N N . LEU A 1 756 ? -36.312 -17.375 -11.008 1 97.06 756 LEU A N 1
ATOM 5885 C CA . LEU A 1 756 ? -36.25 -18.781 -11.406 1 97.06 756 LEU A CA 1
ATOM 5886 C C . LEU A 1 756 ? -34.906 -19.391 -11.039 1 97.06 756 LEU A C 1
ATOM 5888 O O . LEU A 1 756 ? -33.844 -18.797 -11.305 1 97.06 756 LEU A O 1
ATOM 5892 N N . ASP A 1 757 ? -34.938 -20.516 -10.352 1 96.81 757 ASP A N 1
ATOM 5893 C CA . ASP A 1 757 ? -33.688 -21.234 -10.141 1 96.81 757 ASP A CA 1
ATOM 5894 C C . ASP A 1 757 ? -33.25 -21.922 -11.422 1 96.81 757 ASP A C 1
ATOM 5896 O O . ASP A 1 757 ? -33.812 -22.938 -11.836 1 96.81 757 ASP A O 1
ATOM 5900 N N . ALA A 1 758 ? -32.188 -21.453 -11.953 1 96.38 758 ALA A N 1
ATOM 5901 C CA . ALA A 1 758 ? -31.719 -21.906 -13.266 1 96.38 758 ALA A CA 1
ATOM 5902 C C . ALA A 1 758 ? -31.172 -23.328 -13.18 1 96.38 758 ALA A C 1
ATOM 5904 O O . ALA A 1 758 ? -31.031 -24 -14.195 1 96.38 758 ALA A O 1
ATOM 5905 N N . LEU A 1 759 ? -30.812 -23.812 -12.008 1 95.25 759 LEU A N 1
ATOM 5906 C CA . LEU A 1 759 ? -30.281 -25.172 -11.859 1 95.25 759 LEU A CA 1
ATOM 5907 C C . LEU A 1 759 ? -31.422 -26.188 -11.836 1 95.25 759 LEU A C 1
ATOM 5909 O O . LEU A 1 759 ? -31.312 -27.25 -12.461 1 95.25 759 LEU A O 1
ATOM 5913 N N . SER A 1 760 ? -32.469 -25.875 -11.133 1 92.19 760 SER A N 1
ATOM 5914 C CA . SER A 1 760 ? -33.562 -26.828 -10.992 1 92.19 760 SER A CA 1
ATOM 5915 C C . SER A 1 760 ? -34.656 -26.547 -12.008 1 92.19 760 SER A C 1
ATOM 5917 O O . SER A 1 760 ? -35.5 -27.422 -12.289 1 92.19 760 SER A O 1
ATOM 5919 N N . GLY A 1 761 ? -34.75 -25.344 -12.539 1 91.44 761 GLY A N 1
ATOM 5920 C CA . GLY A 1 761 ? -35.844 -24.938 -13.438 1 91.44 761 GLY A CA 1
ATOM 5921 C C . GLY A 1 761 ? -37.094 -24.547 -12.711 1 91.44 761 GLY A C 1
ATOM 5922 O O . GLY A 1 761 ? -38.125 -24.297 -13.336 1 91.44 761 GLY A O 1
ATOM 5923 N N . GLN A 1 762 ? -37.031 -24.438 -11.414 1 93.19 762 GLN A N 1
ATOM 5924 C CA . GLN A 1 762 ? -38.219 -24.156 -10.617 1 93.19 762 GLN A CA 1
ATOM 5925 C C . GLN A 1 762 ? -38.281 -22.688 -10.219 1 93.19 762 GLN A C 1
ATOM 5927 O O . GLN A 1 762 ? -37.25 -22.062 -9.953 1 93.19 762 GLN A O 1
ATOM 5932 N N . PRO A 1 763 ? -39.469 -22.125 -10.156 1 95.19 763 PRO A N 1
ATOM 5933 C CA . PRO A 1 763 ? -39.625 -20.766 -9.656 1 95.19 763 PRO A CA 1
ATOM 5934 C C . PRO A 1 763 ? -39.344 -20.656 -8.156 1 95.19 763 PRO A C 1
ATOM 5936 O O . PRO A 1 763 ? -39.625 -21.594 -7.406 1 95.19 763 PRO A O 1
ATOM 5939 N N . VAL A 1 764 ? -38.781 -19.641 -7.781 1 94.81 764 VAL A N 1
ATOM 5940 C CA . VAL A 1 764 ? -38.594 -19.359 -6.363 1 94.81 764 VAL A CA 1
ATOM 5941 C C . VAL A 1 764 ? -39.812 -18.688 -5.781 1 94.81 764 VAL A C 1
ATOM 5943 O O . VAL A 1 764 ? -40.156 -17.562 -6.141 1 94.81 764 VAL A O 1
ATOM 5946 N N . THR A 1 765 ? -40.469 -19.328 -4.902 1 90.56 765 THR A N 1
ATOM 5947 C CA . THR A 1 765 ? -41.781 -18.844 -4.43 1 90.56 765 THR A CA 1
ATOM 5948 C C . THR A 1 765 ? -41.656 -18.234 -3.039 1 90.56 765 THR A C 1
ATOM 5950 O O . THR A 1 765 ? -42.594 -17.656 -2.525 1 90.56 765 THR A O 1
ATOM 5953 N N . SER A 1 766 ? -40.531 -18.469 -2.496 1 93.19 766 SER A N 1
ATOM 5954 C CA . SER A 1 766 ? -40.312 -17.969 -1.141 1 93.19 766 SER A CA 1
ATOM 5955 C C . SER A 1 766 ? -38.844 -17.594 -0.902 1 93.19 766 SER A C 1
ATOM 5957 O O . SER A 1 766 ? -37.969 -18.172 -1.516 1 93.19 766 SER A O 1
ATOM 5959 N N . ALA A 1 767 ? -38.719 -16.641 0.008 1 95.31 767 ALA A N 1
ATOM 5960 C CA . ALA A 1 767 ? -37.344 -16.234 0.365 1 95.31 767 ALA A CA 1
ATOM 5961 C C . ALA A 1 767 ? -36.844 -17.031 1.555 1 95.31 767 ALA A C 1
ATOM 5963 O O . ALA A 1 767 ? -35.75 -16.734 2.082 1 95.31 767 ALA A O 1
ATOM 5964 N N . ASP A 1 768 ? -37.594 -17.969 2.031 1 96.88 768 ASP A N 1
ATOM 5965 C CA . ASP A 1 768 ? -37.125 -18.859 3.08 1 96.88 768 ASP A CA 1
ATOM 5966 C C . ASP A 1 768 ? -35.969 -19.719 2.586 1 96.88 768 ASP A C 1
ATOM 5968 O O . ASP A 1 768 ? -36.094 -20.375 1.544 1 96.88 768 ASP A O 1
ATOM 5972 N N . ALA A 1 769 ? -34.938 -19.766 3.398 1 97.62 769 ALA A N 1
ATOM 5973 C CA . ALA A 1 769 ? -33.75 -20.484 2.988 1 97.62 769 ALA A CA 1
ATOM 5974 C C . ALA A 1 769 ? -34.031 -21.969 2.746 1 97.62 769 ALA A C 1
ATOM 5976 O O . ALA A 1 769 ? -33.469 -22.578 1.847 1 97.62 769 ALA A O 1
ATOM 5977 N N . ARG A 1 770 ? -34.906 -22.516 3.551 1 95.56 770 ARG A N 1
ATOM 5978 C CA . ARG A 1 770 ? -35.281 -23.922 3.396 1 95.56 770 ARG A CA 1
ATOM 5979 C C . ARG A 1 770 ? -35.844 -24.188 2.012 1 95.56 770 ARG A C 1
ATOM 5981 O O . ARG A 1 770 ? -35.594 -25.234 1.41 1 95.56 770 ARG A O 1
ATOM 5988 N N . ASP A 1 771 ? -36.625 -23.234 1.525 1 95.75 771 ASP A N 1
ATOM 5989 C CA . ASP A 1 771 ? -37.25 -23.375 0.224 1 95.75 771 ASP A CA 1
ATOM 5990 C C . ASP A 1 771 ? -36.281 -23.141 -0.911 1 95.75 771 ASP A C 1
ATOM 5992 O O . ASP A 1 771 ? -36.25 -23.875 -1.9 1 95.75 771 ASP A O 1
ATOM 5996 N N . VAL A 1 772 ? -35.5 -22.109 -0.77 1 97.25 772 VAL A N 1
ATOM 5997 C CA . VAL A 1 772 ? -34.531 -21.734 -1.811 1 97.25 772 VAL A CA 1
ATOM 5998 C C . VAL A 1 772 ? -33.531 -22.844 -1.999 1 97.25 772 VAL A C 1
ATOM 6000 O O . VAL A 1 772 ? -33.094 -23.125 -3.125 1 97.25 772 VAL A O 1
ATOM 6003 N N . PHE A 1 773 ? -33.125 -23.516 -0.865 1 96.31 773 PHE A N 1
ATOM 6004 C CA . PHE A 1 773 ? -32.062 -24.531 -0.91 1 96.31 773 PHE A CA 1
ATOM 6005 C C . PHE A 1 773 ? -32.656 -25.922 -0.85 1 96.31 773 PHE A C 1
ATOM 6007 O O . PHE A 1 773 ? -31.969 -26.875 -0.461 1 96.31 773 PHE A O 1
ATOM 6014 N N . ALA A 1 774 ? -33.875 -26.094 -1.188 1 92.69 774 ALA A N 1
ATOM 6015 C CA . ALA A 1 774 ? -34.562 -27.375 -1.12 1 92.69 774 ALA A CA 1
ATOM 6016 C C . ALA A 1 774 ? -33.875 -28.406 -2.018 1 92.69 774 ALA A C 1
ATOM 6018 O O . ALA A 1 774 ? -33.844 -29.594 -1.693 1 92.69 774 ALA A O 1
ATOM 6019 N N . ASP A 1 775 ? -33.312 -27.969 -3.105 1 90.62 775 ASP A N 1
ATOM 6020 C CA . ASP A 1 775 ? -32.812 -28.891 -4.098 1 90.62 775 ASP A CA 1
ATOM 6021 C C . ASP A 1 775 ? -31.297 -29.062 -3.955 1 90.62 775 ASP A C 1
ATOM 6023 O O . ASP A 1 775 ? -30.672 -29.812 -4.707 1 90.62 775 ASP A O 1
ATOM 6027 N N . GLY A 1 776 ? -30.703 -28.438 -3.012 1 93.75 776 GLY A N 1
ATOM 6028 C CA . GLY A 1 776 ? -29.266 -28.562 -2.863 1 93.75 776 GLY A CA 1
ATOM 6029 C C . GLY A 1 776 ? -28.625 -27.391 -2.139 1 93.75 776 GLY A C 1
ATOM 6030 O O . GLY A 1 776 ? -29.328 -26.484 -1.689 1 93.75 776 GLY A O 1
ATOM 6031 N N . PRO A 1 777 ? -27.281 -27.453 -2.039 1 97.12 777 PRO A N 1
ATOM 6032 C CA . PRO A 1 777 ? -26.562 -26.469 -1.234 1 97.12 777 PRO A CA 1
ATOM 6033 C C . PRO A 1 777 ? -26.344 -25.156 -1.975 1 97.12 777 PRO A C 1
ATOM 6035 O O . PRO A 1 777 ? -25.812 -24.203 -1.399 1 97.12 777 PRO A O 1
ATOM 6038 N N . CYS A 1 778 ? -26.703 -25.031 -3.279 1 97.88 778 CYS A N 1
ATOM 6039 C CA . CYS A 1 778 ? -26.516 -23.828 -4.094 1 97.88 778 CYS A CA 1
ATOM 6040 C C . CYS A 1 778 ? -27.797 -23.469 -4.824 1 97.88 778 CYS A C 1
ATOM 6042 O O . CYS A 1 778 ? -28.641 -24.328 -5.098 1 97.88 778 CYS A O 1
ATOM 6044 N N . ALA A 1 779 ? -27.953 -22.203 -5.066 1 98.12 779 ALA A N 1
ATOM 6045 C CA . ALA A 1 779 ? -29.047 -21.703 -5.898 1 98.12 779 ALA A CA 1
ATOM 6046 C C . ALA A 1 779 ? -28.531 -20.656 -6.883 1 98.12 779 ALA A C 1
ATOM 6048 O O . ALA A 1 779 ? -27.781 -19.75 -6.508 1 98.12 779 ALA A O 1
ATOM 6049 N N . LEU A 1 780 ? -28.781 -20.859 -8.117 1 98.56 780 LEU A N 1
ATOM 6050 C CA . LEU A 1 780 ? -28.547 -19.906 -9.195 1 98.56 780 LEU A CA 1
ATOM 6051 C C . LEU A 1 780 ? -29.875 -19.328 -9.703 1 98.56 780 LEU A C 1
ATOM 6053 O O . LEU A 1 780 ? -30.578 -20 -10.469 1 98.56 780 LEU A O 1
ATOM 6057 N N . LEU A 1 781 ? -30.125 -18.094 -9.289 1 98.44 781 LEU A N 1
ATOM 6058 C CA . LEU A 1 781 ? -31.422 -17.516 -9.602 1 98.44 781 LEU A CA 1
ATOM 6059 C C . LEU A 1 781 ? -31.297 -16.5 -10.734 1 98.44 781 LEU A C 1
ATOM 6061 O O . LEU A 1 781 ? -30.359 -15.703 -10.766 1 98.44 781 LEU A O 1
ATOM 6065 N N . THR A 1 782 ? -32.156 -16.531 -11.695 1 98.38 782 THR A N 1
ATOM 6066 C CA . THR A 1 782 ? -32.25 -15.555 -12.773 1 98.38 782 THR A CA 1
ATOM 6067 C C . THR A 1 782 ? -33.594 -14.828 -12.734 1 98.38 782 THR A C 1
ATOM 6069 O O . THR A 1 782 ? -34.594 -15.422 -12.391 1 98.38 782 THR A O 1
ATOM 6072 N N . ARG A 1 783 ? -33.531 -13.633 -13.039 1 96.94 783 ARG A N 1
ATOM 6073 C CA . ARG A 1 783 ? -34.75 -12.82 -13.016 1 96.94 783 ARG A CA 1
ATOM 6074 C C . ARG A 1 783 ? -35.688 -13.18 -14.164 1 96.94 783 ARG A C 1
ATOM 6076 O O . ARG A 1 783 ? -35.219 -13.367 -15.297 1 96.94 783 ARG A O 1
ATOM 6083 N N . VAL A 1 784 ? -37 -13.352 -13.828 1 91.56 784 VAL A N 1
ATOM 6084 C CA . VAL A 1 784 ? -38 -13.648 -14.859 1 91.56 784 VAL A CA 1
ATOM 6085 C C . VAL A 1 784 ? -38.469 -12.344 -15.492 1 91.56 784 VAL A C 1
ATOM 6087 O O . VAL A 1 784 ? -38.906 -11.43 -14.797 1 91.56 784 VAL A O 1
ATOM 6090 N N . CYS A 1 785 ? -38.031 -11.891 -16.688 1 73.06 785 CYS A N 1
ATOM 6091 C CA . CYS A 1 785 ? -38.5 -10.695 -17.375 1 73.06 785 CYS A CA 1
ATOM 6092 C C . CYS A 1 785 ? -39.906 -10.891 -17.938 1 73.06 785 CYS A C 1
ATOM 6094 O O . CYS A 1 785 ? -40.281 -12.016 -18.266 1 73.06 785 CYS A O 1
ATOM 6096 N N . MET B 1 1 ? 5.68 31.516 -17.391 1 64.44 1 MET B N 1
ATOM 6097 C CA . MET B 1 1 ? 5.609 31.484 -15.93 1 64.44 1 MET B CA 1
ATOM 6098 C C . MET B 1 1 ? 6.973 31.156 -15.328 1 64.44 1 MET B C 1
ATOM 6100 O O . MET B 1 1 ? 7.719 30.344 -15.875 1 64.44 1 MET B O 1
ATOM 6104 N N . ALA B 1 2 ? 7.309 31.953 -14.328 1 78.75 2 ALA B N 1
ATOM 6105 C CA . ALA B 1 2 ? 8.57 31.688 -13.641 1 78.75 2 ALA B CA 1
ATOM 6106 C C . ALA B 1 2 ? 8.594 30.297 -13.047 1 78.75 2 ALA B C 1
ATOM 6108 O O . ALA B 1 2 ? 7.578 29.812 -12.523 1 78.75 2 ALA B O 1
ATOM 6109 N N . PRO B 1 3 ? 9.656 29.562 -13.258 1 92 3 PRO B N 1
ATOM 6110 C CA . PRO B 1 3 ? 9.742 28.25 -12.633 1 92 3 PRO B CA 1
ATOM 6111 C C . PRO B 1 3 ? 9.609 28.312 -11.109 1 92 3 PRO B C 1
ATOM 6113 O O . PRO B 1 3 ? 10.133 29.234 -10.477 1 92 3 PRO B O 1
ATOM 6116 N N . ILE B 1 4 ? 8.828 27.531 -10.586 1 97.56 4 ILE B N 1
ATOM 6117 C CA . ILE B 1 4 ? 8.703 27.453 -9.141 1 97.56 4 ILE B CA 1
ATOM 6118 C C . ILE B 1 4 ? 9.883 26.672 -8.562 1 97.56 4 ILE B C 1
ATOM 6120 O O . ILE B 1 4 ? 9.945 25.438 -8.695 1 97.56 4 ILE B O 1
ATOM 6124 N N . THR B 1 5 ? 10.75 27.344 -7.918 1 98.12 5 THR B N 1
ATOM 6125 C CA . THR B 1 5 ? 11.945 26.688 -7.391 1 98.12 5 THR B CA 1
ATOM 6126 C C . THR B 1 5 ? 11.922 26.672 -5.867 1 98.12 5 THR B C 1
ATOM 6128 O O . THR B 1 5 ? 12.633 25.891 -5.242 1 98.12 5 THR B O 1
ATOM 6131 N N . SER B 1 6 ? 11.203 27.516 -5.258 1 98.62 6 SER B N 1
ATOM 6132 C CA . SER B 1 6 ? 10.992 27.578 -3.814 1 98.62 6 SER B CA 1
ATOM 6133 C C . SER B 1 6 ? 9.781 28.438 -3.467 1 98.62 6 SER B C 1
ATOM 6135 O O . SER B 1 6 ? 9.297 29.203 -4.305 1 98.62 6 SER B O 1
ATOM 6137 N N . THR B 1 7 ? 9.297 28.234 -2.266 1 98.75 7 THR B N 1
ATOM 6138 C CA . THR B 1 7 ? 8.219 29.094 -1.775 1 98.75 7 THR B CA 1
ATOM 6139 C C . THR B 1 7 ? 8.578 29.688 -0.415 1 98.75 7 THR B C 1
ATOM 6141 O O . THR B 1 7 ? 9.422 29.141 0.3 1 98.75 7 THR B O 1
ATOM 6144 N N . TYR B 1 8 ? 8.109 30.828 -0.137 1 98.75 8 TYR B N 1
ATOM 6145 C CA . TYR B 1 8 ? 8.117 31.469 1.174 1 98.75 8 TYR B CA 1
ATOM 6146 C C . TYR B 1 8 ? 6.699 31.719 1.67 1 98.75 8 TYR B C 1
ATOM 6148 O O . TYR B 1 8 ? 5.965 32.531 1.089 1 98.75 8 TYR B O 1
ATOM 6156 N N . ARG B 1 9 ? 6.305 31.078 2.678 1 98.44 9 ARG B N 1
ATOM 6157 C CA . ARG B 1 9 ? 4.914 31.125 3.127 1 98.44 9 ARG B CA 1
ATOM 6158 C C . ARG B 1 9 ? 4.691 32.312 4.055 1 98.44 9 ARG B C 1
ATOM 6160 O O . ARG B 1 9 ? 5.414 32.5 5.035 1 98.44 9 ARG B O 1
ATOM 6167 N N . LEU B 1 10 ? 3.717 33.031 3.762 1 98.19 10 LEU B N 1
ATOM 6168 C CA . LEU B 1 10 ? 3.324 34.188 4.555 1 98.19 10 LEU B CA 1
ATOM 6169 C C . LEU B 1 10 ? 2.033 33.938 5.316 1 98.19 10 LEU B C 1
ATOM 6171 O O . LEU B 1 10 ? 1.102 33.312 4.777 1 98.19 10 LEU B O 1
ATOM 6175 N N . GLN B 1 11 ? 2.049 34.281 6.57 1 97.5 11 GLN B N 1
ATOM 6176 C CA . GLN B 1 11 ? 0.814 34.281 7.348 1 97.5 11 GLN B CA 1
ATOM 6177 C C . GLN B 1 11 ? 0.172 35.656 7.359 1 97.5 11 GLN B C 1
ATOM 6179 O O . GLN B 1 11 ? 0.585 36.531 8.117 1 97.5 11 GLN B O 1
ATOM 6184 N N . LEU B 1 12 ? -0.877 35.75 6.582 1 97.75 12 LEU B N 1
ATOM 6185 C CA . LEU B 1 12 ? -1.572 37.031 6.457 1 97.75 12 LEU B CA 1
ATOM 6186 C C . LEU B 1 12 ? -2.613 37.188 7.562 1 97.75 12 LEU B C 1
ATOM 6188 O O . LEU B 1 12 ? -3.285 36.219 7.934 1 97.75 12 LEU B O 1
ATOM 6192 N N . ARG B 1 13 ? -2.672 38.375 8.125 1 95.56 13 ARG B N 1
ATOM 6193 C CA . ARG B 1 13 ? -3.631 38.75 9.156 1 95.56 13 ARG B CA 1
ATOM 6194 C C . ARG B 1 13 ? -4.035 40.188 9.039 1 95.56 13 ARG B C 1
ATOM 6196 O O . ARG B 1 13 ? -3.178 41.094 8.906 1 95.56 13 ARG B O 1
ATOM 6203 N N . PRO B 1 14 ? -5.301 40.438 9.156 1 96.44 14 PRO B N 1
ATOM 6204 C CA . PRO B 1 14 ? -5.77 41.812 9.016 1 96.44 14 PRO B CA 1
ATOM 6205 C C . PRO B 1 14 ? -5.203 42.75 10.086 1 96.44 14 PRO B C 1
ATOM 6207 O O . PRO B 1 14 ? -5.031 43.969 9.844 1 96.44 14 PRO B O 1
ATOM 6210 N N . ASP B 1 15 ? -4.895 42.219 11.219 1 96.06 15 ASP B N 1
ATOM 6211 C CA . ASP B 1 15 ? -4.5 43.031 12.344 1 96.06 15 ASP B CA 1
ATOM 6212 C C . ASP B 1 15 ? -2.998 43.312 12.328 1 96.06 15 ASP B C 1
ATOM 6214 O O . ASP B 1 15 ? -2.504 44.156 13.086 1 96.06 15 ASP B O 1
ATOM 6218 N N . ALA B 1 16 ? -2.303 42.594 11.477 1 95.19 16 ALA B N 1
ATOM 6219 C CA . ALA B 1 16 ? -0.865 42.719 11.703 1 95.19 16 ALA B CA 1
ATOM 6220 C C . ALA B 1 16 ? -0.098 42.719 10.383 1 95.19 16 ALA B C 1
ATOM 6222 O O . ALA B 1 16 ? 0.925 43.406 10.258 1 95.19 16 ALA B O 1
ATOM 6223 N N . PHE B 1 17 ? -0.489 42 9.344 1 97.5 17 PHE B N 1
ATOM 6224 C CA . PHE B 1 17 ? 0.267 41.781 8.117 1 97.5 17 PHE B CA 1
ATOM 6225 C C . PHE B 1 17 ? -0.667 41.5 6.945 1 97.5 17 PHE B C 1
ATOM 6227 O O . PHE B 1 17 ? -1.075 40.375 6.727 1 97.5 17 PHE B O 1
ATOM 6234 N N . THR B 1 18 ? -0.874 42.469 6.086 1 98.19 18 THR B N 1
ATOM 6235 C CA . THR B 1 18 ? -1.838 42.406 4.992 1 98.19 18 THR B CA 1
ATOM 6236 C C . THR B 1 18 ? -1.132 42.156 3.664 1 98.19 18 THR B C 1
ATOM 6238 O O . THR B 1 18 ? 0.089 42 3.625 1 98.19 18 THR B O 1
ATOM 6241 N N . LEU B 1 19 ? -1.902 42.156 2.596 1 98.75 19 LEU B N 1
ATOM 6242 C CA . LEU B 1 19 ? -1.362 41.969 1.251 1 98.75 19 LEU B CA 1
ATOM 6243 C C . LEU B 1 19 ? -0.471 43.156 0.872 1 98.75 19 LEU B C 1
ATOM 6245 O O . LEU B 1 19 ? 0.54 42.969 0.188 1 98.75 19 LEU B O 1
ATOM 6249 N N . ARG B 1 20 ? -0.826 44.344 1.299 1 98.06 20 ARG B N 1
ATOM 6250 C CA . ARG B 1 20 ? -0.017 45.531 1.023 1 98.06 20 ARG B CA 1
ATOM 6251 C C . ARG B 1 20 ? 1.302 45.469 1.788 1 98.06 20 ARG B C 1
ATOM 6253 O O . ARG B 1 20 ? 2.332 45.938 1.286 1 98.06 20 ARG B O 1
ATOM 6260 N N . ASP B 1 21 ? 1.166 45 3.018 1 98.12 21 ASP B N 1
ATOM 6261 C CA . ASP B 1 21 ? 2.396 44.812 3.781 1 98.12 21 ASP B CA 1
ATOM 6262 C C . ASP B 1 21 ? 3.338 43.844 3.082 1 98.12 21 ASP B C 1
ATOM 6264 O O . ASP B 1 21 ? 4.555 44.031 3.072 1 98.12 21 ASP B O 1
ATOM 6268 N N . ALA B 1 22 ? 2.801 42.781 2.578 1 98.56 22 ALA B N 1
ATOM 6269 C CA . ALA B 1 22 ? 3.594 41.812 1.822 1 98.56 22 ALA B CA 1
ATOM 6270 C C . ALA B 1 22 ? 4.246 42.469 0.607 1 98.56 22 ALA B C 1
ATOM 6272 O O . ALA B 1 22 ? 5.418 42.219 0.319 1 98.56 22 ALA B O 1
ATOM 6273 N N . ALA B 1 23 ? 3.486 43.25 -0.113 1 98.5 23 ALA B N 1
ATOM 6274 C CA . ALA B 1 23 ? 4.004 43.969 -1.286 1 98.5 23 ALA B CA 1
ATOM 6275 C C . ALA B 1 23 ? 5.195 44.844 -0.918 1 98.5 23 ALA B C 1
ATOM 6277 O O . ALA B 1 23 ? 6.145 44.969 -1.694 1 98.5 23 ALA B O 1
ATOM 6278 N N . ALA B 1 24 ? 5.09 45.375 0.241 1 97.56 24 ALA B N 1
ATOM 6279 C CA . ALA B 1 24 ? 6.141 46.281 0.708 1 97.56 24 ALA B CA 1
ATOM 6280 C C . ALA B 1 24 ? 7.426 45.5 1.008 1 97.56 24 ALA B C 1
ATOM 6282 O O . ALA B 1 24 ? 8.5 46.125 1.13 1 97.56 24 ALA B O 1
ATOM 6283 N N . GLN B 1 25 ? 7.324 44.219 1.157 1 97.62 25 GLN B N 1
ATOM 6284 C CA . GLN B 1 25 ? 8.492 43.406 1.508 1 97.62 25 GLN B CA 1
ATOM 6285 C C . GLN B 1 25 ? 9.008 42.625 0.305 1 97.62 25 GLN B C 1
ATOM 6287 O O . GLN B 1 25 ? 9.898 41.781 0.441 1 97.62 25 GLN B O 1
ATOM 6292 N N . VAL B 1 26 ? 8.531 42.812 -0.872 1 98.25 26 VAL B N 1
ATOM 6293 C CA . VAL B 1 26 ? 8.828 42 -2.039 1 98.25 26 VAL B CA 1
ATOM 6294 C C . VAL B 1 26 ? 10.32 42.062 -2.361 1 98.25 26 VAL B C 1
ATOM 6296 O O . VAL B 1 26 ? 10.914 41.062 -2.797 1 98.25 26 VAL B O 1
ATOM 6299 N N . ASP B 1 27 ? 10.93 43.219 -2.217 1 97.06 27 ASP B N 1
ATOM 6300 C CA . ASP B 1 27 ? 12.352 43.375 -2.5 1 97.06 27 ASP B CA 1
ATOM 6301 C C . ASP B 1 27 ? 13.188 42.469 -1.573 1 97.06 27 ASP B C 1
ATOM 6303 O O . ASP B 1 27 ? 14.219 41.938 -1.982 1 97.06 27 ASP B O 1
ATOM 6307 N N . TYR B 1 28 ? 12.781 42.312 -0.326 1 97.69 28 TYR B N 1
ATOM 6308 C CA . TYR B 1 28 ? 13.461 41.438 0.615 1 97.69 28 TYR B CA 1
ATOM 6309 C C . TYR B 1 28 ? 13.414 40 0.143 1 97.69 28 TYR B C 1
ATOM 6311 O O . TYR B 1 28 ? 14.422 39.281 0.165 1 97.69 28 TYR B O 1
ATOM 6319 N N . PHE B 1 29 ? 12.227 39.562 -0.258 1 98.31 29 PHE B N 1
ATOM 6320 C CA . PHE B 1 29 ? 12.055 38.156 -0.685 1 98.31 29 PHE B CA 1
ATOM 6321 C C . PHE B 1 29 ? 12.859 37.875 -1.95 1 98.31 29 PHE B C 1
ATOM 6323 O O . PHE B 1 29 ? 13.414 36.781 -2.115 1 98.31 29 PHE B O 1
ATOM 6330 N N . GLU B 1 30 ? 12.852 38.875 -2.805 1 97.81 30 GLU B N 1
ATOM 6331 C CA . GLU B 1 30 ? 13.695 38.75 -3.988 1 97.81 30 GLU B CA 1
ATOM 6332 C C . GLU B 1 30 ? 15.164 38.594 -3.602 1 97.81 30 GLU B C 1
ATOM 6334 O O . GLU B 1 30 ? 15.844 37.688 -4.129 1 97.81 30 GLU B O 1
ATOM 6339 N N . ALA B 1 31 ? 15.594 39.438 -2.682 1 97.12 31 ALA B N 1
ATOM 6340 C CA . ALA B 1 31 ? 16.984 39.375 -2.24 1 97.12 31 ALA B CA 1
ATOM 6341 C C . ALA B 1 31 ? 17.297 38.062 -1.552 1 97.12 31 ALA B C 1
ATOM 6343 O O . ALA B 1 31 ? 18.422 37.562 -1.652 1 97.12 31 ALA B O 1
ATOM 6344 N N . LEU B 1 32 ? 16.375 37.5 -0.861 1 97.81 32 LEU B N 1
ATOM 6345 C CA . LEU B 1 32 ? 16.531 36.219 -0.166 1 97.81 32 LEU B CA 1
ATOM 6346 C C . LEU B 1 32 ? 16.625 35.062 -1.159 1 97.81 32 LEU B C 1
ATOM 6348 O O . LEU B 1 32 ? 17.141 34 -0.824 1 97.81 32 LEU B O 1
ATOM 6352 N N . GLY B 1 33 ? 16.141 35.219 -2.352 1 97.81 33 GLY B N 1
ATOM 6353 C CA . GLY B 1 33 ? 16.25 34.219 -3.396 1 97.81 33 GLY B CA 1
ATOM 6354 C C . GLY B 1 33 ? 14.953 33.438 -3.613 1 97.81 33 GLY B C 1
ATOM 6355 O O . GLY B 1 33 ? 14.93 32.438 -4.324 1 97.81 33 GLY B O 1
ATOM 6356 N N . VAL B 1 34 ? 13.867 33.938 -3.129 1 98.25 34 VAL B N 1
ATOM 6357 C CA . VAL B 1 34 ? 12.562 33.281 -3.197 1 98.25 34 VAL B CA 1
ATOM 6358 C C . VAL B 1 34 ? 12 33.406 -4.613 1 98.25 34 VAL B C 1
ATOM 6360 O O . VAL B 1 34 ? 12.125 34.438 -5.25 1 98.25 34 VAL B O 1
ATOM 6363 N N . SER B 1 35 ? 11.438 32.281 -5.105 1 98.5 35 SER B N 1
ATOM 6364 C CA . SER B 1 35 ? 10.82 32.375 -6.426 1 98.5 35 SER B CA 1
ATOM 6365 C C . SER B 1 35 ? 9.336 32.719 -6.328 1 98.5 35 SER B C 1
ATOM 6367 O O . SER B 1 35 ? 8.82 33.469 -7.148 1 98.5 35 SER B O 1
ATOM 6369 N N . HIS B 1 36 ? 8.695 32.094 -5.32 1 98.69 36 HIS B N 1
ATOM 6370 C CA . HIS B 1 36 ? 7.254 32.312 -5.215 1 98.69 36 HIS B CA 1
ATOM 6371 C C . HIS B 1 36 ? 6.844 32.594 -3.773 1 98.69 36 HIS B C 1
ATOM 6373 O O . HIS B 1 36 ? 7.348 31.969 -2.842 1 98.69 36 HIS B O 1
ATOM 6379 N N . LEU B 1 37 ? 5.977 33.594 -3.574 1 98.81 37 LEU B N 1
ATOM 6380 C CA . LEU B 1 37 ? 5.328 33.781 -2.281 1 98.81 37 LEU B CA 1
ATOM 6381 C C . LEU B 1 37 ? 4.113 32.875 -2.143 1 98.81 37 LEU B C 1
ATOM 6383 O O . LEU B 1 37 ? 3.316 32.75 -3.076 1 98.81 37 LEU B O 1
ATOM 6387 N N . TYR B 1 38 ? 4.066 32.156 -1.082 1 98.69 38 TYR B N 1
ATOM 6388 C CA . TYR B 1 38 ? 2.975 31.25 -0.721 1 98.69 38 TYR B CA 1
ATOM 6389 C C . TYR B 1 38 ? 2.068 31.891 0.325 1 98.69 38 TYR B C 1
ATOM 6391 O O . TYR B 1 38 ? 2.471 32.062 1.477 1 98.69 38 TYR B O 1
ATOM 6399 N N . LEU B 1 39 ? 0.852 32.25 -0.063 1 98.81 39 LEU B N 1
ATOM 6400 C CA . LEU B 1 39 ? -0.048 33.031 0.78 1 98.81 39 LEU B CA 1
ATOM 6401 C C . LEU B 1 39 ? -0.979 32.125 1.572 1 98.81 39 LEU B C 1
ATOM 6403 O O . LEU B 1 39 ? -1.511 31.141 1.031 1 98.81 39 LEU B O 1
ATOM 6407 N N . SER B 1 40 ? -1.129 32.438 2.895 1 98.31 40 SER B N 1
ATOM 6408 C CA . SER B 1 40 ? -2.234 31.828 3.631 1 98.31 40 SER B CA 1
ATOM 6409 C C . SER B 1 40 ? -3.576 32.188 2.994 1 98.31 40 SER B C 1
ATOM 6411 O O . SER B 1 40 ? -3.639 32.969 2.061 1 98.31 40 SER B O 1
ATOM 6413 N N . PRO B 1 41 ? -4.688 31.562 3.416 1 98.25 41 PRO B N 1
ATOM 6414 C CA . PRO B 1 41 ? -5.969 31.844 2.764 1 98.25 41 PRO B CA 1
ATOM 6415 C C . PRO B 1 41 ? -6.297 33.344 2.727 1 98.25 41 PRO B C 1
ATOM 6417 O O . PRO B 1 41 ? -6.074 34.062 3.711 1 98.25 41 PRO B O 1
ATOM 6420 N N . ILE B 1 42 ? -6.832 33.781 1.559 1 98.62 42 ILE B N 1
ATOM 6421 C CA . ILE B 1 42 ? -7.004 35.219 1.394 1 98.62 42 ILE B CA 1
ATOM 6422 C C . ILE B 1 42 ? -8.477 35.562 1.139 1 98.62 42 ILE B C 1
ATOM 6424 O O . ILE B 1 42 ? -8.844 36.719 0.97 1 98.62 42 ILE B O 1
ATOM 6428 N N . LEU B 1 43 ? -9.289 34.531 1.092 1 98.69 43 LEU B N 1
ATOM 6429 C CA . LEU B 1 43 ? -10.727 34.781 0.966 1 98.69 43 LEU B CA 1
ATOM 6430 C C . LEU B 1 43 ? -11.289 35.344 2.262 1 98.69 43 LEU B C 1
ATOM 6432 O O . LEU B 1 43 ? -10.656 35.281 3.314 1 98.69 43 LEU B O 1
ATOM 6436 N N . THR B 1 44 ? -12.508 35.969 2.182 1 98.38 44 THR B N 1
ATOM 6437 C CA . THR B 1 44 ? -13.086 36.625 3.346 1 98.38 44 THR B CA 1
ATOM 6438 C C . THR B 1 44 ? -13.359 35.625 4.457 1 98.38 44 THR B C 1
ATOM 6440 O O . THR B 1 44 ? -14.117 34.688 4.27 1 98.38 44 THR B O 1
ATOM 6443 N N . ALA B 1 45 ? -12.711 35.875 5.594 1 98.38 45 ALA B N 1
ATOM 6444 C CA . ALA B 1 45 ? -12.875 35 6.762 1 98.38 45 ALA B CA 1
ATOM 6445 C C . ALA B 1 45 ? -13.633 35.719 7.871 1 98.38 45 ALA B C 1
ATOM 6447 O O . ALA B 1 45 ? -14.078 36.844 7.695 1 98.38 45 ALA B O 1
ATOM 6448 N N . THR B 1 46 ? -13.891 35 8.93 1 97.62 46 THR B N 1
ATOM 6449 C CA . THR B 1 46 ? -14.57 35.562 10.078 1 97.62 46 THR B CA 1
ATOM 6450 C C . THR B 1 46 ? -13.828 36.812 10.578 1 97.62 46 THR B C 1
ATOM 6452 O O . THR B 1 46 ? -12.602 36.844 10.617 1 97.62 46 THR B O 1
ATOM 6455 N N . SER B 1 47 ? -14.602 37.781 10.984 1 95.69 47 SER B N 1
ATOM 6456 C CA . SER B 1 47 ? -13.984 38.969 11.523 1 95.69 47 SER B CA 1
ATOM 6457 C C . SER B 1 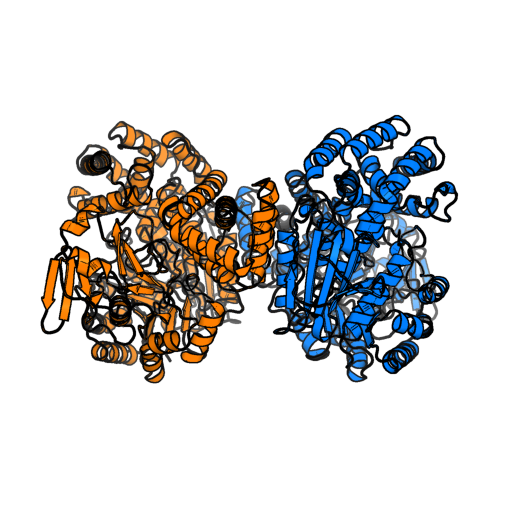47 ? -13.055 38.656 12.688 1 95.69 47 SER B C 1
ATOM 6459 O O . SER B 1 47 ? -13.43 37.906 13.602 1 95.69 47 SER B O 1
ATOM 6461 N N . GLY B 1 48 ? -11.875 39.125 12.57 1 93.31 48 GLY B N 1
ATOM 6462 C CA . GLY B 1 48 ? -10.906 38.906 13.633 1 93.31 48 GLY B CA 1
ATOM 6463 C C . GLY B 1 48 ? -10.031 37.688 13.391 1 93.31 48 GLY B C 1
ATOM 6464 O O . GLY B 1 48 ? -9.07 37.469 14.133 1 93.31 48 GLY B O 1
ATOM 6465 N N . SER B 1 49 ? -10.344 37 12.375 1 95.25 49 SER B N 1
ATOM 6466 C CA . SER B 1 49 ? -9.562 35.812 12.086 1 95.25 49 SER B CA 1
ATOM 6467 C C . SER B 1 49 ? -8.102 36.156 11.82 1 95.25 49 SER B C 1
ATOM 6469 O O . SER B 1 49 ? -7.797 37.062 11.062 1 95.25 49 SER B O 1
ATOM 6471 N N . THR B 1 50 ? -7.195 35.375 12.43 1 93.88 50 THR B N 1
ATOM 6472 C CA . THR B 1 50 ? -5.77 35.594 12.242 1 93.88 50 THR B CA 1
ATOM 6473 C C . THR B 1 50 ? -5.16 34.5 11.375 1 93.88 50 THR B C 1
ATOM 6475 O O . THR B 1 50 ? -3.953 34.5 11.125 1 93.88 50 THR B O 1
ATOM 6478 N N . HIS B 1 51 ? -5.918 33.531 10.914 1 94.06 51 HIS B N 1
ATOM 6479 C CA . HIS B 1 51 ? -5.387 32.438 10.141 1 94.06 51 HIS B CA 1
ATOM 6480 C C . HIS B 1 51 ? -6.086 32.312 8.797 1 94.06 51 HIS B C 1
ATOM 6482 O O . HIS B 1 51 ? -5.523 31.75 7.848 1 94.06 51 HIS B O 1
ATOM 6488 N N . GLY B 1 52 ? -7.285 32.781 8.711 1 96.38 52 GLY B N 1
ATOM 6489 C CA . GLY B 1 52 ? -7.965 32.875 7.43 1 96.38 52 GLY B CA 1
ATOM 6490 C C . GLY B 1 52 ? -8.617 31.578 7.004 1 96.38 52 GLY B C 1
ATOM 6491 O O . GLY B 1 52 ? -9.219 31.5 5.934 1 96.38 52 GLY B O 1
ATOM 6492 N N . TYR B 1 53 ? -8.633 30.469 7.781 1 97.12 53 TYR B N 1
ATOM 6493 C CA . TYR B 1 53 ? -9.172 29.172 7.387 1 97.12 53 TYR B CA 1
ATOM 6494 C C . TYR B 1 53 ? -10.672 29.109 7.637 1 97.12 53 TYR B C 1
ATOM 6496 O O . TYR B 1 53 ? -11.359 28.219 7.129 1 97.12 53 TYR B O 1
ATOM 6504 N N . ASP B 1 54 ? -11.227 30.016 8.398 1 98.06 54 ASP B N 1
ATOM 6505 C CA . ASP B 1 54 ? -12.656 30.078 8.68 1 98.06 54 ASP B CA 1
ATOM 6506 C C . ASP B 1 54 ? -13.359 31.031 7.723 1 98.06 54 ASP B C 1
ATOM 6508 O O . ASP B 1 54 ? -14.062 31.953 8.156 1 98.06 54 ASP B O 1
ATOM 6512 N N . VAL B 1 55 ? -13.281 30.672 6.52 1 98.56 55 VAL B N 1
ATOM 6513 C CA . VAL B 1 55 ? -13.828 31.484 5.438 1 98.56 55 VAL B CA 1
ATOM 6514 C C . VAL B 1 55 ? -15.336 31.641 5.609 1 98.56 55 VAL B C 1
ATOM 6516 O O . VAL B 1 55 ? -16.031 30.656 5.879 1 98.56 55 VAL B O 1
ATOM 6519 N N . THR B 1 56 ? -15.867 32.844 5.434 1 98.38 56 THR B N 1
ATOM 6520 C CA . THR B 1 56 ? -17.312 33.094 5.543 1 98.38 56 THR B CA 1
ATOM 6521 C C . THR B 1 56 ? -17.906 33.469 4.184 1 98.38 56 THR B C 1
ATOM 6523 O O . THR B 1 56 ? -19.094 33.312 3.965 1 98.38 56 THR B O 1
ATOM 6526 N N . ASP B 1 57 ? -17.062 33.969 3.287 1 98.06 57 ASP B N 1
ATOM 6527 C CA . ASP B 1 57 ? -17.469 34.312 1.925 1 98.06 57 ASP B CA 1
ATOM 6528 C C . ASP B 1 57 ? -16.391 33.906 0.919 1 98.06 57 ASP B C 1
ATOM 6530 O O . ASP B 1 57 ? -15.438 34.656 0.694 1 98.06 57 ASP B O 1
ATOM 6534 N N . PRO B 1 58 ? -16.594 32.812 0.24 1 97.62 58 PRO B N 1
ATOM 6535 C CA . PRO B 1 58 ? -15.57 32.344 -0.695 1 97.62 58 PRO B CA 1
ATOM 6536 C C . PRO B 1 58 ? -15.586 33.125 -2.018 1 97.62 58 PRO B C 1
ATOM 6538 O O . PRO B 1 58 ? -14.773 32.844 -2.904 1 97.62 58 PRO B O 1
ATOM 6541 N N . THR B 1 59 ? -16.375 34.094 -2.188 1 97.38 59 THR B N 1
ATOM 6542 C CA . THR B 1 59 ? -16.516 34.781 -3.473 1 97.38 59 THR B CA 1
ATOM 6543 C C . THR B 1 59 ? -15.773 36.094 -3.475 1 97.38 59 THR B C 1
ATOM 6545 O O . THR B 1 59 ? -15.797 36.844 -4.469 1 97.38 59 THR B O 1
ATOM 6548 N N . THR B 1 60 ? -15.141 36.406 -2.352 1 97.94 60 THR B N 1
ATOM 6549 C CA . THR B 1 60 ? -14.414 37.688 -2.301 1 97.94 60 THR B CA 1
ATOM 6550 C C . THR B 1 60 ? -13.055 37.5 -1.641 1 97.94 60 THR B C 1
ATOM 6552 O O . THR B 1 60 ? -12.875 36.625 -0.796 1 97.94 60 THR B O 1
ATOM 6555 N N . VAL B 1 61 ? -12.117 38.344 -2.035 1 98.5 61 VAL B N 1
ATOM 6556 C CA . VAL B 1 61 ? -10.859 38.469 -1.308 1 98.5 61 VAL B CA 1
ATOM 6557 C C . VAL B 1 61 ? -11.062 39.344 -0.077 1 98.5 61 VAL B C 1
ATOM 6559 O O . VAL B 1 61 ? -11.727 40.406 -0.15 1 98.5 61 VAL B O 1
ATOM 6562 N N . SER B 1 62 ? -10.57 39.031 1.033 1 98.38 62 SER B N 1
ATOM 6563 C CA . SER B 1 62 ? -10.812 39.688 2.316 1 98.38 62 SER B CA 1
ATOM 6564 C C . SER B 1 62 ? -10.484 41.156 2.248 1 98.38 62 SER B C 1
ATOM 6566 O O . SER B 1 62 ? -9.344 41.531 1.955 1 98.38 62 SER B O 1
ATOM 6568 N N . GLU B 1 63 ? -11.445 41.969 2.598 1 97.69 63 GLU B N 1
ATOM 6569 C CA . GLU B 1 63 ? -11.227 43.406 2.652 1 97.69 63 GLU B CA 1
ATOM 6570 C C . GLU B 1 63 ? -10.211 43.781 3.738 1 97.69 63 GLU B C 1
ATOM 6572 O O . GLU B 1 63 ? -9.445 44.719 3.588 1 97.69 63 GLU B O 1
ATOM 6577 N N . GLY B 1 64 ? -10.289 42.969 4.781 1 97.44 64 GLY B N 1
ATOM 6578 C CA . GLY B 1 64 ? -9.352 43.219 5.867 1 97.44 64 GLY B CA 1
ATOM 6579 C C . GLY B 1 64 ? -7.902 43.031 5.449 1 97.44 64 GLY B C 1
ATOM 6580 O O . GLY B 1 64 ? -7.004 43.656 6.047 1 97.44 64 GLY B O 1
ATOM 6581 N N . LEU B 1 65 ? -7.652 42.344 4.398 1 98.44 65 LEU B N 1
ATOM 6582 C CA . LEU B 1 65 ? -6.305 42.125 3.889 1 98.44 65 LEU B CA 1
ATOM 6583 C C . LEU B 1 65 ? -5.973 43.125 2.77 1 98.44 65 LEU B C 1
ATOM 6585 O O . LEU B 1 65 ? -4.871 43.094 2.219 1 98.44 65 LEU B O 1
ATOM 6589 N N . GLY B 1 66 ? -6.891 43.906 2.377 1 98.06 66 GLY B N 1
ATOM 6590 C CA . GLY B 1 66 ? -6.707 44.875 1.307 1 98.06 66 GLY B CA 1
ATOM 6591 C C . GLY B 1 66 ? -7.555 44.594 0.082 1 98.06 66 GLY B C 1
ATOM 6592 O O . GLY B 1 66 ? -7.566 45.375 -0.872 1 98.06 66 GLY B O 1
ATOM 6593 N N . GLY B 1 67 ? -8.25 43.469 0.086 1 98.12 67 GLY B N 1
ATOM 6594 C CA . GLY B 1 67 ? -9.164 43.125 -0.995 1 98.12 67 GLY B CA 1
ATOM 6595 C C . GLY B 1 67 ? -8.461 42.688 -2.264 1 98.12 67 GLY B C 1
ATOM 6596 O O . GLY B 1 67 ? -7.242 42.5 -2.268 1 98.12 67 GLY B O 1
ATOM 6597 N N . ARG B 1 68 ? -9.25 42.562 -3.281 1 98.19 68 ARG B N 1
ATOM 6598 C CA . ARG B 1 68 ? -8.742 42.094 -4.566 1 98.19 68 ARG B CA 1
ATOM 6599 C C . ARG B 1 68 ? -7.715 43.062 -5.137 1 98.19 68 ARG B C 1
ATOM 6601 O O . ARG B 1 68 ? -6.746 42.656 -5.77 1 98.19 68 ARG B O 1
ATOM 6608 N N . GLU B 1 69 ? -7.93 44.312 -4.934 1 98.25 69 GLU B N 1
ATOM 6609 C CA . GLU B 1 69 ? -6.996 45.312 -5.434 1 98.25 69 GLU B CA 1
ATOM 6610 C C . GLU B 1 69 ? -5.598 45.094 -4.871 1 98.25 69 GLU B C 1
ATOM 6612 O O . GLU B 1 69 ? -4.609 45.188 -5.605 1 98.25 69 GLU B O 1
ATOM 6617 N N . ALA B 1 70 ? -5.59 44.875 -3.602 1 98.75 70 ALA B N 1
ATOM 6618 C CA . ALA B 1 70 ? -4.297 44.625 -2.969 1 98.75 70 ALA B CA 1
ATOM 6619 C C . ALA B 1 70 ? -3.648 43.344 -3.523 1 98.75 70 ALA B C 1
ATOM 6621 O O . ALA B 1 70 ? -2.424 43.281 -3.643 1 98.75 70 ALA B O 1
ATOM 6622 N N . LEU B 1 71 ? -4.41 42.312 -3.846 1 98.81 71 LEU B N 1
ATOM 6623 C CA . LEU B 1 71 ? -3.895 41.094 -4.457 1 98.81 71 LEU B CA 1
ATOM 6624 C C . LEU B 1 71 ? -3.271 41.406 -5.816 1 98.81 71 LEU B C 1
ATOM 6626 O O . LEU B 1 71 ? -2.186 40.906 -6.125 1 98.81 71 LEU B O 1
ATOM 6630 N N . VAL B 1 72 ? -3.973 42.156 -6.613 1 98.69 72 VAL B N 1
ATOM 6631 C CA . VAL B 1 72 ? -3.479 42.531 -7.934 1 98.69 72 VAL B CA 1
ATOM 6632 C C . VAL B 1 72 ? -2.172 43.312 -7.797 1 98.69 72 VAL B C 1
ATOM 6634 O O . VAL B 1 72 ? -1.226 43.094 -8.555 1 98.69 72 VAL B O 1
ATOM 6637 N N . GLU B 1 73 ? -2.172 44.219 -6.793 1 98.5 73 GLU B N 1
ATOM 6638 C CA . GLU B 1 73 ? -0.965 45 -6.543 1 98.5 73 GLU B CA 1
ATOM 6639 C C . GLU B 1 73 ? 0.201 44.094 -6.141 1 98.5 73 GLU B C 1
ATOM 6641 O O . GLU B 1 73 ? 1.324 44.281 -6.617 1 98.5 73 GLU B O 1
ATOM 6646 N N . LEU B 1 74 ? -0.048 43.188 -5.289 1 98.81 74 LEU B N 1
ATOM 6647 C CA . LEU B 1 74 ? 0.997 42.281 -4.871 1 98.81 74 LEU B CA 1
ATOM 6648 C C . LEU B 1 74 ? 1.473 41.406 -6.047 1 98.81 74 LEU B C 1
ATOM 6650 O O . LEU B 1 74 ? 2.674 41.188 -6.207 1 98.81 74 LEU B O 1
ATOM 6654 N N . SER B 1 75 ? 0.533 40.906 -6.824 1 98.62 75 SER B N 1
ATOM 6655 C CA . SER B 1 75 ? 0.88 40.094 -7.996 1 98.62 75 SER B CA 1
ATOM 6656 C C . SER B 1 75 ? 1.779 40.875 -8.945 1 98.62 75 SER B C 1
ATOM 6658 O O . SER B 1 75 ? 2.775 40.344 -9.445 1 98.62 75 SER B O 1
ATOM 6660 N N . ARG B 1 76 ? 1.413 42.094 -9.164 1 98.06 76 ARG B N 1
ATOM 6661 C CA . ARG B 1 76 ? 2.223 42.969 -10.031 1 98.06 76 ARG B CA 1
ATOM 6662 C C . ARG B 1 76 ? 3.621 43.156 -9.453 1 98.06 76 ARG B C 1
ATOM 6664 O O . ARG B 1 76 ? 4.613 43.094 -10.188 1 98.06 76 ARG B O 1
ATOM 6671 N N . ALA B 1 77 ? 3.645 43.375 -8.18 1 98.38 77 ALA B N 1
ATOM 6672 C CA . ALA B 1 77 ? 4.922 43.625 -7.516 1 98.38 77 ALA B CA 1
ATOM 6673 C C . ALA B 1 77 ? 5.84 42.406 -7.637 1 98.38 77 ALA B C 1
ATOM 6675 O O . ALA B 1 77 ? 7.027 42.531 -7.941 1 98.38 77 ALA B O 1
ATOM 6676 N N . VAL B 1 78 ? 5.344 41.219 -7.379 1 98.06 78 VAL B N 1
ATOM 6677 C CA . VAL B 1 78 ? 6.168 40.031 -7.418 1 98.06 78 VAL B CA 1
ATOM 6678 C C . VAL B 1 78 ? 6.559 39.719 -8.859 1 98.06 78 VAL B C 1
ATOM 6680 O O . VAL B 1 78 ? 7.664 39.219 -9.125 1 98.06 78 VAL B O 1
ATOM 6683 N N . ARG B 1 79 ? 5.672 39.906 -9.797 1 97.25 79 ARG B N 1
ATOM 6684 C CA . ARG B 1 79 ? 5.934 39.562 -11.203 1 97.25 79 ARG B CA 1
ATOM 6685 C C . ARG B 1 79 ? 6.98 40.531 -11.781 1 97.25 79 ARG B C 1
ATOM 6687 O O . ARG B 1 79 ? 7.785 40.125 -12.625 1 97.25 79 ARG B O 1
ATOM 6694 N N . SER B 1 80 ? 6.891 41.688 -11.359 1 96.88 80 SER B N 1
ATOM 6695 C CA . SER B 1 80 ? 7.863 42.688 -11.844 1 96.88 80 SER B CA 1
ATOM 6696 C C . SER B 1 80 ? 9.281 42.281 -11.438 1 96.88 80 SER B C 1
ATOM 6698 O O . SER B 1 80 ? 10.25 42.75 -12.031 1 96.88 80 SER B O 1
ATOM 6700 N N . ARG B 1 81 ? 9.352 41.438 -10.539 1 96.19 81 ARG B N 1
ATOM 6701 C CA . ARG B 1 81 ? 10.656 41.031 -10.039 1 96.19 81 ARG B CA 1
ATOM 6702 C C . ARG B 1 81 ? 10.938 39.562 -10.422 1 96.19 81 ARG B C 1
ATOM 6704 O O . ARG B 1 81 ? 11.82 38.938 -9.844 1 96.19 81 ARG B O 1
ATOM 6711 N N . GLY B 1 82 ? 10.156 39.031 -11.258 1 96.06 82 GLY B N 1
ATOM 6712 C CA . GLY B 1 82 ? 10.359 37.688 -11.742 1 96.06 82 GLY B CA 1
ATOM 6713 C C . GLY B 1 82 ? 9.914 36.625 -10.75 1 96.06 82 GLY B C 1
ATOM 6714 O O . GLY B 1 82 ? 10.359 35.469 -10.812 1 96.06 82 GLY B O 1
ATOM 6715 N N . MET B 1 83 ? 9.148 36.938 -9.789 1 98 83 MET B N 1
ATOM 6716 C CA . MET B 1 83 ? 8.602 36.062 -8.781 1 98 83 MET B CA 1
ATOM 6717 C C . MET B 1 83 ? 7.125 35.75 -9.055 1 98 83 MET B C 1
ATOM 6719 O O . MET B 1 83 ? 6.57 36.25 -10.047 1 98 83 MET B O 1
ATOM 6723 N N . GLY B 1 84 ? 6.52 34.844 -8.297 1 98.25 84 GLY B N 1
ATOM 6724 C CA . GLY B 1 84 ? 5.117 34.5 -8.484 1 98.25 84 GLY B CA 1
ATOM 6725 C C . GLY B 1 84 ? 4.379 34.281 -7.18 1 98.25 84 GLY B C 1
ATOM 6726 O O . GLY B 1 84 ? 4.926 34.531 -6.102 1 98.25 84 GLY B O 1
ATOM 6727 N N . LEU B 1 85 ? 3.092 33.844 -7.316 1 98.5 85 LEU B N 1
ATOM 6728 C CA . LEU B 1 85 ? 2.234 33.688 -6.145 1 98.5 85 LEU B CA 1
ATOM 6729 C C . LEU B 1 85 ? 1.598 32.281 -6.125 1 98.5 85 LEU B C 1
ATOM 6731 O O . LEU B 1 85 ? 1.213 31.766 -7.172 1 98.5 85 LEU B O 1
ATOM 6735 N N . ILE B 1 86 ? 1.582 31.734 -4.996 1 98.56 86 ILE B N 1
ATOM 6736 C CA . ILE B 1 86 ? 0.812 30.531 -4.656 1 98.56 86 ILE B CA 1
ATOM 6737 C C . ILE B 1 86 ? -0.217 30.875 -3.58 1 98.56 86 ILE B C 1
ATOM 6739 O O . ILE B 1 86 ? 0.065 31.656 -2.666 1 98.56 86 ILE B O 1
ATOM 6743 N N . VAL B 1 87 ? -1.428 30.281 -3.648 1 98.69 87 VAL B N 1
ATOM 6744 C CA . VAL B 1 87 ? -2.451 30.625 -2.666 1 98.69 87 VAL B CA 1
ATOM 6745 C C . VAL B 1 87 ? -2.971 29.359 -1.995 1 98.69 87 VAL B C 1
ATOM 6747 O O . VAL B 1 87 ? -3.186 28.328 -2.66 1 98.69 87 VAL B O 1
ATOM 6750 N N . ASP B 1 88 ? -3.117 29.422 -0.688 1 98.5 88 ASP B N 1
ATOM 6751 C CA . ASP B 1 88 ? -3.766 28.375 0.102 1 98.5 88 ASP B CA 1
ATOM 6752 C C . ASP B 1 88 ? -5.285 28.453 -0.025 1 98.5 88 ASP B C 1
ATOM 6754 O O . ASP B 1 88 ? -5.875 29.531 0.16 1 98.5 88 ASP B O 1
ATOM 6758 N N . LEU B 1 89 ? -5.906 27.375 -0.319 1 98.31 89 LEU B N 1
ATOM 6759 C CA . LEU B 1 89 ? -7.352 27.328 -0.514 1 98.31 89 LEU B CA 1
ATOM 6760 C C . LEU B 1 89 ? -8 26.297 0.404 1 98.31 89 LEU B C 1
ATOM 6762 O O . LEU B 1 89 ? -7.465 25.203 0.585 1 98.31 89 LEU B O 1
ATOM 6766 N N . VAL B 1 90 ? -9.203 26.609 0.917 1 98 90 VAL B N 1
ATOM 6767 C CA . VAL B 1 90 ? -9.914 25.766 1.87 1 98 90 VAL B CA 1
ATOM 6768 C C . VAL B 1 90 ? -11.25 25.328 1.273 1 98 90 VAL B C 1
ATOM 6770 O O . VAL B 1 90 ? -12.281 25.969 1.507 1 98 90 VAL B O 1
ATOM 6773 N N . PRO B 1 91 ? -11.281 24.203 0.697 1 97.75 91 PRO B N 1
ATOM 6774 C CA . PRO B 1 91 ? -12.547 23.781 0.089 1 97.75 91 PRO B CA 1
ATOM 6775 C C . PRO B 1 91 ? -13.453 23.047 1.07 1 97.75 91 PRO B C 1
ATOM 6777 O O . PRO B 1 91 ? -14.664 22.969 0.851 1 97.75 91 PRO B O 1
ATOM 6780 N N . ASN B 1 92 ? -13.008 22.578 2.129 1 96.88 92 ASN B N 1
ATOM 6781 C CA . ASN B 1 92 ? -13.703 21.609 2.961 1 96.88 92 ASN B CA 1
ATOM 6782 C C . ASN B 1 92 ? -14.789 22.266 3.809 1 96.88 92 ASN B C 1
ATOM 6784 O O . ASN B 1 92 ? -15.805 21.641 4.121 1 96.88 92 ASN B O 1
ATOM 6788 N N . HIS B 1 93 ? -14.547 23.484 4.215 1 98.12 93 HIS B N 1
ATOM 6789 C CA . HIS B 1 93 ? -15.438 24.031 5.23 1 98.12 93 HIS B CA 1
ATOM 6790 C C . HIS B 1 93 ? -15.461 25.562 5.168 1 98.12 93 HIS B C 1
ATOM 6792 O O . HIS B 1 93 ? -14.648 26.172 4.473 1 98.12 93 HIS B O 1
ATOM 6798 N N . VAL B 1 94 ? -16.438 26.109 5.883 1 98.38 94 VAL B N 1
ATOM 6799 C CA . VAL B 1 94 ? -16.547 27.562 6.066 1 98.38 94 VAL B CA 1
ATOM 6800 C C . VAL B 1 94 ? -16.766 27.875 7.543 1 98.38 94 VAL B C 1
ATOM 6802 O O . VAL B 1 94 ? -17.094 26.984 8.336 1 98.38 94 VAL B O 1
ATOM 6805 N N . GLY B 1 95 ? -16.469 29.125 7.891 1 98.25 95 GLY B N 1
ATOM 6806 C CA . GLY B 1 95 ? -16.688 29.594 9.25 1 98.25 95 GLY B CA 1
ATOM 6807 C C . GLY B 1 95 ? -18.125 29.938 9.555 1 98.25 95 GLY B C 1
ATOM 6808 O O . GLY B 1 95 ? -18.781 30.625 8.758 1 98.25 95 GLY B O 1
ATOM 6809 N N . VAL B 1 96 ? -18.656 29.469 10.766 1 97.19 96 VAL B N 1
ATOM 6810 C CA . VAL B 1 96 ? -20.047 29.719 11.125 1 97.19 96 VAL B CA 1
ATOM 6811 C C . VAL B 1 96 ? -20.125 30.203 12.57 1 97.19 96 VAL B C 1
ATOM 6813 O O . VAL B 1 96 ? -21.219 30.25 13.164 1 97.19 96 VAL B O 1
ATOM 6816 N N . ALA B 1 97 ? -18.984 30.531 13.141 1 94.56 97 ALA B N 1
ATOM 6817 C CA . ALA B 1 97 ? -18.938 31 14.523 1 94.56 97 ALA B CA 1
ATOM 6818 C C . ALA B 1 97 ? -19.766 32.281 14.703 1 94.56 97 ALA B C 1
ATOM 6820 O O . ALA B 1 97 ? -20.422 32.438 15.734 1 94.56 97 ALA B O 1
ATOM 6821 N N . LYS B 1 98 ? -19.656 33.156 13.789 1 95.69 98 LYS B N 1
ATOM 6822 C CA . LYS B 1 98 ? -20.5 34.344 13.664 1 95.69 98 LYS B CA 1
ATOM 6823 C C . LYS B 1 98 ? -21.469 34.219 12.484 1 95.69 98 LYS B C 1
ATOM 6825 O O . LYS B 1 98 ? -21.219 34.75 11.414 1 95.69 98 LYS B O 1
ATOM 6830 N N . PRO B 1 99 ? -22.609 33.656 12.766 1 96.62 99 PRO B N 1
ATOM 6831 C CA . PRO B 1 99 ? -23.469 33.188 11.672 1 96.62 99 PRO B CA 1
ATOM 6832 C C . PRO B 1 99 ? -23.844 34.312 10.711 1 96.62 99 PRO B C 1
ATOM 6834 O O . PRO B 1 99 ? -23.953 34.094 9.508 1 96.62 99 PRO B O 1
ATOM 6837 N N . ARG B 1 100 ? -23.984 35.5 11.203 1 95.12 100 ARG B N 1
ATOM 6838 C CA . ARG B 1 100 ? -24.438 36.594 10.383 1 95.12 100 ARG B CA 1
ATOM 6839 C C . ARG B 1 100 ? -23.406 36.938 9.312 1 95.12 100 ARG B C 1
ATOM 6841 O O . ARG B 1 100 ? -23.75 37.531 8.273 1 95.12 100 ARG B O 1
ATOM 6848 N N . GLU B 1 101 ? -22.203 36.625 9.516 1 96.94 101 GLU B N 1
ATOM 6849 C CA . GLU B 1 101 ? -21.125 36.969 8.578 1 96.94 101 GLU B CA 1
ATOM 6850 C C . GLU B 1 101 ? -21.078 35.969 7.418 1 96.94 101 GLU B C 1
ATOM 6852 O O . GLU B 1 101 ? -20.422 36.219 6.406 1 96.94 101 GLU B O 1
ATOM 6857 N N . ASN B 1 102 ? -21.734 34.875 7.504 1 98.19 102 ASN B N 1
ATOM 6858 C CA . ASN B 1 102 ? -21.844 33.906 6.441 1 98.19 102 ASN B CA 1
ATOM 6859 C C . ASN B 1 102 ? -23.25 33.875 5.828 1 98.19 102 ASN B C 1
ATOM 6861 O O . ASN B 1 102 ? -24.156 33.219 6.355 1 98.19 102 ASN B O 1
ATOM 6865 N N . ALA B 1 103 ? -23.312 34.438 4.676 1 97.94 103 ALA B N 1
ATOM 6866 C CA . ALA B 1 103 ? -24.625 34.656 4.059 1 97.94 103 ALA B CA 1
ATOM 6867 C C . ALA B 1 103 ? -25.328 33.344 3.779 1 97.94 103 ALA B C 1
ATOM 6869 O O . ALA B 1 103 ? -26.547 33.25 3.883 1 97.94 103 ALA B O 1
ATOM 6870 N N . TRP B 1 104 ? -24.594 32.312 3.381 1 98.31 104 TRP B N 1
ATOM 6871 C CA . TRP B 1 104 ? -25.172 31.016 3.094 1 98.31 104 TRP B CA 1
ATOM 6872 C C . TRP B 1 104 ? -25.75 30.391 4.359 1 98.31 104 TRP B C 1
ATOM 6874 O O . TRP B 1 104 ? -26.891 29.922 4.367 1 98.31 104 TRP B O 1
ATOM 6884 N N . TRP B 1 105 ? -24.984 30.406 5.414 1 98.31 105 TRP B N 1
ATOM 6885 C CA . TRP B 1 105 ? -25.375 29.812 6.691 1 98.31 105 TRP B CA 1
ATOM 6886 C C . TRP B 1 105 ? -26.547 30.594 7.309 1 98.31 105 TRP B C 1
ATOM 6888 O O . TRP B 1 105 ? -27.484 30 7.84 1 98.31 105 TRP B O 1
ATOM 6898 N N . TRP B 1 106 ? -26.453 31.922 7.207 1 98 106 TRP B N 1
ATOM 6899 C CA . TRP B 1 106 ? -27.516 32.781 7.723 1 98 106 TRP B CA 1
ATOM 6900 C C . TRP B 1 106 ? -28.844 32.469 7.039 1 98 106 TRP B C 1
ATOM 6902 O O . TRP B 1 106 ? -29.891 32.406 7.695 1 98 106 TRP B O 1
ATOM 6912 N N . ASP B 1 107 ? -28.734 32.312 5.754 1 98.25 107 ASP B N 1
ATOM 6913 C CA . ASP B 1 107 ? -29.922 32 4.984 1 98.25 107 ASP B CA 1
ATOM 6914 C C . ASP B 1 107 ? -30.484 30.641 5.387 1 98.25 107 ASP B C 1
ATOM 6916 O O . ASP B 1 107 ? -31.703 30.469 5.496 1 98.25 107 ASP B O 1
ATOM 6920 N N . VAL B 1 108 ? -29.688 29.688 5.602 1 98.38 108 VAL B N 1
ATOM 6921 C CA . VAL B 1 108 ? -30.094 28.344 6.004 1 98.38 108 VAL B CA 1
ATOM 6922 C C . VAL B 1 108 ? -30.734 28.406 7.391 1 98.38 108 VAL B C 1
ATOM 6924 O O . VAL B 1 108 ? -31.734 27.734 7.648 1 98.38 108 VAL B O 1
ATOM 6927 N N . LEU B 1 109 ? -30.125 29.188 8.273 1 98.06 109 LEU B N 1
ATOM 6928 C CA . LEU B 1 109 ? -30.719 29.344 9.602 1 98.06 109 LEU B CA 1
ATOM 6929 C C . LEU B 1 109 ? -32.125 29.969 9.508 1 98.06 109 LEU B C 1
ATOM 6931 O O . LEU B 1 109 ? -33.031 29.578 10.242 1 98.06 109 LEU B O 1
ATOM 6935 N N . THR B 1 110 ? -32.281 30.875 8.633 1 97.69 110 THR B N 1
ATOM 6936 C CA . THR B 1 110 ? -33.531 31.625 8.5 1 97.69 110 THR B CA 1
ATOM 6937 C C . THR B 1 110 ? -34.625 30.75 7.891 1 97.69 110 THR B C 1
ATOM 6939 O O . THR B 1 110 ? -35.781 30.766 8.352 1 97.69 110 THR B O 1
ATOM 6942 N N . HIS B 1 111 ? -34.25 29.922 6.902 1 97.31 111 HIS B N 1
ATOM 6943 C CA . HIS B 1 111 ? -35.281 29.297 6.082 1 97.31 111 HIS B CA 1
ATOM 6944 C C . HIS B 1 111 ? -35.25 27.781 6.215 1 97.31 111 HIS B C 1
ATOM 6946 O O . HIS B 1 111 ? -36.125 27.078 5.719 1 97.31 111 HIS B O 1
ATOM 6952 N N . GLY B 1 112 ? -34.25 27.297 6.816 1 96.75 112 GLY B N 1
ATOM 6953 C CA . GLY B 1 112 ? -34.125 25.859 6.965 1 96.75 112 GLY B CA 1
ATOM 6954 C C . GLY B 1 112 ? -33.938 25.125 5.645 1 96.75 112 GLY B C 1
ATOM 6955 O O . GLY B 1 112 ? -33.125 25.531 4.816 1 96.75 112 GLY B O 1
ATOM 6956 N N . GLN B 1 113 ? -34.625 24.078 5.438 1 95.44 113 GLN B N 1
ATOM 6957 C CA . GLN B 1 113 ? -34.531 23.234 4.254 1 95.44 113 GLN B CA 1
ATOM 6958 C C . GLN B 1 113 ? -35 23.969 3.004 1 95.44 113 GLN B C 1
ATOM 6960 O O . GLN B 1 113 ? -34.656 23.578 1.885 1 95.44 113 GLN B O 1
ATOM 6965 N N . SER B 1 114 ? -35.719 24.953 3.158 1 95.88 114 SER B N 1
ATOM 6966 C CA . SER B 1 114 ? -36.25 25.703 2.021 1 95.88 114 SER B CA 1
ATOM 6967 C C . SER B 1 114 ? -35.219 26.703 1.509 1 95.88 114 SER B C 1
ATOM 6969 O O . SER B 1 114 ? -35.438 27.344 0.471 1 95.88 114 SER B O 1
ATOM 6971 N N . SER B 1 115 ? -34.188 26.859 2.279 1 97.62 115 SER B N 1
ATOM 6972 C CA . SER B 1 115 ? -33.125 27.766 1.85 1 97.62 115 SER B CA 1
ATOM 6973 C C . SER B 1 115 ? -32.531 27.328 0.508 1 97.62 115 SER B C 1
ATOM 6975 O O . SER B 1 115 ? -32.344 26.141 0.256 1 97.62 115 SER B O 1
ATOM 6977 N N . GLU B 1 116 ? -32.156 28.281 -0.352 1 96.06 116 GLU B N 1
ATOM 6978 C CA . GLU B 1 116 ? -31.5 28 -1.615 1 96.06 116 GLU B CA 1
ATOM 6979 C C . GLU B 1 116 ? -30.094 27.422 -1.378 1 96.06 116 GLU B C 1
ATOM 6981 O O . GLU B 1 116 ? -29.516 26.797 -2.27 1 96.06 116 GLU B O 1
ATOM 6986 N N . TYR B 1 117 ? -29.578 27.594 -0.143 1 97.44 117 TYR B N 1
ATOM 6987 C CA . TYR B 1 117 ? -28.234 27.156 0.179 1 97.44 117 TYR B CA 1
ATOM 6988 C C . TYR B 1 117 ? -28.266 25.922 1.078 1 97.44 117 TYR B C 1
ATOM 6990 O O . TYR B 1 117 ? -27.219 25.484 1.567 1 97.44 117 TYR B O 1
ATOM 6998 N N . ALA B 1 118 ? -29.344 25.406 1.337 1 96.5 118 ALA B N 1
ATOM 6999 C CA . ALA B 1 118 ? -29.469 24.266 2.236 1 96.5 118 ALA B CA 1
ATOM 7000 C C . ALA B 1 118 ? -28.578 23.109 1.782 1 96.5 118 ALA B C 1
ATOM 7002 O O . ALA B 1 118 ? -27.984 22.406 2.607 1 96.5 118 ALA B O 1
ATOM 7003 N N . ASP B 1 119 ? -28.391 23 0.461 1 95.94 119 ASP B N 1
ATOM 7004 C CA . ASP B 1 119 ? -27.641 21.875 -0.096 1 95.94 119 ASP B CA 1
ATOM 7005 C C . ASP B 1 119 ? -26.156 22.203 -0.19 1 95.94 119 ASP B C 1
ATOM 7007 O O . ASP B 1 119 ? -25.359 21.344 -0.568 1 95.94 119 ASP B O 1
ATOM 7011 N N . PHE B 1 120 ? -25.781 23.391 0.2 1 98 120 PHE B N 1
ATOM 7012 C CA . PHE B 1 120 ? -24.375 23.734 0.214 1 98 120 PHE B CA 1
ATOM 7013 C C . PHE B 1 120 ? -23.656 23.016 1.355 1 98 120 PHE B C 1
ATOM 7015 O O . PHE B 1 120 ? -22.469 22.688 1.245 1 98 120 PHE B O 1
ATOM 7022 N N . PHE B 1 121 ? -24.438 22.828 2.396 1 98.06 121 PHE B N 1
ATOM 7023 C CA . PHE B 1 121 ? -23.875 22.266 3.621 1 98.06 121 PHE B CA 1
ATOM 7024 C C . PHE B 1 121 ? -24.281 20.812 3.771 1 98.06 121 PHE B C 1
ATOM 7026 O O . PHE B 1 121 ? -25.25 20.359 3.16 1 98.06 121 PHE B O 1
ATOM 7033 N N . ASP B 1 122 ? -23.453 20.109 4.473 1 97.06 122 ASP B N 1
ATOM 7034 C CA . ASP B 1 122 ? -23.734 18.719 4.789 1 97.06 122 ASP B CA 1
ATOM 7035 C C . ASP B 1 122 ? -24.547 18.594 6.078 1 97.06 122 ASP B C 1
ATOM 7037 O O . ASP B 1 122 ? -23.969 18.375 7.152 1 97.06 122 ASP B O 1
ATOM 7041 N N . ILE B 1 123 ? -25.844 18.672 5.953 1 96.75 123 ILE B N 1
ATOM 7042 C CA . ILE B 1 123 ? -26.75 18.734 7.094 1 96.75 123 ILE B CA 1
ATOM 7043 C C . ILE B 1 123 ? -27.703 17.547 7.066 1 96.75 123 ILE B C 1
ATOM 7045 O O . ILE B 1 123 ? -28.203 17.156 6.004 1 96.75 123 ILE B O 1
ATOM 7049 N N . ASP B 1 124 ? -27.891 16.938 8.172 1 95.25 124 ASP B N 1
ATOM 7050 C CA . ASP B 1 124 ? -28.891 15.875 8.352 1 95.25 124 ASP B CA 1
ATOM 7051 C C . ASP B 1 124 ? -30.234 16.453 8.781 1 95.25 124 ASP B C 1
ATOM 7053 O O . ASP B 1 124 ? -30.406 16.812 9.953 1 95.25 124 ASP B O 1
ATOM 7057 N N . TRP B 1 125 ? -31.188 16.438 7.906 1 94.12 125 TRP B N 1
ATOM 7058 C CA . TRP B 1 125 ? -32.469 17.047 8.172 1 94.12 125 TRP B CA 1
ATOM 7059 C C . TRP B 1 125 ? -33.5 16 8.641 1 94.12 125 TRP B C 1
ATOM 7061 O O . TRP B 1 125 ? -34.688 16.281 8.734 1 94.12 125 TRP B O 1
ATOM 7071 N N . ALA B 1 126 ? -33.031 14.867 8.906 1 91.75 126 ALA B N 1
ATOM 7072 C CA . ALA B 1 126 ? -33.938 13.789 9.281 1 91.75 126 ALA B CA 1
ATOM 7073 C C . ALA B 1 126 ? -34.656 14.109 10.602 1 91.75 126 ALA B C 1
ATOM 7075 O O . ALA B 1 126 ? -34.094 14.781 11.461 1 91.75 126 ALA B O 1
ATOM 7076 N N . ASP B 1 127 ? -35.812 13.531 10.812 1 91.5 127 ASP B N 1
ATOM 7077 C CA . ASP B 1 127 ? -36.625 13.766 12.016 1 91.5 127 ASP B CA 1
ATOM 7078 C C . ASP B 1 127 ? -35.906 13.211 13.258 1 91.5 127 ASP B C 1
ATOM 7080 O O . ASP B 1 127 ? -36.031 13.766 14.344 1 91.5 127 ASP B O 1
ATOM 7084 N N . ASN B 1 128 ? -35.188 12.219 13.047 1 88.19 128 ASN B N 1
ATOM 7085 C CA . ASN B 1 128 ? -34.562 11.555 14.172 1 88.19 128 ASN B CA 1
ATOM 7086 C C . ASN B 1 128 ? -33.094 11.992 14.344 1 88.19 128 ASN B C 1
ATOM 7088 O O . ASN B 1 128 ? -32.281 11.234 14.836 1 88.19 128 ASN B O 1
ATOM 7092 N N . ASN B 1 129 ? -32.844 13.219 13.898 1 90.25 129 ASN B N 1
ATOM 7093 C CA . ASN B 1 129 ? -31.469 13.719 13.969 1 90.25 129 ASN B CA 1
ATOM 7094 C C . ASN B 1 129 ? -31.125 14.227 15.367 1 90.25 129 ASN B C 1
ATOM 7096 O O . ASN B 1 129 ? -30.016 14.711 15.602 1 90.25 129 ASN B O 1
ATOM 7100 N N . GLY B 1 130 ? -32.062 14.102 16.328 1 88.62 130 GLY B N 1
ATOM 7101 C CA . GLY B 1 130 ? -31.875 14.562 17.703 1 88.62 130 GLY B CA 1
ATOM 7102 C C . GLY B 1 130 ? -32.406 15.953 17.938 1 88.62 130 GLY B C 1
ATOM 7103 O O . GLY B 1 130 ? -32.562 16.375 19.078 1 88.62 130 GLY B O 1
ATOM 7104 N N . ALA B 1 131 ? -32.781 16.703 16.875 1 93.25 131 ALA B N 1
ATOM 7105 C CA . ALA B 1 131 ? -33.312 18.062 16.984 1 93.25 131 ALA B CA 1
ATOM 7106 C C . ALA B 1 131 ? -34.625 18.203 16.25 1 93.25 131 ALA B C 1
ATOM 7108 O O . ALA B 1 131 ? -35.031 19.297 15.836 1 93.25 131 ALA B O 1
ATOM 7109 N N . ASN B 1 132 ? -35.25 17.031 16 1 92.31 132 ASN B N 1
ATOM 7110 C CA . ASN B 1 132 ? -36.594 16.984 15.383 1 92.31 132 ASN B CA 1
ATOM 7111 C C . ASN B 1 132 ? -36.562 17.609 13.992 1 92.31 132 ASN B C 1
ATOM 7113 O O . ASN B 1 132 ? -37.469 18.406 13.656 1 92.31 132 ASN B O 1
ATOM 7117 N N . GLY B 1 133 ? -35.5 17.406 13.289 1 92.12 133 GLY B N 1
ATOM 7118 C CA . GLY B 1 133 ? -35.406 17.844 11.898 1 92.12 133 GLY B CA 1
ATOM 7119 C C . GLY B 1 133 ? -34.875 19.25 11.758 1 92.12 133 GLY B C 1
ATOM 7120 O O . GLY B 1 133 ? -34.719 19.75 10.641 1 92.12 133 GLY B O 1
ATOM 7121 N N . LYS B 1 134 ? -34.656 19.938 12.883 1 96 134 LYS B N 1
ATOM 7122 C CA . LYS B 1 134 ? -34.094 21.266 12.859 1 96 134 LYS B CA 1
ATOM 7123 C C . LYS B 1 134 ? -32.562 21.219 12.852 1 96 134 LYS B C 1
ATOM 7125 O O . LYS B 1 134 ? -31.969 20.156 13.086 1 96 134 LYS B O 1
ATOM 7130 N N . LEU B 1 135 ? -31.969 22.328 12.477 1 97.06 135 LEU B N 1
ATOM 7131 C CA . LEU B 1 135 ? -30.516 22.469 12.578 1 97.06 135 LEU B CA 1
ATOM 7132 C C . LEU B 1 135 ? -30.094 22.734 14.023 1 97.06 135 LEU B C 1
ATOM 7134 O O . LEU B 1 135 ? -30.516 23.734 14.609 1 97.06 135 LEU B O 1
ATOM 7138 N N . SER B 1 136 ? -29.328 21.844 14.547 1 96.5 136 SER B N 1
ATOM 7139 C CA . SER B 1 136 ? -28.906 21.969 15.938 1 96.5 136 SER B CA 1
ATOM 7140 C C . SER B 1 136 ? -27.656 22.828 16.062 1 96.5 136 SER B C 1
ATOM 7142 O O . SER B 1 136 ? -26.656 22.562 15.398 1 96.5 136 SER B O 1
ATOM 7144 N N . LEU B 1 137 ? -27.656 23.812 16.906 1 96.44 137 LEU B N 1
ATOM 7145 C CA . LEU B 1 137 ? -26.516 24.672 17.188 1 96.44 137 LEU B CA 1
ATOM 7146 C C . LEU B 1 137 ? -26.094 24.562 18.641 1 96.44 137 LEU B C 1
ATOM 7148 O O . LEU B 1 137 ? -26.797 25.016 19.547 1 96.44 137 LEU B O 1
ATOM 7152 N N . PRO B 1 138 ? -24.953 24.016 18.906 1 93.88 138 PRO B N 1
ATOM 7153 C CA . PRO B 1 138 ? -24.5 23.797 20.281 1 93.88 138 PRO B CA 1
ATOM 7154 C C . PRO B 1 138 ? -23.891 25.031 20.906 1 93.88 138 PRO B C 1
ATOM 7156 O O . PRO B 1 138 ? -22.688 25.047 21.203 1 93.88 138 PRO B O 1
ATOM 7159 N N . VAL B 1 139 ? -24.703 26 21.344 1 93.56 139 VAL B N 1
ATOM 7160 C CA . VAL B 1 139 ? -24.172 27.281 21.781 1 93.56 139 VAL B CA 1
ATOM 7161 C C . VAL B 1 139 ? -24.516 27.531 23.25 1 93.56 139 VAL B C 1
ATOM 7163 O O . VAL B 1 139 ? -23.859 28.312 23.922 1 93.56 139 VAL B O 1
ATOM 7166 N N . LEU B 1 140 ? -25.531 26.734 23.797 1 94 140 LEU B N 1
ATOM 7167 C CA . LEU B 1 140 ? -25.984 26.984 25.156 1 94 140 LEU B CA 1
ATOM 7168 C C . LEU B 1 140 ? -25.031 26.344 26.172 1 94 140 LEU B C 1
ATOM 7170 O O . LEU B 1 140 ? -24.422 25.312 25.891 1 94 140 LEU B O 1
ATOM 7174 N N . GLY B 1 141 ? -24.859 26.938 27.25 1 90.56 141 GLY B N 1
ATOM 7175 C CA . GLY B 1 141 ? -24.172 26.281 28.359 1 90.56 141 GLY B CA 1
ATOM 7176 C C . GLY B 1 141 ? -25 25.188 29 1 90.56 141 GLY B C 1
ATOM 7177 O O . GLY B 1 141 ? -24.469 24.125 29.344 1 90.56 141 GLY B O 1
ATOM 7178 N N . SER B 1 142 ? -26.219 25.5 29.25 1 92.75 142 SER B N 1
ATOM 7179 C CA . SER B 1 142 ? -27.219 24.562 29.766 1 92.75 142 SER B CA 1
ATOM 7180 C C . SER B 1 142 ? -28.578 24.828 29.141 1 92.75 142 SER B C 1
ATOM 7182 O O . SER B 1 142 ? -28.797 25.859 28.5 1 92.75 142 SER B O 1
ATOM 7184 N N . GLN B 1 143 ? -29.438 23.922 29.406 1 90.75 143 GLN B N 1
ATOM 7185 C CA . GLN B 1 143 ? -30.797 24.062 28.891 1 90.75 143 GLN B CA 1
ATOM 7186 C C . GLN B 1 143 ? -31.5 25.281 29.484 1 90.75 143 GLN B C 1
ATOM 7188 O O . GLN B 1 143 ? -32.312 25.922 28.812 1 90.75 143 GLN B O 1
ATOM 7193 N N . ASP B 1 144 ? -31.156 25.656 30.625 1 92.88 144 ASP B N 1
ATOM 7194 C CA . ASP B 1 144 ? -31.781 26.781 31.328 1 92.88 144 ASP B CA 1
ATOM 7195 C C . ASP B 1 144 ? -31.406 28.109 30.672 1 92.88 144 ASP B C 1
ATOM 7197 O O . ASP B 1 144 ? -32.062 29.125 30.906 1 92.88 144 ASP B O 1
ATOM 7201 N N . ASP B 1 145 ? -30.406 28.094 29.828 1 93.69 145 ASP B N 1
ATOM 7202 C CA . ASP B 1 145 ? -29.938 29.297 29.172 1 93.69 145 ASP B CA 1
ATOM 7203 C C . ASP B 1 145 ? -30.953 29.828 28.172 1 93.69 145 ASP B C 1
ATOM 7205 O O . ASP B 1 145 ? -30.875 30.969 27.719 1 93.69 145 ASP B O 1
ATOM 7209 N N . LEU B 1 146 ? -31.891 29.031 27.859 1 92.94 146 LEU B N 1
ATOM 7210 C CA . LEU B 1 146 ? -32.969 29.484 26.984 1 92.94 146 LEU B CA 1
ATOM 7211 C C . LEU B 1 146 ? -33.75 30.641 27.594 1 92.94 146 LEU B C 1
ATOM 7213 O O . LEU B 1 146 ? -34.312 31.453 26.875 1 92.94 146 LEU B O 1
ATOM 7217 N N . ASP B 1 147 ? -33.719 30.703 28.906 1 93.44 147 ASP B N 1
ATOM 7218 C CA . ASP B 1 147 ? -34.406 31.766 29.625 1 93.44 147 ASP B CA 1
ATOM 7219 C C . ASP B 1 147 ? -33.719 33.125 29.406 1 93.44 147 ASP B C 1
ATOM 7221 O O . ASP B 1 147 ? -34.344 34.156 29.625 1 93.44 147 ASP B O 1
ATOM 7225 N N . ALA B 1 148 ? -32.5 33.062 29 1 94.69 148 ALA B N 1
ATOM 7226 C CA . ALA B 1 148 ? -31.734 34.281 28.812 1 94.69 148 ALA B CA 1
ATOM 7227 C C . ALA B 1 148 ? -31.891 34.812 27.391 1 94.69 148 ALA B C 1
ATOM 7229 O O . ALA B 1 148 ? -31.359 35.875 27.062 1 94.69 148 ALA B O 1
ATOM 7230 N N . LEU B 1 149 ? -32.656 34.125 26.578 1 96.25 149 LEU B N 1
ATOM 7231 C CA . LEU B 1 149 ? -32.875 34.562 25.203 1 96.25 149 LEU B CA 1
ATOM 7232 C C . LEU B 1 149 ? -33.656 35.875 25.172 1 96.25 149 LEU B C 1
ATOM 7234 O O . LEU B 1 149 ? -34.562 36.094 25.984 1 96.25 149 LEU B O 1
ATOM 7238 N N . THR B 1 150 ? -33.312 36.688 24.219 1 96.06 150 THR B N 1
ATOM 7239 C CA . THR B 1 150 ? -34.062 37.906 23.969 1 96.06 150 THR B CA 1
ATOM 7240 C C . THR B 1 150 ? -34.312 38.094 22.469 1 96.06 150 THR B C 1
ATOM 7242 O O . THR B 1 150 ? -33.625 37.469 21.641 1 96.06 150 THR B O 1
ATOM 7245 N N . VAL B 1 151 ? -35.312 38.75 22.125 1 96.06 151 VAL B N 1
ATOM 7246 C CA . VAL B 1 151 ? -35.594 39.125 20.734 1 96.06 151 VAL B CA 1
ATOM 7247 C C . VAL B 1 151 ? -35.281 40.594 20.516 1 96.06 151 VAL B C 1
ATOM 7249 O O . VAL B 1 151 ? -35.719 41.469 21.281 1 96.06 151 VAL B O 1
ATOM 7252 N N . GLU B 1 152 ? -34.469 40.781 19.562 1 94.88 152 GLU B N 1
ATOM 7253 C CA . GLU B 1 152 ? -34.031 42.156 19.25 1 94.88 152 GLU B CA 1
ATOM 7254 C C . GLU B 1 152 ? -34.375 42.531 17.812 1 94.88 152 GLU B C 1
ATOM 7256 O O . GLU B 1 152 ? -34.469 41.656 16.938 1 94.88 152 GLU B O 1
ATOM 7261 N N . LYS B 1 153 ? -34.594 43.812 17.703 1 93.06 153 LYS B N 1
ATOM 7262 C CA . LYS B 1 153 ? -34.781 44.312 16.359 1 93.06 153 LYS B CA 1
ATOM 7263 C C . LYS B 1 153 ? -33.531 45.031 15.844 1 93.06 153 LYS B C 1
ATOM 7265 O O . LYS B 1 153 ? -32.906 45.812 16.578 1 93.06 153 LYS B O 1
ATOM 7270 N N . ASP B 1 154 ? -33.094 44.688 14.758 1 92.12 154 ASP B N 1
ATOM 7271 C CA . ASP B 1 154 ? -32 45.344 14.039 1 92.12 154 ASP B CA 1
ATOM 7272 C C . ASP B 1 154 ? -32.469 45.781 12.648 1 92.12 154 ASP B C 1
ATOM 7274 O O . ASP B 1 154 ? -32.344 45.031 11.68 1 92.12 154 ASP B O 1
ATOM 7278 N N . GLY B 1 155 ? -32.875 47.062 12.578 1 89.81 155 GLY B N 1
ATOM 7279 C CA . GLY B 1 155 ? -33.531 47.531 11.359 1 89.81 155 GLY B CA 1
ATOM 7280 C C . GLY B 1 155 ? -34.812 46.781 11.07 1 89.81 155 GLY B C 1
ATOM 7281 O O . GLY B 1 155 ? -35.719 46.719 11.914 1 89.81 155 GLY B O 1
ATOM 7282 N N . GLU B 1 156 ? -34.781 46.188 9.898 1 87.62 156 GLU B N 1
ATOM 7283 C CA . GLU B 1 156 ? -35.969 45.469 9.492 1 87.62 156 GLU B CA 1
ATOM 7284 C C . GLU B 1 156 ? -35.906 44 9.922 1 87.62 156 GLU B C 1
ATOM 7286 O O . GLU B 1 156 ? -36.906 43.281 9.859 1 87.62 156 GLU B O 1
ATOM 7291 N N . GLU B 1 157 ? -34.75 43.688 10.43 1 91.88 157 GLU B N 1
ATOM 7292 C CA . GLU B 1 157 ? -34.594 42.281 10.781 1 91.88 157 GLU B CA 1
ATOM 7293 C C . GLU B 1 157 ? -34.844 42.031 12.266 1 91.88 157 GLU B C 1
ATOM 7295 O O . GLU B 1 157 ? -34.531 42.906 13.094 1 91.88 157 GLU B O 1
ATOM 7300 N N . THR B 1 158 ? -35.5 41 12.586 1 95.38 158 THR B N 1
ATOM 7301 C CA . THR B 1 158 ? -35.656 40.531 13.953 1 95.38 158 THR B CA 1
ATOM 7302 C C . THR B 1 158 ? -34.625 39.438 14.266 1 95.38 158 THR B C 1
ATOM 7304 O O . THR B 1 158 ? -34.406 38.531 13.461 1 95.38 158 THR B O 1
ATOM 7307 N N . LEU B 1 159 ? -33.969 39.594 15.352 1 97.19 159 LEU B N 1
ATOM 7308 C CA . LEU B 1 159 ? -32.938 38.688 15.727 1 97.19 159 LEU B CA 1
ATOM 7309 C C . LEU B 1 159 ? -33.25 38 17.062 1 97.19 159 LEU B C 1
ATOM 7311 O O . LEU B 1 159 ? -33.875 38.625 17.938 1 97.19 159 LEU B O 1
ATOM 7315 N N . LEU B 1 160 ? -32.906 36.812 17.141 1 96.62 160 LEU B N 1
ATOM 7316 C CA . LEU B 1 160 ? -32.844 36.125 18.422 1 96.62 160 LEU B CA 1
ATOM 7317 C C . LEU B 1 160 ? -31.438 36.25 19.016 1 96.62 160 LEU B C 1
ATOM 7319 O O . LEU B 1 160 ? -30.453 35.875 18.375 1 96.62 160 LEU B O 1
ATOM 7323 N N . ALA B 1 161 ? -31.359 36.75 20.25 1 95.5 161 ALA B N 1
ATOM 7324 C CA . ALA B 1 161 ? -30.062 37.062 20.844 1 95.5 161 ALA B CA 1
ATOM 7325 C C . ALA B 1 161 ? -29.797 36.188 22.062 1 95.5 161 ALA B C 1
ATOM 7327 O O . ALA B 1 161 ? -30.703 35.938 22.859 1 95.5 161 ALA B O 1
ATOM 7328 N N . PHE B 1 162 ? -28.703 35.719 22.141 1 95 162 PHE B N 1
ATOM 7329 C CA . PHE B 1 162 ? -28.141 35 23.297 1 95 162 PHE B CA 1
ATOM 7330 C C . PHE B 1 162 ? -26.719 35.469 23.578 1 95 162 PHE B C 1
ATOM 7332 O O . PHE B 1 162 ? -25.781 35.062 22.906 1 95 162 PHE B O 1
ATOM 7339 N N . TYR B 1 163 ? -26.531 36.312 24.516 1 91.12 163 TYR B N 1
ATOM 7340 C CA . TYR B 1 163 ? -25.266 36.969 24.797 1 91.12 163 TYR B CA 1
ATOM 7341 C C . TYR B 1 163 ? -24.656 37.562 23.531 1 91.12 163 TYR B C 1
ATOM 7343 O O . TYR B 1 163 ? -25.297 38.375 22.859 1 91.12 163 TYR B O 1
ATOM 7351 N N . GLU B 1 164 ? -23.531 37.094 23.156 1 89.06 164 GLU B N 1
ATOM 7352 C CA . GLU B 1 164 ? -22.859 37.688 22 1 89.06 164 GLU B CA 1
ATOM 7353 C C . GLU B 1 164 ? -23.375 37.062 20.703 1 89.06 164 GLU B C 1
ATOM 7355 O O . GLU B 1 164 ? -23.109 37.594 19.609 1 89.06 164 GLU B O 1
ATOM 7360 N N . HIS B 1 165 ? -24.141 36.062 20.797 1 94 165 HIS B N 1
ATOM 7361 C CA . HIS B 1 165 ? -24.609 35.344 19.609 1 94 165 HIS B CA 1
ATOM 7362 C C . HIS B 1 165 ? -25.906 35.969 19.078 1 94 165 HIS B C 1
ATOM 7364 O O . HIS B 1 165 ? -26.75 36.406 19.859 1 94 165 HIS B O 1
ATOM 7370 N N . ARG B 1 166 ? -26 36.062 17.828 1 95.5 166 ARG B N 1
ATOM 7371 C CA . ARG B 1 166 ? -27.188 36.531 17.141 1 95.5 166 ARG B CA 1
ATOM 7372 C C . ARG B 1 166 ? -27.641 35.531 16.094 1 95.5 166 ARG B C 1
ATOM 7374 O O . ARG B 1 166 ? -26.812 34.969 15.359 1 95.5 166 ARG B O 1
ATOM 7381 N N . PHE B 1 167 ? -28.922 35.281 16.031 1 97.5 167 PHE B N 1
ATOM 7382 C CA . PHE B 1 167 ? -29.531 34.344 15.078 1 97.5 167 PHE B CA 1
ATOM 7383 C C . PHE B 1 167 ? -30.734 35 14.406 1 97.5 167 PHE B C 1
ATOM 7385 O O . PHE B 1 167 ? -31.391 35.875 14.984 1 97.5 167 PHE B O 1
ATOM 7392 N N . PRO B 1 168 ? -31 34.562 13.266 1 97.44 168 PRO B N 1
ATOM 7393 C CA . PRO B 1 168 ? -32.125 35.156 12.562 1 97.44 168 PRO B CA 1
ATOM 7394 C C . PRO B 1 168 ? -33.469 34.625 13.055 1 97.44 168 PRO B C 1
ATOM 7396 O O . PRO B 1 168 ? -33.562 33.531 13.562 1 97.44 168 PRO B O 1
ATOM 7399 N N . VAL B 1 169 ? -34.5 35.438 12.914 1 97.5 169 VAL B N 1
ATOM 7400 C CA . VAL B 1 169 ? -35.875 35.062 13.141 1 97.5 169 VAL B CA 1
ATOM 7401 C C . VAL B 1 169 ? -36.656 35.094 11.82 1 97.5 169 VAL B C 1
ATOM 7403 O O . VAL B 1 169 ? -36.625 36.125 11.109 1 97.5 169 VAL B O 1
ATOM 7406 N N . ALA B 1 170 ? -37.219 34.031 11.516 1 96.69 170 ALA B N 1
ATOM 7407 C CA . ALA B 1 170 ? -37.938 33.906 10.258 1 96.69 170 ALA B CA 1
ATOM 7408 C C . ALA B 1 170 ? -39.156 34.875 10.25 1 96.69 170 ALA B C 1
ATOM 7410 O O . ALA B 1 170 ? -39.812 35.031 11.266 1 96.69 170 ALA B O 1
ATOM 7411 N N . SER B 1 171 ? -39.438 35.344 9.023 1 94.5 171 SER B N 1
ATOM 7412 C CA . SER B 1 171 ? -40.562 36.25 8.883 1 94.5 171 SER B CA 1
ATOM 7413 C C . SER B 1 171 ? -41.875 35.594 9.289 1 94.5 171 SER B C 1
ATOM 7415 O O . SER B 1 171 ? -42.156 34.438 8.891 1 94.5 171 SER B O 1
ATOM 7417 N N . GLY B 1 172 ? -42.625 36.219 10.078 1 94.12 172 GLY B N 1
ATOM 7418 C CA . GLY B 1 172 ? -43.938 35.719 10.484 1 94.12 172 GLY B CA 1
ATOM 7419 C C . GLY B 1 172 ? -43.906 34.938 11.789 1 94.12 172 GLY B C 1
ATOM 7420 O O . GLY B 1 172 ? -44.938 34.5 12.297 1 94.12 172 GLY B O 1
ATOM 7421 N N . THR B 1 173 ? -42.719 34.844 12.352 1 96.06 173 THR B N 1
ATOM 7422 C CA . THR B 1 173 ? -42.594 34.031 13.555 1 96.06 173 THR B CA 1
ATOM 7423 C C . THR B 1 173 ? -42.125 34.875 14.734 1 96.06 173 THR B C 1
ATOM 7425 O O . THR B 1 173 ? -41.688 34.344 15.758 1 96.06 173 THR B O 1
ATOM 7428 N N . GLU B 1 174 ? -42.219 36.156 14.68 1 93.31 174 GLU B N 1
ATOM 7429 C CA . GLU B 1 174 ? -41.562 37.062 15.586 1 93.31 174 GLU B CA 1
ATOM 7430 C C . GLU B 1 174 ? -42.406 37.312 16.844 1 93.31 174 GLU B C 1
ATOM 7432 O O . GLU B 1 174 ? -41.969 38.031 17.75 1 93.31 174 GLU B O 1
ATOM 7437 N N . PHE B 1 175 ? -43.5 36.625 17.031 1 93.25 175 PHE B N 1
ATOM 7438 C CA . PHE B 1 175 ? -44.469 36.969 18.094 1 93.25 175 PHE B CA 1
ATOM 7439 C C . PHE B 1 175 ? -44.312 36.031 19.281 1 93.25 175 PHE B C 1
ATOM 7441 O O . PHE B 1 175 ? -43.969 34.844 19.125 1 93.25 175 PHE B O 1
ATOM 7448 N N . GLY B 1 176 ? -44.594 36.625 20.516 1 94.44 176 GLY B N 1
ATOM 7449 C CA . GLY B 1 176 ? -44.562 35.844 21.734 1 94.44 176 GLY B CA 1
ATOM 7450 C C . GLY B 1 176 ? -43.25 36 22.516 1 94.44 176 GLY B C 1
ATOM 7451 O O . GLY B 1 176 ? -42.5 36.938 22.297 1 94.44 176 GLY B O 1
ATOM 7452 N N . SER B 1 177 ? -43.062 35.094 23.547 1 96.06 177 SER B N 1
ATOM 7453 C CA . SER B 1 177 ? -41.844 35.062 24.344 1 96.06 177 SER B CA 1
ATOM 7454 C C . SER B 1 177 ? -40.625 34.625 23.516 1 96.06 177 SER B C 1
ATOM 7456 O O . SER B 1 177 ? -40.781 33.969 22.5 1 96.06 177 SER B O 1
ATOM 7458 N N . PRO B 1 178 ? -39.5 35.094 23.906 1 96.44 178 PRO B N 1
ATOM 7459 C CA . PRO B 1 178 ? -38.281 34.656 23.172 1 96.44 178 PRO B CA 1
ATOM 7460 C C . PRO B 1 178 ? -38.219 33.156 23.016 1 96.44 178 PRO B C 1
ATOM 7462 O O . PRO B 1 178 ? -37.781 32.656 21.984 1 96.44 178 PRO B O 1
ATOM 7465 N N . GLN B 1 179 ? -38.688 32.406 24 1 96.12 179 GLN B N 1
ATOM 7466 C CA . GLN B 1 179 ? -38.688 30.953 23.938 1 96.12 179 GLN B CA 1
ATOM 7467 C C . GLN B 1 179 ? -39.656 30.453 22.859 1 96.12 179 GLN B C 1
ATOM 7469 O O . GLN B 1 179 ? -39.375 29.484 22.172 1 96.12 179 GLN B O 1
ATOM 7474 N N . GLU B 1 180 ? -40.75 31.109 22.797 1 96.38 180 GLU B N 1
ATOM 7475 C CA . GLU B 1 180 ? -41.75 30.75 21.781 1 96.38 180 GLU B CA 1
ATOM 7476 C C . GLU B 1 180 ? -41.219 31.047 20.375 1 96.38 180 GLU B C 1
ATOM 7478 O O . GLU B 1 180 ? -41.406 30.25 19.453 1 96.38 180 GLU B O 1
ATOM 7483 N N . VAL B 1 181 ? -40.625 32.25 20.281 1 97.31 181 VAL B N 1
ATOM 7484 C CA . VAL B 1 181 ? -40.031 32.594 19.016 1 97.31 181 VAL B CA 1
ATOM 7485 C C . VAL B 1 181 ? -38.969 31.562 18.625 1 97.31 181 VAL B C 1
ATOM 7487 O O . VAL B 1 181 ? -38.969 31.094 17.484 1 97.31 181 VAL B O 1
ATOM 7490 N N . HIS B 1 182 ? -38.125 31.188 19.516 1 97.44 182 HIS B N 1
ATOM 7491 C CA . HIS B 1 182 ? -37.094 30.188 19.312 1 97.44 182 HIS B CA 1
ATOM 7492 C C . HIS B 1 182 ? -37.688 28.875 18.828 1 97.44 182 HIS B C 1
ATOM 7494 O O . HIS B 1 182 ? -37.156 28.25 17.891 1 97.44 182 HIS B O 1
ATOM 7500 N N . SER B 1 183 ? -38.75 28.438 19.375 1 95.94 183 SER B N 1
ATOM 7501 C CA . SER B 1 183 ? -39.344 27.141 19.094 1 95.94 183 SER B CA 1
ATOM 7502 C C . SER B 1 183 ? -39.875 27.078 17.672 1 95.94 183 SER B C 1
ATOM 7504 O O . SER B 1 183 ? -40.062 26 17.125 1 95.94 183 SER B O 1
ATOM 7506 N N . ARG B 1 184 ? -40.031 28.203 17.078 1 96.62 184 ARG B N 1
ATOM 7507 C CA . ARG B 1 184 ? -40.656 28.25 15.75 1 96.62 184 ARG B CA 1
ATOM 7508 C C . ARG B 1 184 ? -39.562 28.359 14.664 1 96.62 184 ARG B C 1
ATOM 7510 O O . ARG B 1 184 ? -39.875 28.297 13.477 1 96.62 184 ARG B O 1
ATOM 7517 N N . GLN B 1 185 ? -38.344 28.5 15.031 1 97.38 185 GLN B N 1
ATOM 7518 C CA . GLN B 1 185 ? -37.281 28.688 14.055 1 97.38 185 GLN B CA 1
ATOM 7519 C C . GLN B 1 185 ? -36.844 27.359 13.438 1 97.38 185 GLN B C 1
ATOM 7521 O O . GLN B 1 185 ? -37.219 26.281 13.945 1 97.38 185 GLN B O 1
ATOM 7526 N N . SER B 1 186 ? -36.094 27.406 12.32 1 96.69 186 SER B N 1
ATOM 7527 C CA . SER B 1 186 ? -35.594 26.234 11.609 1 96.69 186 SER B CA 1
ATOM 7528 C C . SER B 1 186 ? -34.375 25.625 12.32 1 96.69 186 SER B C 1
ATOM 7530 O O . SER B 1 186 ? -33.938 24.531 11.961 1 96.69 186 SER B O 1
ATOM 7532 N N . TYR B 1 187 ? -33.844 26.328 13.312 1 97.56 187 TYR B N 1
ATOM 7533 C CA . TYR B 1 187 ? -32.75 25.844 14.109 1 97.56 187 TYR B CA 1
ATOM 7534 C C . TYR B 1 187 ? -33.125 25.719 15.578 1 97.56 187 TYR B C 1
ATOM 7536 O O . TYR B 1 187 ? -34.156 26.234 16 1 97.56 187 TYR B O 1
ATOM 7544 N N . ARG B 1 188 ? -32.312 24.953 16.25 1 96.5 188 ARG B N 1
ATOM 7545 C CA . ARG B 1 188 ? -32.5 24.75 17.688 1 96.5 188 ARG B CA 1
ATOM 7546 C C . ARG B 1 188 ? -31.188 24.969 18.438 1 96.5 188 ARG B C 1
ATOM 7548 O O . ARG B 1 188 ? -30.188 24.297 18.141 1 96.5 188 ARG B O 1
ATOM 7555 N N . LEU B 1 189 ? -31.188 25.922 19.328 1 96.69 189 LEU B N 1
ATOM 7556 C CA . LEU B 1 189 ? -30.031 26.094 20.203 1 96.69 189 LEU B CA 1
ATOM 7557 C C . LEU B 1 189 ? -30.016 25.031 21.297 1 96.69 189 LEU B C 1
ATOM 7559 O O . LEU B 1 189 ? -31.016 24.781 21.953 1 96.69 189 LEU B O 1
ATOM 7563 N N . VAL B 1 190 ? -28.938 24.375 21.406 1 95.44 190 VAL B N 1
ATOM 7564 C CA . VAL B 1 190 ? -28.812 23.297 22.375 1 95.44 190 VAL B CA 1
ATOM 7565 C C . VAL B 1 190 ? -27.547 23.484 23.219 1 95.44 190 VAL B C 1
ATOM 7567 O O . VAL B 1 190 ? -26.656 24.25 22.828 1 95.44 190 VAL B O 1
ATOM 7570 N N . PRO B 1 191 ? -27.531 22.828 24.375 1 93.44 191 PRO B N 1
ATOM 7571 C CA . PRO B 1 191 ? -26.297 22.875 25.156 1 93.44 191 PRO B CA 1
ATOM 7572 C C . PRO B 1 191 ? -25.094 22.344 24.375 1 93.44 191 PRO B C 1
ATOM 7574 O O . PRO B 1 191 ? -25.219 21.359 23.641 1 93.44 191 PRO B O 1
ATOM 7577 N N . TRP B 1 192 ? -23.938 22.969 24.594 1 87.94 192 TRP B N 1
ATOM 7578 C CA . TRP B 1 192 ? -22.719 22.641 23.859 1 87.94 192 TRP B CA 1
ATOM 7579 C C . TRP B 1 192 ? -22.359 21.172 24.047 1 87.94 192 TRP B C 1
ATOM 7581 O O . TRP B 1 192 ? -21.734 20.562 23.156 1 87.94 192 TRP B O 1
ATOM 7591 N N . ASN B 1 193 ? -22.75 20.516 25.094 1 86.94 193 ASN B N 1
ATOM 7592 C CA . ASN B 1 193 ? -22.359 19.141 25.406 1 86.94 193 ASN B CA 1
ATOM 7593 C C . ASN B 1 193 ? -23.531 18.172 25.234 1 86.94 193 ASN B C 1
ATOM 7595 O O . ASN B 1 193 ? -23.516 17.062 25.781 1 86.94 193 ASN B O 1
ATOM 7599 N N . ALA B 1 194 ? -24.609 18.625 24.578 1 89.38 194 ALA B N 1
ATOM 7600 C CA . ALA B 1 194 ? -25.797 17.797 24.406 1 89.38 194 ALA B CA 1
ATOM 7601 C C . ALA B 1 194 ? -25.547 16.656 23.438 1 89.38 194 ALA B C 1
ATOM 7603 O O . ALA B 1 194 ? -26.297 15.68 23.391 1 89.38 194 ALA B O 1
ATOM 7604 N N . GLY B 1 195 ? -24.469 16.812 22.672 1 88.38 195 GLY B N 1
ATOM 7605 C CA . GLY B 1 195 ? -24.156 15.789 21.688 1 88.38 195 GLY B CA 1
ATOM 7606 C C . GLY B 1 195 ? -25.125 15.758 20.531 1 88.38 195 GLY B C 1
ATOM 7607 O O . GLY B 1 195 ? -25.203 14.766 19.797 1 88.38 195 GLY B O 1
ATOM 7608 N N . ILE B 1 196 ? -25.891 16.734 20.375 1 92.75 196 ILE B N 1
ATOM 7609 C CA . ILE B 1 196 ? -26.844 16.844 19.266 1 92.75 196 ILE B CA 1
ATOM 7610 C C . ILE B 1 196 ? -26.281 17.766 18.203 1 92.75 196 ILE B C 1
ATOM 7612 O O . ILE B 1 196 ? -26.438 18.984 18.266 1 92.75 196 ILE B O 1
ATOM 7616 N N . ILE B 1 197 ? -25.672 17.234 17.219 1 93.94 197 ILE B N 1
ATOM 7617 C CA . ILE B 1 197 ? -25.078 17.938 16.078 1 93.94 197 ILE B CA 1
ATOM 7618 C C . ILE B 1 197 ? -25.453 17.234 14.781 1 93.94 197 ILE B C 1
ATOM 7620 O O . ILE B 1 197 ? -25.234 16.031 14.633 1 93.94 197 ILE B O 1
ATOM 7624 N N . ASN B 1 198 ? -26.047 17.969 13.898 1 95.44 198 ASN B N 1
ATOM 7625 C CA . ASN B 1 198 ? -26.547 17.297 12.711 1 95.44 198 ASN B CA 1
ATOM 7626 C C . ASN B 1 198 ? -26.016 17.938 11.43 1 95.44 198 ASN B C 1
ATOM 7628 O O . ASN B 1 198 ? -26.609 17.797 10.359 1 95.44 198 ASN B O 1
ATOM 7632 N N . TYR B 1 199 ? -25.031 18.766 11.5 1 96.38 199 TYR B N 1
ATOM 7633 C CA . TYR B 1 199 ? -24.219 19.188 10.359 1 96.38 199 TYR B CA 1
ATOM 7634 C C . TYR B 1 199 ? -22.797 18.656 10.477 1 96.38 199 TYR B C 1
ATOM 7636 O O . TYR B 1 199 ? -22.297 18.453 11.586 1 96.38 199 TYR B O 1
ATOM 7644 N N . ARG B 1 200 ? -22.188 18.391 9.375 1 96.62 200 ARG B N 1
ATOM 7645 C CA . ARG B 1 200 ? -20.812 17.922 9.414 1 96.62 200 ARG B CA 1
ATOM 7646 C C . ARG B 1 200 ? -19.859 19.047 9.758 1 96.62 200 ARG B C 1
ATOM 7648 O O . ARG B 1 200 ? -19.875 20.109 9.125 1 96.62 200 ARG B O 1
ATOM 7655 N N . ARG B 1 201 ? -19.078 18.812 10.703 1 95.88 201 ARG B N 1
ATOM 7656 C CA . ARG B 1 201 ? -18.062 19.75 11.18 1 95.88 201 ARG B CA 1
ATOM 7657 C C . ARG B 1 201 ? -16.703 19.438 10.57 1 95.88 201 ARG B C 1
ATOM 7659 O O . ARG B 1 201 ? -16.469 18.328 10.078 1 95.88 201 ARG B O 1
ATOM 7666 N N . PHE B 1 202 ? -15.883 20.422 10.484 1 94.62 202 PHE B N 1
ATOM 7667 C CA . PHE B 1 202 ? -14.461 20.125 10.344 1 94.62 202 PHE B CA 1
ATOM 7668 C C . PHE B 1 202 ? -13.93 19.453 11.602 1 94.62 202 PHE B C 1
ATOM 7670 O O . PHE B 1 202 ? -13.688 20.109 12.617 1 94.62 202 PHE B O 1
ATOM 7677 N N . PHE B 1 203 ? -13.711 18.188 11.508 1 92.12 203 PHE B N 1
ATOM 7678 C CA . PHE B 1 203 ? -13.406 17.328 12.656 1 92.12 203 PHE B CA 1
ATOM 7679 C C . PHE B 1 203 ? -14.477 17.469 13.727 1 92.12 203 PHE B C 1
ATOM 7681 O O . PHE B 1 203 ? -15.625 17.078 13.516 1 92.12 203 PHE B O 1
ATOM 7688 N N . ALA B 1 204 ? -14.164 18 14.844 1 90.12 204 ALA B N 1
ATOM 7689 C CA . ALA B 1 204 ? -15.125 18.188 15.93 1 90.12 204 ALA B CA 1
ATOM 7690 C C . ALA B 1 204 ? -15.25 19.656 16.297 1 90.12 204 ALA B C 1
ATOM 7692 O O . ALA B 1 204 ? -15.648 19.984 17.422 1 90.12 204 ALA B O 1
ATOM 7693 N N . VAL B 1 205 ? -14.969 20.531 15.305 1 92.94 205 VAL B N 1
ATOM 7694 C CA . VAL B 1 205 ? -14.984 21.969 15.586 1 92.94 205 VAL B CA 1
ATOM 7695 C C . VAL B 1 205 ? -16.344 22.562 15.227 1 92.94 205 VAL B C 1
ATOM 7697 O O . VAL B 1 205 ? -16.656 22.734 14.047 1 92.94 205 VAL B O 1
ATOM 7700 N N . ASN B 1 206 ? -17.078 23.016 16.219 1 93 206 ASN B N 1
ATOM 7701 C CA . ASN B 1 206 ? -18.453 23.469 16.047 1 93 206 ASN B CA 1
ATOM 7702 C C . ASN B 1 206 ? -18.531 24.719 15.18 1 93 206 ASN B C 1
ATOM 7704 O O . ASN B 1 206 ? -19.531 24.969 14.508 1 93 206 ASN B O 1
ATOM 7708 N N . GLU B 1 207 ? -17.438 25.469 15.133 1 94.56 207 GLU B N 1
ATOM 7709 C CA . GLU B 1 207 ? -17.422 26.781 14.484 1 94.56 207 GLU B CA 1
ATOM 7710 C C . GLU B 1 207 ? -17.141 26.641 12.984 1 94.56 207 GLU B C 1
ATOM 7712 O O . GLU B 1 207 ? -17.188 27.641 12.258 1 94.56 207 GLU B O 1
ATOM 7717 N N . LEU B 1 208 ? -16.938 25.453 12.477 1 97.62 208 LEU B N 1
ATOM 7718 C CA . LEU B 1 208 ? -16.641 25.203 11.062 1 97.62 208 LEU B CA 1
ATOM 7719 C C . LEU B 1 208 ? -17.609 24.188 10.477 1 97.62 208 LEU B C 1
ATOM 7721 O O . LEU B 1 208 ? -17.734 23.078 10.984 1 97.62 208 LEU B O 1
ATOM 7725 N N . ALA B 1 209 ? -18.328 24.594 9.469 1 98 209 ALA B N 1
ATOM 7726 C CA . ALA B 1 209 ? -19.312 23.734 8.828 1 98 209 ALA B CA 1
ATOM 7727 C C . ALA B 1 209 ? -18.828 23.266 7.465 1 98 209 ALA B C 1
ATOM 7729 O O . ALA B 1 209 ? -18.344 24.062 6.656 1 98 209 ALA B O 1
ATOM 7730 N N . ALA B 1 210 ? -18.922 22.031 7.207 1 98 210 ALA B N 1
ATOM 7731 C CA . ALA B 1 210 ? -18.406 21.422 5.988 1 98 210 ALA B CA 1
ATOM 7732 C C . ALA B 1 210 ? -19.297 21.734 4.789 1 98 210 ALA B C 1
ATOM 7734 O O . ALA B 1 210 ? -20.516 21.844 4.93 1 98 210 ALA B O 1
ATOM 7735 N N . LEU B 1 211 ? -18.672 21.812 3.639 1 98.06 211 LEU B N 1
ATOM 7736 C CA . LEU B 1 211 ? -19.359 22.078 2.377 1 98.06 211 LEU B CA 1
ATOM 7737 C C . LEU B 1 211 ? -19.406 20.828 1.511 1 98.06 211 LEU B C 1
ATOM 7739 O O . LEU B 1 211 ? -18.531 19.969 1.595 1 98.06 211 LEU B O 1
ATOM 7743 N N . ARG B 1 212 ? -20.406 20.766 0.725 1 98.19 212 ARG B N 1
ATOM 7744 C CA . ARG B 1 212 ? -20.562 19.672 -0.231 1 98.19 212 ARG B CA 1
ATOM 7745 C C . ARG B 1 212 ? -19.969 20.031 -1.584 1 98.19 212 ARG B C 1
ATOM 7747 O O . ARG B 1 212 ? -20.688 20.266 -2.553 1 98.19 212 ARG B O 1
ATOM 7754 N N . GLN B 1 213 ? -18.688 19.875 -1.719 1 98.06 213 GLN B N 1
ATOM 7755 C CA . GLN B 1 213 ? -17.953 20.25 -2.922 1 98.06 213 GLN B CA 1
ATOM 7756 C C . GLN B 1 213 ? -18.328 19.344 -4.098 1 98.06 213 GLN B C 1
ATOM 7758 O O . GLN B 1 213 ? -18.047 19.672 -5.25 1 98.06 213 GLN B O 1
ATOM 7763 N N . GLU B 1 214 ? -18.891 18.141 -3.789 1 97.5 214 GLU B N 1
ATOM 7764 C CA . GLU B 1 214 ? -19.328 17.234 -4.848 1 97.5 214 GLU B CA 1
ATOM 7765 C C . GLU B 1 214 ? -20.484 17.828 -5.645 1 97.5 214 GLU B C 1
ATOM 7767 O O . GLU B 1 214 ? -20.75 17.406 -6.77 1 97.5 214 GLU B O 1
ATOM 7772 N N . ASP B 1 215 ? -21.234 18.797 -5.051 1 97.19 215 ASP B N 1
ATOM 7773 C CA . ASP B 1 215 ? -22.25 19.562 -5.773 1 97.19 215 ASP B CA 1
ATOM 7774 C C . ASP B 1 215 ? -21.594 20.578 -6.719 1 97.19 215 ASP B C 1
ATOM 7776 O O . ASP B 1 215 ? -20.844 21.453 -6.281 1 97.19 215 ASP B O 1
ATOM 7780 N N . PRO B 1 216 ? -21.953 20.531 -7.949 1 97.19 216 PRO B N 1
ATOM 7781 C CA . PRO B 1 216 ? -21.312 21.422 -8.93 1 97.19 216 PRO B CA 1
ATOM 7782 C C . PRO B 1 216 ? -21.547 22.891 -8.625 1 97.19 216 PRO B C 1
ATOM 7784 O O . PRO B 1 216 ? -20.688 23.734 -8.914 1 97.19 216 PRO B O 1
ATOM 7787 N N . LYS B 1 217 ? -22.688 23.203 -8.078 1 97.19 217 LYS B N 1
ATOM 7788 C CA . LYS B 1 217 ? -22.984 24.594 -7.734 1 97.19 217 LYS B CA 1
ATOM 7789 C C . LYS B 1 217 ? -22.047 25.094 -6.645 1 97.19 217 LYS B C 1
ATOM 7791 O O . LYS B 1 217 ? -21.562 26.234 -6.711 1 97.19 217 LYS B O 1
ATOM 7796 N N . VAL B 1 218 ? -21.812 24.281 -5.645 1 98.25 218 VAL B N 1
ATOM 7797 C CA . VAL B 1 218 ? -20.906 24.641 -4.551 1 98.25 218 VAL B CA 1
ATOM 7798 C C . VAL B 1 218 ? -19.484 24.781 -5.078 1 98.25 218 VAL B C 1
ATOM 7800 O O . VAL B 1 218 ? -18.797 25.766 -4.773 1 98.25 218 VAL B O 1
ATOM 7803 N N . PHE B 1 219 ? -19.062 23.828 -5.918 1 98.56 219 PHE B N 1
ATOM 7804 C CA . PHE B 1 219 ? -17.734 23.875 -6.504 1 98.56 219 PHE B CA 1
ATOM 7805 C C . PHE B 1 219 ? -17.531 25.172 -7.301 1 98.56 219 PHE B C 1
ATOM 7807 O O . PHE B 1 219 ? -16.516 25.844 -7.145 1 98.56 219 PHE B O 1
ATOM 7814 N N . GLU B 1 220 ? -18.516 25.453 -8.094 1 97.75 220 GLU B N 1
ATOM 7815 C CA . GLU B 1 220 ? -18.422 26.625 -8.961 1 97.75 220 GLU B CA 1
ATOM 7816 C C . GLU B 1 220 ? -18.312 27.906 -8.141 1 97.75 220 GLU B C 1
ATOM 7818 O O . GLU B 1 220 ? -17.453 28.75 -8.398 1 97.75 220 GLU B O 1
ATOM 7823 N N . LEU B 1 221 ? -19.141 28.094 -7.137 1 97.25 221 LEU B N 1
ATOM 7824 C CA . LEU B 1 221 ? -19.172 29.312 -6.352 1 97.25 221 LEU B CA 1
ATOM 7825 C C . LEU B 1 221 ? -17.906 29.453 -5.504 1 97.25 221 LEU B C 1
ATOM 7827 O O . LEU B 1 221 ? -17.344 30.547 -5.387 1 97.25 221 LEU B O 1
ATOM 7831 N N . CYS B 1 222 ? -17.469 28.344 -4.961 1 98 222 CYS B N 1
ATOM 7832 C CA . CYS B 1 222 ? -16.312 28.344 -4.074 1 98 222 CYS B CA 1
ATOM 7833 C C . CYS B 1 222 ? -15.023 28.594 -4.855 1 98 222 CYS B C 1
ATOM 7835 O O . CYS B 1 222 ? -14.016 29.016 -4.285 1 98 222 CYS B O 1
ATOM 7837 N N . HIS B 1 223 ? -15.023 28.375 -6.172 1 98.5 223 HIS B N 1
ATOM 7838 C CA . HIS B 1 223 ? -13.781 28.453 -6.922 1 98.5 223 HIS B CA 1
ATOM 7839 C C . HIS B 1 223 ? -13.844 29.562 -7.973 1 98.5 223 HIS B C 1
ATOM 7841 O O . HIS B 1 223 ? -12.969 29.656 -8.836 1 98.5 223 HIS B O 1
ATOM 7847 N N . ARG B 1 224 ? -14.891 30.344 -7.871 1 97.44 224 ARG B N 1
ATOM 7848 C CA . ARG B 1 224 ? -15.047 31.438 -8.828 1 97.44 224 ARG B CA 1
ATOM 7849 C C . ARG B 1 224 ? -13.875 32.406 -8.75 1 97.44 224 ARG B C 1
ATOM 7851 O O . ARG B 1 224 ? -13.344 32.844 -9.781 1 97.44 224 ARG B O 1
ATOM 7858 N N . GLN B 1 225 ? -13.508 32.781 -7.531 1 98.19 225 GLN B N 1
ATOM 7859 C CA . GLN B 1 225 ? -12.352 33.656 -7.352 1 98.19 225 GLN B CA 1
ATOM 7860 C C . GLN B 1 225 ? -11.078 33 -7.883 1 98.19 225 GLN B C 1
ATOM 7862 O O . GLN B 1 225 ? -10.305 33.625 -8.602 1 98.19 225 GLN B O 1
ATOM 7867 N N . LEU B 1 226 ? -10.859 31.781 -7.559 1 98.5 226 LEU B N 1
ATOM 7868 C CA . LEU B 1 226 ? -9.68 31.047 -8.016 1 98.5 226 LEU B CA 1
ATOM 7869 C C . LEU B 1 226 ? -9.57 31.078 -9.531 1 98.5 226 LEU B C 1
ATOM 7871 O O . LEU B 1 226 ? -8.5 31.344 -10.078 1 98.5 226 LEU B O 1
ATOM 7875 N N . LYS B 1 227 ? -10.695 30.75 -10.18 1 98.25 227 LYS B N 1
ATOM 7876 C CA . LYS B 1 227 ? -10.703 30.766 -11.641 1 98.25 227 LYS B CA 1
ATOM 7877 C C . LYS B 1 227 ? -10.289 32.125 -12.18 1 98.25 227 LYS B C 1
ATOM 7879 O O . LYS B 1 227 ? -9.5 32.219 -13.125 1 98.25 227 LYS B O 1
ATOM 7884 N N . SER B 1 228 ? -10.82 33.125 -11.57 1 98.44 228 SER B N 1
ATOM 7885 C CA . SER B 1 228 ? -10.484 34.5 -12.016 1 98.44 228 SER B CA 1
ATOM 7886 C C . SER B 1 228 ? -9.008 34.781 -11.82 1 98.44 228 SER B C 1
ATOM 7888 O O . SER B 1 228 ? -8.383 35.469 -12.641 1 98.44 228 SER B O 1
ATOM 7890 N N . TRP B 1 229 ? -8.422 34.375 -10.633 1 98.5 229 TRP B N 1
ATOM 7891 C CA . TRP B 1 229 ? -7.004 34.594 -10.375 1 98.5 229 TRP B CA 1
ATOM 7892 C C . TRP B 1 229 ? -6.148 33.906 -11.438 1 98.5 229 TRP B C 1
ATOM 7894 O O . TRP B 1 229 ? -5.148 34.469 -11.891 1 98.5 229 TRP B O 1
ATOM 7904 N N . VAL B 1 230 ? -6.531 32.688 -11.859 1 97.94 230 VAL B N 1
ATOM 7905 C CA . VAL B 1 230 ? -5.789 31.922 -12.852 1 97.94 230 VAL B CA 1
ATOM 7906 C C . VAL B 1 230 ? -5.949 32.562 -14.227 1 97.94 230 VAL B C 1
ATOM 7908 O O . VAL B 1 230 ? -4.965 32.75 -14.945 1 97.94 230 VAL B O 1
ATOM 7911 N N . ASP B 1 231 ? -7.176 32.906 -14.594 1 97.5 231 ASP B N 1
ATOM 7912 C CA . ASP B 1 231 ? -7.469 33.469 -15.898 1 97.5 231 ASP B CA 1
ATOM 7913 C C . ASP B 1 231 ? -6.73 34.781 -16.109 1 97.5 231 ASP B C 1
ATOM 7915 O O . ASP B 1 231 ? -6.297 35.094 -17.219 1 97.5 231 ASP B O 1
ATOM 7919 N N . GLU B 1 232 ? -6.594 35.5 -15.047 1 97.81 232 GLU B N 1
ATOM 7920 C CA . GLU B 1 232 ? -5.973 36.812 -15.133 1 97.81 232 GLU B CA 1
ATOM 7921 C C . GLU B 1 232 ? -4.469 36.75 -14.883 1 97.81 232 GLU B C 1
ATOM 7923 O O . GLU B 1 232 ? -3.771 37.75 -14.914 1 97.81 232 GLU B O 1
ATOM 7928 N N . GLY B 1 233 ? -4.004 35.594 -14.586 1 96.94 233 GLY B N 1
ATOM 7929 C CA . GLY B 1 233 ? -2.578 35.375 -14.406 1 96.94 233 GLY B CA 1
ATOM 7930 C C . GLY B 1 233 ? -2.049 35.938 -13.109 1 96.94 233 GLY B C 1
ATOM 7931 O O . GLY B 1 233 ? -0.893 36.375 -13.031 1 96.94 233 GLY B O 1
ATOM 7932 N N . LEU B 1 234 ? -2.885 35.938 -12.055 1 98 234 LEU B N 1
ATOM 7933 C CA . LEU B 1 234 ? -2.48 36.531 -10.789 1 98 234 LEU B CA 1
ATOM 7934 C C . LEU B 1 234 ? -1.676 35.531 -9.961 1 98 234 LEU B C 1
ATOM 7936 O O . LEU B 1 234 ? -0.88 35.938 -9.102 1 98 234 LEU B O 1
ATOM 7940 N N . ILE B 1 235 ? -1.889 34.25 -10.164 1 98.12 235 ILE B N 1
ATOM 7941 C CA . ILE B 1 235 ? -1.229 33.219 -9.352 1 98.12 235 ILE B CA 1
ATOM 7942 C C . ILE B 1 235 ? -0.635 32.156 -10.258 1 98.12 235 ILE B C 1
ATOM 7944 O O . ILE B 1 235 ? -0.98 32.062 -11.438 1 98.12 235 ILE B O 1
ATOM 7948 N N . ASP B 1 236 ? 0.275 31.312 -9.664 1 98.19 236 ASP B N 1
ATOM 7949 C CA . ASP B 1 236 ? 0.98 30.281 -10.422 1 98.19 236 ASP B CA 1
ATOM 7950 C C . ASP B 1 236 ? 0.699 28.891 -9.852 1 98.19 236 ASP B C 1
ATOM 7952 O O . ASP B 1 236 ? 1.207 27.891 -10.367 1 98.19 236 ASP B O 1
ATOM 7956 N N . GLY B 1 237 ? -0.068 28.828 -8.82 1 97.69 237 GLY B N 1
ATOM 7957 C CA . GLY B 1 237 ? -0.392 27.531 -8.219 1 97.69 237 GLY B CA 1
ATOM 7958 C C . GLY B 1 237 ? -1.291 27.656 -7.004 1 97.69 237 GLY B C 1
ATOM 7959 O O . GLY B 1 237 ? -1.645 28.766 -6.59 1 97.69 237 GLY B O 1
ATOM 7960 N N . VAL B 1 238 ? -1.673 26.422 -6.465 1 98.38 238 VAL B N 1
ATOM 7961 C CA . VAL B 1 238 ? -2.6 26.391 -5.336 1 98.38 238 VAL B CA 1
ATOM 7962 C C . VAL B 1 238 ? -2.234 25.234 -4.398 1 98.38 238 VAL B C 1
ATOM 7964 O O . VAL B 1 238 ? -1.801 24.172 -4.852 1 98.38 238 VAL B O 1
ATOM 7967 N N . ARG B 1 239 ? -2.289 25.484 -3.16 1 98.56 239 ARG B N 1
ATOM 7968 C CA . ARG B 1 239 ? -2.264 24.469 -2.115 1 98.56 239 ARG B CA 1
ATOM 7969 C C . ARG B 1 239 ? -3.662 24.219 -1.563 1 98.56 239 ARG B C 1
ATOM 7971 O O . ARG B 1 239 ? -4.359 25.141 -1.17 1 98.56 239 ARG B O 1
ATOM 7978 N N . ILE B 1 240 ? -4.086 22.891 -1.526 1 98.69 240 ILE B N 1
ATOM 7979 C CA . ILE B 1 240 ? -5.43 22.531 -1.077 1 98.69 240 ILE B CA 1
ATOM 7980 C C . ILE B 1 240 ? -5.375 22.031 0.366 1 98.69 240 ILE B C 1
ATOM 7982 O O . ILE B 1 240 ? -4.652 21.078 0.675 1 98.69 240 ILE B O 1
ATOM 7986 N N . ASP B 1 241 ? -6.199 22.672 1.112 1 97.81 241 ASP B N 1
ATOM 7987 C CA . ASP B 1 241 ? -6.297 22.328 2.529 1 97.81 241 ASP B CA 1
ATOM 7988 C C . ASP B 1 241 ? -7.141 21.078 2.734 1 97.81 241 ASP B C 1
ATOM 7990 O O . ASP B 1 241 ? -8.273 21 2.26 1 97.81 241 ASP B O 1
ATOM 7994 N N . HIS B 1 242 ? -6.703 20.062 3.369 1 95.75 242 HIS B N 1
ATOM 7995 C CA . HIS B 1 242 ? -7.328 18.875 3.934 1 95.75 242 HIS B CA 1
ATOM 7996 C C . HIS B 1 242 ? -8.32 18.25 2.953 1 95.75 242 HIS B C 1
ATOM 7998 O O . HIS B 1 242 ? -9.5 18.109 3.268 1 95.75 242 HIS B O 1
ATOM 8004 N N . PRO B 1 243 ? -7.879 17.766 1.863 1 97.31 243 PRO B N 1
ATOM 8005 C CA . PRO B 1 243 ? -8.805 17.156 0.897 1 97.31 243 PRO B CA 1
ATOM 8006 C C . PRO B 1 243 ? -9.484 15.906 1.438 1 97.31 243 PRO B C 1
ATOM 8008 O O . PRO B 1 243 ? -10.555 15.523 0.947 1 97.31 243 PRO B O 1
ATOM 8011 N N . ASP B 1 244 ? -8.984 15.297 2.475 1 97 244 ASP B N 1
ATOM 8012 C CA . ASP B 1 244 ? -9.5 14.031 2.984 1 97 244 ASP B CA 1
ATOM 8013 C C . ASP B 1 244 ? -10.859 14.219 3.656 1 97 244 ASP B C 1
ATOM 8015 O O . ASP B 1 244 ? -11.562 13.25 3.928 1 97 244 ASP B O 1
ATOM 8019 N N . GLY B 1 245 ? -11.227 15.438 3.932 1 97.31 245 GLY B N 1
ATOM 8020 C CA . GLY B 1 245 ? -12.539 15.695 4.496 1 97.31 245 GLY B CA 1
ATOM 8021 C C . GLY B 1 245 ? -13.633 15.75 3.449 1 97.31 245 GLY B C 1
ATOM 8022 O O . GLY B 1 245 ? -14.82 15.711 3.783 1 97.31 245 GLY B O 1
ATOM 8023 N N . LEU B 1 246 ? -13.312 15.781 2.154 1 98.25 246 LEU B N 1
ATOM 8024 C CA . LEU B 1 246 ? -14.281 15.875 1.068 1 98.25 246 LEU B CA 1
ATOM 8025 C C . LEU B 1 246 ? -14.953 14.531 0.816 1 98.25 246 LEU B C 1
ATOM 8027 O O . LEU B 1 246 ? -14.445 13.492 1.238 1 98.25 246 LEU B O 1
ATOM 8031 N N . ALA B 1 247 ? -16.125 14.586 0.129 1 98 247 ALA B N 1
ATOM 8032 C CA . ALA B 1 247 ? -16.859 13.359 -0.179 1 98 247 ALA B CA 1
ATOM 8033 C C . ALA B 1 247 ? -16.062 12.461 -1.118 1 98 247 ALA B C 1
ATOM 8035 O O . ALA B 1 247 ? -16.047 11.242 -0.961 1 98 247 ALA B O 1
ATOM 8036 N N . ASP B 1 248 ? -15.43 13.039 -2.1 1 97.44 248 ASP B N 1
ATOM 8037 C CA . ASP B 1 248 ? -14.633 12.367 -3.113 1 97.44 248 ASP B CA 1
ATOM 8038 C C . ASP B 1 248 ? -13.43 13.219 -3.527 1 97.44 248 ASP B C 1
ATOM 8040 O O . ASP B 1 248 ? -13.477 13.906 -4.551 1 97.44 248 ASP B O 1
ATOM 8044 N N . PRO B 1 249 ? -12.312 13.055 -2.795 1 98.12 249 PRO B N 1
ATOM 8045 C CA . PRO B 1 249 ? -11.148 13.906 -3.062 1 98.12 249 PRO B CA 1
ATOM 8046 C C . PRO B 1 249 ? -10.594 13.719 -4.473 1 98.12 249 PRO B C 1
ATOM 8048 O O . PRO B 1 249 ? -10.164 14.688 -5.105 1 98.12 249 PRO B O 1
ATOM 8051 N N . ALA B 1 250 ? -10.547 12.492 -4.957 1 97.75 250 ALA B N 1
ATOM 8052 C CA . ALA B 1 250 ? -10.008 12.234 -6.289 1 97.75 250 ALA B CA 1
ATOM 8053 C C . ALA B 1 250 ? -10.812 12.961 -7.359 1 97.75 250 ALA B C 1
ATOM 8055 O O . ALA B 1 250 ? -10.242 13.586 -8.258 1 97.75 250 ALA B O 1
ATOM 8056 N N . GLU B 1 251 ? -12.125 12.867 -7.277 1 97.94 251 GLU B N 1
ATOM 8057 C CA . GLU B 1 251 ? -12.984 13.562 -8.227 1 97.94 251 GLU B CA 1
ATOM 8058 C C . GLU B 1 251 ? -12.82 15.078 -8.109 1 97.94 251 GLU B C 1
ATOM 8060 O O . GLU B 1 251 ? -12.734 15.781 -9.117 1 97.94 251 GLU B O 1
ATOM 8065 N N . TYR B 1 252 ? -12.828 15.57 -6.902 1 98.5 252 TYR B N 1
ATOM 8066 C CA . TYR B 1 252 ? -12.633 17 -6.66 1 98.5 252 TYR B CA 1
ATOM 8067 C C . TYR B 1 252 ? -11.352 17.5 -7.316 1 98.5 252 TYR B C 1
ATOM 8069 O O . TYR B 1 252 ? -11.359 18.516 -8 1 98.5 252 TYR B O 1
ATOM 8077 N N . LEU B 1 253 ? -10.25 16.75 -7.109 1 98.75 253 LEU B N 1
ATOM 8078 C CA . LEU B 1 253 ? -8.945 17.172 -7.617 1 98.75 253 LEU B CA 1
ATOM 8079 C C . LEU B 1 253 ? -8.914 17.094 -9.141 1 98.75 253 LEU B C 1
ATOM 8081 O O . LEU B 1 253 ? -8.219 17.891 -9.789 1 98.75 253 LEU B O 1
ATOM 8085 N N . GLY B 1 254 ? -9.656 16.125 -9.672 1 98.69 254 GLY B N 1
ATOM 8086 C CA . GLY B 1 254 ? -9.805 16.109 -11.125 1 98.69 254 GLY B CA 1
ATOM 8087 C C . GLY B 1 254 ? -10.469 17.344 -11.672 1 98.69 254 GLY B C 1
ATOM 8088 O O . GLY B 1 254 ? -9.977 17.953 -12.625 1 98.69 254 GLY B O 1
ATOM 8089 N N . ARG B 1 255 ? -11.562 17.766 -11.023 1 98.5 255 ARG B N 1
ATOM 8090 C CA . ARG B 1 255 ? -12.281 18.969 -11.422 1 98.5 255 ARG B CA 1
ATOM 8091 C C . ARG B 1 255 ? -11.406 20.219 -11.242 1 98.5 255 ARG B C 1
ATOM 8093 O O . ARG B 1 255 ? -11.414 21.109 -12.078 1 98.5 255 ARG B O 1
ATOM 8100 N N . LEU B 1 256 ? -10.742 20.188 -10.148 1 98.75 256 LEU B N 1
ATOM 8101 C CA . LEU B 1 256 ? -9.883 21.328 -9.852 1 98.75 256 LEU B CA 1
ATOM 8102 C C . LEU B 1 256 ? -8.773 21.469 -10.898 1 98.75 256 LEU B C 1
ATOM 8104 O O . LEU B 1 256 ? -8.469 22.562 -11.352 1 98.75 256 LEU B O 1
ATOM 8108 N N . ARG B 1 257 ? -8.148 20.359 -11.234 1 98.75 257 ARG B N 1
ATOM 8109 C CA . ARG B 1 257 ? -7.098 20.359 -12.258 1 98.75 257 ARG B CA 1
ATOM 8110 C C . ARG B 1 257 ? -7.621 20.891 -13.586 1 98.75 257 ARG B C 1
ATOM 8112 O O . ARG B 1 257 ? -6.949 21.672 -14.25 1 98.75 257 ARG B O 1
ATOM 8119 N N . GLU B 1 258 ? -8.789 20.453 -13.93 1 98.38 258 GLU B N 1
ATOM 8120 C CA . GLU B 1 258 ? -9.414 20.953 -15.156 1 98.38 258 GLU B CA 1
ATOM 8121 C C . GLU B 1 258 ? -9.625 22.469 -15.086 1 98.38 258 GLU B C 1
ATOM 8123 O O . GLU B 1 258 ? -9.406 23.172 -16.062 1 98.38 258 GLU B O 1
ATOM 8128 N N . LEU B 1 259 ? -10.023 22.906 -13.969 1 98.5 259 LEU B N 1
ATOM 8129 C CA . LEU B 1 259 ? -10.344 24.328 -13.766 1 98.5 259 LEU B CA 1
ATOM 8130 C C . LEU B 1 259 ? -9.086 25.188 -13.875 1 98.5 259 LEU B C 1
ATOM 8132 O O . LEU B 1 259 ? -9.102 26.234 -14.523 1 98.5 259 LEU B O 1
ATOM 8136 N N . ILE B 1 260 ? -7.98 24.75 -13.266 1 98.31 260 ILE B N 1
ATOM 8137 C CA . ILE B 1 260 ? -6.824 25.625 -13.148 1 98.31 260 ILE B CA 1
ATOM 8138 C C . ILE B 1 260 ? -5.871 25.391 -14.32 1 98.31 260 ILE B C 1
ATOM 8140 O O . ILE B 1 260 ? -4.945 26.172 -14.547 1 98.31 260 ILE B O 1
ATOM 8144 N N . GLY B 1 261 ? -6.082 24.266 -15.047 1 97.31 261 GLY B N 1
ATOM 8145 C CA . GLY B 1 261 ? -5.238 23.938 -16.188 1 97.31 261 GLY B CA 1
ATOM 8146 C C . GLY B 1 261 ? -4.078 23.016 -15.82 1 97.31 261 GLY B C 1
ATOM 8147 O O . GLY B 1 261 ? -3.75 22.859 -14.641 1 97.31 261 GLY B O 1
ATOM 8148 N N . PRO B 1 262 ? -3.439 22.406 -16.781 1 95.44 262 PRO B N 1
ATOM 8149 C CA . PRO B 1 262 ? -2.402 21.406 -16.562 1 95.44 262 PRO B CA 1
ATOM 8150 C C . PRO B 1 262 ? -1.093 22 -16.047 1 95.44 262 PRO B C 1
ATOM 8152 O O . PRO B 1 262 ? -0.273 21.297 -15.469 1 95.44 262 PRO B O 1
ATOM 8155 N N . ASP B 1 263 ? -0.93 23.297 -16.156 1 93.69 263 ASP B N 1
ATOM 8156 C CA . ASP B 1 263 ? 0.39 23.875 -15.914 1 93.69 263 ASP B CA 1
ATOM 8157 C C . ASP B 1 263 ? 0.487 24.453 -14.5 1 93.69 263 ASP B C 1
ATOM 8159 O O . ASP B 1 263 ? 1.586 24.703 -14 1 93.69 263 ASP B O 1
ATOM 8163 N N . GLN B 1 264 ? -0.64 24.734 -13.852 1 97.12 264 GLN B N 1
ATOM 8164 C CA . GLN B 1 264 ? -0.63 25.312 -12.508 1 97.12 264 GLN B CA 1
ATOM 8165 C C . GLN B 1 264 ? -0.109 24.297 -11.484 1 97.12 264 GLN B C 1
ATOM 8167 O O . GLN B 1 264 ? -0.428 23.109 -11.562 1 97.12 264 GLN B O 1
ATOM 8172 N N . TRP B 1 265 ? 0.825 24.812 -10.625 1 98.31 265 TRP B N 1
ATOM 8173 C CA . TRP B 1 265 ? 1.317 23.969 -9.539 1 98.31 265 TRP B CA 1
ATOM 8174 C C . TRP B 1 265 ? 0.196 23.625 -8.562 1 98.31 265 TRP B C 1
ATOM 8176 O O . TRP B 1 265 ? -0.567 24.5 -8.156 1 98.31 265 TRP B O 1
ATOM 8186 N N . LEU B 1 266 ? -0.024 22.312 -8.242 1 98.75 266 LEU B N 1
ATOM 8187 C CA . LEU B 1 266 ? -1.089 21.875 -7.348 1 98.75 266 LEU B CA 1
ATOM 8188 C C . LEU B 1 266 ? -0.552 20.906 -6.301 1 98.75 266 LEU B C 1
ATOM 8190 O O . LEU B 1 266 ? -0.173 19.781 -6.629 1 98.75 266 LEU B O 1
ATOM 8194 N N . VAL B 1 267 ? -0.456 21.312 -5.047 1 98.69 267 VAL B N 1
ATOM 8195 C CA . VAL B 1 267 ? -0.083 20.438 -3.939 1 98.69 267 VAL B CA 1
ATOM 8196 C C . VAL B 1 267 ? -1.234 20.359 -2.939 1 98.69 267 VAL B C 1
ATOM 8198 O O . VAL B 1 267 ? -2.066 21.266 -2.859 1 98.69 267 VAL B O 1
ATOM 8201 N N . ILE B 1 268 ? -1.324 19.219 -2.234 1 98.69 268 ILE B N 1
ATOM 8202 C CA . ILE B 1 268 ? -2.455 19 -1.337 1 98.69 268 ILE B CA 1
ATOM 8203 C C . ILE B 1 268 ? -1.947 18.641 0.055 1 98.69 268 ILE B C 1
ATOM 8205 O O . ILE B 1 268 ? -0.901 18 0.191 1 98.69 268 ILE B O 1
ATOM 8209 N N . GLU B 1 269 ? -2.668 19.047 1.05 1 97.88 269 GLU B N 1
ATOM 8210 C CA . GLU B 1 269 ? -2.387 18.625 2.42 1 97.88 269 GLU B CA 1
ATOM 8211 C C . GLU B 1 269 ? -2.936 17.234 2.691 1 97.88 269 GLU B C 1
ATOM 8213 O O . GLU B 1 269 ? -3.877 17.078 3.473 1 97.88 269 GLU B O 1
ATOM 8218 N N . LYS B 1 270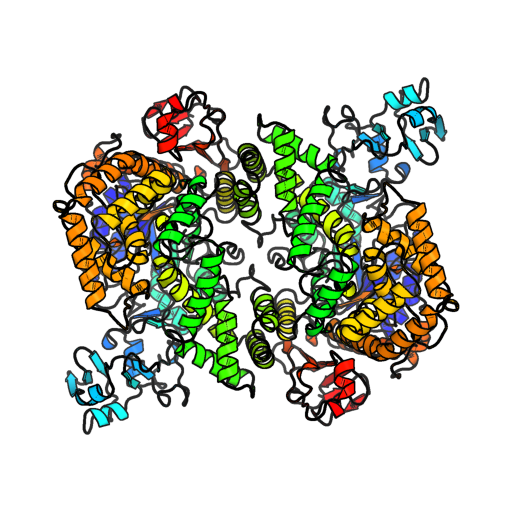 ? -2.389 16.297 2.055 1 97.19 270 LYS B N 1
ATOM 8219 C CA . LYS B 1 270 ? -2.617 14.883 2.354 1 97.19 270 LYS B CA 1
ATOM 8220 C C . LYS B 1 270 ? -1.605 14.367 3.373 1 97.19 270 LYS B C 1
ATOM 8222 O O . LYS B 1 270 ? -0.401 14.359 3.109 1 97.19 270 LYS B O 1
ATOM 8227 N N . ILE B 1 271 ? -2.104 14.016 4.578 1 96.69 271 ILE B N 1
ATOM 8228 C CA . ILE B 1 271 ? -1.236 13.445 5.602 1 96.69 271 ILE B CA 1
ATOM 8229 C C . ILE B 1 271 ? -1.091 11.945 5.371 1 96.69 271 ILE B C 1
ATOM 8231 O O . ILE B 1 271 ? -2.027 11.18 5.617 1 96.69 271 ILE B O 1
ATOM 8235 N N . LEU B 1 272 ? 0.042 11.516 4.945 1 96.56 272 LEU B N 1
ATOM 8236 C CA . LEU B 1 272 ? 0.29 10.109 4.637 1 96.56 272 LEU B CA 1
ATOM 8237 C C . LEU B 1 272 ? 0.561 9.312 5.91 1 96.56 272 LEU B C 1
ATOM 8239 O O . LEU B 1 272 ? 1.346 9.742 6.758 1 96.56 272 LEU B O 1
ATOM 8243 N N . GLY B 1 273 ? -0.127 8.195 6.039 1 93.44 273 GLY B N 1
ATOM 8244 C CA . GLY B 1 273 ? 0.279 7.25 7.07 1 93.44 273 GLY B CA 1
ATOM 8245 C C . GLY B 1 273 ? 1.686 6.719 6.867 1 93.44 273 GLY B C 1
ATOM 8246 O O . GLY B 1 273 ? 2.27 6.879 5.793 1 93.44 273 GLY B O 1
ATOM 8247 N N . HIS B 1 274 ? 2.258 6.113 7.871 1 88.12 274 HIS B N 1
ATOM 8248 C CA . HIS B 1 274 ? 3.656 5.699 7.895 1 88.12 274 HIS B CA 1
ATOM 8249 C C . HIS B 1 274 ? 3.99 4.82 6.695 1 88.12 274 HIS B C 1
ATOM 8251 O O . HIS B 1 274 ? 5.09 4.902 6.145 1 88.12 274 HIS B O 1
ATOM 8257 N N . THR B 1 275 ? 3.055 3.975 6.25 1 91 275 THR B N 1
ATOM 8258 C CA . THR B 1 275 ? 3.33 3.059 5.148 1 91 275 THR B CA 1
ATOM 8259 C C . THR B 1 275 ? 2.486 3.414 3.926 1 91 275 THR B C 1
ATOM 8261 O O . THR B 1 275 ? 2.352 2.609 3.002 1 91 275 THR B O 1
ATOM 8264 N N . GLU B 1 276 ? 1.92 4.562 3.92 1 96.06 276 GLU B N 1
ATOM 8265 C CA . GLU B 1 276 ? 0.977 4.934 2.869 1 96.06 276 GLU B CA 1
ATOM 8266 C C . GLU B 1 276 ? 1.687 5.625 1.709 1 96.06 276 GLU B C 1
ATOM 8268 O O . GLU B 1 276 ? 2.275 6.691 1.882 1 96.06 276 GLU B O 1
ATOM 8273 N N . PRO B 1 277 ? 1.688 5.07 0.523 1 96 277 PRO B N 1
ATOM 8274 C CA . PRO B 1 277 ? 2.174 5.812 -0.644 1 96 277 PRO B CA 1
ATOM 8275 C C . PRO B 1 277 ? 1.149 6.812 -1.174 1 96 277 PRO B C 1
ATOM 8277 O O . PRO B 1 277 ? -0.058 6.594 -1.044 1 96 277 PRO B O 1
ATOM 8280 N N . LEU B 1 278 ? 1.667 7.887 -1.719 1 97.81 278 LEU B N 1
ATOM 8281 C CA . LEU B 1 278 ? 0.765 8.82 -2.383 1 97.81 278 LEU B CA 1
ATOM 8282 C C . LEU B 1 278 ? 0.199 8.211 -3.662 1 97.81 278 LEU B C 1
ATOM 8284 O O . LEU B 1 278 ? 0.922 7.559 -4.418 1 97.81 278 LEU B O 1
ATOM 8288 N N . ASP B 1 279 ? -1.121 8.375 -3.895 1 97.81 279 ASP B N 1
ATOM 8289 C CA . ASP B 1 279 ? -1.819 7.801 -5.043 1 97.81 279 ASP B CA 1
ATOM 8290 C C . ASP B 1 279 ? -1.302 8.391 -6.352 1 97.81 279 ASP B C 1
ATOM 8292 O O . ASP B 1 279 ? -1.474 9.586 -6.609 1 97.81 279 ASP B O 1
ATOM 8296 N N . PRO B 1 280 ? -0.673 7.605 -7.145 1 97.19 280 PRO B N 1
ATOM 8297 C CA . PRO B 1 280 ? -0.084 8.133 -8.375 1 97.19 280 PRO B CA 1
ATOM 8298 C C . PRO B 1 280 ? -1.136 8.547 -9.406 1 97.19 280 PRO B C 1
ATOM 8300 O O . PRO B 1 280 ? -0.807 9.18 -10.406 1 97.19 280 PRO B O 1
ATOM 8303 N N . LEU B 1 281 ? -2.424 8.242 -9.195 1 97.5 281 LEU B N 1
ATOM 8304 C CA . LEU B 1 281 ? -3.475 8.562 -10.156 1 97.5 281 LEU B CA 1
ATOM 8305 C C . LEU B 1 281 ? -3.99 9.984 -9.953 1 97.5 281 LEU B C 1
ATOM 8307 O O . LEU B 1 281 ? -4.703 10.516 -10.805 1 97.5 281 LEU B O 1
ATOM 8311 N N . LEU B 1 282 ? -3.637 10.594 -8.836 1 98.44 282 LEU B N 1
ATOM 8312 C CA . LEU B 1 282 ? -4.113 11.953 -8.578 1 98.44 282 LEU B CA 1
ATOM 8313 C C . LEU B 1 282 ? -3.43 12.953 -9.5 1 98.44 282 LEU B C 1
ATOM 8315 O O . LEU B 1 282 ? -2.219 12.883 -9.719 1 98.44 282 LEU B O 1
ATOM 8319 N N . PRO B 1 283 ? -4.184 13.859 -10.094 1 98.31 283 PRO B N 1
ATOM 8320 C CA . PRO B 1 283 ? -3.6 14.867 -10.977 1 98.31 283 PRO B CA 1
ATOM 8321 C C . PRO B 1 283 ? -2.982 16.031 -10.211 1 98.31 283 PRO B C 1
ATOM 8323 O O . PRO B 1 283 ? -3.367 17.188 -10.422 1 98.31 283 PRO B O 1
ATOM 8326 N N . ILE B 1 284 ? -2 15.773 -9.32 1 98.69 284 ILE B N 1
ATOM 8327 C CA . ILE B 1 284 ? -1.383 16.766 -8.445 1 98.69 284 ILE B CA 1
ATOM 8328 C C . ILE B 1 284 ? 0.137 16.688 -8.57 1 98.69 284 ILE B C 1
ATOM 8330 O O . ILE B 1 284 ? 0.668 15.789 -9.227 1 98.69 284 ILE B O 1
ATOM 8334 N N . ASP B 1 285 ? 0.829 17.656 -7.977 1 98.5 285 ASP B N 1
ATOM 8335 C CA . ASP B 1 285 ? 2.289 17.703 -8.008 1 98.5 285 ASP B CA 1
ATOM 8336 C C . ASP B 1 285 ? 2.883 17.078 -6.75 1 98.5 285 ASP B C 1
ATOM 8338 O O . ASP B 1 285 ? 4.082 16.797 -6.691 1 98.5 285 ASP B O 1
ATOM 8342 N N . GLY B 1 286 ? 2.098 16.828 -5.719 1 98.38 286 GLY B N 1
ATOM 8343 C CA . GLY B 1 286 ? 2.555 16.156 -4.512 1 98.38 286 GLY B CA 1
ATOM 8344 C C . GLY B 1 286 ? 1.875 16.656 -3.254 1 98.38 286 GLY B C 1
ATOM 8345 O O . GLY B 1 286 ? 0.841 17.328 -3.326 1 98.38 286 GLY B O 1
ATOM 8346 N N . THR B 1 287 ? 2.406 16.312 -2.08 1 98.12 287 THR B N 1
ATOM 8347 C CA . THR B 1 287 ? 1.867 16.734 -0.792 1 98.12 287 THR B CA 1
ATOM 8348 C C . THR B 1 287 ? 2.457 18.078 -0.375 1 98.12 287 THR B C 1
ATOM 8350 O O . THR B 1 287 ? 3.283 18.656 -1.089 1 98.12 287 THR B O 1
ATOM 8353 N N . THR B 1 288 ? 1.999 18.516 0.827 1 97.06 288 THR B N 1
ATOM 8354 C CA . THR B 1 288 ? 2.494 19.781 1.378 1 97.06 288 THR B CA 1
ATOM 8355 C C . THR B 1 288 ? 3.807 19.562 2.125 1 97.06 288 THR B C 1
ATOM 8357 O O . THR B 1 288 ? 4.398 20.516 2.645 1 97.06 288 THR B O 1
ATOM 8360 N N . GLY B 1 289 ? 4.27 18.344 2.295 1 97.38 289 GLY B N 1
ATOM 8361 C CA . GLY B 1 289 ? 5.656 18.125 2.682 1 97.38 289 GLY B CA 1
ATOM 8362 C C . GLY B 1 289 ? 5.809 17.625 4.102 1 97.38 289 GLY B C 1
ATOM 8363 O O . GLY B 1 289 ? 6.918 17.594 4.641 1 97.38 289 GLY B O 1
ATOM 8364 N N . TYR B 1 290 ? 4.73 17.094 4.766 1 97.12 290 TYR B N 1
ATOM 8365 C CA . TYR B 1 290 ? 4.855 16.594 6.129 1 97.12 290 TYR B CA 1
ATOM 8366 C C . TYR B 1 290 ? 5.621 15.273 6.156 1 97.12 290 TYR B C 1
ATOM 8368 O O . TYR B 1 290 ? 6.281 14.953 7.148 1 97.12 290 TYR B O 1
ATOM 8376 N N . ASP B 1 291 ? 5.539 14.523 5.082 1 96.5 291 ASP B N 1
ATOM 8377 C CA . ASP B 1 291 ? 6.367 13.328 4.969 1 96.5 291 ASP B CA 1
ATOM 8378 C C . ASP B 1 291 ? 7.852 13.688 4.941 1 96.5 291 ASP B C 1
ATOM 8380 O O . ASP B 1 291 ? 8.656 13.047 5.625 1 96.5 291 ASP B O 1
ATOM 8384 N N . ALA B 1 292 ? 8.25 14.703 4.184 1 97.56 292 ALA B N 1
ATOM 8385 C CA . ALA B 1 292 ? 9.633 15.18 4.152 1 97.56 292 ALA B CA 1
ATOM 8386 C C . ALA B 1 292 ? 10.062 15.703 5.52 1 97.56 292 ALA B C 1
ATOM 8388 O O . ALA B 1 292 ? 11.203 15.477 5.945 1 97.56 292 ALA B O 1
ATOM 8389 N N . LEU B 1 293 ? 9.164 16.406 6.172 1 97.88 293 LEU B N 1
ATOM 8390 C CA . LEU B 1 293 ? 9.438 16.922 7.512 1 97.88 293 LEU B CA 1
ATOM 8391 C C . LEU B 1 293 ? 9.812 15.781 8.461 1 97.88 293 LEU B C 1
ATOM 8393 O O . LEU B 1 293 ? 10.766 15.898 9.234 1 97.88 293 LEU B O 1
ATOM 8397 N N . ASN B 1 294 ? 9.102 14.703 8.398 1 96.62 294 ASN B N 1
ATOM 8398 C CA . ASN B 1 294 ? 9.375 13.539 9.234 1 96.62 294 ASN B CA 1
ATOM 8399 C C . ASN B 1 294 ? 10.773 12.984 8.969 1 96.62 294 ASN B C 1
ATOM 8401 O O . ASN B 1 294 ? 11.508 12.656 9.906 1 96.62 294 ASN B O 1
ATOM 8405 N N . GLN B 1 295 ? 11.156 12.891 7.707 1 97.12 295 GLN B N 1
ATOM 8406 C CA . GLN B 1 295 ? 12.453 12.344 7.32 1 97.12 295 GLN B CA 1
ATOM 8407 C C . GLN B 1 295 ? 13.594 13.258 7.754 1 97.12 295 GLN B C 1
ATOM 8409 O O . GLN B 1 295 ? 14.586 12.797 8.312 1 97.12 295 GLN B O 1
ATOM 8414 N N . LEU B 1 296 ? 13.414 14.539 7.566 1 97.75 296 LEU B N 1
ATOM 8415 C CA . LEU B 1 296 ? 14.445 15.539 7.855 1 97.75 296 LEU B CA 1
ATOM 8416 C C . LEU B 1 296 ? 14.609 15.727 9.359 1 97.75 296 LEU B C 1
ATOM 8418 O O . LEU B 1 296 ? 15.703 16.031 9.836 1 97.75 296 LEU B O 1
ATOM 8422 N N . GLY B 1 297 ? 13.531 15.539 10.062 1 94.94 297 GLY B N 1
ATOM 8423 C CA . GLY B 1 297 ? 13.633 15.594 11.516 1 94.94 297 GLY B CA 1
ATOM 8424 C C . GLY B 1 297 ? 14.281 14.359 12.109 1 94.94 297 GLY B C 1
ATOM 8425 O O . GLY B 1 297 ? 15.062 14.461 13.062 1 94.94 297 GLY B O 1
ATOM 8426 N N . GLY B 1 298 ? 14.047 13.242 11.508 1 96.5 298 GLY B N 1
ATOM 8427 C CA . GLY B 1 298 ? 14.469 11.969 12.062 1 96.5 298 GLY B CA 1
ATOM 8428 C C . GLY B 1 298 ? 15.93 11.656 11.781 1 96.5 298 GLY B C 1
ATOM 8429 O O . GLY B 1 298 ? 16.562 10.922 12.547 1 96.5 298 GLY B O 1
ATOM 8430 N N . ILE B 1 299 ? 16.531 12.203 10.711 1 97.25 299 ILE B N 1
ATOM 8431 C CA . ILE B 1 299 ? 17.859 11.812 10.242 1 97.25 299 ILE B CA 1
ATOM 8432 C C . ILE B 1 299 ? 18.922 12.328 11.211 1 97.25 299 ILE B C 1
ATOM 8434 O O . ILE B 1 299 ? 20.031 11.805 11.25 1 97.25 299 ILE B O 1
ATOM 8438 N N . PHE B 1 300 ? 18.578 13.25 12.125 1 98.06 300 PHE B N 1
ATOM 8439 C CA . PHE B 1 300 ? 19.547 13.828 13.055 1 98.06 300 PHE B CA 1
ATOM 8440 C C . PHE B 1 300 ? 19.375 13.258 14.453 1 98.06 300 PHE B C 1
ATOM 8442 O O . PHE B 1 300 ? 20.125 13.594 15.367 1 98.06 300 PHE B O 1
ATOM 8449 N N . VAL B 1 301 ? 18.375 12.422 14.633 1 97.31 301 VAL B N 1
ATOM 8450 C CA . VAL B 1 301 ? 18.141 11.773 15.922 1 97.31 301 VAL B CA 1
ATOM 8451 C C . VAL B 1 301 ? 19.016 10.523 16.031 1 97.31 301 VAL B C 1
ATOM 8453 O O . VAL B 1 301 ? 19.094 9.727 15.094 1 97.31 301 VAL B O 1
ATOM 8456 N N . ASP B 1 302 ? 19.703 10.383 17.156 1 96.25 302 ASP B N 1
ATOM 8457 C CA . ASP B 1 302 ? 20.562 9.227 17.391 1 96.25 302 ASP B CA 1
ATOM 8458 C C . ASP B 1 302 ? 19.75 8.016 17.828 1 96.25 302 ASP B C 1
ATOM 8460 O O . ASP B 1 302 ? 19.156 8.008 18.906 1 96.25 302 ASP B O 1
ATOM 8464 N N . PRO B 1 303 ? 19.703 6.992 17.016 1 93.56 303 PRO B N 1
ATOM 8465 C CA . PRO B 1 303 ? 18.891 5.824 17.344 1 93.56 303 PRO B CA 1
ATOM 8466 C C . PRO B 1 303 ? 19.375 5.105 18.609 1 93.56 303 PRO B C 1
ATOM 8468 O O . PRO B 1 303 ? 18.609 4.367 19.234 1 93.56 303 PRO B O 1
ATOM 8471 N N . ALA B 1 304 ? 20.578 5.328 19.047 1 92 304 ALA B N 1
ATOM 8472 C CA . ALA B 1 304 ? 21.141 4.668 20.219 1 92 304 ALA B CA 1
ATOM 8473 C C . ALA B 1 304 ? 20.438 5.121 21.484 1 92 304 ALA B C 1
ATOM 8475 O O . ALA B 1 304 ? 20.531 4.465 22.531 1 92 304 ALA B O 1
ATOM 8476 N N . ALA B 1 305 ? 19.719 6.207 21.359 1 95.88 305 ALA B N 1
ATOM 8477 C CA . ALA B 1 305 ? 19.062 6.785 22.531 1 95.88 305 ALA B CA 1
ATOM 8478 C C . ALA B 1 305 ? 17.766 6.051 22.844 1 95.88 305 ALA B C 1
ATOM 8480 O O . ALA B 1 305 ? 17.188 6.219 23.922 1 95.88 305 ALA B O 1
ATOM 8481 N N . GLU B 1 306 ? 17.281 5.23 21.953 1 94.12 306 GLU B N 1
ATOM 8482 C CA . GLU B 1 306 ? 15.93 4.684 22.031 1 94.12 306 GLU B CA 1
ATOM 8483 C C . GLU B 1 306 ? 15.703 3.939 23.344 1 94.12 306 GLU B C 1
ATOM 8485 O O . GLU B 1 306 ? 14.688 4.145 24 1 94.12 306 GLU B O 1
ATOM 8490 N N . LEU B 1 307 ? 16.641 3.086 23.766 1 94.5 307 LEU B N 1
ATOM 8491 C CA . LEU B 1 307 ? 16.469 2.285 24.969 1 94.5 307 LEU B CA 1
ATOM 8492 C C . LEU B 1 307 ? 16.391 3.176 26.203 1 94.5 307 LEU B C 1
ATOM 8494 O O . LEU B 1 307 ? 15.5 3.023 27.031 1 94.5 307 LEU B O 1
ATOM 8498 N N . GLU B 1 308 ? 17.391 4.121 26.312 1 97 308 GLU B N 1
ATOM 8499 C CA . GLU B 1 308 ? 17.453 5 27.469 1 97 308 GLU B CA 1
ATOM 8500 C C . GLU B 1 308 ? 16.219 5.883 27.578 1 97 308 GLU B C 1
ATOM 8502 O O . GLU B 1 308 ? 15.664 6.066 28.656 1 97 308 GLU B O 1
ATOM 8507 N N . LEU B 1 309 ? 15.758 6.434 26.484 1 97.62 309 LEU B N 1
ATOM 8508 C CA . LEU B 1 309 ? 14.594 7.32 26.5 1 97.62 309 LEU B CA 1
ATOM 8509 C C . LEU B 1 309 ? 13.32 6.539 26.812 1 97.62 309 LEU B C 1
ATOM 8511 O O . LEU B 1 309 ? 12.406 7.066 27.453 1 97.62 309 LEU B O 1
ATOM 8515 N N . THR B 1 310 ? 13.234 5.312 26.312 1 97.25 310 THR B N 1
ATOM 8516 C CA . THR B 1 310 ? 12.102 4.445 26.625 1 97.25 310 THR B CA 1
ATOM 8517 C C . THR B 1 310 ? 12.047 4.121 28.109 1 97.25 310 THR B C 1
ATOM 8519 O O . THR B 1 310 ? 10.977 4.191 28.719 1 97.25 310 THR B O 1
ATOM 8522 N N . GLU B 1 311 ? 13.172 3.803 28.688 1 97.38 311 GLU B N 1
ATOM 8523 C CA . GLU B 1 311 ? 13.258 3.494 30.109 1 97.38 311 GLU B CA 1
ATOM 8524 C C . GLU B 1 311 ? 12.891 4.711 30.953 1 97.38 311 GLU B C 1
ATOM 8526 O O . GLU B 1 311 ? 12.211 4.582 31.969 1 97.38 311 GLU B O 1
ATOM 8531 N N . LEU B 1 312 ? 13.391 5.844 30.547 1 97.81 312 LEU B N 1
ATOM 8532 C CA . LEU B 1 312 ? 13.07 7.074 31.266 1 97.81 312 LEU B CA 1
ATOM 8533 C C . LEU B 1 312 ? 11.57 7.316 31.281 1 97.81 312 LEU B C 1
ATOM 8535 O O . LEU B 1 312 ? 11 7.645 32.312 1 97.81 312 LEU B O 1
ATOM 8539 N N . SER B 1 313 ? 10.961 7.188 30.109 1 96.81 313 SER B N 1
ATOM 8540 C CA . SER B 1 313 ? 9.516 7.355 30.016 1 96.81 313 SER B CA 1
ATOM 8541 C C . SER B 1 313 ? 8.781 6.363 30.906 1 96.81 313 SER B C 1
ATOM 8543 O O . SER B 1 313 ? 7.871 6.742 31.641 1 96.81 313 SER B O 1
ATOM 8545 N N . ALA B 1 314 ? 9.18 5.125 30.844 1 96.88 314 ALA B N 1
ATOM 8546 C CA . ALA B 1 314 ? 8.555 4.07 31.641 1 96.88 314 ALA B CA 1
ATOM 8547 C C . ALA B 1 314 ? 8.688 4.352 33.125 1 96.88 314 ALA B C 1
ATOM 8549 O O . ALA B 1 314 ? 7.719 4.211 33.875 1 96.88 314 ALA B O 1
ATOM 8550 N N . ASP B 1 315 ? 9.797 4.727 33.531 1 96.88 315 ASP B N 1
ATOM 8551 C CA . ASP B 1 315 ? 10.086 4.961 34.938 1 96.88 315 ASP B CA 1
ATOM 8552 C C . ASP B 1 315 ? 9.258 6.125 35.5 1 96.88 315 ASP B C 1
ATOM 8554 O O . ASP B 1 315 ? 8.766 6.066 36.625 1 96.88 315 ASP B O 1
ATOM 8558 N N . LEU B 1 316 ? 9.164 7.137 34.688 1 96.12 316 LEU B N 1
ATOM 8559 C CA . LEU B 1 316 ? 8.531 8.352 35.188 1 96.12 316 LEU B CA 1
ATOM 8560 C C . LEU B 1 316 ? 7.016 8.289 35 1 96.12 316 LEU B C 1
ATOM 8562 O O . LEU B 1 316 ? 6.266 8.734 35.875 1 96.12 316 LEU B O 1
ATOM 8566 N N . THR B 1 317 ? 6.594 7.734 33.875 1 94.81 317 THR B N 1
ATOM 8567 C CA . THR B 1 317 ? 5.188 7.898 33.531 1 94.81 317 THR B CA 1
ATOM 8568 C C . THR B 1 317 ? 4.438 6.574 33.656 1 94.81 317 THR B C 1
ATOM 8570 O O . THR B 1 317 ? 3.207 6.555 33.688 1 94.81 317 THR B O 1
ATOM 8573 N N . GLY B 1 318 ? 5.137 5.449 33.719 1 94.31 318 GLY B N 1
ATOM 8574 C CA . GLY B 1 318 ? 4.516 4.133 33.75 1 94.31 318 GLY B CA 1
ATOM 8575 C C . GLY B 1 318 ? 4.312 3.527 32.375 1 94.31 318 GLY B C 1
ATOM 8576 O O . GLY B 1 318 ? 3.898 2.371 32.25 1 94.31 318 GLY B O 1
ATOM 8577 N N . ASP B 1 319 ? 4.578 4.316 31.359 1 93.62 319 ASP B N 1
ATOM 8578 C CA . ASP B 1 319 ? 4.445 3.783 30 1 93.62 319 ASP B CA 1
ATOM 8579 C C . ASP B 1 319 ? 5.746 3.93 29.219 1 93.62 319 ASP B C 1
ATOM 8581 O O . ASP B 1 319 ? 6.457 4.926 29.375 1 93.62 319 ASP B O 1
ATOM 8585 N N . ASP B 1 320 ? 5.996 2.914 28.359 1 90.88 320 ASP B N 1
ATOM 8586 C CA . ASP B 1 320 ? 7.234 2.883 27.578 1 90.88 320 ASP B CA 1
ATOM 8587 C C . ASP B 1 320 ? 7.223 3.947 26.484 1 90.88 320 ASP B C 1
ATOM 8589 O O . ASP B 1 320 ? 8.266 4.523 26.172 1 90.88 320 ASP B O 1
ATOM 8593 N N . GLY B 1 321 ? 6.023 4.18 25.938 1 92.56 321 GLY B N 1
ATOM 8594 C CA . GLY B 1 321 ? 5.922 5.094 24.812 1 92.56 321 GLY B CA 1
ATOM 8595 C C . GLY B 1 321 ? 6.492 4.527 23.516 1 92.56 321 GLY B C 1
ATOM 8596 O O . GLY B 1 321 ? 6.746 5.27 22.562 1 92.56 321 GLY B O 1
ATOM 8597 N N . ASP B 1 322 ? 6.715 3.217 23.547 1 93.19 322 ASP B N 1
ATOM 8598 C CA . ASP B 1 322 ? 7.281 2.561 22.359 1 93.19 322 ASP B CA 1
ATOM 8599 C C . ASP B 1 322 ? 6.195 2.246 21.344 1 93.19 322 ASP B C 1
ATOM 8601 O O . ASP B 1 322 ? 5.055 2.697 21.469 1 93.19 322 ASP B O 1
ATOM 8605 N N . SER B 1 323 ? 6.613 1.619 20.25 1 92.69 323 SER B N 1
ATOM 8606 C CA . SER B 1 323 ? 5.719 1.355 19.141 1 92.69 323 SER B CA 1
ATOM 8607 C C . SER B 1 323 ? 4.477 0.595 19.594 1 92.69 323 SER B C 1
ATOM 8609 O O . SER B 1 323 ? 3.359 0.919 19.172 1 92.69 323 SER B O 1
ATOM 8611 N N . THR B 1 324 ? 4.656 -0.447 20.422 1 93.62 324 THR B N 1
ATOM 8612 C CA . THR B 1 324 ? 3.539 -1.254 20.891 1 93.62 324 THR B CA 1
ATOM 8613 C C . THR B 1 324 ? 2.551 -0.397 21.688 1 93.62 324 THR B C 1
ATOM 8615 O O . THR B 1 324 ? 1.343 -0.464 21.453 1 93.62 324 THR B O 1
ATOM 8618 N N . TRP B 1 325 ? 3.078 0.349 22.578 1 95.94 325 TRP B N 1
ATOM 8619 C CA . TRP B 1 325 ? 2.236 1.231 23.375 1 95.94 325 TRP B CA 1
ATOM 8620 C C . TRP B 1 325 ? 1.525 2.254 22.5 1 95.94 325 TRP B C 1
ATOM 8622 O O . TRP B 1 325 ? 0.333 2.514 22.672 1 95.94 325 TRP B O 1
ATOM 8632 N N . LEU B 1 326 ? 2.223 2.865 21.594 1 96.06 326 LEU B N 1
ATOM 8633 C CA . LEU B 1 326 ? 1.674 3.893 20.703 1 96.06 326 LEU B CA 1
ATOM 8634 C C . LEU B 1 326 ? 0.512 3.342 19.891 1 96.06 326 LEU B C 1
ATOM 8636 O O . LEU B 1 326 ? -0.535 3.982 19.781 1 96.06 326 LEU B O 1
ATOM 8640 N N . HIS B 1 327 ? 0.665 2.184 19.328 1 94.5 327 HIS B N 1
ATOM 8641 C CA . HIS B 1 327 ? -0.378 1.593 18.5 1 94.5 327 HIS B CA 1
ATOM 8642 C C . HIS B 1 327 ? -1.608 1.239 19.328 1 94.5 327 HIS B C 1
ATOM 8644 O O . HIS B 1 327 ? -2.74 1.44 18.891 1 94.5 327 HIS B O 1
ATOM 8650 N N . HIS B 1 328 ? -1.35 0.675 20.484 1 95.69 328 HIS B N 1
ATOM 8651 C CA . HIS B 1 328 ? -2.457 0.353 21.375 1 95.69 328 HIS B CA 1
ATOM 8652 C C . HIS B 1 328 ? -3.217 1.61 21.797 1 95.69 328 HIS B C 1
ATOM 8654 O O . HIS B 1 328 ? -4.449 1.644 21.734 1 95.69 328 HIS B O 1
ATOM 8660 N N . THR B 1 329 ? -2.492 2.623 22.172 1 97.06 329 THR B N 1
ATOM 8661 C CA . THR B 1 329 ? -3.088 3.867 22.641 1 97.06 329 THR B CA 1
ATOM 8662 C C . THR B 1 329 ? -3.82 4.582 21.5 1 97.06 329 THR B C 1
ATOM 8664 O O . THR B 1 329 ? -4.879 5.172 21.719 1 97.06 329 THR B O 1
ATOM 8667 N N . GLU B 1 330 ? -3.24 4.566 20.344 1 97.19 330 GLU B N 1
ATOM 8668 C CA . GLU B 1 330 ? -3.908 5.129 19.172 1 97.19 330 GLU B CA 1
ATOM 8669 C C . GLU B 1 330 ? -5.293 4.516 18.984 1 97.19 330 GLU B C 1
ATOM 8671 O O . GLU B 1 330 ? -6.277 5.234 18.797 1 97.19 330 GLU B O 1
ATOM 8676 N N . ARG B 1 331 ? -5.418 3.225 19.016 1 96.81 331 ARG B N 1
ATOM 8677 C CA . ARG B 1 331 ? -6.695 2.539 18.844 1 96.81 331 ARG B CA 1
ATOM 8678 C C . ARG B 1 331 ? -7.684 2.912 19.938 1 96.81 331 ARG B C 1
ATOM 8680 O O . ARG B 1 331 ? -8.867 3.133 19.672 1 96.81 331 ARG B O 1
ATOM 8687 N N . GLN B 1 332 ? -7.16 2.963 21.141 1 97.19 332 GLN B N 1
ATOM 8688 C CA . GLN B 1 332 ? -8.008 3.342 22.266 1 97.19 332 GLN B CA 1
ATOM 8689 C C . GLN B 1 332 ? -8.531 4.766 22.094 1 97.19 332 GLN B C 1
ATOM 8691 O O . GLN B 1 332 ? -9.719 5.023 22.297 1 97.19 332 GLN B O 1
ATOM 8696 N N . PHE B 1 333 ? -7.664 5.688 21.75 1 97.94 333 PHE B N 1
ATOM 8697 C CA . PHE B 1 333 ? -8.07 7.082 21.594 1 97.94 333 PHE B CA 1
ATOM 8698 C C . PHE B 1 333 ? -9.055 7.23 20.438 1 97.94 333 PHE B C 1
ATOM 8700 O O . PHE B 1 333 ? -9.977 8.039 20.5 1 97.94 333 PHE B O 1
ATOM 8707 N N . LYS B 1 334 ? -8.828 6.512 19.438 1 98.25 334 LYS B N 1
ATOM 8708 C CA . LYS B 1 334 ? -9.766 6.562 18.312 1 98.25 334 LYS B CA 1
ATOM 8709 C C . LYS B 1 334 ? -11.141 6.051 18.719 1 98.25 334 LYS B C 1
ATOM 8711 O O . LYS B 1 334 ? -12.164 6.602 18.312 1 98.25 334 LYS B O 1
ATOM 8716 N N . ARG B 1 335 ? -11.203 4.973 19.531 1 97.62 335 ARG B N 1
ATOM 8717 C CA . ARG B 1 335 ? -12.484 4.504 20.047 1 97.62 335 ARG B CA 1
ATOM 8718 C C . ARG B 1 335 ? -13.156 5.578 20.906 1 97.62 335 ARG B C 1
ATOM 8720 O O . ARG B 1 335 ? -14.352 5.832 20.766 1 97.62 335 ARG B O 1
ATOM 8727 N N . ASP B 1 336 ? -12.328 6.172 21.734 1 97.12 336 ASP B N 1
ATOM 8728 C CA . ASP B 1 336 ? -12.844 7.211 22.609 1 97.12 336 ASP B CA 1
ATOM 8729 C C . ASP B 1 336 ? -13.398 8.383 21.797 1 97.12 336 ASP B C 1
ATOM 8731 O O . ASP B 1 336 ? -14.477 8.906 22.109 1 97.12 336 ASP B O 1
ATOM 8735 N N . THR B 1 337 ? -12.664 8.766 20.812 1 97.19 337 THR B N 1
ATOM 8736 C CA . THR B 1 337 ? -13.078 9.883 19.969 1 97.19 337 THR B CA 1
ATOM 8737 C C . THR B 1 337 ? -14.359 9.539 19.219 1 97.19 337 THR B C 1
ATOM 8739 O O . THR B 1 337 ? -15.266 10.367 19.125 1 97.19 337 THR B O 1
ATOM 8742 N N . GLY B 1 338 ? -14.438 8.344 18.719 1 97.12 338 GLY B N 1
ATOM 8743 C CA . GLY B 1 338 ? -15.625 7.898 18 1 97.12 338 GLY B CA 1
ATOM 8744 C C . GLY B 1 338 ? -16.859 7.816 18.891 1 97.12 338 GLY B C 1
ATOM 8745 O O . GLY B 1 338 ? -17.969 8.039 18.422 1 97.12 338 GLY B O 1
ATOM 8746 N N . ARG B 1 339 ? -16.703 7.551 20.188 1 96.19 339 ARG B N 1
ATOM 8747 C CA . ARG B 1 339 ? -17.797 7.414 21.141 1 96.19 339 ARG B CA 1
ATOM 8748 C C . ARG B 1 339 ? -18.078 8.742 21.828 1 96.19 339 ARG B C 1
ATOM 8750 O O . ARG B 1 339 ? -19.125 8.906 22.469 1 96.19 339 ARG B O 1
ATOM 8757 N N . GLY B 1 340 ? -17.188 9.688 21.672 1 93.69 340 GLY B N 1
ATOM 8758 C CA . GLY B 1 340 ? -17.297 10.961 22.359 1 93.69 340 GLY B CA 1
ATOM 8759 C C . GLY B 1 340 ? -17.484 12.133 21.438 1 93.69 340 GLY B C 1
ATOM 8760 O O . GLY B 1 340 ? -18.594 12.359 20.922 1 93.69 340 GLY B O 1
ATOM 8761 N N . ASP B 1 341 ? -16.391 12.797 21.047 1 92.62 341 ASP B N 1
ATOM 8762 C CA . ASP B 1 341 ? -16.422 14.055 20.312 1 92.62 341 ASP B CA 1
ATOM 8763 C C . ASP B 1 341 ? -17.078 13.867 18.938 1 92.62 341 ASP B C 1
ATOM 8765 O O . ASP B 1 341 ? -17.703 14.789 18.422 1 92.62 341 ASP B O 1
ATOM 8769 N N . LEU B 1 342 ? -16.906 12.688 18.375 1 96.5 342 LEU B N 1
ATOM 8770 C CA . LEU B 1 342 ? -17.438 12.461 17.047 1 96.5 342 LEU B CA 1
ATOM 8771 C C . LEU B 1 342 ? -18.578 11.469 17.062 1 96.5 342 LEU B C 1
ATOM 8773 O O . LEU B 1 342 ? -18.938 10.898 16.031 1 96.5 342 LEU B O 1
ATOM 8777 N N . ALA B 1 343 ? -19.188 11.25 18.266 1 95.62 343 ALA B N 1
ATOM 8778 C CA . ALA B 1 343 ? -20.344 10.367 18.406 1 95.62 343 ALA B CA 1
ATOM 8779 C C . ALA B 1 343 ? -21.484 10.797 17.5 1 95.62 343 ALA B C 1
ATOM 8781 O O . ALA B 1 343 ? -22.156 9.961 16.891 1 95.62 343 ALA B O 1
ATOM 8782 N N . PRO B 1 344 ? -21.75 12.148 17.391 1 94.06 344 PRO B N 1
ATOM 8783 C CA . PRO B 1 344 ? -22.828 12.547 16.484 1 94.06 344 PRO B CA 1
ATOM 8784 C C . PRO B 1 344 ? -22.578 12.094 15.039 1 94.06 344 PRO B C 1
ATOM 8786 O O . PRO B 1 344 ? -23.5 11.625 14.367 1 94.06 344 PRO B O 1
ATOM 8789 N N . GLU B 1 345 ? -21.344 12.273 14.578 1 96 345 GLU B N 1
ATOM 8790 C CA . GLU B 1 345 ? -21 11.852 13.227 1 96 345 GLU B CA 1
ATOM 8791 C C . GLU B 1 345 ? -21.141 10.344 13.062 1 96 345 GLU B C 1
ATOM 8793 O O . GLU B 1 345 ? -21.625 9.875 12.023 1 96 345 GLU B O 1
ATOM 8798 N N . VAL B 1 346 ? -20.781 9.555 14.078 1 97.12 346 VAL B N 1
ATOM 8799 C CA . VAL B 1 346 ? -20.906 8.102 14.031 1 97.12 346 VAL B CA 1
ATOM 8800 C C . VAL B 1 346 ? -22.375 7.703 14.008 1 97.12 346 VAL B C 1
ATOM 8802 O O . VAL B 1 346 ? -22.766 6.809 13.258 1 97.12 346 VAL B O 1
ATOM 8805 N N . ARG B 1 347 ? -23.188 8.352 14.836 1 95.5 347 ARG B N 1
ATOM 8806 C CA . ARG B 1 347 ? -24.625 8.047 14.852 1 95.5 347 ARG B CA 1
ATOM 8807 C C . ARG B 1 347 ? -25.25 8.305 13.492 1 95.5 347 ARG B C 1
ATOM 8809 O O . ARG B 1 347 ? -26.094 7.535 13.031 1 95.5 347 ARG B O 1
ATOM 8816 N N . ARG B 1 348 ? -24.859 9.438 12.922 1 95.56 348 ARG B N 1
ATOM 8817 C CA . ARG B 1 348 ? -25.391 9.734 11.594 1 95.56 348 ARG B CA 1
ATOM 8818 C C . ARG B 1 348 ? -24.969 8.664 10.586 1 95.56 348 ARG B C 1
ATOM 8820 O O . ARG B 1 348 ? -25.75 8.266 9.734 1 95.56 348 ARG B O 1
ATOM 8827 N N . LEU B 1 349 ? -23.703 8.273 10.641 1 97.38 349 LEU B N 1
ATOM 8828 C CA . LEU B 1 349 ? -23.219 7.207 9.781 1 97.38 349 LEU B CA 1
ATOM 8829 C C . LEU B 1 349 ? -24.016 5.93 9.977 1 97.38 349 LEU B C 1
ATOM 8831 O O . LEU B 1 349 ? -24.438 5.297 9 1 97.38 349 LEU B O 1
ATOM 8835 N N . VAL B 1 350 ? -24.281 5.582 11.203 1 96.94 350 VAL B N 1
ATOM 8836 C CA . VAL B 1 350 ? -25.031 4.375 11.531 1 96.94 350 VAL B CA 1
ATOM 8837 C C . VAL B 1 350 ? -26.453 4.488 10.977 1 96.94 350 VAL B C 1
ATOM 8839 O O . VAL B 1 350 ? -26.984 3.523 10.43 1 96.94 350 VAL B O 1
ATOM 8842 N N . ARG B 1 351 ? -27.062 5.664 11.078 1 94.62 351 ARG B N 1
ATOM 8843 C CA . ARG B 1 351 ? -28.391 5.871 10.516 1 94.62 351 ARG B CA 1
ATOM 8844 C C . ARG B 1 351 ? -28.375 5.695 9 1 94.62 351 ARG B C 1
ATOM 8846 O O . ARG B 1 351 ? -29.297 5.105 8.43 1 94.62 351 ARG B O 1
ATOM 8853 N N . ALA B 1 352 ? -27.359 6.281 8.398 1 96 352 ALA B N 1
ATOM 8854 C CA . ALA B 1 352 ? -27.219 6.137 6.945 1 96 352 ALA B CA 1
ATOM 8855 C C . ALA B 1 352 ? -27.094 4.668 6.555 1 96 352 ALA B C 1
ATOM 8857 O O . ALA B 1 352 ? -27.688 4.223 5.574 1 96 352 ALA B O 1
ATOM 8858 N N . ILE B 1 353 ? -26.297 3.91 7.324 1 97.25 353 ILE B N 1
ATOM 8859 C CA . ILE B 1 353 ? -26.109 2.486 7.066 1 97.25 353 ILE B CA 1
ATOM 8860 C C . ILE B 1 353 ? -27.438 1.758 7.156 1 97.25 353 ILE B C 1
ATOM 8862 O O . ILE B 1 353 ? -27.797 0.98 6.266 1 97.25 353 ILE B O 1
ATOM 8866 N N . ARG B 1 354 ? -28.156 2.037 8.172 1 95.25 354 ARG B N 1
ATOM 8867 C CA . ARG B 1 354 ? -29.438 1.369 8.383 1 95.25 354 ARG B CA 1
ATOM 8868 C C . ARG B 1 354 ? -30.422 1.718 7.273 1 95.25 354 ARG B C 1
ATOM 8870 O O . ARG B 1 354 ? -31.141 0.846 6.773 1 95.25 354 ARG B O 1
ATOM 8877 N N . ARG B 1 355 ? -30.422 2.943 6.918 1 93.5 355 ARG B N 1
ATOM 8878 C CA . ARG B 1 355 ? -31.328 3.385 5.859 1 93.5 355 ARG B CA 1
ATOM 8879 C C . ARG B 1 355 ? -30.984 2.707 4.535 1 93.5 355 ARG B C 1
ATOM 8881 O O . ARG B 1 355 ? -31.875 2.246 3.822 1 93.5 355 ARG B O 1
ATOM 8888 N N . GLU B 1 356 ? -29.734 2.646 4.227 1 94.44 356 GLU B N 1
ATOM 8889 C CA . GLU B 1 356 ? -29.281 2.145 2.934 1 94.44 356 GLU B CA 1
ATOM 8890 C C . GLU B 1 356 ? -29.391 0.625 2.863 1 94.44 356 GLU B C 1
ATOM 8892 O O . GLU B 1 356 ? -29.578 0.06 1.783 1 94.44 356 GLU B O 1
ATOM 8897 N N . THR B 1 357 ? -29.266 -0.051 3.973 1 94.12 357 THR B N 1
ATOM 8898 C CA . THR B 1 357 ? -29.219 -1.508 3.961 1 94.12 357 THR B CA 1
ATOM 8899 C C . THR B 1 357 ? -30.547 -2.105 4.398 1 94.12 357 THR B C 1
ATOM 8901 O O . THR B 1 357 ? -30.812 -3.289 4.172 1 94.12 357 THR B O 1
ATOM 8904 N N . GLY B 1 358 ? -31.391 -1.312 5.098 1 90.5 358 GLY B N 1
ATOM 8905 C CA . GLY B 1 358 ? -32.625 -1.845 5.664 1 90.5 358 GLY B CA 1
ATOM 8906 C C . GLY B 1 358 ? -32.375 -2.859 6.766 1 90.5 358 GLY B C 1
ATOM 8907 O O . GLY B 1 358 ? -33.25 -3.67 7.074 1 90.5 358 GLY B O 1
ATOM 8908 N N . SER B 1 359 ? -31.25 -2.809 7.371 1 88.69 359 SER B N 1
ATOM 8909 C CA . SER B 1 359 ? -30.844 -3.82 8.344 1 88.69 359 SER B CA 1
ATOM 8910 C C . SER B 1 359 ? -31.672 -3.725 9.617 1 88.69 359 SER B C 1
ATOM 8912 O O . SER B 1 359 ? -32.062 -2.633 10.023 1 88.69 359 SER B O 1
ATOM 8914 N N . ARG B 1 360 ? -31.781 -4.965 10.375 1 81.69 360 ARG B N 1
ATOM 8915 C CA . ARG B 1 360 ? -32.5 -5.051 11.633 1 81.69 360 ARG B CA 1
ATOM 8916 C C . ARG B 1 360 ? -31.547 -5.133 12.812 1 81.69 360 ARG B C 1
ATOM 8918 O O . ARG B 1 360 ? -31.969 -5.332 13.953 1 81.69 360 ARG B O 1
ATOM 8925 N N . CYS B 1 361 ? -30.25 -4.992 12.414 1 88.06 361 CYS B N 1
ATOM 8926 C CA . CYS B 1 361 ? -29.266 -4.945 13.492 1 88.06 361 CYS B CA 1
ATOM 8927 C C . CYS B 1 361 ? -29.562 -3.793 14.445 1 88.06 361 CYS B C 1
ATOM 8929 O O . CYS B 1 361 ? -29.969 -2.717 14.016 1 88.06 361 CYS B O 1
ATOM 8931 N N . SER B 1 362 ? -29.297 -4.102 15.688 1 89.31 362 SER B N 1
ATOM 8932 C CA . SER B 1 362 ? -29.516 -3.027 16.641 1 89.31 362 SER B CA 1
ATOM 8933 C C . SER B 1 362 ? -28.562 -1.859 16.406 1 89.31 362 SER B C 1
ATOM 8935 O O . SER B 1 362 ? -27.453 -2.051 15.922 1 89.31 362 SER B O 1
ATOM 8937 N N . GLU B 1 363 ? -29.047 -0.728 16.703 1 90.56 363 GLU B N 1
ATOM 8938 C CA . GLU B 1 363 ? -28.25 0.486 16.547 1 90.56 363 GLU B CA 1
ATOM 8939 C C . GLU B 1 363 ? -26.984 0.431 17.406 1 90.56 363 GLU B C 1
ATOM 8941 O O . GLU B 1 363 ? -25.922 0.876 16.969 1 90.56 363 GLU B O 1
ATOM 8946 N N . THR B 1 364 ? -27.094 -0.133 18.547 1 92.5 364 THR B N 1
ATOM 8947 C CA . THR B 1 364 ? -25.969 -0.217 19.469 1 92.5 364 THR B CA 1
ATOM 8948 C C . THR B 1 364 ? -24.875 -1.113 18.906 1 92.5 364 THR B C 1
ATOM 8950 O O . THR B 1 364 ? -23.703 -0.763 18.969 1 92.5 364 THR B O 1
ATOM 8953 N N . GLU B 1 365 ? -25.297 -2.229 18.375 1 92.69 365 GLU B N 1
ATOM 8954 C CA . GLU B 1 365 ? -24.328 -3.164 17.797 1 92.69 365 GLU B CA 1
ATOM 8955 C C . GLU B 1 365 ? -23.641 -2.568 16.578 1 92.69 365 GLU B C 1
ATOM 8957 O O . GLU B 1 365 ? -22.422 -2.727 16.406 1 92.69 365 GLU B O 1
ATOM 8962 N N . LEU B 1 366 ? -24.406 -1.956 15.789 1 94.81 366 LEU B N 1
ATOM 8963 C CA . LEU B 1 366 ? -23.844 -1.347 14.594 1 94.81 366 LEU B CA 1
ATOM 8964 C C . LEU B 1 366 ? -22.922 -0.193 14.953 1 94.81 366 LEU B C 1
ATOM 8966 O O . LEU B 1 366 ? -21.859 -0.02 14.328 1 94.81 366 LEU B O 1
ATOM 8970 N N . ASN B 1 367 ? -23.344 0.604 15.938 1 95.94 367 ASN B N 1
ATOM 8971 C CA . ASN B 1 367 ? -22.5 1.69 16.422 1 95.94 367 ASN B CA 1
ATOM 8972 C C . ASN B 1 367 ? -21.156 1.174 16.922 1 95.94 367 ASN B C 1
ATOM 8974 O O . ASN B 1 367 ? -20.109 1.728 16.562 1 95.94 367 ASN B O 1
ATOM 8978 N N . ASP B 1 368 ? -21.203 0.17 17.672 1 94.88 368 ASP B N 1
ATOM 8979 C CA . ASP B 1 368 ? -19.984 -0.423 18.203 1 94.88 368 ASP B CA 1
ATOM 8980 C C . ASP B 1 368 ? -19.094 -0.948 17.078 1 94.88 368 ASP B C 1
ATOM 8982 O O . ASP B 1 368 ? -17.875 -0.723 17.094 1 94.88 368 ASP B O 1
ATOM 8986 N N . ALA B 1 369 ? -19.672 -1.667 16.125 1 95.06 369 ALA B N 1
ATOM 8987 C CA . ALA B 1 369 ? -18.922 -2.227 15.008 1 95.06 369 ALA B CA 1
ATOM 8988 C C . ALA B 1 369 ? -18.25 -1.125 14.188 1 95.06 369 ALA B C 1
ATOM 8990 O O . ALA B 1 369 ? -17.094 -1.261 13.789 1 95.06 369 ALA B O 1
ATOM 8991 N N . VAL B 1 370 ? -18.969 -0.08 13.977 1 96.88 370 VAL B N 1
ATOM 8992 C CA . VAL B 1 370 ? -18.453 1.036 13.188 1 96.88 370 VAL B CA 1
ATOM 8993 C C . VAL B 1 370 ? -17.281 1.688 13.914 1 96.88 370 VAL B C 1
ATOM 8995 O O . VAL B 1 370 ? -16.234 1.952 13.305 1 96.88 370 VAL B O 1
ATOM 8998 N N . VAL B 1 371 ? -17.406 1.905 15.203 1 97.25 371 VAL B N 1
ATOM 8999 C CA . VAL B 1 371 ? -16.359 2.541 15.992 1 97.25 371 VAL B CA 1
ATOM 9000 C C . VAL B 1 371 ? -15.102 1.666 15.992 1 97.25 371 VAL B C 1
ATOM 9002 O O . VAL B 1 371 ? -13.992 2.17 15.836 1 97.25 371 VAL B O 1
ATOM 9005 N N . VAL B 1 372 ? -15.305 0.399 16.141 1 96 372 VAL B N 1
ATOM 9006 C CA . VAL B 1 372 ? -14.18 -0.523 16.172 1 96 372 VAL B CA 1
ATOM 9007 C C . VAL B 1 372 ? -13.477 -0.539 14.82 1 96 372 VAL B C 1
ATOM 9009 O O . VAL B 1 372 ? -12.242 -0.539 14.75 1 96 372 VAL B O 1
ATOM 9012 N N . ALA B 1 373 ? -14.242 -0.569 13.734 1 96.75 373 ALA B N 1
ATOM 9013 C CA . ALA B 1 373 ? -13.664 -0.56 12.398 1 96.75 373 ALA B CA 1
ATOM 9014 C C . ALA B 1 373 ? -12.867 0.721 12.148 1 96.75 373 ALA B C 1
ATOM 9016 O O . ALA B 1 373 ? -11.75 0.676 11.641 1 96.75 373 ALA B O 1
ATOM 9017 N N . ILE B 1 374 ? -13.406 1.838 12.539 1 97.5 374 ILE B N 1
ATOM 9018 C CA . ILE B 1 374 ? -12.766 3.133 12.359 1 97.5 374 ILE B CA 1
ATOM 9019 C C . ILE B 1 374 ? -11.477 3.189 13.18 1 97.5 374 ILE B C 1
ATOM 9021 O O . ILE B 1 374 ? -10.453 3.682 12.703 1 97.5 374 ILE B O 1
ATOM 9025 N N . ALA B 1 375 ? -11.531 2.664 14.375 1 97.12 375 ALA B N 1
ATOM 9026 C CA . ALA B 1 375 ? -10.391 2.711 15.289 1 97.12 375 ALA B CA 1
ATOM 9027 C C . ALA B 1 375 ? -9.227 1.879 14.758 1 97.12 375 ALA B C 1
ATOM 9029 O O . ALA B 1 375 ? -8.07 2.117 15.109 1 97.12 375 ALA B O 1
ATOM 9030 N N . ARG B 1 376 ? -9.508 0.978 13.867 1 96.38 376 ARG B N 1
ATOM 9031 C CA . ARG B 1 376 ? -8.469 0.089 13.352 1 96.38 376 ARG B CA 1
ATOM 9032 C C . ARG B 1 376 ? -7.875 0.632 12.055 1 96.38 376 ARG B C 1
ATOM 9034 O O . ARG B 1 376 ? -6.855 0.135 11.578 1 96.38 376 ARG B O 1
ATOM 9041 N N . MET B 1 377 ? -8.445 1.635 11.445 1 96.75 377 MET B N 1
ATOM 9042 C CA . MET B 1 377 ? -7.941 2.221 10.211 1 96.75 377 MET B CA 1
ATOM 9043 C C . MET B 1 377 ? -6.609 2.928 10.445 1 96.75 377 MET B C 1
ATOM 9045 O O . MET B 1 377 ? -6.531 3.863 11.242 1 96.75 377 MET B O 1
ATOM 9049 N N . PRO B 1 378 ? -5.523 2.586 9.781 1 95.69 378 PRO B N 1
ATOM 9050 C CA . PRO B 1 378 ? -4.203 3.166 10.031 1 95.69 378 PRO B CA 1
ATOM 9051 C C . PRO B 1 378 ? -3.93 4.402 9.18 1 95.69 378 PRO B C 1
ATOM 9053 O O . PRO B 1 378 ? -2.818 4.938 9.195 1 95.69 378 PRO B O 1
ATOM 9056 N N . VAL B 1 379 ? -4.828 4.809 8.352 1 96.88 379 VAL B N 1
ATOM 9057 C CA . VAL B 1 379 ? -4.73 5.941 7.434 1 96.88 379 VAL B CA 1
ATOM 9058 C C . VAL B 1 379 ? -5.941 6.852 7.609 1 96.88 379 VAL B C 1
ATOM 9060 O O . VAL B 1 379 ? -6.918 6.477 8.266 1 96.88 379 VAL B O 1
ATOM 9063 N N . TYR B 1 380 ? -5.883 8.023 7.016 1 96.94 380 TYR B N 1
ATOM 9064 C CA . TYR B 1 380 ? -6.996 8.961 7.105 1 96.94 380 TYR B CA 1
ATOM 9065 C C . TYR B 1 380 ? -8.219 8.43 6.363 1 96.94 380 TYR B C 1
ATOM 9067 O O . TYR B 1 380 ? -9.344 8.578 6.832 1 96.94 380 TYR B O 1
ATOM 9075 N N . ARG B 1 381 ? -7.965 7.906 5.211 1 96.56 381 ARG B N 1
ATOM 9076 C CA . ARG B 1 381 ? -8.992 7.312 4.359 1 96.56 381 ARG B CA 1
ATOM 9077 C C . ARG B 1 381 ? -8.461 6.07 3.648 1 96.56 381 ARG B C 1
ATOM 9079 O O . ARG B 1 381 ? -7.254 5.93 3.447 1 96.56 381 ARG B O 1
ATOM 9086 N N . SER B 1 382 ? -9.352 5.234 3.289 1 96.81 382 SER B N 1
ATOM 9087 C CA . SER B 1 382 ? -8.914 3.967 2.719 1 96.81 382 SER B CA 1
ATOM 9088 C C . SER B 1 382 ? -9.312 3.854 1.251 1 96.81 382 SER B C 1
ATOM 9090 O O . SER B 1 382 ? -9.102 2.812 0.624 1 96.81 382 SER B O 1
ATOM 9092 N N . ASP B 1 383 ? -9.906 4.867 0.588 1 96.5 383 ASP B N 1
ATOM 9093 C CA . ASP B 1 383 ? -10.492 4.688 -0.738 1 96.5 383 ASP B CA 1
ATOM 9094 C C . ASP B 1 383 ? -9.578 5.262 -1.821 1 96.5 383 ASP B C 1
ATOM 9096 O O . ASP B 1 383 ? -10.008 5.473 -2.955 1 96.5 383 ASP B O 1
ATOM 9100 N N . TYR B 1 384 ? -8.25 5.562 -1.48 1 97.12 384 TYR B N 1
ATOM 9101 C CA . TYR B 1 384 ? -7.25 5.84 -2.508 1 97.12 384 TYR B CA 1
ATOM 9102 C C . TYR B 1 384 ? -6.77 4.551 -3.164 1 97.12 384 TYR B C 1
ATOM 9104 O O . TYR B 1 384 ? -6.75 3.494 -2.529 1 97.12 384 TYR B O 1
ATOM 9112 N N . SER B 1 385 ? -6.328 4.66 -4.414 1 96.56 385 SER B N 1
ATOM 9113 C CA . SER B 1 385 ? -6.066 3.484 -5.238 1 96.56 385 SER B CA 1
ATOM 9114 C C . SER B 1 385 ? -4.98 2.607 -4.625 1 96.56 385 SER B C 1
ATOM 9116 O O . SER B 1 385 ? -5.074 1.379 -4.656 1 96.56 385 SER B O 1
ATOM 9118 N N . PRO B 1 386 ? -3.914 3.152 -4.023 1 96.44 386 PRO B N 1
ATOM 9119 C CA . PRO B 1 386 ? -2.881 2.279 -3.465 1 96.44 386 PRO B CA 1
ATOM 9120 C C . PRO B 1 386 ? -3.338 1.563 -2.195 1 96.44 386 PRO B C 1
ATOM 9122 O O . PRO B 1 386 ? -2.629 0.693 -1.684 1 96.44 386 PRO B O 1
ATOM 9125 N N . LEU B 1 387 ? -4.449 1.923 -1.657 1 96.94 387 LEU B N 1
ATOM 9126 C CA . LEU B 1 387 ? -4.953 1.342 -0.417 1 96.94 387 LEU B CA 1
ATOM 9127 C C . LEU B 1 387 ? -6.062 0.335 -0.7 1 96.94 387 LEU B C 1
ATOM 9129 O O . LEU B 1 387 ? -6.766 -0.096 0.218 1 96.94 387 LEU B O 1
ATOM 9133 N N . ALA B 1 388 ? -6.191 -0.052 -1.937 1 96.38 388 ALA B N 1
ATOM 9134 C CA . ALA B 1 388 ? -7.168 -1.072 -2.309 1 96.38 388 ALA B CA 1
ATOM 9135 C C . ALA B 1 388 ? -7.031 -2.311 -1.429 1 96.38 388 ALA B C 1
ATOM 9137 O O . ALA B 1 388 ? -5.918 -2.785 -1.185 1 96.38 388 ALA B O 1
ATOM 9138 N N . GLY B 1 389 ? -8.188 -2.764 -0.858 1 95.69 389 GLY B N 1
ATOM 9139 C CA . GLY B 1 389 ? -8.211 -3.971 -0.046 1 95.69 389 GLY B CA 1
ATOM 9140 C C . GLY B 1 389 ? -8.055 -3.695 1.438 1 95.69 389 GLY B C 1
ATOM 9141 O O . GLY B 1 389 ? -8.289 -4.578 2.266 1 95.69 389 GLY B O 1
ATOM 9142 N N . LEU B 1 390 ? -7.641 -2.496 1.812 1 96.5 390 LEU B N 1
ATOM 9143 C CA . LEU B 1 390 ? -7.367 -2.191 3.213 1 96.5 390 LEU B CA 1
ATOM 9144 C C . LEU B 1 390 ? -8.625 -2.338 4.059 1 96.5 390 LEU B C 1
ATOM 9146 O O . LEU B 1 390 ? -8.617 -3.025 5.082 1 96.5 390 LEU B O 1
ATOM 9150 N N . ALA B 1 391 ? -9.719 -1.703 3.654 1 96.69 391 ALA B N 1
ATOM 9151 C CA . ALA B 1 391 ? -10.969 -1.786 4.406 1 96.69 391 ALA B CA 1
ATOM 9152 C C . ALA B 1 391 ? -11.453 -3.23 4.504 1 96.69 391 ALA B C 1
ATOM 9154 O O . ALA B 1 391 ? -11.961 -3.652 5.547 1 96.69 391 ALA B O 1
ATOM 9155 N N . ALA B 1 392 ? -11.297 -3.955 3.41 1 96.38 392 ALA B N 1
ATOM 9156 C CA . ALA B 1 392 ? -11.711 -5.359 3.391 1 96.38 392 ALA B CA 1
ATOM 9157 C C . ALA B 1 392 ? -10.961 -6.16 4.453 1 96.38 392 ALA B C 1
ATOM 9159 O O . ALA B 1 392 ? -11.57 -6.914 5.215 1 96.38 392 ALA B O 1
ATOM 9160 N N . ARG B 1 393 ? -9.711 -6.016 4.543 1 94.75 393 ARG B N 1
ATOM 9161 C CA . ARG B 1 393 ? -8.891 -6.762 5.492 1 94.75 393 ARG B CA 1
ATOM 9162 C C . ARG B 1 393 ? -9.219 -6.363 6.926 1 94.75 393 ARG B C 1
ATOM 9164 O O . ARG B 1 393 ? -9.336 -7.223 7.805 1 94.75 393 ARG B O 1
ATOM 9171 N N . ILE B 1 394 ? -9.406 -5.086 7.133 1 95.19 394 ILE B N 1
ATOM 9172 C CA . ILE B 1 394 ? -9.688 -4.598 8.477 1 95.19 394 ILE B CA 1
ATOM 9173 C C . ILE B 1 394 ? -11.039 -5.117 8.945 1 95.19 394 ILE B C 1
ATOM 9175 O O . ILE B 1 394 ? -11.148 -5.734 10.008 1 95.19 394 ILE B O 1
ATOM 9179 N N . VAL B 1 395 ? -12.062 -4.922 8.141 1 94.94 395 VAL B N 1
ATOM 9180 C CA . VAL B 1 395 ? -13.406 -5.344 8.508 1 94.94 395 VAL B CA 1
ATOM 9181 C C . VAL B 1 395 ? -13.461 -6.867 8.594 1 94.94 395 VAL B C 1
ATOM 9183 O O . VAL B 1 395 ? -14.148 -7.422 9.461 1 94.94 395 VAL B O 1
ATOM 9186 N N . GLY B 1 396 ? -12.695 -7.484 7.742 1 90.88 396 GLY B N 1
ATOM 9187 C CA . GLY B 1 396 ? -12.664 -8.938 7.734 1 90.88 396 GLY B CA 1
ATOM 9188 C C . GLY B 1 396 ? -12.047 -9.523 8.992 1 90.88 396 GLY B C 1
ATOM 9189 O O . GLY B 1 396 ? -12.461 -10.586 9.453 1 90.88 396 GLY B O 1
ATOM 9190 N N . ASP B 1 397 ? -11.109 -8.828 9.523 1 87.06 397 ASP B N 1
ATOM 9191 C CA . ASP B 1 397 ? -10.359 -9.32 10.68 1 87.06 397 ASP B CA 1
ATOM 9192 C C . ASP B 1 397 ? -11.109 -9.062 11.977 1 87.06 397 ASP B C 1
ATOM 9194 O O . ASP B 1 397 ? -10.758 -9.602 13.031 1 87.06 397 ASP B O 1
ATOM 9198 N N . MET B 1 398 ? -12.117 -8.328 11.922 1 86.94 398 MET B N 1
ATOM 9199 C CA . MET B 1 398 ? -12.781 -7.887 13.148 1 86.94 398 MET B CA 1
ATOM 9200 C C . MET B 1 398 ? -13.555 -9.031 13.789 1 86.94 398 MET B C 1
ATOM 9202 O O . MET B 1 398 ? -13.867 -8.984 14.984 1 86.94 398 MET B O 1
ATOM 9206 N N . HIS B 1 399 ? -13.859 -10.039 13 1 75.56 399 HIS B N 1
ATOM 9207 C CA . HIS B 1 399 ? -14.531 -11.195 13.586 1 75.56 399 HIS B CA 1
ATOM 9208 C C . HIS B 1 399 ? -13.695 -11.797 14.719 1 75.56 399 HIS B C 1
ATOM 9210 O O . HIS B 1 399 ? -14.25 -12.312 15.688 1 75.56 399 HIS B O 1
ATOM 9216 N N . GLU B 1 400 ? -12.398 -11.562 14.562 1 75.19 400 GLU B N 1
ATOM 9217 C CA . GLU B 1 400 ? -11.5 -12.07 15.594 1 75.19 400 GLU B CA 1
ATOM 9218 C C . GLU B 1 400 ? -11.477 -11.148 16.812 1 75.19 400 GLU B C 1
ATOM 9220 O O . GLU B 1 400 ? -11.359 -11.617 17.938 1 75.19 400 GLU B O 1
ATOM 9225 N N . LEU B 1 401 ? -11.695 -9.945 16.516 1 73.19 401 LEU B N 1
ATOM 9226 C CA . LEU B 1 401 ? -11.508 -8.93 17.547 1 73.19 401 LEU B CA 1
ATOM 9227 C C . LEU B 1 401 ? -12.82 -8.664 18.281 1 73.19 401 LEU B C 1
ATOM 9229 O O . LEU B 1 401 ? -12.805 -8.25 19.453 1 73.19 401 LEU B O 1
ATOM 9233 N N . ALA B 1 402 ? -13.922 -8.805 17.578 1 77.5 402 ALA B N 1
ATOM 9234 C CA . ALA B 1 402 ? -15.234 -8.547 18.188 1 77.5 402 ALA B CA 1
ATOM 9235 C C . ALA B 1 402 ? -16.203 -9.672 17.875 1 77.5 402 ALA B C 1
ATOM 9237 O O . ALA B 1 402 ? -17.188 -9.477 17.141 1 77.5 402 ALA B O 1
ATOM 9238 N N . PRO B 1 403 ? -15.914 -10.781 18.594 1 75.69 403 PRO B N 1
ATOM 9239 C CA . PRO B 1 403 ? -16.812 -11.914 18.344 1 75.69 403 PRO B CA 1
ATOM 9240 C C . PRO B 1 403 ? -18.266 -11.594 18.672 1 75.69 403 PRO B C 1
ATOM 9242 O O . PRO B 1 403 ? -18.547 -10.875 19.641 1 75.69 403 PRO B O 1
ATOM 9245 N N . GLY B 1 404 ? -19.203 -11.852 17.859 1 79.19 404 GLY B N 1
ATOM 9246 C CA . GLY B 1 404 ? -20.625 -11.617 18.094 1 79.19 404 GLY B CA 1
ATOM 9247 C C . GLY B 1 404 ? -21.172 -10.461 17.281 1 79.19 404 GLY B C 1
ATOM 9248 O O . GLY B 1 404 ? -22.391 -10.25 17.234 1 79.19 404 GLY B O 1
ATOM 9249 N N . HIS B 1 405 ? -20.234 -9.688 16.688 1 87.62 405 HIS B N 1
ATOM 9250 C CA . HIS B 1 405 ? -20.672 -8.531 15.922 1 87.62 405 HIS B CA 1
ATOM 9251 C C . HIS B 1 405 ? -20.641 -8.812 14.422 1 87.62 405 HIS B C 1
ATOM 9253 O O . HIS B 1 405 ? -20.578 -7.887 13.609 1 87.62 405 HIS B O 1
ATOM 9259 N N . GLU B 1 406 ? -20.703 -10.07 14.062 1 88.88 406 GLU B N 1
ATOM 9260 C CA . GLU B 1 406 ? -20.547 -10.461 12.664 1 88.88 406 GLU B CA 1
ATOM 9261 C C . GLU B 1 406 ? -21.625 -9.836 11.789 1 88.88 406 GLU B C 1
ATOM 9263 O O . GLU B 1 406 ? -21.328 -9.32 10.703 1 88.88 406 GLU B O 1
ATOM 9268 N N . ALA B 1 407 ? -22.844 -9.852 12.305 1 91.12 407 ALA B N 1
ATOM 9269 C CA . ALA B 1 407 ? -23.953 -9.297 11.539 1 91.12 407 ALA B CA 1
ATOM 9270 C C . ALA B 1 407 ? -23.75 -7.805 11.297 1 91.12 407 ALA B C 1
ATOM 9272 O O . ALA B 1 407 ? -24.031 -7.309 10.203 1 91.12 407 ALA B O 1
ATOM 9273 N N . ALA B 1 408 ? -23.266 -7.145 12.344 1 94.12 408 ALA B N 1
ATOM 9274 C CA . ALA B 1 408 ? -23.047 -5.703 12.234 1 94.12 408 ALA B CA 1
ATOM 9275 C C . ALA B 1 408 ? -21.953 -5.395 11.219 1 94.12 408 ALA B C 1
ATOM 9277 O O . ALA B 1 408 ? -22.062 -4.449 10.43 1 94.12 408 ALA B O 1
ATOM 9278 N N . PHE B 1 409 ? -20.906 -6.188 11.195 1 95 409 PHE B N 1
ATOM 9279 C CA . PHE B 1 409 ? -19.812 -5.977 10.25 1 95 409 PHE B CA 1
ATOM 9280 C C . PHE B 1 409 ? -20.25 -6.293 8.828 1 95 409 PHE B C 1
ATOM 9282 O O . PHE B 1 409 ? -19.812 -5.648 7.875 1 95 409 PHE B O 1
ATOM 9289 N N . ASN B 1 410 ? -21.125 -7.254 8.648 1 95 410 ASN B N 1
ATOM 9290 C CA . ASN B 1 410 ? -21.703 -7.555 7.336 1 95 410 ASN B CA 1
ATOM 9291 C C . ASN B 1 410 ? -22.516 -6.379 6.801 1 95 410 ASN B C 1
ATOM 9293 O O . ASN B 1 410 ? -22.422 -6.051 5.617 1 95 410 ASN B O 1
ATOM 9297 N N . VAL B 1 411 ? -23.25 -5.84 7.719 1 95.25 411 VAL B N 1
ATOM 9298 C CA . VAL B 1 411 ? -24.078 -4.695 7.344 1 95.25 411 VAL B CA 1
ATOM 9299 C C . VAL B 1 411 ? -23.188 -3.518 6.957 1 95.25 411 VAL B C 1
ATOM 9301 O O . VAL B 1 411 ? -23.453 -2.818 5.98 1 95.25 411 VAL B O 1
ATOM 9304 N N . LEU B 1 412 ? -22.141 -3.303 7.742 1 96.5 412 LEU B N 1
ATOM 9305 C CA . LEU B 1 412 ? -21.172 -2.262 7.406 1 96.5 412 LEU B CA 1
ATOM 9306 C C . LEU B 1 412 ? -20.547 -2.521 6.039 1 96.5 412 LEU B C 1
ATOM 9308 O O . LEU B 1 412 ? -20.469 -1.612 5.211 1 96.5 412 LEU B O 1
ATOM 9312 N N . ALA B 1 413 ? -20.141 -3.717 5.789 1 96.44 413 ALA B N 1
ATOM 9313 C CA . ALA B 1 413 ? -19.547 -4.078 4.504 1 96.44 413 ALA B CA 1
ATOM 9314 C C . ALA B 1 413 ? -20.531 -3.816 3.359 1 96.44 413 ALA B C 1
ATOM 9316 O O . ALA B 1 413 ? -20.141 -3.301 2.309 1 96.44 413 ALA B O 1
ATOM 9317 N N . GLN B 1 414 ? -21.766 -4.184 3.557 1 96.62 414 GLN B N 1
ATOM 9318 C CA . GLN B 1 414 ? -22.797 -3.957 2.553 1 96.62 414 GLN B CA 1
ATOM 9319 C C . GLN B 1 414 ? -22.906 -2.477 2.197 1 96.62 414 GLN B C 1
ATOM 9321 O O . GLN B 1 414 ? -23 -2.119 1.021 1 96.62 414 GLN B O 1
ATOM 9326 N N . SER B 1 415 ? -22.906 -1.684 3.225 1 97.38 415 SER B N 1
ATOM 9327 C CA . SER B 1 415 ? -23.016 -0.247 3 1 97.38 415 SER B CA 1
ATOM 9328 C C . SER B 1 415 ? -21.812 0.296 2.24 1 97.38 415 SER B C 1
ATOM 9330 O O . SER B 1 415 ? -21.953 1.195 1.408 1 97.38 415 SER B O 1
ATOM 9332 N N . LEU B 1 416 ? -20.609 -0.184 2.561 1 97.5 416 LEU B N 1
ATOM 9333 C CA . LEU B 1 416 ? -19.406 0.247 1.859 1 97.5 416 LEU B CA 1
ATOM 9334 C C . LEU B 1 416 ? -19.453 -0.181 0.396 1 97.5 416 LEU B C 1
ATOM 9336 O O . LEU B 1 416 ? -19.047 0.574 -0.488 1 97.5 416 LEU B O 1
ATOM 9340 N N . VAL B 1 417 ? -19.969 -1.339 0.105 1 96.94 417 VAL B N 1
ATOM 9341 C CA . VAL B 1 417 ? -20.094 -1.851 -1.256 1 96.94 417 VAL B CA 1
ATOM 9342 C C . VAL B 1 417 ? -21.094 -1.002 -2.039 1 96.94 417 VAL B C 1
ATOM 9344 O O . VAL B 1 417 ? -20.875 -0.697 -3.215 1 96.94 417 VAL B O 1
ATOM 9347 N N . ASN B 1 418 ? -22.188 -0.607 -1.391 1 94.62 418 ASN B N 1
ATOM 9348 C CA . ASN B 1 418 ? -23.219 0.189 -2.041 1 94.62 418 ASN B CA 1
ATOM 9349 C C . ASN B 1 418 ? -22.672 1.521 -2.541 1 94.62 418 ASN B C 1
ATOM 9351 O O . ASN B 1 418 ? -23.172 2.07 -3.527 1 94.62 418 ASN B O 1
ATOM 9355 N N . GLY B 1 419 ? -21.734 2.111 -1.852 1 94.62 419 GLY B N 1
ATOM 9356 C CA . GLY B 1 419 ? -21.047 3.311 -2.311 1 94.62 419 GLY B CA 1
ATOM 9357 C C . GLY B 1 419 ? -21.875 4.57 -2.158 1 94.62 419 GLY B C 1
ATOM 9358 O O . GLY B 1 419 ? -21.594 5.586 -2.795 1 94.62 419 GLY B O 1
ATOM 9359 N N . GLY B 1 420 ? -22.969 4.488 -1.36 1 95.75 420 GLY B N 1
ATOM 9360 C CA . GLY B 1 420 ? -23.828 5.641 -1.156 1 95.75 420 GLY B CA 1
ATOM 9361 C C . GLY B 1 420 ? -23.312 6.59 -0.089 1 95.75 420 GLY B C 1
ATOM 9362 O O . GLY B 1 420 ? -22.094 6.777 0.049 1 95.75 420 GLY B O 1
ATOM 9363 N N . GLU B 1 421 ? -24.188 7.195 0.61 1 96.56 421 GLU B N 1
ATOM 9364 C CA . GLU B 1 421 ? -23.859 8.18 1.638 1 96.56 421 GLU B CA 1
ATOM 9365 C C . GLU B 1 421 ? -23.016 7.562 2.752 1 96.56 421 GLU B C 1
ATOM 9367 O O . GLU B 1 421 ? -22.062 8.172 3.23 1 96.56 421 GLU B O 1
ATOM 9372 N N . ALA B 1 422 ? -23.375 6.363 3.16 1 97.81 422 ALA B N 1
ATOM 9373 C CA . ALA B 1 422 ? -22.688 5.707 4.266 1 97.81 422 ALA B CA 1
ATOM 9374 C C . ALA B 1 422 ? -21.203 5.5 3.941 1 97.81 422 ALA B C 1
ATOM 9376 O O . ALA B 1 422 ? -20.344 5.703 4.797 1 97.81 422 ALA B O 1
ATOM 9377 N N . ALA B 1 423 ? -20.938 5.039 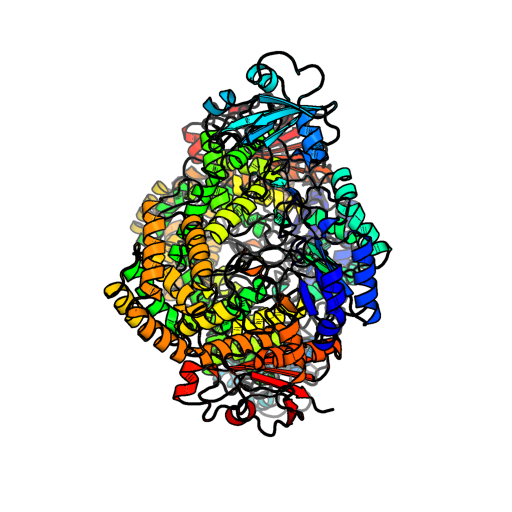2.729 1 98 423 ALA B N 1
ATOM 9378 C CA . ALA B 1 423 ? -19.562 4.824 2.314 1 98 423 ALA B CA 1
ATOM 9379 C C . ALA B 1 423 ? -18.766 6.125 2.354 1 98 423 ALA B C 1
ATOM 9381 O O . ALA B 1 423 ? -17.625 6.148 2.812 1 98 423 ALA B O 1
ATOM 9382 N N . VAL B 1 424 ? -19.344 7.191 1.84 1 98.06 424 VAL B N 1
ATOM 9383 C CA . VAL B 1 424 ? -18.719 8.508 1.833 1 98.06 424 VAL B CA 1
ATOM 9384 C C . VAL B 1 424 ? -18.453 8.961 3.268 1 98.06 424 VAL B C 1
ATOM 9386 O O . VAL B 1 424 ? -17.344 9.398 3.592 1 98.06 424 VAL B O 1
ATOM 9389 N N . ARG B 1 425 ? -19.453 8.82 4.113 1 97.81 425 ARG B N 1
ATOM 9390 C CA . ARG B 1 425 ? -19.359 9.281 5.496 1 97.81 425 ARG B CA 1
ATOM 9391 C C . ARG B 1 425 ? -18.328 8.453 6.27 1 97.81 425 ARG B C 1
ATOM 9393 O O . ARG B 1 425 ? -17.625 8.977 7.137 1 97.81 425 ARG B O 1
ATOM 9400 N N . PHE B 1 426 ? -18.312 7.148 5.98 1 98.38 426 PHE B N 1
ATOM 9401 C CA . PHE B 1 426 ? -17.344 6.297 6.648 1 98.38 426 PHE B CA 1
ATOM 9402 C C . PHE B 1 426 ? -15.938 6.859 6.48 1 98.38 426 PHE B C 1
ATOM 9404 O O . PHE B 1 426 ? -15.188 6.969 7.453 1 98.38 426 PHE B O 1
ATOM 9411 N N . GLN B 1 427 ? -15.539 7.246 5.262 1 98.38 427 GLN B N 1
ATOM 9412 C CA . GLN B 1 427 ? -14.219 7.797 4.977 1 98.38 427 GLN B CA 1
ATOM 9413 C C . GLN B 1 427 ? -14.016 9.133 5.691 1 98.38 427 GLN B C 1
ATOM 9415 O O . GLN B 1 427 ? -12.953 9.383 6.262 1 98.38 427 GLN B O 1
ATOM 9420 N N . GLN B 1 428 ? -15 9.945 5.668 1 98.19 428 GLN B N 1
ATOM 9421 C CA . GLN B 1 428 ? -14.914 11.266 6.281 1 98.19 428 GLN B CA 1
ATOM 9422 C C . GLN B 1 428 ? -14.742 11.156 7.797 1 98.19 428 GLN B C 1
ATOM 9424 O O . GLN B 1 428 ? -13.953 11.891 8.391 1 98.19 428 GLN B O 1
ATOM 9429 N N . VAL B 1 429 ? -15.492 10.195 8.406 1 98.19 429 VAL B N 1
ATOM 9430 C CA . VAL B 1 429 ? -15.414 10.008 9.852 1 98.19 429 VAL B CA 1
ATOM 9431 C C . VAL B 1 429 ? -14.062 9.406 10.227 1 98.19 429 VAL B C 1
ATOM 9433 O O . VAL B 1 429 ? -13.461 9.789 11.234 1 98.19 429 VAL B O 1
ATOM 9436 N N . CYS B 1 430 ? -13.555 8.484 9.398 1 98.06 430 CYS B N 1
ATOM 9437 C CA . CYS B 1 430 ? -12.234 7.914 9.641 1 98.06 430 CYS B CA 1
ATOM 9438 C C . CYS B 1 430 ? -11.18 9.008 9.727 1 98.06 430 CYS B C 1
ATOM 9440 O O . CYS B 1 430 ? -10.383 9.031 10.664 1 98.06 430 CYS B O 1
ATOM 9442 N N . GLY B 1 431 ? -11.203 9.898 8.758 1 97.19 431 GLY B N 1
ATOM 9443 C CA . GLY B 1 431 ? -10.242 10.984 8.742 1 97.19 431 GLY B CA 1
ATOM 9444 C C . GLY B 1 431 ? -10.336 11.883 9.961 1 97.19 431 GLY B C 1
ATOM 9445 O O . GLY B 1 431 ? -9.312 12.258 10.547 1 97.19 431 GLY B O 1
ATOM 9446 N N . ALA B 1 432 ? -11.523 12.219 10.367 1 97.75 432 ALA B N 1
ATOM 9447 C CA . ALA B 1 432 ? -11.742 13.094 11.508 1 97.75 432 ALA B CA 1
ATOM 9448 C C . ALA B 1 432 ? -11.266 12.438 12.805 1 97.75 432 ALA B C 1
ATOM 9450 O O . ALA B 1 432 ? -10.617 13.078 13.633 1 97.75 432 ALA B O 1
ATOM 9451 N N . VAL B 1 433 ? -11.617 11.141 12.922 1 98 433 VAL B N 1
ATOM 9452 C CA . VAL B 1 433 ? -11.227 10.398 14.109 1 98 433 VAL B CA 1
ATOM 9453 C C . VAL B 1 433 ? -9.703 10.305 14.188 1 98 433 VAL B C 1
ATOM 9455 O O . VAL B 1 433 ? -9.109 10.484 15.25 1 98 433 VAL B O 1
ATOM 9458 N N . MET B 1 434 ? -9.094 10.039 13.07 1 97.25 434 MET B N 1
ATOM 9459 C CA . MET B 1 434 ? -7.637 9.961 13.016 1 97.25 434 MET B CA 1
ATOM 9460 C C . MET B 1 434 ? -7 11.266 13.461 1 97.25 434 MET B C 1
ATOM 9462 O O . MET B 1 434 ? -6.129 11.273 14.336 1 97.25 434 MET B O 1
ATOM 9466 N N . ALA B 1 435 ? -7.398 12.336 12.891 1 95.69 435 ALA B N 1
ATOM 9467 C CA . ALA B 1 435 ? -6.82 13.648 13.188 1 95.69 435 ALA B CA 1
ATOM 9468 C C . ALA B 1 435 ? -6.969 13.992 14.664 1 95.69 435 ALA B C 1
ATOM 9470 O O . ALA B 1 435 ? -5.996 14.383 15.312 1 95.69 435 ALA B O 1
ATOM 9471 N N . LYS B 1 436 ? -8.133 13.828 15.227 1 95.94 436 LYS B N 1
ATOM 9472 C CA . LYS B 1 436 ? -8.438 14.227 16.594 1 95.94 436 LYS B CA 1
ATOM 9473 C C . LYS B 1 436 ? -7.746 13.32 17.609 1 95.94 436 LYS B C 1
ATOM 9475 O O . LYS B 1 436 ? -7.375 13.758 18.688 1 95.94 436 LYS B O 1
ATOM 9480 N N . SER B 1 437 ? -7.547 12.055 17.219 1 97.12 437 SER B N 1
ATOM 9481 C CA . SER B 1 437 ? -7.043 11.07 18.172 1 97.12 437 SER B CA 1
ATOM 9482 C C . SER B 1 437 ? -5.516 11.062 18.203 1 97.12 437 SER B C 1
ATOM 9484 O O . SER B 1 437 ? -4.914 10.852 19.25 1 97.12 437 SER B O 1
ATOM 9486 N N . VAL B 1 438 ? -4.902 11.25 17.078 1 95.81 438 VAL B N 1
ATOM 9487 C CA . VAL B 1 438 ? -3.459 11.031 17 1 95.81 438 VAL B CA 1
ATOM 9488 C C . VAL B 1 438 ? -2.732 12.375 17.078 1 95.81 438 VAL B C 1
ATOM 9490 O O . VAL B 1 438 ? -2.146 12.703 18.109 1 95.81 438 VAL B O 1
ATOM 9493 N N . GLU B 1 439 ? -2.934 13.234 16.156 1 92.69 439 GLU B N 1
ATOM 9494 C CA . GLU B 1 439 ? -2.227 14.516 16.109 1 92.69 439 GLU B CA 1
ATOM 9495 C C . GLU B 1 439 ? -2.656 15.43 17.25 1 92.69 439 GLU B C 1
ATOM 9497 O O . GLU B 1 439 ? -1.819 16.078 17.875 1 92.69 439 GLU B O 1
ATOM 9502 N N . ASP B 1 440 ? -3.957 15.422 17.531 1 93.44 440 ASP B N 1
ATOM 9503 C CA . ASP B 1 440 ? -4.488 16.406 18.469 1 93.44 440 ASP B CA 1
ATOM 9504 C C . ASP B 1 440 ? -4.441 15.883 19.906 1 93.44 440 ASP B C 1
ATOM 9506 O O . ASP B 1 440 ? -4.66 16.641 20.859 1 93.44 440 ASP B O 1
ATOM 9510 N N . ARG B 1 441 ? -4.113 14.578 20.078 1 96 441 ARG B N 1
ATOM 9511 C CA . ARG B 1 441 ? -4.156 14.047 21.438 1 96 441 ARG B CA 1
ATOM 9512 C C . ARG B 1 441 ? -2.934 13.18 21.734 1 96 441 ARG B C 1
ATOM 9514 O O . ARG B 1 441 ? -2.104 13.539 22.562 1 96 441 ARG B O 1
ATOM 9521 N N . LEU B 1 442 ? -2.768 12.133 20.969 1 97 442 LEU B N 1
ATOM 9522 C CA . LEU B 1 442 ? -1.694 11.172 21.219 1 97 442 LEU B CA 1
ATOM 9523 C C . LEU B 1 442 ? -0.335 11.867 21.188 1 97 442 LEU B C 1
ATOM 9525 O O . LEU B 1 442 ? 0.534 11.57 22.016 1 97 442 LEU B O 1
ATOM 9529 N N . PHE B 1 443 ? -0.144 12.797 20.344 1 96.88 443 PHE B N 1
ATOM 9530 C CA . PHE B 1 443 ? 1.137 13.469 20.172 1 96.88 443 PHE B CA 1
ATOM 9531 C C . PHE B 1 443 ? 1.393 14.438 21.328 1 96.88 443 PHE B C 1
ATOM 9533 O O . PHE B 1 443 ? 2.498 14.969 21.453 1 96.88 443 PHE B O 1
ATOM 9540 N N . TYR B 1 444 ? 0.402 14.625 22.172 1 96.5 444 TYR B N 1
ATOM 9541 C CA . TYR B 1 444 ? 0.587 15.406 23.391 1 96.5 444 TYR B CA 1
ATOM 9542 C C . TYR B 1 444 ? 0.705 14.492 24.609 1 96.5 444 TYR B C 1
ATOM 9544 O O . TYR B 1 444 ? 0.923 14.969 25.719 1 96.5 444 TYR B O 1
ATOM 9552 N N . ARG B 1 445 ? 0.55 13.234 24.375 1 94.38 445 ARG B N 1
ATOM 9553 C CA . ARG B 1 445 ? 0.571 12.266 25.469 1 94.38 445 ARG B CA 1
ATOM 9554 C C . ARG B 1 445 ? 1.908 11.531 25.531 1 94.38 445 ARG B C 1
ATOM 9556 O O . ARG B 1 445 ? 2.412 11.234 26.609 1 94.38 445 ARG B O 1
ATOM 9563 N N . THR B 1 446 ? 2.445 11.273 24.391 1 92.69 446 THR B N 1
ATOM 9564 C CA . THR B 1 446 ? 3.738 10.602 24.375 1 92.69 446 THR B CA 1
ATOM 9565 C C . THR B 1 446 ? 4.863 11.578 24.703 1 92.69 446 THR B C 1
ATOM 9567 O O . THR B 1 446 ? 4.805 12.742 24.312 1 92.69 446 THR B O 1
ATOM 9570 N N . ALA B 1 447 ? 5.863 11.086 25.469 1 95.06 447 ALA B N 1
ATOM 9571 C CA . ALA B 1 447 ? 6.906 12.016 25.875 1 95.06 447 ALA B CA 1
ATOM 9572 C C . ALA B 1 447 ? 8.289 11.383 25.766 1 95.06 447 ALA B C 1
ATOM 9574 O O . ALA B 1 447 ? 9.234 11.805 26.438 1 95.06 447 ALA B O 1
ATOM 9575 N N . ARG B 1 448 ? 8.414 10.312 24.953 1 96.06 448 ARG B N 1
ATOM 9576 C CA . ARG B 1 448 ? 9.719 9.711 24.734 1 96.06 448 ARG B CA 1
ATOM 9577 C C . ARG B 1 448 ? 10.688 10.703 24.094 1 96.06 448 ARG B C 1
ATOM 9579 O O . ARG B 1 448 ? 11.797 10.906 24.594 1 96.06 448 ARG B O 1
ATOM 9586 N N . LEU B 1 449 ? 10.289 11.297 23.047 1 97.62 449 LEU B N 1
ATOM 9587 C CA . LEU B 1 449 ? 10.984 12.367 22.344 1 97.62 449 LEU B CA 1
ATOM 9588 C C . LEU B 1 449 ? 10 13.219 21.531 1 97.62 449 LEU B C 1
ATOM 9590 O O . LEU B 1 449 ? 9.625 12.852 20.422 1 97.62 449 LEU B O 1
ATOM 9594 N N . VAL B 1 450 ? 9.711 14.367 22.016 1 97.69 450 VAL B N 1
ATOM 9595 C CA . VAL B 1 450 ? 8.562 15.125 21.516 1 97.69 450 VAL B CA 1
ATOM 9596 C C . VAL B 1 450 ? 8.891 15.766 20.172 1 97.69 450 VAL B C 1
ATOM 9598 O O . VAL B 1 450 ? 7.996 16.172 19.438 1 97.69 450 VAL B O 1
ATOM 9601 N N . SER B 1 451 ? 10.211 15.875 19.797 1 97.69 451 SER B N 1
ATOM 9602 C CA . SER B 1 451 ? 10.586 16.453 18.516 1 97.69 451 SER B CA 1
ATOM 9603 C C . SER B 1 451 ? 10.102 15.586 17.359 1 97.69 451 SER B C 1
ATOM 9605 O O . SER B 1 451 ? 10.055 16.047 16.219 1 97.69 451 SER B O 1
ATOM 9607 N N . ARG B 1 452 ? 9.703 14.32 17.641 1 96.94 452 ARG B N 1
ATOM 9608 C CA . ARG B 1 452 ? 9.266 13.398 16.594 1 96.94 452 ARG B CA 1
ATOM 9609 C C . ARG B 1 452 ? 7.746 13.383 16.484 1 96.94 452 ARG B C 1
ATOM 9611 O O . ARG B 1 452 ? 7.184 12.609 15.703 1 96.94 452 ARG B O 1
ATOM 9618 N N . GLN B 1 453 ? 7.082 14.242 17.219 1 96.31 453 GLN B N 1
ATOM 9619 C CA . GLN B 1 453 ? 5.629 14.227 17.312 1 96.31 453 GLN B CA 1
ATOM 9620 C C . GLN B 1 453 ? 5.016 15.414 16.578 1 96.31 453 GLN B C 1
ATOM 9622 O O . GLN B 1 453 ? 4.391 16.281 17.203 1 96.31 453 GLN B O 1
ATOM 9627 N N . GLU B 1 454 ? 5.117 15.367 15.258 1 94.31 454 GLU B N 1
ATOM 9628 C CA . GLU B 1 454 ? 4.527 16.391 14.398 1 94.31 454 GLU B CA 1
ATOM 9629 C C . GLU B 1 454 ? 3.555 15.773 13.398 1 94.31 454 GLU B C 1
ATOM 9631 O O . GLU B 1 454 ? 3.547 14.555 13.203 1 94.31 454 GLU B O 1
ATOM 9636 N N . VAL B 1 455 ? 2.723 16.641 12.805 1 91.19 455 VAL B N 1
ATOM 9637 C CA . VAL B 1 455 ? 1.848 16.188 11.734 1 91.19 455 VAL B CA 1
ATOM 9638 C C . VAL B 1 455 ? 2.66 15.414 10.695 1 91.19 455 VAL B C 1
ATOM 9640 O O . VAL B 1 455 ? 3.734 15.867 10.281 1 91.19 455 VAL B O 1
ATOM 9643 N N . GLY B 1 456 ? 2.271 14.242 10.367 1 91.38 456 GLY B N 1
ATOM 9644 C CA . GLY B 1 456 ? 2.99 13.391 9.438 1 91.38 456 GLY B CA 1
ATOM 9645 C C . GLY B 1 456 ? 4.113 12.602 10.086 1 91.38 456 GLY B C 1
ATOM 9646 O O . GLY B 1 456 ? 4.785 11.812 9.422 1 91.38 456 GLY B O 1
ATOM 9647 N N . GLY B 1 457 ? 4.309 12.828 11.406 1 93.88 457 GLY B N 1
ATOM 9648 C CA . GLY B 1 457 ? 5.398 12.18 12.117 1 93.88 457 GLY B CA 1
ATOM 9649 C C . GLY B 1 457 ? 5.094 10.742 12.484 1 93.88 457 GLY B C 1
ATOM 9650 O O . GLY B 1 457 ? 3.959 10.281 12.336 1 93.88 457 GLY B O 1
ATOM 9651 N N . ASN B 1 458 ? 6.105 9.977 12.883 1 92.94 458 ASN B N 1
ATOM 9652 C CA . ASN B 1 458 ? 6.004 8.594 13.336 1 92.94 458 ASN B CA 1
ATOM 9653 C C . ASN B 1 458 ? 6.848 8.344 14.586 1 92.94 458 ASN B C 1
ATOM 9655 O O . ASN B 1 458 ? 7.941 7.781 14.5 1 92.94 458 ASN B O 1
ATOM 9659 N N . PRO B 1 459 ? 6.289 8.703 15.734 1 94.81 459 PRO B N 1
ATOM 9660 C CA . PRO B 1 459 ? 7.066 8.555 16.969 1 94.81 459 PRO B CA 1
ATOM 9661 C C . PRO B 1 459 ? 7.383 7.094 17.281 1 94.81 459 PRO B C 1
ATOM 9663 O O . PRO B 1 459 ? 8.203 6.816 18.156 1 94.81 459 PRO B O 1
ATOM 9666 N N . ALA B 1 460 ? 6.695 6.164 16.578 1 93.19 460 ALA B N 1
ATOM 9667 C CA . ALA B 1 460 ? 7.012 4.754 16.781 1 93.19 460 ALA B CA 1
ATOM 9668 C C . ALA B 1 460 ? 8.438 4.445 16.344 1 93.19 460 ALA B C 1
ATOM 9670 O O . ALA B 1 460 ? 9.078 3.539 16.875 1 93.19 460 ALA B O 1
ATOM 9671 N N . SER B 1 461 ? 8.906 5.145 15.383 1 91.5 461 SER B N 1
ATOM 9672 C CA . SER B 1 461 ? 10.297 5.098 14.938 1 91.5 461 SER B CA 1
ATOM 9673 C C . SER B 1 461 ? 11.062 6.332 15.383 1 91.5 461 SER B C 1
ATOM 9675 O O . SER B 1 461 ? 10.875 7.422 14.836 1 91.5 461 SER B O 1
ATOM 9677 N N . LEU B 1 462 ? 11.977 6.094 16.266 1 93.06 462 LEU B N 1
ATOM 9678 C CA . LEU B 1 462 ? 12.633 7.211 16.922 1 93.06 462 LEU B CA 1
ATOM 9679 C C . LEU B 1 462 ? 13.5 7.992 15.953 1 93.06 462 LEU B C 1
ATOM 9681 O O . LEU B 1 462 ? 13.594 9.219 16.031 1 93.06 462 LEU B O 1
ATOM 9685 N N . ALA B 1 463 ? 14.133 7.301 15.023 1 95.31 463 ALA B N 1
ATOM 9686 C CA . ALA B 1 463 ? 15.109 7.922 14.125 1 95.31 463 ALA B CA 1
ATOM 9687 C C . ALA B 1 463 ? 14.93 7.426 12.695 1 95.31 463 ALA B C 1
ATOM 9689 O O . ALA B 1 463 ? 14.195 6.461 12.453 1 95.31 463 ALA B O 1
ATOM 9690 N N . VAL B 1 464 ? 15.484 8.109 11.734 1 95.5 464 VAL B N 1
ATOM 9691 C CA . VAL B 1 464 ? 15.57 7.723 10.336 1 95.5 464 VAL B CA 1
ATOM 9692 C C . VAL B 1 464 ? 17.016 7.391 9.969 1 95.5 464 VAL B C 1
ATOM 9694 O O . VAL B 1 464 ? 17.922 8.18 10.227 1 95.5 464 VAL B O 1
ATOM 9697 N N . SER B 1 465 ? 17.281 6.242 9.438 1 95.25 465 SER B N 1
ATOM 9698 C CA . SER B 1 465 ? 18.625 5.859 9.055 1 95.25 465 SER B CA 1
ATOM 9699 C C . SER B 1 465 ? 19.078 6.59 7.789 1 95.25 465 SER B C 1
ATOM 9701 O O . SER B 1 465 ? 18.234 7.133 7.059 1 95.25 465 SER B O 1
ATOM 9703 N N . VAL B 1 466 ? 20.359 6.629 7.559 1 96.38 466 VAL B N 1
ATOM 9704 C CA . VAL B 1 466 ? 20.906 7.285 6.379 1 96.38 466 VAL B CA 1
ATOM 9705 C C . VAL B 1 466 ? 20.406 6.586 5.117 1 96.38 466 VAL B C 1
ATOM 9707 O O . VAL B 1 466 ? 20 7.246 4.156 1 96.38 466 VAL B O 1
ATOM 9710 N N . ALA B 1 467 ? 20.375 5.262 5.137 1 96.12 467 ALA B N 1
ATOM 9711 C CA . ALA B 1 467 ? 19.875 4.488 4.004 1 96.12 467 ALA B CA 1
ATOM 9712 C C . ALA B 1 467 ? 18.422 4.832 3.703 1 96.12 467 ALA B C 1
ATOM 9714 O O . ALA B 1 467 ? 18.047 5.059 2.547 1 96.12 467 ALA B O 1
ATOM 9715 N N . GLU B 1 468 ? 17.625 4.816 4.73 1 96.31 468 GLU B N 1
ATOM 9716 C CA . GLU B 1 468 ? 16.203 5.141 4.594 1 96.31 468 GLU B CA 1
ATOM 9717 C C . GLU B 1 468 ? 16 6.547 4.035 1 96.31 468 GLU B C 1
ATOM 9719 O O . GLU B 1 468 ? 15.172 6.762 3.152 1 96.31 468 GLU B O 1
ATOM 9724 N N . PHE B 1 469 ? 16.781 7.469 4.551 1 97.75 469 PHE B N 1
ATOM 9725 C CA . PHE B 1 469 ? 16.719 8.867 4.133 1 97.75 469 PHE B CA 1
ATOM 9726 C C . PHE B 1 469 ? 16.984 8.992 2.639 1 97.75 469 PHE B C 1
ATOM 9728 O O . PHE B 1 469 ? 16.219 9.641 1.92 1 97.75 469 PHE B O 1
ATOM 9735 N N . HIS B 1 470 ? 18 8.375 2.178 1 98.06 470 HIS B N 1
ATOM 9736 C CA . HIS B 1 470 ? 18.391 8.484 0.776 1 98.06 470 HIS B CA 1
ATOM 9737 C C . HIS B 1 470 ? 17.359 7.809 -0.133 1 98.06 470 HIS B C 1
ATOM 9739 O O . HIS B 1 470 ? 17.047 8.328 -1.204 1 98.06 470 HIS B O 1
ATOM 9745 N N . LEU B 1 471 ? 16.859 6.711 0.273 1 97.75 471 LEU B N 1
ATOM 9746 C CA . LEU B 1 471 ? 15.883 6.004 -0.548 1 97.75 471 LEU B CA 1
ATOM 9747 C C . LEU B 1 471 ? 14.594 6.805 -0.669 1 97.75 471 LEU B C 1
ATOM 9749 O O . LEU B 1 471 ? 14 6.883 -1.749 1 97.75 471 LEU B O 1
ATOM 9753 N N . HIS B 1 472 ? 14.133 7.41 0.402 1 97.62 472 HIS B N 1
ATOM 9754 C CA . HIS B 1 472 ? 12.938 8.242 0.344 1 97.62 472 HIS B CA 1
ATOM 9755 C C . HIS B 1 472 ? 13.148 9.453 -0.565 1 97.62 472 HIS B C 1
ATOM 9757 O O . HIS B 1 472 ? 12.258 9.828 -1.326 1 97.62 472 HIS B O 1
ATOM 9763 N N . ASN B 1 473 ? 14.305 10.07 -0.437 1 98.38 473 ASN B N 1
ATOM 9764 C CA . ASN B 1 473 ? 14.578 11.234 -1.277 1 98.38 473 ASN B CA 1
ATOM 9765 C C . ASN B 1 473 ? 14.672 10.844 -2.752 1 98.38 473 ASN B C 1
ATOM 9767 O O . ASN B 1 473 ? 14.203 11.586 -3.621 1 98.38 473 ASN B O 1
ATOM 9771 N N . ALA B 1 474 ? 15.297 9.742 -2.996 1 97.62 474 ALA B N 1
ATOM 9772 C CA . ALA B 1 474 ? 15.367 9.258 -4.375 1 97.62 474 ALA B CA 1
ATOM 9773 C C . ALA B 1 474 ? 13.977 9 -4.938 1 97.62 474 ALA B C 1
ATOM 9775 O O . ALA B 1 474 ? 13.703 9.297 -6.102 1 97.62 474 ALA B O 1
ATOM 9776 N N . ASP B 1 475 ? 13.133 8.422 -4.129 1 96.5 475 ASP B N 1
ATOM 9777 C CA . ASP B 1 475 ? 11.758 8.172 -4.531 1 96.5 475 ASP B CA 1
ATOM 9778 C C . ASP B 1 475 ? 11.031 9.477 -4.848 1 96.5 475 ASP B C 1
ATOM 9780 O O . ASP B 1 475 ? 10.297 9.562 -5.832 1 96.5 475 ASP B O 1
ATOM 9784 N N . ARG B 1 476 ? 11.188 10.453 -4.004 1 97.69 476 ARG B N 1
ATOM 9785 C CA . ARG B 1 476 ? 10.562 11.75 -4.242 1 97.69 476 ARG B CA 1
ATOM 9786 C C . ARG B 1 476 ? 11.086 12.375 -5.535 1 97.69 476 ARG B C 1
ATOM 9788 O O . ARG B 1 476 ? 10.305 12.914 -6.328 1 97.69 476 ARG B O 1
ATOM 9795 N N . ALA B 1 477 ? 12.391 12.32 -5.762 1 97.5 477 ALA B N 1
ATOM 9796 C CA . ALA B 1 477 ? 12.992 12.883 -6.969 1 97.5 477 ALA B CA 1
ATOM 9797 C C . ALA B 1 477 ? 12.414 12.234 -8.219 1 97.5 477 ALA B C 1
ATOM 9799 O O . ALA B 1 477 ? 12.219 12.906 -9.242 1 97.5 477 ALA B O 1
ATOM 9800 N N . LYS B 1 478 ? 12.086 10.984 -8.094 1 95.38 478 LYS B N 1
ATOM 9801 C CA . LYS B 1 478 ? 11.648 10.219 -9.25 1 95.38 4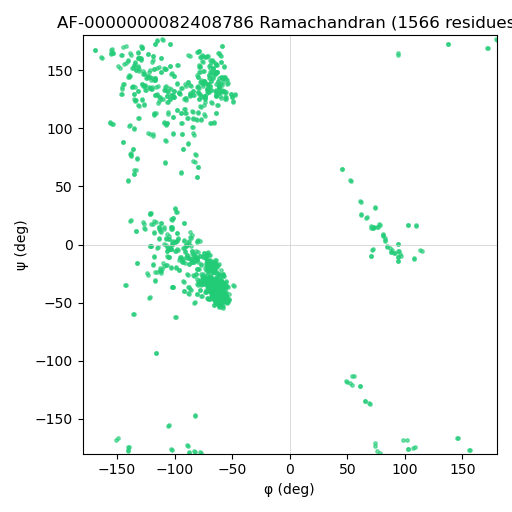78 LYS B CA 1
ATOM 9802 C C . LYS B 1 478 ? 10.141 10.352 -9.453 1 95.38 478 LYS B C 1
ATOM 9804 O O . LYS B 1 478 ? 9.672 10.539 -10.578 1 95.38 478 LYS B O 1
ATOM 9809 N N . ARG B 1 479 ? 9.367 10.297 -8.375 1 96.06 479 ARG B N 1
ATOM 9810 C CA . ARG B 1 479 ? 7.922 10.133 -8.508 1 96.06 479 ARG B CA 1
ATOM 9811 C C . ARG B 1 479 ? 7.199 11.461 -8.305 1 96.06 479 ARG B C 1
ATOM 9813 O O . ARG B 1 479 ? 6.152 11.703 -8.906 1 96.06 479 ARG B O 1
ATOM 9820 N N . TRP B 1 480 ? 7.688 12.258 -7.426 1 97.62 480 TRP B N 1
ATOM 9821 C CA . TRP B 1 480 ? 7.027 13.508 -7.078 1 97.62 480 TRP B CA 1
ATOM 9822 C C . TRP B 1 480 ? 8.039 14.656 -7 1 97.62 480 TRP B C 1
ATOM 9824 O O . TRP B 1 480 ? 8.125 15.344 -5.984 1 97.62 480 TRP B O 1
ATOM 9834 N N . PRO B 1 481 ? 8.719 14.945 -8.086 1 97.31 481 PRO B N 1
ATOM 9835 C CA . PRO B 1 481 ? 9.828 15.898 -8.086 1 97.31 481 PRO B CA 1
ATOM 9836 C C . PRO B 1 481 ? 9.391 17.328 -7.754 1 97.31 481 PRO B C 1
ATOM 9838 O O . PRO B 1 481 ? 10.227 18.156 -7.41 1 97.31 481 PRO B O 1
ATOM 9841 N N . ARG B 1 482 ? 8.094 17.609 -7.828 1 98 482 ARG B N 1
ATOM 9842 C CA . ARG B 1 482 ? 7.617 18.969 -7.586 1 98 482 ARG B CA 1
ATOM 9843 C C . ARG B 1 482 ? 6.785 19.047 -6.312 1 98 482 ARG B C 1
ATOM 9845 O O . ARG B 1 482 ? 6.066 20.016 -6.082 1 98 482 ARG B O 1
ATOM 9852 N N . ALA B 1 483 ? 6.855 17.984 -5.512 1 98.56 483 ALA B N 1
ATOM 9853 C CA . ALA B 1 483 ? 6.18 18.031 -4.219 1 98.56 483 ALA B CA 1
ATOM 9854 C C . ALA B 1 483 ? 6.77 19.109 -3.324 1 98.56 483 ALA B C 1
ATOM 9856 O O . ALA B 1 483 ? 7.957 19.438 -3.428 1 98.56 483 ALA B O 1
ATOM 9857 N N . MET B 1 484 ? 5.926 19.656 -2.504 1 98.69 484 MET B N 1
ATOM 9858 C CA . MET B 1 484 ? 6.422 20.609 -1.522 1 98.69 484 MET B CA 1
ATOM 9859 C C . MET B 1 484 ? 7.141 19.906 -0.379 1 98.69 484 MET B C 1
ATOM 9861 O O . MET B 1 484 ? 6.734 18.812 0.031 1 98.69 484 MET B O 1
ATOM 9865 N N . THR B 1 485 ? 8.227 20.422 0.092 1 98.56 485 THR B N 1
ATOM 9866 C CA . THR B 1 485 ? 8.883 19.969 1.316 1 98.56 485 THR B CA 1
ATOM 9867 C C . THR B 1 485 ? 8.906 21.078 2.355 1 98.56 485 THR B C 1
ATOM 9869 O O . THR B 1 485 ? 9.031 22.266 2.01 1 98.56 485 THR B O 1
ATOM 9872 N N . SER B 1 486 ? 8.711 20.75 3.631 1 97.62 486 SER B N 1
ATOM 9873 C CA . SER B 1 486 ? 8.641 21.75 4.688 1 97.62 486 SER B CA 1
ATOM 9874 C C . SER B 1 486 ? 9.359 21.281 5.949 1 97.62 486 SER B C 1
ATOM 9876 O O . SER B 1 486 ? 9.633 20.094 6.102 1 97.62 486 SER B O 1
ATOM 9878 N N . LEU B 1 487 ? 9.75 22.219 6.793 1 98.06 487 LEU B N 1
ATOM 9879 C CA . LEU B 1 487 ? 10.281 21.922 8.117 1 98.06 487 LEU B CA 1
ATOM 9880 C C . LEU B 1 487 ? 9.391 22.5 9.211 1 98.06 487 LEU B C 1
ATOM 9882 O O . LEU B 1 487 ? 9.344 21.969 10.32 1 98.06 487 LEU B O 1
ATOM 9886 N N . SER B 1 488 ? 8.758 23.594 8.922 1 97.12 488 SER B N 1
ATOM 9887 C CA . SER B 1 488 ? 7.77 24.234 9.781 1 97.12 488 SER B CA 1
ATOM 9888 C C . SER B 1 488 ? 6.586 24.75 8.977 1 97.12 488 SER B C 1
ATOM 9890 O O . SER B 1 488 ? 6.734 25.125 7.812 1 97.12 488 SER B O 1
ATOM 9892 N N . THR B 1 489 ? 5.473 24.703 9.508 1 95.5 489 THR B N 1
ATOM 9893 C CA . THR B 1 489 ? 4.246 25.281 8.953 1 95.5 489 THR B CA 1
ATOM 9894 C C . THR B 1 489 ? 3.406 25.922 10.055 1 95.5 489 THR B C 1
ATOM 9896 O O . THR B 1 489 ? 3.826 25.969 11.219 1 95.5 489 THR B O 1
ATOM 9899 N N . HIS B 1 490 ? 2.273 26.406 9.664 1 93.44 490 HIS B N 1
ATOM 9900 C CA . HIS B 1 490 ? 1.326 26.984 10.617 1 93.44 490 HIS B CA 1
ATOM 9901 C C . HIS B 1 490 ? 0.688 25.891 11.469 1 93.44 490 HIS B C 1
ATOM 9903 O O . HIS B 1 490 ? 0.075 26.188 12.5 1 93.44 490 HIS B O 1
ATOM 9909 N N . ASP B 1 491 ? 0.989 24.656 11.094 1 92.5 491 ASP B N 1
ATOM 9910 C CA . ASP B 1 491 ? 0.376 23.531 11.812 1 92.5 491 ASP B CA 1
ATOM 9911 C C . ASP B 1 491 ? 1.386 22.844 12.727 1 92.5 491 ASP B C 1
ATOM 9913 O O . ASP B 1 491 ? 1.016 22 13.547 1 92.5 491 ASP B O 1
ATOM 9917 N N . THR B 1 492 ? 2.66 23.141 12.633 1 95.5 492 THR B N 1
ATOM 9918 C CA . THR B 1 492 ? 3.658 22.438 13.43 1 95.5 492 THR B CA 1
ATOM 9919 C C . THR B 1 492 ? 3.504 22.781 14.906 1 95.5 492 THR B C 1
ATOM 9921 O O . THR B 1 492 ? 3.238 23.922 15.266 1 95.5 492 THR B O 1
ATOM 9924 N N . LYS B 1 493 ? 3.66 21.828 15.75 1 96.38 493 LYS B N 1
ATOM 9925 C CA . LYS B 1 493 ? 3.562 22 17.188 1 96.38 493 LYS B CA 1
ATOM 9926 C C . LYS B 1 493 ? 4.805 22.688 17.75 1 96.38 493 LYS B C 1
ATOM 9928 O O . LYS B 1 493 ? 4.75 23.312 18.812 1 96.38 493 LYS B O 1
ATOM 9933 N N . ARG B 1 494 ? 5.863 22.438 17.109 1 97.62 494 ARG B N 1
ATOM 9934 C CA . ARG B 1 494 ? 7.148 23.047 17.453 1 97.62 494 ARG B CA 1
ATOM 9935 C C . ARG B 1 494 ? 7.887 23.484 16.203 1 97.62 494 ARG B C 1
ATOM 9937 O O . ARG B 1 494 ? 7.883 22.781 15.188 1 97.62 494 ARG B O 1
ATOM 9944 N N . GLY B 1 495 ? 8.438 24.688 16.25 1 97.38 495 GLY B N 1
ATOM 9945 C CA . GLY B 1 495 ? 9.227 25.156 15.125 1 97.38 495 GLY B CA 1
ATOM 9946 C C . GLY B 1 495 ? 10.422 24.266 14.828 1 97.38 495 GLY B C 1
ATOM 9947 O O . GLY B 1 495 ? 10.875 23.516 15.688 1 97.38 495 GLY B O 1
ATOM 9948 N N . GLU B 1 496 ? 10.969 24.391 13.656 1 98.12 496 GLU B N 1
ATOM 9949 C CA . GLU B 1 496 ? 12.039 23.531 13.172 1 98.12 496 GLU B CA 1
ATOM 9950 C C . GLU B 1 496 ? 13.266 23.609 14.07 1 98.12 496 GLU B C 1
ATOM 9952 O O . GLU B 1 496 ? 13.914 22.594 14.344 1 98.12 496 GLU B O 1
ATOM 9957 N N . ASP B 1 497 ? 13.633 24.781 14.617 1 98.25 497 ASP B N 1
ATOM 9958 C CA . ASP B 1 497 ? 14.828 24.953 15.438 1 98.25 497 ASP B CA 1
ATOM 9959 C C . ASP B 1 497 ? 14.602 24.422 16.859 1 98.25 497 ASP B C 1
ATOM 9961 O O . ASP B 1 497 ? 15.539 23.938 17.5 1 98.25 497 ASP B O 1
ATOM 9965 N N . VAL B 1 498 ? 13.344 24.531 17.281 1 98.25 498 VAL B N 1
ATOM 9966 C CA . VAL B 1 498 ? 12.969 23.969 18.578 1 98.25 498 VAL B CA 1
ATOM 9967 C C . VAL B 1 498 ? 13.117 22.453 18.531 1 98.25 498 VAL B C 1
ATOM 9969 O O . VAL B 1 498 ? 13.727 21.844 19.438 1 98.25 498 VAL B O 1
ATOM 9972 N N . ARG B 1 499 ? 12.625 21.828 17.516 1 98.38 499 ARG B N 1
ATOM 9973 C CA . ARG B 1 499 ? 12.719 20.391 17.359 1 98.38 499 ARG B CA 1
ATOM 9974 C C . ARG B 1 499 ? 14.172 19.938 17.203 1 98.38 499 ARG B C 1
ATOM 9976 O O . ARG B 1 499 ? 14.562 18.906 17.75 1 98.38 499 ARG B O 1
ATOM 9983 N N . ALA B 1 500 ? 14.945 20.719 16.469 1 98.31 500 ALA B N 1
ATOM 9984 C CA . ALA B 1 500 ? 16.359 20.375 16.297 1 98.31 500 ALA B CA 1
ATOM 9985 C C . ALA B 1 500 ? 17.078 20.344 17.641 1 98.31 500 ALA B C 1
ATOM 9987 O O . ALA B 1 500 ? 17.844 19.406 17.922 1 98.31 500 ALA B O 1
ATOM 9988 N N . ARG B 1 501 ? 16.828 21.344 18.453 1 98 501 ARG B N 1
ATOM 9989 C CA . ARG B 1 501 ? 17.484 21.406 19.766 1 98 501 ARG B CA 1
ATOM 9990 C C . ARG B 1 501 ? 17.031 20.234 20.656 1 98 501 ARG B C 1
ATOM 9992 O O . ARG B 1 501 ? 17.859 19.594 21.297 1 98 501 ARG B O 1
ATOM 9999 N N . ILE B 1 502 ? 15.734 20.016 20.688 1 98.44 502 ILE B N 1
ATOM 10000 C CA . ILE B 1 502 ? 15.211 18.906 21.484 1 98.44 502 ILE B CA 1
ATOM 10001 C C . ILE B 1 502 ? 15.828 17.594 21 1 98.44 502 ILE B C 1
ATOM 10003 O O . ILE B 1 502 ? 16.172 16.719 21.797 1 98.44 502 ILE B O 1
ATOM 10007 N N . GLY B 1 503 ? 15.961 17.469 19.703 1 98.19 503 GLY B N 1
ATOM 10008 C CA . GLY B 1 503 ? 16.516 16.25 19.109 1 98.19 503 GLY B CA 1
ATOM 10009 C C . GLY B 1 503 ? 17.922 15.938 19.609 1 98.19 503 GLY B C 1
ATOM 10010 O O . GLY B 1 503 ? 18.328 14.773 19.641 1 98.19 503 GLY B O 1
ATOM 10011 N N . VAL B 1 504 ? 18.672 16.938 20.031 1 98.12 504 VAL B N 1
ATOM 10012 C CA . VAL B 1 504 ? 20.047 16.766 20.5 1 98.12 504 VAL B CA 1
ATOM 10013 C C . VAL B 1 504 ? 20.062 15.953 21.781 1 98.12 504 VAL B C 1
ATOM 10015 O O . VAL B 1 504 ? 21.078 15.344 22.125 1 98.12 504 VAL B O 1
ATOM 10018 N N . VAL B 1 505 ? 18.938 15.914 22.469 1 97.81 505 VAL B N 1
ATOM 10019 C CA . VAL B 1 505 ? 18.828 15.102 23.672 1 97.81 505 VAL B CA 1
ATOM 10020 C C . VAL B 1 505 ? 19.141 13.641 23.344 1 97.81 505 VAL B C 1
ATOM 10022 O O . VAL B 1 505 ? 19.703 12.922 24.156 1 97.81 505 VAL B O 1
ATOM 10025 N N . SER B 1 506 ? 18.812 13.195 22.156 1 97.88 506 SER B N 1
ATOM 10026 C CA . SER B 1 506 ? 19.062 11.82 21.734 1 97.88 506 SER B CA 1
ATOM 10027 C C . SER B 1 506 ? 20.562 11.531 21.688 1 97.88 506 SER B C 1
ATOM 10029 O O . SER B 1 506 ? 20.984 10.375 21.688 1 97.88 506 SER B O 1
ATOM 10031 N N . GLN B 1 507 ? 21.438 12.602 21.656 1 97.69 507 GLN B N 1
ATOM 10032 C CA . GLN B 1 507 ? 22.891 12.438 21.578 1 97.69 507 GLN B CA 1
ATOM 10033 C C . GLN B 1 507 ? 23.516 12.336 22.969 1 97.69 507 GLN B C 1
ATOM 10035 O O . GLN B 1 507 ? 24.672 11.945 23.109 1 97.69 507 GLN B O 1
ATOM 10040 N N . VAL B 1 508 ? 22.688 12.664 24.016 1 97.56 508 VAL B N 1
ATOM 10041 C CA . VAL B 1 508 ? 23.156 12.578 25.391 1 97.56 508 VAL B CA 1
ATOM 10042 C C . VAL B 1 508 ? 22.047 12.031 26.281 1 97.56 508 VAL B C 1
ATOM 10044 O O . VAL B 1 508 ? 21.703 12.625 27.312 1 97.56 508 VAL B O 1
ATOM 10047 N N . PRO B 1 509 ? 21.516 10.898 25.953 1 97.62 509 PRO B N 1
ATOM 10048 C CA . PRO B 1 509 ? 20.312 10.398 26.625 1 97.62 509 PRO B CA 1
ATOM 10049 C C . PRO B 1 509 ? 20.547 10.102 28.109 1 97.62 509 PRO B C 1
ATOM 10051 O O . PRO B 1 509 ? 19.656 10.32 28.938 1 97.62 509 PRO B O 1
ATOM 10054 N N . THR B 1 510 ? 21.75 9.648 28.5 1 97.75 510 THR B N 1
ATOM 10055 C CA . THR B 1 510 ? 22.031 9.336 29.891 1 97.75 510 THR B CA 1
ATOM 10056 C C . THR B 1 510 ? 22.094 10.609 30.719 1 97.75 510 THR B C 1
ATOM 10058 O O . THR B 1 510 ? 21.562 10.656 31.828 1 97.75 510 THR B O 1
ATOM 10061 N N . LEU B 1 511 ? 22.797 11.562 30.203 1 98 511 LEU B N 1
ATOM 10062 C CA . LEU B 1 511 ? 22.844 12.852 30.875 1 98 511 LEU B CA 1
ATOM 10063 C C . LEU B 1 511 ? 21.438 13.445 31.016 1 98 511 LEU B C 1
ATOM 10065 O O . LEU B 1 511 ? 21.078 13.969 32.062 1 98 511 LEU B O 1
ATOM 10069 N N . TRP B 1 512 ? 20.672 13.398 29.984 1 98.25 512 TRP B N 1
ATOM 10070 C CA . TRP B 1 512 ? 19.312 13.891 29.984 1 98.25 512 TRP B CA 1
ATOM 10071 C C . TRP B 1 512 ? 18.484 13.203 31.062 1 98.25 512 TRP B C 1
ATOM 10073 O O . TRP B 1 512 ? 17.797 13.867 31.844 1 98.25 512 TRP B O 1
ATOM 10083 N N . SER B 1 513 ? 18.578 11.93 31.125 1 98.19 513 SER B N 1
ATOM 10084 C CA . SER B 1 513 ? 17.859 11.156 32.125 1 98.19 513 SER B CA 1
ATOM 10085 C C . SER B 1 513 ? 18.234 11.586 33.531 1 98.19 513 SER B C 1
ATOM 10087 O O . SER B 1 513 ? 17.375 11.742 34.406 1 98.19 513 SER B O 1
ATOM 10089 N N . ARG B 1 514 ? 19.5 11.734 33.75 1 98.19 514 ARG B N 1
ATOM 10090 C CA . ARG B 1 514 ? 19.984 12.156 35.062 1 98.19 514 ARG B CA 1
ATOM 10091 C C . ARG B 1 514 ? 19.469 13.539 35.406 1 98.19 514 ARG B C 1
ATOM 10093 O O . ARG B 1 514 ? 19.016 13.766 36.531 1 98.19 514 ARG B O 1
ATOM 10100 N N . LEU B 1 515 ? 19.531 14.445 34.5 1 98.31 515 LEU B N 1
ATOM 10101 C CA . LEU B 1 515 ? 19.109 15.82 34.719 1 98.31 515 LEU B CA 1
ATOM 10102 C C . LEU B 1 515 ? 17.609 15.883 35 1 98.31 515 LEU B C 1
ATOM 10104 O O . LEU B 1 515 ? 17.172 16.625 35.906 1 98.31 515 LEU B O 1
ATOM 10108 N N . ILE B 1 516 ? 16.844 15.156 34.25 1 98.31 516 ILE B N 1
ATOM 10109 C CA . ILE B 1 516 ? 15.406 15.141 34.438 1 98.31 516 ILE B CA 1
ATOM 10110 C C . ILE B 1 516 ? 15.094 14.664 35.875 1 98.31 516 ILE B C 1
ATOM 10112 O O . ILE B 1 516 ? 14.25 15.25 36.562 1 98.31 516 ILE B O 1
ATOM 10116 N N . ARG B 1 517 ? 15.75 13.656 36.312 1 97.44 517 ARG B N 1
ATOM 10117 C CA . ARG B 1 517 ? 15.531 13.148 37.656 1 97.44 517 ARG B CA 1
ATOM 10118 C C . ARG B 1 517 ? 15.938 14.188 38.688 1 97.44 517 ARG B C 1
ATOM 10120 O O . ARG B 1 517 ? 15.234 14.383 39.688 1 97.44 517 ARG B O 1
ATOM 10127 N N . GLU B 1 518 ? 17.031 14.812 38.438 1 97.88 518 GLU B N 1
ATOM 10128 C CA . GLU B 1 518 ? 17.484 15.867 39.344 1 97.88 518 GLU B CA 1
ATOM 10129 C C . GLU B 1 518 ? 16.5 17.031 39.375 1 97.88 518 GLU B C 1
ATOM 10131 O O . GLU B 1 518 ? 16.172 17.547 40.438 1 97.88 518 GLU B O 1
ATOM 10136 N N . TRP B 1 519 ? 16.062 17.453 38.219 1 98.25 519 TRP B N 1
ATOM 10137 C CA . TRP B 1 519 ? 15.148 18.578 38.125 1 98.25 519 TRP B CA 1
ATOM 10138 C C . TRP B 1 519 ? 13.805 18.25 38.75 1 98.25 519 TRP B C 1
ATOM 10140 O O . TRP B 1 519 ? 13.219 19.078 39.438 1 98.25 519 TRP B O 1
ATOM 10150 N N . GLU B 1 520 ? 13.344 17.031 38.531 1 96.81 520 GLU B N 1
ATOM 10151 C CA . GLU B 1 520 ? 12.07 16.609 39.125 1 96.81 520 GLU B CA 1
ATOM 10152 C C . GLU B 1 520 ? 12.18 16.484 40.656 1 96.81 520 GLU B C 1
ATOM 10154 O O . GLU B 1 520 ? 11.188 16.641 41.344 1 96.81 520 GLU B O 1
ATOM 10159 N N . ASN B 1 521 ? 13.32 16.172 41.125 1 96.12 521 ASN B N 1
ATOM 10160 C CA . ASN B 1 521 ? 13.531 16.109 42.562 1 96.12 521 ASN B CA 1
ATOM 10161 C C . ASN B 1 521 ? 13.562 17.516 43.188 1 96.12 521 ASN B C 1
ATOM 10163 O O . ASN B 1 521 ? 13.008 17.734 44.281 1 96.12 521 ASN B O 1
ATOM 10167 N N . ALA B 1 522 ? 14.188 18.422 42.531 1 96.94 522 ALA B N 1
ATOM 10168 C CA . ALA B 1 522 ? 14.359 19.797 43.031 1 96.94 522 ALA B CA 1
ATOM 10169 C C . ALA B 1 522 ? 13.086 20.609 42.844 1 96.94 522 ALA B C 1
ATOM 10171 O O . ALA B 1 522 ? 12.773 21.484 43.656 1 96.94 522 ALA B O 1
ATOM 10172 N N . CYS B 1 523 ? 12.453 20.406 41.75 1 96.81 523 CYS B N 1
ATOM 10173 C CA . CYS B 1 523 ? 11.25 21.125 41.344 1 96.81 523 CYS B CA 1
ATOM 10174 C C . CYS B 1 523 ? 10.227 20.172 40.719 1 96.81 523 CYS B C 1
ATOM 10176 O O . CYS B 1 523 ? 10.055 20.141 39.5 1 96.81 523 CYS B O 1
ATOM 10178 N N . PRO B 1 524 ? 9.57 19.469 41.562 1 96.88 524 PRO B N 1
ATOM 10179 C CA . PRO B 1 524 ? 8.672 18.422 41.062 1 96.88 524 PRO B CA 1
ATOM 10180 C C . PRO B 1 524 ? 7.516 19 40.25 1 96.88 524 PRO B C 1
ATOM 10182 O O . PRO B 1 524 ? 6.852 19.938 40.688 1 96.88 524 PRO B O 1
ATOM 10185 N N . SER B 1 525 ? 7.32 18.5 39.125 1 97.81 525 SER B N 1
ATOM 10186 C CA . SER B 1 525 ? 6.152 18.844 38.312 1 97.81 525 SER B CA 1
ATOM 10187 C C . SER B 1 525 ? 4.871 18.297 38.938 1 97.81 525 SER B C 1
ATOM 10189 O O . SER B 1 525 ? 4.914 17.344 39.719 1 97.81 525 SER B O 1
ATOM 10191 N N . PRO B 1 526 ? 3.719 18.891 38.562 1 97.25 526 PRO B N 1
ATOM 10192 C CA . PRO B 1 526 ? 2.455 18.438 39.156 1 97.25 526 PRO B CA 1
ATOM 10193 C C . PRO B 1 526 ? 2.076 17.031 38.688 1 97.25 526 PRO B C 1
ATOM 10195 O O . PRO B 1 526 ? 1.306 16.344 39.375 1 97.25 526 PRO B O 1
ATOM 10198 N N . ASP B 1 527 ? 2.471 16.594 37.594 1 96.88 527 ASP B N 1
ATOM 10199 C CA . ASP B 1 527 ? 2.256 15.289 36.969 1 96.88 527 ASP B CA 1
ATOM 10200 C C . ASP B 1 527 ? 3.471 14.867 36.125 1 96.88 527 ASP B C 1
ATOM 10202 O O . ASP B 1 527 ? 3.957 15.641 35.312 1 96.88 527 ASP B O 1
ATOM 10206 N N . PRO B 1 528 ? 3.945 13.633 36.375 1 95.62 528 PRO B N 1
ATOM 10207 C CA . PRO B 1 528 ? 5.211 13.242 35.75 1 95.62 528 PRO B CA 1
ATOM 10208 C C . PRO B 1 528 ? 5.152 13.273 34.219 1 95.62 528 PRO B C 1
ATOM 10210 O O . PRO B 1 528 ? 6.125 13.664 33.594 1 95.62 528 PRO B O 1
ATOM 10213 N N . LEU B 1 529 ? 4.098 12.758 33.656 1 96.19 529 LEU B N 1
ATOM 10214 C CA . LEU B 1 529 ? 3.961 12.789 32.188 1 96.19 529 LEU B CA 1
ATOM 10215 C C . LEU B 1 529 ? 3.99 14.227 31.672 1 96.19 529 LEU B C 1
ATOM 10217 O O . LEU B 1 529 ? 4.688 14.523 30.703 1 96.19 529 LEU B O 1
ATOM 10221 N N . THR B 1 530 ? 3.229 15.078 32.281 1 97.31 530 THR B N 1
ATOM 10222 C CA . THR B 1 530 ? 3.211 16.5 31.938 1 97.31 530 THR B CA 1
ATOM 10223 C C . THR B 1 530 ? 4.602 17.109 32.094 1 97.31 530 THR B C 1
ATOM 10225 O O . THR B 1 530 ? 5.051 17.859 31.219 1 97.31 530 THR B O 1
ATOM 10228 N N . GLY B 1 531 ? 5.223 16.766 33.219 1 97.75 531 GLY B N 1
ATOM 10229 C CA . GLY B 1 531 ? 6.566 17.266 33.469 1 97.75 531 GLY B CA 1
ATOM 10230 C C . GLY B 1 531 ? 7.547 16.875 32.375 1 97.75 531 GLY B C 1
ATOM 10231 O O . GLY B 1 531 ? 8.219 17.734 31.797 1 97.75 531 GLY B O 1
ATOM 10232 N N . LEU B 1 532 ? 7.629 15.555 32.094 1 98 532 LEU B N 1
ATOM 10233 C CA . LEU B 1 532 ? 8.562 15.062 31.094 1 98 532 LEU B CA 1
ATOM 10234 C C . LEU B 1 532 ? 8.305 15.711 29.734 1 98 532 LEU B C 1
ATOM 10236 O O . LEU B 1 532 ? 9.242 16.078 29.016 1 98 532 LEU B O 1
ATOM 10240 N N . PHE B 1 533 ? 7.035 15.852 29.344 1 98.12 533 PHE B N 1
ATOM 10241 C CA . PHE B 1 533 ? 6.621 16.469 28.078 1 98.12 533 PHE B CA 1
ATOM 10242 C C . PHE B 1 533 ? 7.059 17.922 28.031 1 98.12 533 PHE B C 1
ATOM 10244 O O . PHE B 1 533 ? 7.66 18.359 27.047 1 98.12 533 PHE B O 1
ATOM 10251 N N . LEU B 1 534 ? 6.867 18.641 29.062 1 98.44 534 LEU B N 1
ATOM 10252 C CA . LEU B 1 534 ? 7.117 20.078 29.062 1 98.44 534 LEU B CA 1
ATOM 10253 C C . LEU B 1 534 ? 8.602 20.375 29.219 1 98.44 534 LEU B C 1
ATOM 10255 O O . LEU B 1 534 ? 9.109 21.359 28.672 1 98.44 534 LEU B O 1
ATOM 10259 N N . TRP B 1 535 ? 9.344 19.547 30 1 98.5 535 TRP B N 1
ATOM 10260 C CA . TRP B 1 535 ? 10.781 19.734 30.125 1 98.5 535 TRP B CA 1
ATOM 10261 C C . TRP B 1 535 ? 11.453 19.797 28.766 1 98.5 535 TRP B C 1
ATOM 10263 O O . TRP B 1 535 ? 12.352 20.609 28.531 1 98.5 535 TRP B O 1
ATOM 10273 N N . GLN B 1 536 ? 11.047 18.938 27.891 1 98.5 536 GLN B N 1
ATOM 10274 C CA . GLN B 1 536 ? 11.625 18.922 26.547 1 98.5 536 GLN B CA 1
ATOM 10275 C C . GLN B 1 536 ? 11.297 20.203 25.797 1 98.5 536 GLN B C 1
ATOM 10277 O O . GLN B 1 536 ? 12.156 20.766 25.125 1 98.5 536 GLN B O 1
ATOM 10282 N N . ASN B 1 537 ? 10.078 20.656 25.922 1 98.44 537 ASN B N 1
ATOM 10283 C CA . ASN B 1 537 ? 9.695 21.906 25.266 1 98.44 537 ASN B CA 1
ATOM 10284 C C . ASN B 1 537 ? 10.398 23.109 25.891 1 98.44 537 ASN B C 1
ATOM 10286 O O . ASN B 1 537 ? 10.781 24.047 25.188 1 98.44 537 ASN B O 1
ATOM 10290 N N . ILE B 1 538 ? 10.57 23.078 27.188 1 98.31 538 ILE B N 1
ATOM 10291 C CA . ILE B 1 538 ? 11.25 24.141 27.891 1 98.31 538 ILE B CA 1
ATOM 10292 C C . ILE B 1 538 ? 12.688 24.281 27.391 1 98.31 538 ILE B C 1
ATOM 10294 O O . ILE B 1 538 ? 13.125 25.375 27.016 1 98.31 538 ILE B O 1
ATOM 10298 N N . ILE B 1 539 ? 13.375 23.203 27.281 1 98 539 ILE B N 1
ATOM 10299 C CA . ILE B 1 539 ? 14.758 23.297 26.812 1 98 539 ILE B CA 1
ATOM 10300 C C . ILE B 1 539 ? 14.781 23.734 25.344 1 98 539 ILE B C 1
ATOM 10302 O O . ILE B 1 539 ? 15.734 24.359 24.891 1 98 539 ILE B O 1
ATOM 10306 N N . GLY B 1 540 ? 13.719 23.375 24.594 1 97.94 540 GLY B N 1
ATOM 10307 C CA . GLY B 1 540 ? 13.641 23.734 23.188 1 97.94 540 GLY B CA 1
ATOM 10308 C C . GLY B 1 540 ? 13.57 25.234 22.953 1 97.94 540 GLY B C 1
ATOM 10309 O O . GLY B 1 540 ? 14.055 25.734 21.922 1 97.94 540 GLY B O 1
ATOM 10310 N N . VAL B 1 541 ? 12.984 26 23.891 1 97.44 541 VAL B N 1
ATOM 10311 C CA . VAL B 1 541 ? 12.758 27.422 23.641 1 97.44 541 VAL B CA 1
ATOM 10312 C C . VAL B 1 541 ? 13.602 28.25 24.609 1 97.44 541 VAL B C 1
ATOM 10314 O O . VAL B 1 541 ? 13.562 29.484 24.578 1 97.44 541 VAL B O 1
ATOM 10317 N N . TRP B 1 542 ? 14.352 27.578 25.531 1 97.44 542 TRP B N 1
ATOM 10318 C CA . TRP B 1 542 ? 15.18 28.281 26.516 1 97.44 542 TRP B CA 1
ATOM 10319 C C . TRP B 1 542 ? 16.281 29.062 25.812 1 97.44 542 TRP B C 1
ATOM 10321 O O . TRP B 1 542 ? 16.844 28.625 24.812 1 97.44 542 TRP B O 1
ATOM 10331 N N . PRO B 1 543 ? 16.547 30.328 26.281 1 95.06 543 PRO B N 1
ATOM 10332 C CA . PRO B 1 543 ? 17.594 31.109 25.625 1 95.06 543 PRO B CA 1
ATOM 10333 C C . PRO B 1 543 ? 18.953 30.422 25.641 1 95.06 543 PRO B C 1
ATOM 10335 O O . PRO B 1 543 ? 19.328 29.828 26.656 1 95.06 543 PRO B O 1
ATOM 10338 N N . ALA B 1 544 ? 19.641 30.516 24.578 1 91.69 544 ALA B N 1
ATOM 10339 C CA . ALA B 1 544 ? 20.953 29.875 24.438 1 91.69 544 ALA B CA 1
ATOM 10340 C C . ALA B 1 544 ? 22.062 30.906 24.5 1 91.69 544 ALA B C 1
ATOM 10342 O O . ALA B 1 544 ? 23.25 30.562 24.375 1 91.69 544 ALA B O 1
ATOM 10343 N N . ASP B 1 545 ? 21.875 32.25 24.625 1 86.56 545 ASP B N 1
ATOM 10344 C CA . ASP B 1 545 ? 22.859 33.312 24.594 1 86.56 545 ASP B CA 1
ATOM 10345 C C . ASP B 1 545 ? 23.219 33.781 26.016 1 86.56 545 ASP B C 1
ATOM 10347 O O . ASP B 1 545 ? 23.453 34.969 26.25 1 86.56 545 ASP B O 1
ATOM 10351 N N . SER B 1 546 ? 23.203 33 27.031 1 80.06 546 SER B N 1
ATOM 10352 C CA . SER B 1 546 ? 23.625 33.219 28.406 1 80.06 546 SER B CA 1
ATOM 10353 C C . SER B 1 546 ? 22.656 34.156 29.141 1 80.06 546 SER B C 1
ATOM 10355 O O . SER B 1 546 ? 22.797 34.406 30.344 1 80.06 546 SER B O 1
ATOM 10357 N N . ARG B 1 547 ? 21.641 34.719 28.484 1 83.44 547 ARG B N 1
ATOM 10358 C CA . ARG B 1 547 ? 20.625 35.5 29.188 1 83.44 547 ARG B CA 1
ATOM 10359 C C . ARG B 1 547 ? 19.797 34.594 30.109 1 83.44 547 ARG B C 1
ATOM 10361 O O . ARG B 1 547 ? 19.609 33.406 29.812 1 83.44 547 ARG B O 1
ATOM 10368 N N . SER B 1 548 ? 19.359 35.281 31.094 1 89.69 548 SER B N 1
ATOM 10369 C CA . SER B 1 548 ? 18.391 34.562 31.922 1 89.69 548 SER B CA 1
ATOM 10370 C C . SER B 1 548 ? 17.047 34.406 31.203 1 89.69 548 SER B C 1
ATOM 10372 O O . SER B 1 548 ? 16.594 35.344 30.516 1 89.69 548 SER B O 1
ATOM 10374 N N . ALA B 1 549 ? 16.469 33.281 31.312 1 90.94 549 ALA B N 1
ATOM 10375 C CA . ALA B 1 549 ? 15.18 33.031 30.672 1 90.94 549 ALA B CA 1
ATOM 10376 C C . ALA B 1 549 ? 14.148 34.062 31.109 1 90.94 549 ALA B C 1
ATOM 10378 O O . ALA B 1 549 ? 13.312 34.5 30.312 1 90.94 549 ALA B O 1
ATOM 10379 N N . ALA B 1 550 ? 14.234 34.469 32.344 1 89.56 550 ALA B N 1
ATOM 10380 C CA . ALA B 1 550 ? 13.289 35.438 32.906 1 89.56 550 ALA B CA 1
ATOM 10381 C C . ALA B 1 550 ? 13.422 36.781 32.25 1 89.56 550 ALA B C 1
ATOM 10383 O O . ALA B 1 550 ? 12.477 37.594 32.25 1 89.56 550 ALA B O 1
ATOM 10384 N N . SER B 1 551 ? 14.539 37.031 31.641 1 91.44 551 SER B N 1
ATOM 10385 C CA . SER B 1 551 ? 14.797 38.344 31.062 1 91.44 551 SER B CA 1
ATOM 10386 C C . SER B 1 551 ? 14.367 38.375 29.594 1 91.44 551 SER B C 1
ATOM 10388 O O . SER B 1 551 ? 14.32 39.469 29 1 91.44 551 SER B O 1
ATOM 10390 N N . VAL B 1 552 ? 14.133 37.25 28.969 1 92.38 552 VAL B N 1
ATOM 10391 C CA . VAL B 1 552 ? 13.711 37.219 27.578 1 92.38 552 VAL B CA 1
ATOM 10392 C C . VAL B 1 552 ? 12.25 37.656 27.469 1 92.38 552 VAL B C 1
ATOM 10394 O O . VAL B 1 552 ? 11.359 37 28.047 1 92.38 552 VAL B O 1
ATOM 10397 N N . PRO B 1 553 ? 12.047 38.625 26.734 1 90.69 553 PRO B N 1
ATOM 10398 C CA . PRO B 1 553 ? 10.68 39.156 26.656 1 90.69 553 PRO B CA 1
ATOM 10399 C C . PRO B 1 553 ? 9.688 38.125 26.141 1 90.69 553 PRO B C 1
ATOM 10401 O O . PRO B 1 553 ? 9.977 37.406 25.172 1 90.69 553 PRO B O 1
ATOM 10404 N N . GLU B 1 554 ? 8.547 38.062 26.75 1 93.06 554 GLU B N 1
ATOM 10405 C CA . GLU B 1 554 ? 7.355 37.344 26.344 1 93.06 554 GLU B CA 1
ATOM 10406 C C . GLU B 1 554 ? 7.566 35.844 26.484 1 93.06 554 GLU B C 1
ATOM 10408 O O . GLU B 1 554 ? 6.625 35.062 26.328 1 93.06 554 GLU B O 1
ATOM 10413 N N . LEU B 1 555 ? 8.781 35.344 26.734 1 96.06 555 LEU B N 1
ATOM 10414 C CA . LEU B 1 555 ? 9.047 33.906 26.766 1 96.06 555 LEU B CA 1
ATOM 10415 C C . LEU B 1 555 ? 8.18 33.219 27.812 1 96.06 555 LEU B C 1
ATOM 10417 O O . LEU B 1 555 ? 7.578 32.188 27.531 1 96.06 555 LEU B O 1
ATOM 10421 N N . ARG B 1 556 ? 8.164 33.75 29.031 1 96.75 556 ARG B N 1
ATOM 10422 C CA . ARG B 1 556 ? 7.383 33.188 30.125 1 96.75 556 ARG B CA 1
ATOM 10423 C C . ARG B 1 556 ? 5.906 33.094 29.75 1 96.75 556 ARG B C 1
ATOM 10425 O O . ARG B 1 556 ? 5.273 32.031 29.922 1 96.75 556 ARG B O 1
ATOM 10432 N N . GLU B 1 557 ? 5.383 34.156 29.219 1 96.75 557 GLU B N 1
ATOM 10433 C CA . GLU B 1 557 ? 3.979 34.219 28.828 1 96.75 557 GLU B CA 1
ATOM 10434 C C . GLU B 1 557 ? 3.674 33.188 27.75 1 96.75 557 GLU B C 1
ATOM 10436 O O . GLU B 1 557 ? 2.643 32.531 27.781 1 96.75 557 GLU B O 1
ATOM 10441 N N . ARG B 1 558 ? 4.551 33.156 26.781 1 96.94 558 ARG B N 1
ATOM 10442 C CA . ARG B 1 558 ? 4.387 32.188 25.688 1 96.94 558 ARG B CA 1
ATOM 10443 C C . ARG B 1 558 ? 4.387 30.766 26.203 1 96.94 558 ARG B C 1
ATOM 10445 O O . ARG B 1 558 ? 3.605 29.938 25.734 1 96.94 558 ARG B O 1
ATOM 10452 N N . LEU B 1 559 ? 5.242 30.422 27.109 1 97.81 559 LEU B N 1
ATOM 10453 C CA . LEU B 1 559 ? 5.332 29.062 27.641 1 97.81 559 LEU B CA 1
ATOM 10454 C C . LEU B 1 559 ? 4.086 28.719 28.469 1 97.81 559 LEU B C 1
ATOM 10456 O O . LEU B 1 559 ? 3.629 27.578 28.453 1 97.81 559 LEU B O 1
ATOM 10460 N N . HIS B 1 560 ? 3.615 29.719 29.266 1 97.88 560 HIS B N 1
ATOM 10461 C CA . HIS B 1 560 ? 2.365 29.516 29.984 1 97.88 560 HIS B CA 1
ATOM 10462 C C . HIS B 1 560 ? 1.225 29.172 29.031 1 97.88 560 HIS B C 1
ATOM 10464 O O . HIS B 1 560 ? 0.481 28.219 29.266 1 97.88 560 HIS B O 1
ATOM 10470 N N . ALA B 1 561 ? 1.117 29.953 27.984 1 97.38 561 ALA B N 1
ATOM 10471 C CA . ALA B 1 561 ? 0.055 29.734 27 1 97.38 561 ALA B CA 1
ATOM 10472 C C . ALA B 1 561 ? 0.199 28.375 26.328 1 97.38 561 ALA B C 1
ATOM 10474 O O . ALA B 1 561 ? -0.79 27.672 26.141 1 97.38 561 ALA B O 1
ATOM 10475 N N . TYR B 1 562 ? 1.399 28.031 26.016 1 97.56 562 TYR B N 1
ATOM 10476 C CA . TYR B 1 562 ? 1.667 26.734 25.391 1 97.56 562 TYR B CA 1
ATOM 10477 C C . TYR B 1 562 ? 1.293 25.594 26.312 1 97.56 562 TYR B C 1
ATOM 10479 O O . TYR B 1 562 ? 0.65 24.625 25.891 1 97.56 562 TYR B O 1
ATOM 10487 N N . ALA B 1 563 ? 1.743 25.641 27.5 1 98.12 563 ALA B N 1
ATOM 10488 C CA . ALA B 1 563 ? 1.509 24.578 28.484 1 98.12 563 ALA B CA 1
ATOM 10489 C C . ALA B 1 563 ? 0.015 24.344 28.688 1 98.12 563 ALA B C 1
ATOM 10491 O O . ALA B 1 563 ? -0.435 23.203 28.781 1 98.12 563 ALA B O 1
ATOM 10492 N N . GLU B 1 564 ? -0.618 25.453 28.828 1 97.38 564 GLU B N 1
ATOM 10493 C CA . GLU B 1 564 ? -2.062 25.344 29 1 97.38 564 GLU B CA 1
ATOM 10494 C C . GLU B 1 564 ? -2.713 24.609 27.828 1 97.38 564 GLU B C 1
ATOM 10496 O O . GLU B 1 564 ? -3.504 23.688 28.031 1 97.38 564 GLU B O 1
ATOM 10501 N N . LYS B 1 565 ? -2.395 25 26.625 1 96.5 565 LYS B N 1
ATOM 10502 C CA . LYS B 1 565 ? -2.924 24.328 25.453 1 96.5 565 LYS B CA 1
ATOM 10503 C C . LYS B 1 565 ? -2.512 22.859 25.422 1 96.5 565 LYS B C 1
ATOM 10505 O O . LYS B 1 565 ? -3.336 21.984 25.141 1 96.5 565 LYS B O 1
ATOM 10510 N N . ALA B 1 566 ? -1.287 22.547 25.688 1 97.31 566 ALA B N 1
ATOM 10511 C CA . ALA B 1 566 ? -0.742 21.203 25.594 1 97.31 566 ALA B CA 1
ATOM 10512 C C . ALA B 1 566 ? -1.455 20.25 26.562 1 97.31 566 ALA B C 1
ATOM 10514 O O . ALA B 1 566 ? -1.798 19.125 26.203 1 97.31 566 ALA B O 1
ATOM 10515 N N . VAL B 1 567 ? -1.652 20.688 27.797 1 97.69 567 VAL B N 1
ATOM 10516 C CA . VAL B 1 567 ? -2.24 19.797 28.797 1 97.69 567 VAL B CA 1
ATOM 10517 C C . VAL B 1 567 ? -3.725 19.594 28.5 1 97.69 567 VAL B C 1
ATOM 10519 O O . VAL B 1 567 ? -4.273 18.531 28.75 1 97.69 567 VAL B O 1
ATOM 10522 N N . ARG B 1 568 ? -4.344 20.625 27.969 1 96.31 568 ARG B N 1
ATOM 10523 C CA . ARG B 1 568 ? -5.746 20.453 27.594 1 96.31 568 ARG B CA 1
ATOM 10524 C C . ARG B 1 568 ? -5.883 19.531 26.406 1 96.31 568 ARG B C 1
ATOM 10526 O O . ARG B 1 568 ? -6.801 18.703 26.344 1 96.31 568 ARG B O 1
ATOM 10533 N N . GLU B 1 569 ? -4.969 19.641 25.406 1 95.44 569 GLU B N 1
ATOM 10534 C CA . GLU B 1 569 ? -4.965 18.734 24.25 1 95.44 569 GLU B CA 1
ATOM 10535 C C . GLU B 1 569 ? -4.699 17.297 24.688 1 95.44 569 GLU B C 1
ATOM 10537 O O . GLU B 1 569 ? -5.301 16.359 24.141 1 95.44 569 GLU B O 1
ATOM 10542 N N . SER B 1 570 ? -3.836 17.094 25.609 1 95.69 570 SER B N 1
ATOM 10543 C CA . SER B 1 570 ? -3.504 15.758 26.094 1 95.69 570 SER B CA 1
ATOM 10544 C C . SER B 1 570 ? -4.734 15.055 26.672 1 95.69 570 SER B C 1
ATOM 10546 O O . SER B 1 570 ? -4.855 13.828 26.562 1 95.69 570 SER B O 1
ATOM 10548 N N . GLY B 1 571 ? -5.535 15.805 27.359 1 94 571 GLY B N 1
ATOM 10549 C CA . GLY B 1 571 ? -6.77 15.273 27.922 1 94 571 GLY B CA 1
ATOM 10550 C C . GLY B 1 571 ? -6.539 14.344 29.094 1 94 571 GLY B C 1
ATOM 10551 O O . GLY B 1 571 ? -7.441 13.609 29.5 1 94 571 GLY B O 1
ATOM 10552 N N . ALA B 1 572 ? -5.34 14.367 29.641 1 94.38 572 ALA B N 1
ATOM 10553 C CA . ALA B 1 572 ? -5.008 13.422 30.703 1 94.38 572 ALA B CA 1
ATOM 10554 C C . ALA B 1 572 ? -5.512 13.93 32.062 1 94.38 572 ALA B C 1
ATOM 10556 O O . ALA B 1 572 ? -6.152 13.195 32.812 1 94.38 572 ALA B O 1
ATOM 10557 N N . ARG B 1 573 ? -5.18 15.203 32.375 1 96.31 573 ARG B N 1
ATOM 10558 C CA . ARG B 1 573 ? -5.504 15.758 33.688 1 96.31 573 ARG B CA 1
ATOM 10559 C C . ARG B 1 573 ? -6.5 16.906 33.562 1 96.31 573 ARG B C 1
ATOM 10561 O O . ARG B 1 573 ? -7.191 17.234 34.531 1 96.31 573 ARG B O 1
ATOM 10568 N N . THR B 1 574 ? -6.555 17.5 32.5 1 96.88 574 THR B N 1
ATOM 10569 C CA . THR B 1 574 ? -7.449 18.594 32.156 1 96.88 574 THR B CA 1
ATOM 10570 C C . THR B 1 574 ? -7.832 18.531 30.672 1 96.88 574 THR B C 1
ATOM 10572 O O . THR B 1 574 ? -7.27 17.734 29.906 1 96.88 574 THR B O 1
ATOM 10575 N N . SER B 1 575 ? -8.828 19.172 30.25 1 94 575 SER B N 1
ATOM 10576 C CA . SER B 1 575 ? -9.273 19.172 28.859 1 94 575 SER B CA 1
ATOM 10577 C C . SER B 1 575 ? -10.031 20.453 28.516 1 94 575 SER B C 1
ATOM 10579 O O . SER B 1 575 ? -10.359 21.234 29.406 1 94 575 SER B O 1
ATOM 10581 N N . TRP B 1 576 ? -10.195 20.672 27.281 1 88.5 576 TRP B N 1
ATOM 10582 C CA . TRP B 1 576 ? -10.938 21.844 26.828 1 88.5 576 TRP B CA 1
ATOM 10583 C C . TRP B 1 576 ? -12.367 21.812 27.359 1 88.5 576 TRP B C 1
ATOM 10585 O O . TRP B 1 576 ? -12.914 22.859 27.719 1 88.5 576 TRP B O 1
ATOM 10595 N N . ASN B 1 577 ? -12.945 20.672 27.484 1 86.56 577 ASN B N 1
ATOM 10596 C CA . ASN B 1 577 ? -14.344 20.531 27.875 1 86.56 577 ASN B CA 1
ATOM 10597 C C . ASN B 1 577 ? -14.5 20.438 29.391 1 86.56 577 ASN B C 1
ATOM 10599 O O . ASN B 1 577 ? -15.562 20.734 29.922 1 86.56 577 ASN B O 1
ATOM 10603 N N . ASP B 1 578 ? -13.477 20 30 1 91.12 578 ASP B N 1
ATOM 10604 C CA . ASP B 1 578 ? -13.492 19.859 31.453 1 91.12 578 ASP B CA 1
ATOM 10605 C C . ASP B 1 578 ? -12.18 20.328 32.062 1 91.12 578 ASP B C 1
ATOM 10607 O O . ASP B 1 578 ? -11.383 19.516 32.562 1 91.12 578 ASP B O 1
ATOM 10611 N N . PRO B 1 579 ? -12.086 21.609 32.156 1 95.25 579 PRO B N 1
ATOM 10612 C CA . PRO B 1 579 ? -10.812 22.141 32.656 1 95.25 579 PRO B CA 1
ATOM 10613 C C . PRO B 1 579 ? -10.625 21.891 34.156 1 95.25 579 PRO B C 1
ATOM 10615 O O . PRO B 1 579 ? -11.562 22.062 34.938 1 95.25 579 PRO B O 1
ATOM 10618 N N . ASP B 1 580 ? -9.57 21.406 34.5 1 97.88 580 ASP B N 1
ATOM 10619 C CA . ASP B 1 580 ? -9.148 21.312 35.906 1 97.88 580 ASP B CA 1
ATOM 10620 C C . ASP B 1 580 ? -8.297 22.516 36.312 1 97.88 580 ASP B C 1
ATOM 10622 O O . ASP B 1 580 ? -7.066 22.469 36.219 1 97.88 580 ASP B O 1
ATOM 10626 N N . VAL B 1 581 ? -8.945 23.469 36.875 1 97.31 581 VAL B N 1
ATOM 10627 C CA . VAL B 1 581 ? -8.32 24.75 37.156 1 97.31 581 VAL B CA 1
ATOM 10628 C C . VAL B 1 581 ? -7.203 24.547 38.188 1 97.31 581 VAL B C 1
ATOM 10630 O O . VAL B 1 581 ? -6.164 25.219 38.125 1 97.31 581 VAL B O 1
ATOM 10633 N N . GLY B 1 582 ? -7.523 23.703 39.188 1 98.19 582 GLY B N 1
ATOM 10634 C CA . GLY B 1 582 ? -6.488 23.406 40.156 1 98.19 582 GLY B CA 1
ATOM 10635 C C . GLY B 1 582 ? -5.219 22.859 39.562 1 98.19 582 GLY B C 1
ATOM 10636 O O . GLY B 1 582 ? -4.117 23.297 39.875 1 98.19 582 GLY B O 1
ATOM 10637 N N . PHE B 1 583 ? -5.363 21.922 38.688 1 98.31 583 PHE B N 1
ATOM 10638 C CA . PHE B 1 583 ? -4.219 21.328 38 1 98.31 583 PHE B CA 1
ATOM 10639 C C . PHE B 1 583 ? -3.512 22.344 37.125 1 98.31 583 PHE B C 1
ATOM 10641 O O . PHE B 1 583 ? -2.283 22.438 37.125 1 98.31 583 PHE B O 1
ATOM 10648 N N . GLU B 1 584 ? -4.277 23.125 36.312 1 98.38 584 GLU B N 1
ATOM 10649 C CA . GLU B 1 584 ? -3.695 24.125 35.406 1 98.38 584 GLU B CA 1
ATOM 10650 C C . GLU B 1 584 ? -2.922 25.172 36.188 1 98.38 584 GLU B C 1
ATOM 10652 O O . GLU B 1 584 ? -1.839 25.594 35.781 1 98.38 584 GLU B O 1
ATOM 10657 N N . SER B 1 585 ? -3.467 25.562 37.312 1 98.38 585 SER B N 1
ATOM 10658 C CA . SER B 1 585 ? -2.779 26.531 38.188 1 98.38 585 SER B CA 1
ATOM 10659 C C . SER B 1 585 ? -1.473 25.953 38.719 1 98.38 585 SER B C 1
ATOM 10661 O O . SER B 1 585 ? -0.478 26.672 38.844 1 98.38 585 SER B O 1
ATOM 10663 N N . ALA B 1 586 ? -1.571 24.688 39.062 1 98.56 586 ALA B N 1
ATOM 10664 C CA . ALA B 1 586 ? -0.361 24.031 39.531 1 98.56 586 ALA B CA 1
ATOM 10665 C C . ALA B 1 586 ? 0.715 24.016 38.438 1 98.56 586 ALA B C 1
ATOM 10667 O O . ALA B 1 586 ? 1.902 24.172 38.75 1 98.56 586 ALA B O 1
ATOM 10668 N N . VAL B 1 587 ? 0.347 23.781 37.219 1 98.62 587 VAL B N 1
ATOM 10669 C CA . VAL B 1 587 ? 1.279 23.781 36.094 1 98.62 587 VAL B CA 1
ATOM 10670 C C . VAL B 1 587 ? 1.887 25.172 35.938 1 98.62 587 VAL B C 1
ATOM 10672 O O . VAL B 1 587 ? 3.096 25.312 35.719 1 98.62 587 VAL B O 1
ATOM 10675 N N . HIS B 1 588 ? 1.09 26.234 36 1 98.38 588 HIS B N 1
ATOM 10676 C CA . HIS B 1 588 ? 1.566 27.594 35.875 1 98.38 588 HIS B CA 1
ATOM 10677 C C . HIS B 1 588 ? 2.547 27.953 36.969 1 98.38 588 HIS B C 1
ATOM 10679 O O . HIS B 1 588 ? 3.588 28.562 36.719 1 98.38 588 HIS B O 1
ATOM 10685 N N . ARG B 1 589 ? 2.186 27.547 38.188 1 98.19 589 ARG B N 1
ATOM 10686 C CA . ARG B 1 589 ? 3.092 27.797 39.312 1 98.19 589 ARG B CA 1
ATOM 10687 C C . ARG B 1 589 ? 4.426 27.094 39.094 1 98.19 589 ARG B C 1
ATOM 10689 O O . ARG B 1 589 ? 5.484 27.641 39.438 1 98.19 589 ARG B O 1
ATOM 10696 N N . TRP B 1 590 ? 4.289 25.906 38.688 1 98.38 590 TRP B N 1
ATOM 10697 C CA . TRP B 1 590 ? 5.488 25.109 38.406 1 98.38 590 TRP B CA 1
ATOM 10698 C C . TRP B 1 590 ? 6.383 25.781 37.375 1 98.38 590 TRP B C 1
ATOM 10700 O O . TRP B 1 590 ? 7.602 25.859 37.562 1 98.38 590 TRP B O 1
ATOM 10710 N N . ILE B 1 591 ? 5.859 26.328 36.281 1 98.19 591 ILE B N 1
ATOM 10711 C CA . ILE B 1 591 ? 6.617 27.031 35.25 1 98.19 591 ILE B CA 1
ATOM 10712 C C . ILE B 1 591 ? 7.32 28.25 35.844 1 98.19 591 ILE B C 1
ATOM 10714 O O . ILE B 1 591 ? 8.492 28.5 35.562 1 98.19 591 ILE B O 1
ATOM 10718 N N . ASP B 1 592 ? 6.578 28.906 36.719 1 97.94 592 ASP B N 1
ATOM 10719 C CA . ASP B 1 592 ? 7.176 30.062 37.375 1 97.94 592 ASP B CA 1
ATOM 10720 C C . ASP B 1 592 ? 8.352 29.641 38.25 1 97.94 592 ASP B C 1
ATOM 10722 O O . ASP B 1 592 ? 9.375 30.328 38.312 1 97.94 592 ASP B O 1
ATOM 10726 N N . GLU B 1 593 ? 8.18 28.547 38.938 1 97.62 593 GLU B N 1
ATOM 10727 C CA . GLU B 1 593 ? 9.25 28.031 39.781 1 97.62 593 GLU B CA 1
ATOM 10728 C C . GLU B 1 593 ? 10.461 27.625 38.938 1 97.62 593 GLU B C 1
ATOM 10730 O O . GLU B 1 593 ? 11.602 27.797 39.375 1 97.62 593 GLU B O 1
ATOM 10735 N N . VAL B 1 594 ? 10.234 27.047 37.812 1 97.69 594 VAL B N 1
ATOM 10736 C CA . VAL B 1 594 ? 11.32 26.656 36.906 1 97.69 594 VAL B CA 1
ATOM 10737 C C . VAL B 1 594 ? 12.094 27.906 36.469 1 97.69 594 VAL B C 1
ATOM 10739 O O . VAL B 1 594 ? 13.328 27.891 36.406 1 97.69 594 VAL B O 1
ATOM 10742 N N . PHE B 1 595 ? 11.383 29.031 36.156 1 96.56 595 PHE B N 1
ATOM 10743 C CA . PHE B 1 595 ? 12 30.266 35.688 1 96.56 595 PHE B CA 1
ATOM 10744 C C . PHE B 1 595 ? 12.758 30.953 36.812 1 96.56 595 PHE B C 1
ATOM 10746 O O . PHE B 1 595 ? 13.812 31.547 36.594 1 96.56 595 PHE B O 1
ATOM 10753 N N . ASP B 1 596 ? 12.203 30.875 38.031 1 94.94 596 ASP B N 1
ATOM 10754 C CA . ASP B 1 596 ? 12.703 31.719 39.125 1 94.94 596 ASP B CA 1
ATOM 10755 C C . ASP B 1 596 ? 13.5 30.891 40.125 1 94.94 596 ASP B C 1
ATOM 10757 O O . ASP B 1 596 ? 14.227 31.453 40.969 1 94.94 596 ASP B O 1
ATOM 10761 N N . GLY B 1 597 ? 13.359 29.625 40.125 1 92.06 597 GLY B N 1
ATOM 10762 C CA . GLY B 1 597 ? 13.969 28.766 41.125 1 92.06 597 GLY B CA 1
ATOM 10763 C C . GLY B 1 597 ? 15.375 28.328 40.75 1 92.06 597 GLY B C 1
ATOM 10764 O O . GLY B 1 597 ? 15.922 28.766 39.75 1 92.06 597 GLY B O 1
ATOM 10765 N N . PRO B 1 598 ? 15.883 27.469 41.531 1 89.69 598 PRO B N 1
ATOM 10766 C CA . PRO B 1 598 ? 17.281 27.062 41.406 1 89.69 598 PRO B CA 1
ATOM 10767 C C . PRO B 1 598 ? 17.531 26.203 40.188 1 89.69 598 PRO B C 1
ATOM 10769 O O . PRO B 1 598 ? 18.672 26.078 39.719 1 89.69 598 PRO B O 1
ATOM 10772 N N . VAL B 1 599 ? 16.547 25.578 39.656 1 96.12 599 VAL B N 1
ATOM 10773 C CA . VAL B 1 599 ? 16.703 24.688 38.5 1 96.12 599 VAL B CA 1
ATOM 10774 C C . VAL B 1 599 ? 17.047 25.5 37.25 1 96.12 599 VAL B C 1
ATOM 10776 O O . VAL B 1 599 ? 17.656 24.984 36.312 1 96.12 599 VAL B O 1
ATOM 10779 N N . ALA B 1 600 ? 16.734 26.75 37.219 1 96.44 600 ALA B N 1
ATOM 10780 C CA . ALA B 1 600 ? 16.938 27.625 36.062 1 96.44 600 ALA B CA 1
ATOM 10781 C C . ALA B 1 600 ? 18.391 27.641 35.625 1 96.44 600 ALA B C 1
ATOM 10783 O O . ALA B 1 600 ? 18.703 27.625 34.438 1 96.44 600 ALA B O 1
ATOM 10784 N N . ASP B 1 601 ? 19.25 27.703 36.625 1 95.19 601 ASP B N 1
ATOM 10785 C CA . ASP B 1 601 ? 20.688 27.734 36.312 1 95.19 601 ASP B CA 1
ATOM 10786 C C . ASP B 1 601 ? 21.141 26.438 35.656 1 95.19 601 ASP B C 1
ATOM 10788 O O . ASP B 1 601 ? 21.922 26.453 34.719 1 95.19 601 ASP B O 1
ATOM 10792 N N . SER B 1 602 ? 20.656 25.406 36.281 1 96.44 602 SER B N 1
ATOM 10793 C CA . SER B 1 602 ? 21.016 24.094 35.719 1 96.44 602 SER B CA 1
ATOM 10794 C C . SER B 1 602 ? 20.484 23.922 34.312 1 96.44 602 SER B C 1
ATOM 10796 O O . SER B 1 602 ? 21.156 23.375 33.438 1 96.44 602 SER B O 1
ATOM 10798 N N . VAL B 1 603 ? 19.281 24.359 34.031 1 97.81 603 VAL B N 1
ATOM 10799 C CA . VAL B 1 603 ? 18.688 24.312 32.719 1 97.81 603 VAL B CA 1
ATOM 10800 C C . VAL B 1 603 ? 19.516 25.156 31.75 1 97.81 603 VAL B C 1
ATOM 10802 O O . VAL B 1 603 ? 19.812 24.719 30.625 1 97.81 603 VAL B O 1
ATOM 10805 N N . SER B 1 604 ? 19.875 26.344 32.156 1 97 604 SER B N 1
ATOM 10806 C CA . SER B 1 604 ? 20.688 27.234 31.328 1 97 604 SER B CA 1
ATOM 10807 C C . SER B 1 604 ? 22.031 26.578 30.984 1 97 604 SER B C 1
ATOM 10809 O O . SER B 1 604 ? 22.516 26.703 29.859 1 97 604 SER B O 1
ATOM 10811 N N . GLU B 1 605 ? 22.562 25.938 31.984 1 96.38 605 GLU B N 1
ATOM 10812 C CA . GLU B 1 605 ? 23.844 25.25 31.766 1 96.38 605 GLU B CA 1
ATOM 10813 C C . GLU B 1 605 ? 23.703 24.156 30.719 1 96.38 605 GLU B C 1
ATOM 10815 O O . GLU B 1 605 ? 24.531 24.031 29.812 1 96.38 605 GLU B O 1
ATOM 10820 N N . PHE B 1 606 ? 22.734 23.328 30.844 1 96.69 606 PHE B N 1
ATOM 10821 C CA . PHE B 1 606 ? 22.516 22.234 29.891 1 96.69 606 PHE B CA 1
ATOM 10822 C C . PHE B 1 606 ? 22.266 22.797 28.484 1 96.69 606 PHE B C 1
ATOM 10824 O O . PHE B 1 606 ? 22.859 22.312 27.516 1 96.69 606 PHE B O 1
ATOM 10831 N N . VAL B 1 607 ? 21.359 23.797 28.375 1 97.75 607 VAL B N 1
ATOM 10832 C CA . VAL B 1 607 ? 21.047 24.406 27.078 1 97.75 607 VAL B CA 1
ATOM 10833 C C . VAL B 1 607 ? 22.297 25.016 26.469 1 97.75 607 VAL B C 1
ATOM 10835 O O . VAL B 1 607 ? 22.531 24.891 25.266 1 97.75 607 VAL B O 1
ATOM 10838 N N . GLY B 1 608 ? 23.078 25.719 27.297 1 96 608 GLY B N 1
ATOM 10839 C CA . GLY B 1 608 ? 24.344 26.25 26.828 1 96 608 GLY B CA 1
ATOM 10840 C C . GLY B 1 608 ? 25.266 25.172 26.266 1 96 608 GLY B C 1
ATOM 10841 O O . GLY B 1 608 ? 25.953 25.406 25.266 1 96 608 GLY B O 1
ATOM 10842 N N . ARG B 1 609 ? 25.203 24.031 26.906 1 94.44 609 ARG B N 1
ATOM 10843 C CA . ARG B 1 609 ? 26.078 22.922 26.5 1 94.44 609 ARG B CA 1
ATOM 10844 C C . ARG B 1 609 ? 25.641 22.359 25.156 1 94.44 609 ARG B C 1
ATOM 10846 O O . ARG B 1 609 ? 26.5 21.969 24.344 1 94.44 609 ARG B O 1
ATOM 10853 N N . ILE B 1 610 ? 24.391 22.359 24.875 1 96.75 610 ILE B N 1
ATOM 10854 C CA . ILE B 1 610 ? 23.938 21.656 23.672 1 96.75 610 ILE B CA 1
ATOM 10855 C C . ILE B 1 610 ? 23.625 22.656 22.578 1 96.75 610 ILE B C 1
ATOM 10857 O O . ILE B 1 610 ? 23.328 22.281 21.438 1 96.75 610 ILE B O 1
ATOM 10861 N N . ALA B 1 611 ? 23.703 23.953 22.812 1 96.44 611 ALA B N 1
ATOM 10862 C CA . ALA B 1 611 ? 23.266 25.016 21.906 1 96.44 611 ALA B CA 1
ATOM 10863 C C . ALA B 1 611 ? 23.922 24.875 20.547 1 96.44 611 ALA B C 1
ATOM 10865 O O . ALA B 1 611 ? 23.25 24.922 19.5 1 96.44 611 ALA B O 1
ATOM 10866 N N . ARG B 1 612 ? 25.234 24.719 20.516 1 96.12 612 ARG B N 1
ATOM 10867 C CA . ARG B 1 612 ? 25.969 24.656 19.266 1 96.12 612 ARG B CA 1
ATOM 10868 C C . ARG B 1 612 ? 25.531 23.453 18.438 1 96.12 612 ARG B C 1
ATOM 10870 O O . ARG B 1 612 ? 25.531 23.5 17.203 1 96.12 612 ARG B O 1
ATOM 10877 N N . HIS B 1 613 ? 25.188 22.359 19.078 1 97.81 613 HIS B N 1
ATOM 10878 C CA . HIS B 1 613 ? 24.75 21.156 18.391 1 97.81 613 HIS B CA 1
ATOM 10879 C C . HIS B 1 613 ? 23.328 21.281 17.875 1 97.81 613 HIS B C 1
ATOM 10881 O O . HIS B 1 613 ? 22.984 20.719 16.828 1 97.81 613 HIS B O 1
ATOM 10887 N N . GLY B 1 614 ? 22.469 22.016 18.641 1 97.88 614 GLY B N 1
ATOM 10888 C CA . GLY B 1 614 ? 21.156 22.344 18.125 1 97.88 614 GLY B CA 1
ATOM 10889 C C . GLY B 1 614 ? 21.219 23.188 16.859 1 97.88 614 GLY B C 1
ATOM 10890 O O . GLY B 1 614 ? 20.469 22.953 15.914 1 97.88 614 GLY B O 1
ATOM 10891 N N . TRP B 1 615 ? 22.156 24.172 16.875 1 97.94 615 TRP B N 1
ATOM 10892 C CA . TRP B 1 615 ? 22.344 25.016 15.703 1 97.94 615 TRP B CA 1
ATOM 10893 C C . TRP B 1 615 ? 22.875 24.188 14.531 1 97.94 615 TRP B C 1
ATOM 10895 O O . TRP B 1 615 ? 22.469 24.406 13.383 1 97.94 615 TRP B O 1
ATOM 10905 N N . ALA B 1 616 ? 23.734 23.234 14.836 1 98.12 616 ALA B N 1
ATOM 10906 C CA . ALA B 1 616 ? 24.266 22.359 13.797 1 98.12 616 ALA B CA 1
ATOM 10907 C C . ALA B 1 616 ? 23.156 21.547 13.141 1 98.12 616 ALA B C 1
ATOM 10909 O O . ALA B 1 616 ? 23.078 21.453 11.914 1 98.12 616 ALA B O 1
ATOM 10910 N N . ASP B 1 617 ? 22.281 20.953 13.969 1 98.44 617 ASP B N 1
ATOM 10911 C CA . ASP B 1 617 ? 21.172 20.172 13.461 1 98.44 617 ASP B CA 1
ATOM 10912 C C . ASP B 1 617 ? 20.203 21.047 12.648 1 98.44 617 ASP B C 1
ATOM 10914 O O . ASP B 1 617 ? 19.703 20.625 11.609 1 98.44 617 ASP B O 1
ATOM 10918 N N . SER B 1 618 ? 19.969 22.234 13.117 1 98.38 618 SER B N 1
ATOM 10919 C CA . SER B 1 618 ? 19.094 23.172 12.43 1 98.38 618 SER B CA 1
ATOM 10920 C C . SER B 1 618 ? 19.625 23.516 11.047 1 98.38 618 SER B C 1
ATOM 10922 O O . SER B 1 618 ? 18.891 23.516 10.062 1 98.38 618 SER B O 1
ATOM 10924 N N . LEU B 1 619 ? 20.906 23.875 11.016 1 98.5 619 LEU B N 1
ATOM 10925 C CA . LEU B 1 619 ? 21.531 24.219 9.742 1 98.5 619 LEU B CA 1
ATOM 10926 C C . LEU B 1 619 ? 21.531 23.016 8.797 1 98.5 619 LEU B C 1
ATOM 10928 O O . LEU B 1 619 ? 21.281 23.172 7.598 1 98.5 619 LEU B O 1
ATOM 10932 N N . GLY B 1 620 ? 21.812 21.875 9.375 1 98.69 620 GLY B N 1
ATOM 10933 C CA . GLY B 1 620 ? 21.828 20.656 8.562 1 98.69 620 GLY B CA 1
ATOM 10934 C C . GLY B 1 620 ? 20.484 20.359 7.93 1 98.69 620 GLY B C 1
ATOM 10935 O O . GLY B 1 620 ? 20.391 20.109 6.727 1 98.69 620 GLY B O 1
ATOM 10936 N N . GLN B 1 621 ? 19.422 20.297 8.758 1 98.31 621 GLN B N 1
ATOM 10937 C CA . GLN B 1 621 ? 18.109 19.984 8.219 1 98.31 621 GLN B CA 1
ATOM 10938 C C . GLN B 1 621 ? 17.656 21.031 7.195 1 98.31 621 GLN B C 1
ATOM 10940 O O . GLN B 1 621 ? 17.016 20.688 6.203 1 98.31 621 GLN B O 1
ATOM 10945 N N . LYS B 1 622 ? 18.016 22.297 7.441 1 98.69 622 LYS B N 1
ATOM 10946 C CA . LYS B 1 622 ? 17.641 23.375 6.512 1 98.69 622 LYS B CA 1
ATOM 10947 C C . LYS B 1 622 ? 18.359 23.203 5.172 1 98.69 622 LYS B C 1
ATOM 10949 O O . LYS B 1 622 ? 17.734 23.312 4.113 1 98.69 622 LYS B O 1
ATOM 10954 N N . LEU B 1 623 ? 19.625 22.938 5.223 1 98.75 623 LEU B N 1
ATOM 10955 C CA . LEU B 1 623 ? 20.406 22.75 4.008 1 98.75 623 LEU B CA 1
ATOM 10956 C C . LEU B 1 623 ? 19.859 21.578 3.188 1 98.75 623 LEU B C 1
ATOM 10958 O O . LEU B 1 623 ? 19.656 21.719 1.979 1 98.75 623 LEU B O 1
ATOM 10962 N N . LEU B 1 624 ? 19.641 20.469 3.854 1 98.88 624 LEU B N 1
ATOM 10963 C CA . LEU B 1 624 ? 19.172 19.266 3.172 1 98.88 624 LEU B CA 1
ATOM 10964 C C . LEU B 1 624 ? 17.781 19.469 2.578 1 98.88 624 LEU B C 1
ATOM 10966 O O . LEU B 1 624 ? 17.5 18.984 1.481 1 98.88 624 LEU B O 1
ATOM 10970 N N . GLN B 1 625 ? 16.938 20.156 3.266 1 98.81 625 GLN B N 1
ATOM 10971 C CA . GLN B 1 625 ? 15.602 20.438 2.742 1 98.81 625 GLN B CA 1
ATOM 10972 C C . GLN B 1 625 ? 15.68 21.328 1.504 1 98.81 625 GLN B C 1
ATOM 10974 O O . GLN B 1 625 ? 15.031 21.047 0.491 1 98.81 625 GLN B O 1
ATOM 10979 N N . LEU B 1 626 ? 16.438 22.391 1.577 1 98.81 626 LEU B N 1
ATOM 10980 C CA . LEU B 1 626 ? 16.453 23.406 0.533 1 98.81 626 LEU B CA 1
ATOM 10981 C C . LEU B 1 626 ? 17.062 22.859 -0.752 1 98.81 626 LEU B C 1
ATOM 10983 O O . LEU B 1 626 ? 16.672 23.25 -1.851 1 98.81 626 LEU B O 1
ATOM 10987 N N . LEU B 1 627 ? 17.969 21.938 -0.59 1 98.75 627 LEU B N 1
ATOM 10988 C CA . LEU B 1 627 ? 18.656 21.484 -1.787 1 98.75 627 LEU B CA 1
ATOM 10989 C C . LEU B 1 627 ? 18.188 20.094 -2.197 1 98.75 627 LEU B C 1
ATOM 10991 O O . LEU B 1 627 ? 18.578 19.594 -3.25 1 98.75 627 LEU B O 1
ATOM 10995 N N . GLY B 1 628 ? 17.328 19.453 -1.368 1 98.56 628 GLY B N 1
ATOM 10996 C CA . GLY B 1 628 ? 16.844 18.125 -1.663 1 98.56 628 GLY B CA 1
ATOM 10997 C C . GLY B 1 628 ? 15.75 18.109 -2.719 1 98.56 628 GLY B C 1
ATOM 10998 O O . GLY B 1 628 ? 15.391 19.156 -3.258 1 98.56 628 GLY B O 1
ATOM 10999 N N . PRO B 1 629 ? 15.219 16.922 -3.027 1 98.25 629 PRO B N 1
ATOM 11000 C CA . PRO B 1 629 ? 14.133 16.812 -4 1 98.25 629 PRO B CA 1
ATOM 11001 C C . PRO B 1 629 ? 12.852 17.5 -3.527 1 98.25 629 PRO B C 1
ATOM 11003 O O . PRO B 1 629 ? 12.523 17.453 -2.34 1 98.25 629 PRO B O 1
ATOM 11006 N N . GLY B 1 630 ? 12.086 18.062 -4.535 1 98.38 630 GLY B N 1
ATOM 11007 C CA . GLY B 1 630 ? 10.867 18.797 -4.242 1 98.38 630 GLY B CA 1
ATOM 11008 C C . GLY B 1 630 ? 11.047 20.312 -4.316 1 98.38 630 GLY B C 1
ATOM 11009 O O . GLY B 1 630 ? 12.094 20.797 -4.758 1 98.38 630 GLY B O 1
ATOM 11010 N N . VAL B 1 631 ? 10.008 21 -3.979 1 98.69 631 VAL B N 1
ATOM 11011 C CA . VAL B 1 631 ? 9.992 22.453 -3.879 1 98.69 631 VAL B CA 1
ATOM 11012 C C . VAL B 1 631 ? 9.969 22.875 -2.41 1 98.69 631 VAL B C 1
ATOM 11014 O O . VAL B 1 631 ? 8.93 22.781 -1.749 1 98.69 631 VAL B O 1
ATOM 11017 N N . PRO B 1 632 ? 11.109 23.344 -1.914 1 98.69 632 PRO B N 1
ATOM 11018 C CA . PRO B 1 632 ? 11.156 23.656 -0.485 1 98.69 632 PRO B CA 1
ATOM 11019 C C . PRO B 1 632 ? 10.336 24.906 -0.13 1 98.69 632 PRO B C 1
ATOM 11021 O O . PRO B 1 632 ? 10.359 25.891 -0.864 1 98.69 632 PRO B O 1
ATOM 11024 N N . ASP B 1 633 ? 9.648 24.781 0.948 1 98.75 633 ASP B N 1
ATOM 11025 C CA . ASP B 1 633 ? 8.922 25.922 1.517 1 98.75 633 ASP B CA 1
ATOM 11026 C C . ASP B 1 633 ? 9.617 26.453 2.768 1 98.75 633 ASP B C 1
ATOM 11028 O O . ASP B 1 633 ? 10.008 25.672 3.641 1 98.75 633 ASP B O 1
ATOM 11032 N N . VAL B 1 634 ? 9.852 27.703 2.76 1 98.69 634 VAL B N 1
ATOM 11033 C CA . VAL B 1 634 ? 10.336 28.391 3.947 1 98.69 634 VAL B CA 1
ATOM 11034 C C . VAL B 1 634 ? 9.164 29.062 4.672 1 98.69 634 VAL B C 1
ATOM 11036 O O . VAL B 1 634 ? 8.523 29.953 4.129 1 98.69 634 VAL B O 1
ATOM 11039 N N . TYR B 1 635 ? 8.875 28.641 5.859 1 98.12 635 TYR B N 1
ATOM 11040 C CA . TYR B 1 635 ? 7.836 29.266 6.664 1 98.12 635 TYR B CA 1
ATOM 11041 C C . TYR B 1 635 ? 8.312 30.609 7.215 1 98.12 635 TYR B C 1
ATOM 11043 O O . TYR B 1 635 ? 9.469 30.75 7.613 1 98.12 635 TYR B O 1
ATOM 11051 N N . GLN B 1 636 ? 7.488 31.547 7.242 1 97.38 636 GLN B N 1
ATOM 11052 C CA . GLN B 1 636 ? 7.859 32.906 7.582 1 97.38 636 GLN B CA 1
ATOM 11053 C C . GLN B 1 636 ? 8.68 32.969 8.867 1 97.38 636 GLN B C 1
ATOM 11055 O O . GLN B 1 636 ? 8.266 32.406 9.891 1 97.38 636 GLN B O 1
ATOM 11060 N N . GLY B 1 637 ? 9.828 33.531 8.727 1 96.69 637 GLY B N 1
ATOM 11061 C CA . GLY B 1 637 ? 10.648 33.781 9.898 1 96.69 637 GLY B CA 1
ATOM 11062 C C . GLY B 1 637 ? 11.68 32.719 10.148 1 96.69 637 GLY B C 1
ATOM 11063 O O . GLY B 1 637 ? 12.609 32.906 10.938 1 96.69 637 GLY B O 1
ATOM 11064 N N . THR B 1 638 ? 11.641 31.625 9.461 1 97.81 638 THR B N 1
ATOM 11065 C CA . THR B 1 638 ? 12.484 30.484 9.805 1 97.81 638 THR B CA 1
ATOM 11066 C C . THR B 1 638 ? 13.844 30.594 9.109 1 97.81 638 THR B C 1
ATOM 11068 O O . THR B 1 638 ? 14.68 29.703 9.219 1 97.81 638 THR B O 1
ATOM 11071 N N . GLU B 1 639 ? 14.094 31.688 8.352 1 97.88 639 GLU B N 1
ATOM 11072 C CA . GLU B 1 639 ? 15.43 31.922 7.805 1 97.88 639 GLU B CA 1
ATOM 11073 C C . GLU B 1 639 ? 16.391 32.406 8.883 1 97.88 639 GLU B C 1
ATOM 11075 O O . GLU B 1 639 ? 17.609 32.406 8.68 1 97.88 639 GLU B O 1
ATOM 11080 N N . LEU B 1 640 ? 15.922 32.75 10.055 1 97.25 640 LEU B N 1
ATOM 11081 C CA . LEU B 1 640 ? 16.672 32.938 11.297 1 97.25 640 LEU B CA 1
ATOM 11082 C C . LEU B 1 640 ? 16.25 31.891 12.328 1 97.25 640 LEU B C 1
ATOM 11084 O O . LEU B 1 640 ? 15.359 31.078 12.07 1 97.25 640 LEU B O 1
ATOM 11088 N N . TRP B 1 641 ? 16.969 31.906 13.5 1 96.19 641 TRP B N 1
ATOM 11089 C CA . TRP B 1 641 ? 16.531 31.016 14.57 1 96.19 641 TRP B CA 1
ATOM 11090 C C . TRP B 1 641 ? 15.094 31.328 14.984 1 96.19 641 TRP B C 1
ATOM 11092 O O . TRP B 1 641 ? 14.727 32.5 15.156 1 96.19 641 TRP B O 1
ATOM 11102 N N . GLU B 1 642 ? 14.305 30.312 14.961 1 92.44 642 GLU B N 1
ATOM 11103 C CA . GLU B 1 642 ? 12.906 30.484 15.344 1 92.44 642 GLU B CA 1
ATOM 11104 C C . GLU B 1 642 ? 12.547 29.578 16.516 1 92.44 642 GLU B C 1
ATOM 11106 O O . GLU B 1 642 ? 12.93 28.406 16.547 1 92.44 642 GLU B O 1
ATOM 11111 N N . ASP B 1 643 ? 11.867 30.047 17.516 1 94.25 643 ASP B N 1
ATOM 11112 C CA . ASP B 1 643 ? 11.586 29.312 18.734 1 94.25 643 ASP B CA 1
ATOM 11113 C C . ASP B 1 643 ? 10.078 29.188 18.969 1 94.25 643 ASP B C 1
ATOM 11115 O O . ASP B 1 643 ? 9.617 29.172 20.109 1 94.25 643 ASP B O 1
ATOM 11119 N N . SER B 1 644 ? 9.305 29.219 17.875 1 95.44 644 SER B N 1
ATOM 11120 C CA . SER B 1 644 ? 7.852 29.188 18.016 1 95.44 644 SER B CA 1
ATOM 11121 C C . SER B 1 644 ? 7.359 27.828 18.5 1 95.44 644 SER B C 1
ATOM 11123 O O . SER B 1 644 ? 7.977 26.797 18.203 1 95.44 644 SER B O 1
ATOM 11125 N N . LEU B 1 645 ? 6.375 27.891 19.234 1 96.75 645 LEU B N 1
ATOM 11126 C CA . LEU B 1 645 ? 5.57 26.719 19.609 1 96.75 645 LEU B CA 1
ATOM 11127 C C . LEU B 1 645 ? 4.242 26.734 18.859 1 96.75 645 LEU B C 1
ATOM 11129 O O . LEU B 1 645 ? 4.129 27.312 17.781 1 96.75 645 LEU B O 1
ATOM 11133 N N . VAL B 1 646 ? 3.258 26.156 19.266 1 94.62 646 VAL B N 1
ATOM 11134 C CA . VAL B 1 646 ? 2.039 25.875 18.516 1 94.62 646 VAL B CA 1
ATOM 11135 C C . VAL B 1 646 ? 1.218 27.156 18.375 1 94.62 646 VAL B C 1
ATOM 11137 O O . VAL B 1 646 ? 1.398 28.109 19.141 1 94.62 646 VAL B O 1
ATOM 11140 N N . ASP B 1 647 ? 0.29 27.297 17.359 1 90.88 647 ASP B N 1
ATOM 11141 C CA . ASP B 1 647 ? -0.61 28.422 17.156 1 90.88 647 ASP B CA 1
ATOM 11142 C C . ASP B 1 647 ? -1.309 28.797 18.469 1 90.88 647 ASP B C 1
ATOM 11144 O O . ASP B 1 647 ? -1.705 27.922 19.234 1 90.88 647 ASP B O 1
ATOM 11148 N N . PRO B 1 648 ? -1.214 29.984 18.719 1 92.62 648 PRO B N 1
ATOM 11149 C CA . PRO B 1 648 ? -0.923 31.094 17.812 1 92.62 648 PRO B CA 1
ATOM 11150 C C . PRO B 1 648 ? 0.528 31.562 17.906 1 92.62 648 PRO B C 1
ATOM 11152 O O . PRO B 1 648 ? 0.923 32.5 17.203 1 92.62 648 PRO B O 1
ATOM 11155 N N . ASP B 1 649 ? 1.289 30.906 18.703 1 94.75 649 ASP B N 1
ATOM 11156 C CA . ASP B 1 649 ? 2.684 31.297 18.875 1 94.75 649 ASP B CA 1
ATOM 11157 C C . ASP B 1 649 ? 3.436 31.266 17.547 1 94.75 649 ASP B C 1
ATOM 11159 O O . ASP B 1 649 ? 4.32 32.094 17.312 1 94.75 649 ASP B O 1
ATOM 11163 N N . ASN B 1 650 ? 3.129 30.391 16.688 1 94.12 650 ASN B N 1
ATOM 11164 C CA . ASN B 1 650 ? 3.826 30.234 15.406 1 94.12 650 ASN B CA 1
ATOM 11165 C C . ASN B 1 650 ? 3.244 31.141 14.328 1 94.12 650 ASN B C 1
ATOM 11167 O O . ASN B 1 650 ? 3.572 31 13.148 1 94.12 650 ASN B O 1
ATOM 11171 N N . ARG B 1 651 ? 2.395 32.062 14.742 1 94.25 651 ARG B N 1
ATOM 11172 C CA . ARG B 1 651 ? 1.854 33.031 13.797 1 94.25 651 ARG B CA 1
ATOM 11173 C C . ARG B 1 651 ? 2.262 34.438 14.18 1 94.25 651 ARG B C 1
ATOM 11175 O O . ARG B 1 651 ? 1.654 35.438 13.719 1 94.25 651 ARG B O 1
ATOM 11182 N N . ARG B 1 652 ? 3.258 34.531 14.938 1 92.38 652 ARG B N 1
ATOM 11183 C CA . ARG B 1 652 ? 3.754 35.844 15.352 1 92.38 652 ARG B CA 1
ATOM 11184 C C . ARG B 1 652 ? 4.277 36.625 14.156 1 92.38 652 ARG B C 1
ATOM 11186 O O . ARG B 1 652 ? 4.672 36.062 13.148 1 92.38 652 ARG B O 1
ATOM 11193 N N . VAL B 1 653 ? 4.254 37.906 14.352 1 91.44 653 VAL B N 1
ATOM 11194 C CA . VAL B 1 653 ? 4.727 38.781 13.281 1 91.44 653 VAL B CA 1
ATOM 11195 C C . VAL B 1 653 ? 6.234 38.625 13.117 1 91.44 653 VAL B C 1
ATOM 11197 O O . VAL B 1 653 ? 6.961 38.469 14.102 1 91.44 65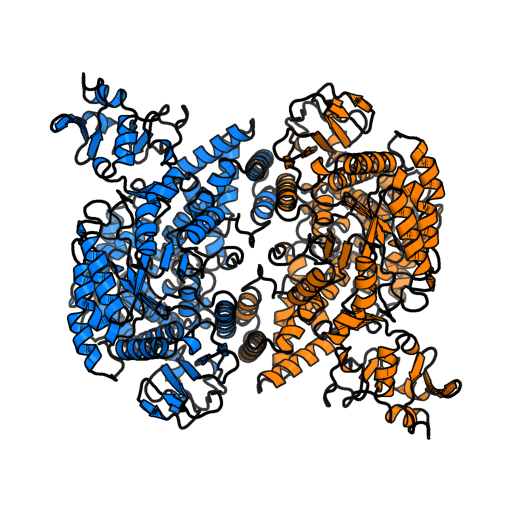3 VAL B O 1
ATOM 11200 N N . VAL B 1 654 ? 6.68 38.781 11.922 1 96.06 654 VAL B N 1
ATOM 11201 C CA . VAL B 1 654 ? 8.094 38.656 11.578 1 96.06 654 VAL B CA 1
ATOM 11202 C C . VAL B 1 654 ? 8.727 40.031 11.461 1 96.06 654 VAL B C 1
ATOM 11204 O O . VAL B 1 654 ? 8.141 40.938 10.867 1 96.06 654 VAL B O 1
ATOM 11207 N N . ASP B 1 655 ? 9.828 40.188 12.062 1 95.25 655 ASP B N 1
ATOM 11208 C CA . ASP B 1 655 ? 10.57 41.438 11.961 1 95.25 655 ASP B CA 1
ATOM 11209 C C . ASP B 1 655 ? 11.43 41.469 10.703 1 95.25 655 ASP B C 1
ATOM 11211 O O . ASP B 1 655 ? 12.609 41.125 10.742 1 95.25 655 ASP B O 1
ATOM 11215 N N . TYR B 1 656 ? 10.945 42.062 9.617 1 96.19 656 TYR B N 1
ATOM 11216 C CA . TYR B 1 656 ? 11.664 42.094 8.344 1 96.19 656 TYR B CA 1
ATOM 11217 C C . TYR B 1 656 ? 12.734 43.156 8.352 1 96.19 656 TYR B C 1
ATOM 11219 O O . TYR B 1 656 ? 13.672 43.125 7.547 1 96.19 656 TYR B O 1
ATOM 11227 N N . GLY B 1 657 ? 12.578 44.156 9.273 1 94.56 657 GLY B N 1
ATOM 11228 C CA . GLY B 1 657 ? 13.617 45.188 9.398 1 94.56 657 GLY B CA 1
ATOM 11229 C C . GLY B 1 657 ? 14.969 44.594 9.797 1 94.56 657 GLY B C 1
ATOM 11230 O O . GLY B 1 657 ? 15.969 44.844 9.117 1 94.56 657 GLY B O 1
ATOM 11231 N N . THR B 1 658 ? 14.914 43.844 10.844 1 94.31 658 THR B N 1
ATOM 11232 C CA . THR B 1 658 ? 16.141 43.188 11.305 1 94.31 658 THR B CA 1
ATOM 11233 C C . THR B 1 658 ? 16.672 42.25 10.234 1 94.31 658 THR B C 1
ATOM 11235 O O . THR B 1 658 ? 17.875 42.188 10 1 94.31 658 THR B O 1
ATOM 11238 N N . ARG B 1 659 ? 15.852 41.562 9.648 1 95.75 659 ARG B N 1
ATOM 11239 C CA . ARG B 1 659 ? 16.25 40.562 8.641 1 95.75 659 ARG B CA 1
ATOM 11240 C C . ARG B 1 659 ? 16.891 41.25 7.434 1 95.75 659 ARG B C 1
ATOM 11242 O O . ARG B 1 659 ? 17.875 40.75 6.898 1 95.75 659 ARG B O 1
ATOM 11249 N N . ARG B 1 660 ? 16.375 42.375 7.008 1 93.69 660 ARG B N 1
ATOM 11250 C CA . ARG B 1 660 ? 16.953 43.125 5.91 1 93.69 660 ARG B CA 1
ATOM 11251 C C . ARG B 1 660 ? 18.375 43.594 6.238 1 93.69 660 ARG B C 1
ATOM 11253 O O . ARG B 1 660 ? 19.266 43.5 5.395 1 93.69 660 ARG B O 1
ATOM 11260 N N . SER B 1 661 ? 18.5 43.969 7.426 1 93.62 661 SER B N 1
ATOM 11261 C CA . SER B 1 661 ? 19.812 44.469 7.859 1 93.62 661 SER B CA 1
ATOM 11262 C C . SER B 1 661 ? 20.828 43.344 7.891 1 93.62 661 SER B C 1
ATOM 11264 O O . SER B 1 661 ? 21.984 43.531 7.52 1 93.62 661 SER B O 1
ATOM 11266 N N . LEU B 1 662 ? 20.375 42.219 8.32 1 93.81 662 LEU B N 1
ATOM 11267 C CA . LEU B 1 662 ? 21.281 41.094 8.469 1 93.81 662 LEU B CA 1
ATOM 11268 C C . LEU B 1 662 ? 21.609 40.469 7.109 1 93.81 662 LEU B C 1
ATOM 11270 O O . LEU B 1 662 ? 22.672 39.875 6.938 1 93.81 662 LEU B O 1
ATOM 11274 N N . LEU B 1 663 ? 20.734 40.594 6.195 1 91.62 663 LEU B N 1
ATOM 11275 C CA . LEU B 1 663 ? 20.922 40 4.871 1 91.62 663 LEU B CA 1
ATOM 11276 C C . LEU B 1 663 ? 22.125 40.625 4.164 1 91.62 663 LEU B C 1
ATOM 11278 O O . LEU B 1 663 ? 22.781 39.969 3.352 1 91.62 663 LEU B O 1
ATOM 11282 N N . GLU B 1 664 ? 22.484 41.812 4.531 1 85.5 664 GLU B N 1
ATOM 11283 C CA . GLU B 1 664 ? 23.578 42.562 3.91 1 85.5 664 GLU B CA 1
ATOM 11284 C C . GLU B 1 664 ? 24.922 42.156 4.5 1 85.5 664 GLU B C 1
ATOM 11286 O O . GLU B 1 664 ? 25.969 42.406 3.896 1 85.5 664 GLU B O 1
ATOM 11291 N N . SER B 1 665 ? 24.984 41.5 5.574 1 81.94 665 SER B N 1
ATOM 11292 C CA . SER B 1 665 ? 26.219 41.188 6.293 1 81.94 665 SER B CA 1
ATOM 11293 C C . SER B 1 665 ? 26.938 40 5.664 1 81.94 665 SER B C 1
ATOM 11295 O O . SER B 1 665 ? 28.156 39.844 5.828 1 81.94 665 SER B O 1
ATOM 11297 N N . GLY B 1 666 ? 26.438 39.219 4.828 1 76.75 666 GLY B N 1
ATOM 11298 C CA . GLY B 1 666 ? 27.062 38.094 4.184 1 76.75 666 GLY B CA 1
ATOM 11299 C C . GLY B 1 666 ? 27.359 36.938 5.137 1 76.75 666 GLY B C 1
ATOM 11300 O O . GLY B 1 666 ? 26.547 36.625 5.996 1 76.75 666 GLY B O 1
ATOM 11301 N N . ALA B 1 667 ? 28.625 36.281 5.047 1 77.94 667 ALA B N 1
ATOM 11302 C CA . ALA B 1 667 ? 29.016 35.125 5.867 1 77.94 667 ALA B CA 1
ATOM 11303 C C . ALA B 1 667 ? 29.234 35.562 7.316 1 77.94 667 ALA B C 1
ATOM 11305 O O . ALA B 1 667 ? 29.812 36.625 7.586 1 77.94 667 ALA B O 1
ATOM 11306 N N . ALA B 1 668 ? 28.609 34.75 8.188 1 85 668 ALA B N 1
ATOM 11307 C CA . ALA B 1 668 ? 28.656 35.062 9.617 1 85 668 ALA B CA 1
ATOM 11308 C C . ALA B 1 668 ? 28.969 33.812 10.43 1 85 668 ALA B C 1
ATOM 11310 O O . ALA B 1 668 ? 28.766 32.688 9.961 1 85 668 ALA B O 1
ATOM 11311 N N . PRO B 1 669 ? 29.484 34 11.625 1 90.25 669 PRO B N 1
ATOM 11312 C CA . PRO B 1 669 ? 29.703 32.875 12.516 1 90.25 669 PRO B CA 1
ATOM 11313 C C . PRO B 1 669 ? 28.406 32.25 13.008 1 90.25 669 PRO B C 1
ATOM 11315 O O . PRO B 1 669 ? 27.359 32.906 12.992 1 90.25 669 PRO B O 1
ATOM 11318 N N . ILE B 1 670 ? 28.5 31.047 13.398 1 94.75 670 ILE B N 1
ATOM 11319 C CA . ILE B 1 670 ? 27.344 30.359 13.969 1 94.75 670 ILE B CA 1
ATOM 11320 C C . ILE B 1 670 ? 27.188 30.766 15.43 1 94.75 670 ILE B C 1
ATOM 11322 O O . ILE B 1 670 ? 27.938 30.328 16.297 1 94.75 670 ILE B O 1
ATOM 11326 N N . ASP B 1 671 ? 26.219 31.547 15.68 1 93.75 671 ASP B N 1
ATOM 11327 C CA . ASP B 1 671 ? 25.938 32.031 17.031 1 93.75 671 ASP B CA 1
ATOM 11328 C C . ASP B 1 671 ? 24.453 32.281 17.234 1 93.75 671 ASP B C 1
ATOM 11330 O O . ASP B 1 671 ? 23.625 31.812 16.453 1 93.75 671 ASP B O 1
ATOM 11334 N N . ALA B 1 672 ? 24.141 32.938 18.266 1 93.5 672 ALA B N 1
ATOM 11335 C CA . ALA B 1 672 ? 22.75 33.094 18.703 1 93.5 672 ALA B CA 1
ATOM 11336 C C . ALA B 1 672 ? 21.984 34.062 17.797 1 93.5 672 ALA B C 1
ATOM 11338 O O . ALA B 1 672 ? 20.75 34.094 17.828 1 93.5 672 ALA B O 1
ATOM 11339 N N . THR B 1 673 ? 22.625 34.812 16.906 1 92.31 673 THR B N 1
ATOM 11340 C CA . THR B 1 673 ? 21.953 35.781 16.062 1 92.31 673 THR B CA 1
ATOM 11341 C C . THR B 1 673 ? 21.188 35.094 14.938 1 92.31 673 THR B C 1
ATOM 11343 O O . THR B 1 673 ? 20.234 35.656 14.398 1 92.31 673 THR B O 1
ATOM 11346 N N . GLY B 1 674 ? 21.672 33.938 14.555 1 95.31 674 GLY B N 1
ATOM 11347 C CA . GLY B 1 674 ? 21.031 33.219 13.469 1 95.31 674 GLY B CA 1
ATOM 11348 C C . GLY B 1 674 ? 21.453 33.688 12.094 1 95.31 674 GLY B C 1
ATOM 11349 O O . GLY B 1 674 ? 20.953 33.188 11.078 1 95.31 674 GLY B O 1
ATOM 11350 N N . THR B 1 675 ? 22.422 34.594 11.992 1 96.19 675 THR B N 1
ATOM 11351 C CA . THR B 1 675 ? 22.844 35.156 10.719 1 96.19 675 THR B CA 1
ATOM 11352 C C . THR B 1 675 ? 23.422 34.094 9.805 1 96.19 675 THR B C 1
ATOM 11354 O O . THR B 1 675 ? 23.266 34.156 8.586 1 96.19 675 THR B O 1
ATOM 11357 N N . ALA B 1 676 ? 24.094 33.125 10.398 1 95.88 676 ALA B N 1
ATOM 11358 C CA . ALA B 1 676 ? 24.625 32 9.609 1 95.88 676 ALA B CA 1
ATOM 11359 C C . ALA B 1 676 ? 23.5 31.266 8.883 1 95.88 676 ALA B C 1
ATOM 11361 O O . ALA B 1 676 ? 23.672 30.812 7.746 1 95.88 676 ALA B O 1
ATOM 11362 N N . LYS B 1 677 ? 22.406 31.078 9.555 1 97.56 677 LYS B N 1
ATOM 11363 C CA . LYS B 1 677 ? 21.25 30.406 8.945 1 97.56 677 LYS B CA 1
ATOM 11364 C C . LYS B 1 677 ? 20.672 31.234 7.809 1 97.56 677 LYS B C 1
ATOM 11366 O O . LYS B 1 677 ? 20.312 30.703 6.762 1 97.56 677 LYS B O 1
ATOM 11371 N N . LEU B 1 678 ? 20.531 32.5 8.031 1 97.75 678 LEU B N 1
ATOM 11372 C CA . LEU B 1 678 ? 20.047 33.406 6.996 1 97.75 678 LEU B CA 1
ATOM 11373 C C . LEU B 1 678 ? 20.938 33.344 5.754 1 97.75 678 LEU B C 1
ATOM 11375 O O . LEU B 1 678 ? 20.422 33.312 4.629 1 97.75 678 LEU B O 1
ATOM 11379 N N . HIS B 1 679 ? 22.203 33.344 5.992 1 97 679 HIS B N 1
ATOM 11380 C CA . HIS B 1 679 ? 23.156 33.25 4.895 1 97 679 HIS B CA 1
ATOM 11381 C C . HIS B 1 679 ? 22.984 31.938 4.125 1 97 679 HIS B C 1
ATOM 11383 O O . HIS B 1 679 ? 23.016 31.922 2.893 1 97 679 HIS B O 1
ATOM 11389 N N . LEU B 1 680 ? 22.844 30.859 4.84 1 97.5 680 LEU B N 1
ATOM 11390 C CA . LEU B 1 680 ? 22.625 29.562 4.23 1 97.5 680 LEU B CA 1
ATOM 11391 C C . LEU B 1 680 ? 21.344 29.562 3.383 1 97.5 680 LEU B C 1
ATOM 11393 O O . LEU B 1 680 ? 21.359 29.109 2.236 1 97.5 680 LEU B O 1
ATOM 11397 N N . VAL B 1 681 ? 20.25 30.062 3.904 1 98.44 681 VAL B N 1
ATOM 11398 C CA . VAL B 1 681 ? 18.969 30.109 3.213 1 98.44 681 VAL B CA 1
ATOM 11399 C C . VAL B 1 681 ? 19.078 30.938 1.943 1 98.44 681 VAL B C 1
ATOM 11401 O O . VAL B 1 681 ? 18.672 30.516 0.865 1 98.44 681 VAL B O 1
ATOM 11404 N N . ARG B 1 682 ? 19.672 32.125 2.072 1 97.81 682 ARG B N 1
ATOM 11405 C CA . ARG B 1 682 ? 19.844 33.031 0.926 1 97.81 682 ARG B CA 1
ATOM 11406 C C . ARG B 1 682 ? 20.672 32.375 -0.166 1 97.81 682 ARG B C 1
ATOM 11408 O O . ARG B 1 682 ? 20.312 32.406 -1.345 1 97.81 682 ARG B O 1
ATOM 11415 N N . THR B 1 683 ? 21.766 31.75 0.241 1 97.56 683 THR B N 1
ATOM 11416 C CA . THR B 1 683 ? 22.656 31.125 -0.717 1 97.56 683 THR B CA 1
ATOM 11417 C C . THR B 1 683 ? 21.953 29.984 -1.445 1 97.56 683 THR B C 1
ATOM 11419 O O . THR B 1 683 ? 22.016 29.891 -2.672 1 97.56 683 THR B O 1
ATOM 11422 N N . ALA B 1 684 ? 21.281 29.125 -0.714 1 98.56 684 ALA B N 1
ATOM 11423 C CA . ALA B 1 684 ? 20.609 27.953 -1.284 1 98.56 684 ALA B CA 1
ATOM 11424 C C . ALA B 1 684 ? 19.453 28.375 -2.195 1 98.56 684 ALA B C 1
ATOM 11426 O O . ALA B 1 684 ? 19.297 27.844 -3.295 1 98.56 684 ALA B O 1
ATOM 11427 N N . LEU B 1 685 ? 18.609 29.312 -1.752 1 98.62 685 LEU B N 1
ATOM 11428 C CA . LEU B 1 685 ? 17.469 29.75 -2.547 1 98.62 685 LEU B CA 1
ATOM 11429 C C . LEU B 1 685 ? 17.938 30.438 -3.828 1 98.62 685 LEU B C 1
ATOM 11431 O O . LEU B 1 685 ? 17.328 30.266 -4.887 1 98.62 685 LEU B O 1
ATOM 11435 N N . THR B 1 686 ? 18.953 31.281 -3.721 1 97.56 686 THR B N 1
ATOM 11436 C CA . THR B 1 686 ? 19.5 31.938 -4.906 1 97.56 686 THR B CA 1
ATOM 11437 C C . THR B 1 686 ? 20.016 30.906 -5.906 1 97.56 686 THR B C 1
ATOM 11439 O O . THR B 1 686 ? 19.781 31.016 -7.109 1 97.56 686 THR B O 1
ATOM 11442 N N . LEU B 1 687 ? 20.688 29.953 -5.359 1 97.94 687 LEU B N 1
ATOM 11443 C CA . LEU B 1 687 ? 21.203 28.891 -6.207 1 97.94 687 LEU B CA 1
ATOM 11444 C C . LEU B 1 687 ? 20.078 28.188 -6.949 1 97.94 687 LEU B C 1
ATOM 11446 O O . LEU B 1 687 ? 20.188 27.891 -8.141 1 97.94 687 LEU B O 1
ATOM 11450 N N . ARG B 1 688 ? 18.984 27.859 -6.32 1 98.12 688 ARG B N 1
ATOM 11451 C CA . ARG B 1 688 ? 17.844 27.219 -6.938 1 98.12 688 ARG B CA 1
ATOM 11452 C C . ARG B 1 688 ? 17.234 28.094 -8.016 1 98.12 688 ARG B C 1
ATOM 11454 O O . ARG B 1 688 ? 16.906 27.625 -9.109 1 98.12 688 ARG B O 1
ATOM 11461 N N . ARG B 1 689 ? 17.047 29.312 -7.688 1 97.44 689 ARG B N 1
ATOM 11462 C CA . ARG B 1 689 ? 16.422 30.25 -8.609 1 97.44 689 ARG B CA 1
ATOM 11463 C C . ARG B 1 689 ? 17.25 30.422 -9.875 1 97.44 689 ARG B C 1
ATOM 11465 O O . ARG B 1 689 ? 16.703 30.5 -10.977 1 97.44 689 ARG B O 1
ATOM 11472 N N . GLU B 1 690 ? 18.516 30.453 -9.727 1 96.75 690 GLU B N 1
ATOM 11473 C CA . GLU B 1 690 ? 19.422 30.688 -10.852 1 96.75 690 GLU B CA 1
ATOM 11474 C C . GLU B 1 690 ? 19.641 29.422 -11.664 1 96.75 690 GLU B C 1
ATOM 11476 O O . GLU B 1 690 ? 20.047 29.484 -12.828 1 96.75 690 GLU B O 1
ATOM 11481 N N . ASN B 1 691 ? 19.375 28.266 -11.039 1 97 691 ASN B N 1
ATOM 11482 C CA . ASN B 1 691 ? 19.625 27 -11.703 1 97 691 ASN B CA 1
ATOM 11483 C C . ASN B 1 691 ? 18.469 26.031 -11.531 1 97 691 ASN B C 1
ATOM 11485 O O . ASN B 1 691 ? 18.641 24.922 -11 1 97 691 ASN B O 1
ATOM 11489 N N . PRO B 1 692 ? 17.297 26.344 -12.055 1 96.69 692 PRO B N 1
ATOM 11490 C CA . PRO B 1 692 ? 16.109 25.516 -11.812 1 96.69 692 PRO B CA 1
ATOM 11491 C C . PRO B 1 692 ? 16.281 24.078 -12.289 1 96.69 692 PRO B C 1
ATOM 11493 O O . PRO B 1 692 ? 15.773 23.156 -11.656 1 96.69 692 PRO B O 1
ATOM 11496 N N . SER B 1 693 ? 17.047 23.781 -13.336 1 95.81 693 SER B N 1
ATOM 11497 C CA . SER B 1 693 ? 17.172 22.453 -13.922 1 95.81 693 SER B CA 1
ATOM 11498 C C . SER B 1 693 ? 17.953 21.516 -13.016 1 95.81 693 SER B C 1
ATOM 11500 O O . SER B 1 693 ? 17.891 20.297 -13.172 1 95.81 693 SER B O 1
ATOM 11502 N N . TRP B 1 694 ? 18.781 22.156 -12.031 1 97.12 694 TRP B N 1
ATOM 11503 C CA . TRP B 1 694 ? 19.516 21.328 -11.078 1 97.12 694 TRP B CA 1
ATOM 11504 C C . TRP B 1 694 ? 18.562 20.625 -10.125 1 97.12 694 TRP B C 1
ATOM 11506 O O . TRP B 1 694 ? 18.922 19.609 -9.523 1 97.12 694 TRP B O 1
ATOM 11516 N N . PHE B 1 695 ? 17.375 21.156 -9.992 1 96.75 695 PHE B N 1
ATOM 11517 C CA . PHE B 1 695 ? 16.484 20.719 -8.914 1 96.75 695 PHE B CA 1
ATOM 11518 C C . PHE B 1 695 ? 15.172 20.188 -9.477 1 96.75 695 PHE B C 1
ATOM 11520 O O . PHE B 1 695 ? 14.672 19.141 -9.039 1 96.75 695 PHE B O 1
ATOM 11527 N N . ASP B 1 696 ? 14.578 20.906 -10.445 1 95.31 696 ASP B N 1
ATOM 11528 C CA . ASP B 1 696 ? 13.359 20.453 -11.102 1 95.31 696 ASP B CA 1
ATOM 11529 C C . ASP B 1 696 ? 13.625 19.234 -11.969 1 95.31 696 ASP B C 1
ATOM 11531 O O . ASP B 1 696 ? 14.188 19.344 -13.062 1 95.31 696 ASP B O 1
ATOM 11535 N N . HIS B 1 697 ? 13.203 18.016 -11.492 1 94.69 697 HIS B N 1
ATOM 11536 C CA . HIS B 1 697 ? 13.453 16.734 -12.148 1 94.69 697 HIS B CA 1
ATOM 11537 C C . HIS B 1 697 ? 14.945 16.453 -12.242 1 94.69 697 HIS B C 1
ATOM 11539 O O . HIS B 1 697 ? 15.398 15.797 -13.18 1 94.69 697 HIS B O 1
ATOM 11545 N N . GLY B 1 698 ? 15.68 17.062 -11.305 1 96.62 698 GLY B N 1
ATOM 11546 C CA . GLY B 1 698 ? 17.109 16.828 -11.266 1 96.62 698 GLY B CA 1
ATOM 11547 C C . GLY B 1 698 ? 17.484 15.469 -10.695 1 96.62 698 GLY B C 1
ATOM 11548 O O . GLY B 1 698 ? 16.688 14.859 -9.977 1 96.62 698 GLY B O 1
ATOM 11549 N N . GLU B 1 699 ? 18.719 15.086 -10.984 1 96.5 699 GLU B N 1
ATOM 11550 C CA . GLU B 1 699 ? 19.219 13.805 -10.492 1 96.5 699 GLU B CA 1
ATOM 11551 C C . GLU B 1 699 ? 19.594 13.891 -9.016 1 96.5 699 GLU B C 1
ATOM 11553 O O . GLU B 1 699 ? 20.125 14.906 -8.57 1 96.5 699 GLU B O 1
ATOM 11558 N N . TYR B 1 700 ? 19.297 12.898 -8.266 1 97.81 700 TYR B N 1
ATOM 11559 C CA . TYR B 1 700 ? 19.656 12.758 -6.859 1 97.81 700 TYR B CA 1
ATOM 11560 C C . TYR B 1 700 ? 20.641 11.609 -6.664 1 97.81 700 TYR B C 1
ATOM 11562 O O . TYR B 1 700 ? 20.375 10.484 -7.086 1 97.81 700 TYR B O 1
ATOM 11570 N N . ARG B 1 701 ? 21.766 11.844 -6.023 1 96.94 701 ARG B N 1
ATOM 11571 C CA . ARG B 1 701 ? 22.75 10.812 -5.699 1 96.94 701 ARG B CA 1
ATOM 11572 C C . ARG B 1 701 ? 23.234 10.953 -4.262 1 96.94 701 ARG B C 1
ATOM 11574 O O . ARG B 1 701 ? 23.672 12.031 -3.854 1 96.94 701 ARG B O 1
ATOM 11581 N N . PRO B 1 702 ? 23.219 9.875 -3.49 1 97.38 702 PRO B N 1
ATOM 11582 C CA . PRO B 1 702 ? 23.75 9.938 -2.131 1 97.38 702 PRO B CA 1
ATOM 11583 C C . PRO B 1 702 ? 25.266 10.156 -2.104 1 97.38 702 PRO B C 1
ATOM 11585 O O . PRO B 1 702 ? 25.969 9.695 -3.004 1 97.38 702 PRO B O 1
ATOM 11588 N N . ILE B 1 703 ? 25.719 10.82 -1.146 1 97.19 703 ILE B N 1
ATOM 11589 C CA . ILE B 1 703 ? 27.141 10.938 -0.858 1 97.19 703 ILE B CA 1
ATOM 11590 C C . ILE B 1 703 ? 27.453 10.289 0.489 1 97.19 703 ILE B C 1
ATOM 11592 O O . ILE B 1 703 ? 26.781 10.57 1.487 1 97.19 703 ILE B O 1
ATOM 11596 N N . PHE B 1 704 ? 28.375 9.477 0.476 1 95.06 704 PHE B N 1
ATOM 11597 C CA . PHE B 1 704 ? 28.812 8.789 1.688 1 95.06 704 PHE B CA 1
ATOM 11598 C C . PHE B 1 704 ? 30.25 9.148 2.033 1 95.06 704 PHE B C 1
ATOM 11600 O O . PHE B 1 704 ? 30.875 9.961 1.344 1 95.06 704 PHE B O 1
ATOM 11607 N N . ALA B 1 705 ? 30.656 8.695 3.195 1 95.12 705 ALA B N 1
ATOM 11608 C CA . ALA B 1 705 ? 32.031 8.875 3.648 1 95.12 705 ALA B CA 1
ATOM 11609 C C . ALA B 1 705 ? 32.625 7.562 4.156 1 95.12 705 ALA B C 1
ATOM 11611 O O . ALA B 1 705 ? 31.891 6.59 4.371 1 95.12 705 ALA B O 1
ATOM 11612 N N . SER B 1 706 ? 33.906 7.539 4.195 1 92.12 706 SER B N 1
ATOM 11613 C CA . SER B 1 706 ? 34.625 6.438 4.816 1 92.12 706 SER B CA 1
ATOM 11614 C C . SER B 1 706 ? 35.469 6.922 5.992 1 92.12 706 SER B C 1
ATOM 11616 O O . SER B 1 706 ? 35.781 8.109 6.082 1 92.12 706 SER B O 1
ATOM 11618 N N . GLY B 1 707 ? 35.781 5.988 6.844 1 92.38 707 GLY B N 1
ATOM 11619 C CA . GLY B 1 707 ? 36.562 6.324 8.008 1 92.38 707 GLY B CA 1
ATOM 11620 C C . GLY B 1 707 ? 35.75 6.324 9.297 1 92.38 707 GLY B C 1
ATOM 11621 O O . GLY B 1 707 ? 34.594 5.969 9.305 1 92.38 707 GLY B O 1
ATOM 11622 N N . SER B 1 708 ? 36.375 6.727 10.398 1 92.19 708 SER B N 1
ATOM 11623 C CA . SER B 1 708 ? 35.844 6.574 11.75 1 92.19 708 SER B CA 1
ATOM 11624 C C . SER B 1 708 ? 34.625 7.465 11.961 1 92.19 708 SER B C 1
ATOM 11626 O O . SER B 1 708 ? 33.75 7.145 12.773 1 92.19 708 SER B O 1
ATOM 11628 N N . GLY B 1 709 ? 34.562 8.586 11.266 1 94.75 709 GLY B N 1
ATOM 11629 C CA . GLY B 1 709 ? 33.438 9.516 11.453 1 94.75 709 GLY B CA 1
ATOM 11630 C C . GLY B 1 709 ? 32.406 9.43 10.352 1 94.75 709 GLY B C 1
ATOM 11631 O O . GLY B 1 709 ? 31.562 10.312 10.227 1 94.75 709 GLY B O 1
ATOM 11632 N N . SER B 1 710 ? 32.438 8.352 9.523 1 93.5 710 SER B N 1
ATOM 11633 C CA . SER B 1 710 ? 31.578 8.242 8.352 1 93.5 710 SER B CA 1
ATOM 11634 C C . SER B 1 710 ? 30.109 8.281 8.742 1 93.5 710 SER B C 1
ATOM 11636 O O . SER B 1 710 ? 29.281 8.828 8.016 1 93.5 710 SER B O 1
ATOM 11638 N N . GLY B 1 711 ? 29.797 7.777 9.953 1 92.75 711 GLY B N 1
ATOM 11639 C CA . GLY B 1 711 ? 28.422 7.73 10.414 1 92.75 711 GLY B CA 1
ATOM 11640 C C . GLY B 1 711 ? 27.859 9.094 10.773 1 92.75 711 GLY B C 1
ATOM 11641 O O . GLY B 1 711 ? 26.641 9.25 10.922 1 92.75 711 GLY B O 1
ATOM 11642 N N . HIS B 1 712 ? 28.703 10.117 10.789 1 97.12 712 HIS B N 1
ATOM 11643 C CA . HIS B 1 712 ? 28.297 11.453 11.188 1 97.12 712 HIS B CA 1
ATOM 11644 C C . HIS B 1 712 ? 28.016 12.328 9.969 1 97.12 712 HIS B C 1
ATOM 11646 O O . HIS B 1 712 ? 27.672 13.508 10.109 1 97.12 712 HIS B O 1
ATOM 11652 N N . LEU B 1 713 ? 28.125 11.727 8.781 1 97.5 713 LEU B N 1
ATOM 11653 C CA . LEU B 1 713 ? 27.875 12.477 7.551 1 97.5 713 LEU B CA 1
ATOM 11654 C C . LEU B 1 713 ? 26.562 12.07 6.914 1 97.5 713 LEU B C 1
ATOM 11656 O O . LEU B 1 713 ? 26.234 10.883 6.863 1 97.5 713 LEU B O 1
ATOM 11660 N N . VAL B 1 714 ? 25.781 13.039 6.461 1 98.12 714 VAL B N 1
ATOM 11661 C CA . VAL B 1 714 ? 24.703 12.828 5.516 1 98.12 714 VAL B CA 1
ATOM 11662 C C . VAL B 1 714 ? 24.781 13.859 4.391 1 98.12 714 VAL B C 1
ATOM 11664 O O . VAL B 1 714 ? 25.125 15.023 4.629 1 98.12 714 VAL B O 1
ATOM 11667 N N . GLY B 1 715 ? 24.688 13.414 3.191 1 98.31 715 GLY B N 1
ATOM 11668 C CA . GLY B 1 715 ? 24.781 14.359 2.086 1 98.31 715 GLY B CA 1
ATOM 11669 C C . GLY B 1 715 ? 24.391 13.742 0.75 1 98.31 715 GLY B C 1
ATOM 11670 O O . GLY B 1 715 ? 24.25 12.523 0.642 1 98.31 715 GLY B O 1
ATOM 11671 N N . PHE B 1 716 ? 24.203 14.516 -0.209 1 98.69 716 PHE B N 1
ATOM 11672 C CA . PHE B 1 716 ? 23.828 14.094 -1.552 1 98.69 716 PHE B CA 1
ATOM 11673 C C . PHE B 1 716 ? 24.25 15.125 -2.588 1 98.69 716 PHE B C 1
ATOM 11675 O O . PHE B 1 716 ? 24.625 16.25 -2.234 1 98.69 716 PHE B O 1
ATOM 11682 N N . SER B 1 717 ? 24.266 14.75 -3.814 1 98.31 717 SER B N 1
ATOM 11683 C CA . SER B 1 717 ? 24.469 15.656 -4.938 1 98.31 717 SER B CA 1
ATOM 11684 C C . SER B 1 717 ? 23.219 15.758 -5.812 1 98.31 717 SER B C 1
ATOM 11686 O O . SER B 1 717 ? 22.375 14.875 -5.789 1 98.31 717 SER B O 1
ATOM 11688 N N . ARG B 1 718 ? 23.078 16.891 -6.461 1 98 718 ARG B N 1
ATOM 11689 C CA . ARG B 1 718 ? 22.016 17.203 -7.406 1 98 718 ARG B CA 1
ATOM 11690 C C . ARG B 1 718 ? 22.578 17.75 -8.711 1 98 718 ARG B C 1
ATOM 11692 O O . ARG B 1 718 ? 23.703 18.266 -8.734 1 98 718 ARG B O 1
ATOM 11699 N N . GLY B 1 719 ? 21.844 17.688 -9.75 1 97.44 719 GLY B N 1
ATOM 11700 C CA . GLY B 1 719 ? 22.172 18.219 -11.062 1 97.44 719 GLY B CA 1
ATOM 11701 C C . GLY B 1 719 ? 21.172 17.797 -12.133 1 97.44 719 GLY B C 1
ATOM 11702 O O . GLY B 1 719 ? 20.266 17 -11.867 1 97.44 719 GLY B O 1
ATOM 11703 N N . PRO B 1 720 ? 21.312 18.469 -13.32 1 96.44 720 PRO B N 1
ATOM 11704 C CA . PRO B 1 720 ? 20.422 18.047 -14.406 1 96.44 720 PRO B CA 1
ATOM 11705 C C . PRO B 1 720 ? 20.547 16.562 -14.75 1 96.44 720 PRO B C 1
ATOM 11707 O O . PRO B 1 720 ? 21.656 16.016 -14.711 1 96.44 720 PRO B O 1
ATOM 11710 N N . ALA B 1 721 ? 19.453 16.016 -15.07 1 91.69 721 ALA B N 1
ATOM 11711 C CA . ALA B 1 721 ? 19.453 14.602 -15.422 1 91.69 721 ALA B CA 1
ATOM 11712 C C . ALA B 1 721 ? 20.422 14.312 -16.547 1 91.69 721 ALA B C 1
ATOM 11714 O O . ALA B 1 721 ? 20.438 15.016 -17.562 1 91.69 721 ALA B O 1
ATOM 11715 N N . GLY B 1 722 ? 21.234 13.336 -16.406 1 89.69 722 GLY B N 1
ATOM 11716 C CA . GLY B 1 722 ? 22.141 12.914 -17.453 1 89.69 722 GLY B CA 1
ATOM 11717 C C . GLY B 1 722 ? 23.469 13.648 -17.422 1 89.69 722 GLY B C 1
ATOM 11718 O O . GLY B 1 722 ? 24.406 13.281 -18.156 1 89.69 722 GLY B O 1
ATOM 11719 N N . ASP B 1 723 ? 23.609 14.664 -16.562 1 91.88 723 ASP B N 1
ATOM 11720 C CA . ASP B 1 723 ? 24.828 15.461 -16.453 1 91.88 723 ASP B CA 1
ATOM 11721 C C . ASP B 1 723 ? 25.516 15.219 -15.117 1 91.88 723 ASP B C 1
ATOM 11723 O O . ASP B 1 723 ? 24.938 14.617 -14.211 1 91.88 723 ASP B O 1
ATOM 11727 N N . PRO B 1 724 ? 26.781 15.555 -15.07 1 94.12 724 PRO B N 1
ATOM 11728 C CA . PRO B 1 724 ? 27.453 15.5 -13.773 1 94.12 724 PRO B CA 1
ATOM 11729 C C . PRO B 1 724 ? 26.766 16.359 -12.719 1 94.12 724 PRO B C 1
ATOM 11731 O O . PRO B 1 724 ? 26.141 17.375 -13.055 1 94.12 724 PRO B O 1
ATOM 11734 N N . PRO B 1 725 ? 26.922 15.961 -11.508 1 96.88 725 PRO B N 1
ATOM 11735 C CA . PRO B 1 725 ? 26.328 16.766 -10.445 1 96.88 725 PRO B CA 1
ATOM 11736 C C . PRO B 1 725 ? 26.859 18.188 -10.414 1 96.88 725 PRO B C 1
ATOM 11738 O O . PRO B 1 725 ? 28.047 18.422 -10.664 1 96.88 725 PRO B O 1
ATOM 11741 N N . MET B 1 726 ? 25.984 19.078 -10.086 1 98 726 MET B N 1
ATOM 11742 C CA . MET B 1 726 ? 26.359 20.484 -10.117 1 98 726 MET B CA 1
ATOM 11743 C C . MET B 1 726 ? 26.391 21.078 -8.711 1 98 726 MET B C 1
ATOM 11745 O O . MET B 1 726 ? 27.016 22.109 -8.477 1 98 726 MET B O 1
ATOM 11749 N N . VAL B 1 727 ? 25.719 20.438 -7.789 1 98.5 727 VAL B N 1
ATOM 11750 C CA . VAL B 1 727 ? 25.672 20.922 -6.414 1 98.5 727 VAL B CA 1
ATOM 11751 C C . VAL B 1 727 ? 25.766 19.75 -5.445 1 98.5 727 VAL B C 1
ATOM 11753 O O . VAL B 1 727 ? 25.297 18.641 -5.758 1 98.5 727 VAL B O 1
ATOM 11756 N N . VAL B 1 728 ? 26.438 19.906 -4.281 1 98.5 728 VAL B N 1
ATOM 11757 C CA . VAL B 1 728 ? 26.578 18.906 -3.219 1 98.5 728 VAL B CA 1
ATOM 11758 C C . VAL B 1 728 ? 26.172 19.531 -1.881 1 98.5 728 VAL B C 1
ATOM 11760 O O . VAL B 1 728 ? 26.641 20.609 -1.53 1 98.5 728 VAL B O 1
ATOM 11763 N N . ALA B 1 729 ? 25.25 18.938 -1.19 1 98.81 729 ALA B N 1
ATOM 11764 C CA . ALA B 1 729 ? 24.859 19.328 0.162 1 98.81 729 ALA B CA 1
ATOM 11765 C C . ALA B 1 729 ? 25.375 18.328 1.191 1 98.81 729 ALA B C 1
ATOM 11767 O O . ALA B 1 729 ? 25.109 17.125 1.079 1 98.81 729 ALA B O 1
ATOM 11768 N N . LEU B 1 730 ? 26.156 18.734 2.176 1 98.75 730 LEU B N 1
ATOM 11769 C CA . LEU B 1 730 ? 26.719 17.891 3.234 1 98.75 730 LEU B CA 1
ATOM 11770 C C . LEU B 1 730 ? 26.359 18.453 4.609 1 98.75 730 LEU B C 1
ATOM 11772 O O . LEU B 1 730 ? 26.484 19.656 4.84 1 98.75 730 LEU B O 1
ATOM 11776 N N . ALA B 1 731 ? 25.906 17.609 5.48 1 98.75 731 ALA B N 1
ATOM 11777 C CA . ALA B 1 731 ? 25.562 18.016 6.844 1 98.75 731 ALA B CA 1
ATOM 11778 C C . ALA B 1 731 ? 26.141 17.031 7.859 1 98.75 731 ALA B C 1
ATOM 11780 O O . ALA B 1 731 ? 26.328 15.852 7.559 1 98.75 731 ALA B O 1
ATOM 11781 N N . THR B 1 732 ? 26.453 17.531 9.031 1 98.25 732 THR B N 1
ATOM 11782 C CA . THR B 1 732 ? 26.953 16.75 10.156 1 98.25 732 THR B CA 1
ATOM 11783 C C . THR B 1 732 ? 25.812 16.25 11.031 1 98.25 732 THR B C 1
ATOM 11785 O O . THR B 1 732 ? 24.969 17.047 11.461 1 98.25 732 THR B O 1
ATOM 11788 N N . ARG B 1 733 ? 25.766 15.055 11.258 1 96.62 733 ARG B N 1
ATOM 11789 C CA . ARG B 1 733 ? 24.797 14.492 12.195 1 96.62 733 ARG B CA 1
ATOM 11790 C C . ARG B 1 733 ? 25.484 14.031 13.477 1 96.62 733 ARG B C 1
ATOM 11792 O O . ARG B 1 733 ? 26.656 13.656 13.461 1 96.62 733 ARG B O 1
ATOM 11799 N N . HIS B 1 734 ? 24.781 14.062 14.562 1 97.25 734 HIS B N 1
ATOM 11800 C CA . HIS B 1 734 ? 25.297 13.656 15.859 1 97.25 734 HIS B CA 1
ATOM 11801 C C . HIS B 1 734 ? 26.609 14.375 16.188 1 97.25 734 HIS B C 1
ATOM 11803 O O . HIS B 1 734 ? 27.609 13.727 16.5 1 97.25 734 HIS B O 1
ATOM 11809 N N . SER B 1 735 ? 26.5 15.664 16.141 1 97.5 735 SER B N 1
ATOM 11810 C CA . SER B 1 735 ? 27.688 16.516 16.25 1 97.5 735 SER B CA 1
ATOM 11811 C C . SER B 1 735 ? 28.281 16.453 17.641 1 97.5 735 SER B C 1
ATOM 11813 O O . SER B 1 735 ? 29.484 16.641 17.828 1 97.5 735 SER B O 1
ATOM 11815 N N . LEU B 1 736 ? 27.438 16.219 18.625 1 96.44 736 LEU B N 1
ATOM 11816 C CA . LEU B 1 736 ? 27.953 16.125 19.984 1 96.44 736 LEU B CA 1
ATOM 11817 C C . LEU B 1 736 ? 28.922 14.953 20.125 1 96.44 736 LEU B C 1
ATOM 11819 O O . LEU B 1 736 ? 30.016 15.117 20.656 1 96.44 736 LEU B O 1
ATOM 11823 N N . GLY B 1 737 ? 28.516 13.797 19.625 1 93.56 737 GLY B N 1
ATOM 11824 C CA . GLY B 1 737 ? 29.406 12.656 19.609 1 93.56 737 GLY B CA 1
ATOM 11825 C C . GLY B 1 737 ? 30.672 12.891 18.812 1 93.56 737 GLY B C 1
ATOM 11826 O O . GLY B 1 737 ? 31.766 12.492 19.219 1 93.56 737 GLY B O 1
ATOM 11827 N N . LEU B 1 738 ? 30.562 13.523 17.688 1 95.5 738 LEU B N 1
ATOM 11828 C CA . LEU B 1 738 ? 31.688 13.82 16.812 1 95.5 738 LEU B CA 1
ATOM 11829 C C . LEU B 1 738 ? 32.688 14.766 17.5 1 95.5 738 LEU B C 1
ATOM 11831 O O . LEU B 1 738 ? 33.875 14.633 17.312 1 95.5 738 LEU B O 1
ATOM 11835 N N . SER B 1 739 ? 32.188 15.695 18.188 1 92.94 739 SER B N 1
ATOM 11836 C CA . SER B 1 739 ? 33.031 16.703 18.812 1 92.94 739 SER B CA 1
ATOM 11837 C C . SER B 1 739 ? 34 16.062 19.812 1 92.94 739 SER B C 1
ATOM 11839 O O . SER B 1 739 ? 35.062 16.625 20.094 1 92.94 739 SER B O 1
ATOM 11841 N N . SER B 1 740 ? 33.625 14.969 20.328 1 89.81 740 SER B N 1
ATOM 11842 C CA . SER B 1 740 ? 34.469 14.281 21.312 1 89.81 740 SER B CA 1
ATOM 11843 C C . SER B 1 740 ? 35.688 13.672 20.641 1 89.81 740 SER B C 1
ATOM 11845 O O . SER B 1 740 ? 36.75 13.531 21.281 1 89.81 740 SER B O 1
ATOM 11847 N N . HIS B 1 741 ? 35.656 13.344 19.406 1 90.75 741 HIS B N 1
ATOM 11848 C CA . HIS B 1 741 ? 36.781 12.656 18.781 1 90.75 741 HIS B CA 1
ATOM 11849 C C . HIS B 1 741 ? 37.156 13.312 17.453 1 90.75 741 HIS B C 1
ATOM 11851 O O . HIS B 1 741 ? 38.25 13.07 16.922 1 90.75 741 HIS B O 1
ATOM 11857 N N . GLY B 1 742 ? 36.281 14.133 16.906 1 93.44 742 GLY B N 1
ATOM 11858 C CA . GLY B 1 742 ? 36.531 14.797 15.648 1 93.44 742 GLY B CA 1
ATOM 11859 C C . GLY B 1 742 ? 36.375 13.891 14.445 1 93.44 742 GLY B C 1
ATOM 11860 O O . GLY B 1 742 ? 36.062 12.711 14.586 1 93.44 742 GLY B O 1
ATOM 11861 N N . TRP B 1 743 ? 36.625 14.398 13.289 1 96.44 743 TRP B N 1
ATOM 11862 C CA . TRP B 1 743 ? 36.406 13.688 12.031 1 96.44 743 TRP B CA 1
ATOM 11863 C C . TRP B 1 743 ? 37.531 12.664 11.812 1 96.44 743 TRP B C 1
ATOM 11865 O O . TRP B 1 743 ? 37.344 11.695 11.062 1 96.44 743 TRP B O 1
ATOM 11875 N N . ARG B 1 744 ? 38.656 12.891 12.383 1 95 744 ARG B N 1
ATOM 11876 C CA . ARG B 1 744 ? 39.812 11.977 12.289 1 95 744 ARG B CA 1
ATOM 11877 C C . ARG B 1 744 ? 40.125 11.641 10.844 1 95 744 ARG B C 1
ATOM 11879 O O . ARG B 1 744 ? 40.312 12.539 10.016 1 95 744 ARG B O 1
ATOM 11886 N N . ASP B 1 745 ? 40.062 10.328 10.453 1 95.25 745 ASP B N 1
ATOM 11887 C CA . ASP B 1 745 ? 40.5 9.844 9.141 1 95.25 745 ASP B CA 1
ATOM 11888 C C . ASP B 1 745 ? 39.344 9.828 8.156 1 95.25 745 ASP B C 1
ATOM 11890 O O . ASP B 1 745 ? 39.406 9.18 7.109 1 95.25 745 ASP B O 1
ATOM 11894 N N . THR B 1 746 ? 38.312 10.555 8.469 1 96.69 746 THR B N 1
ATOM 11895 C CA . THR B 1 746 ? 37.094 10.477 7.668 1 96.69 746 THR B CA 1
ATOM 11896 C C . THR B 1 746 ? 37.281 11.195 6.336 1 96.69 746 THR B C 1
ATOM 11898 O O . THR B 1 746 ? 37.688 12.352 6.305 1 96.69 746 THR B O 1
ATOM 11901 N N . ARG B 1 747 ? 36.969 10.508 5.242 1 96.5 747 ARG B N 1
ATOM 11902 C CA . ARG B 1 747 ? 37.062 11.047 3.891 1 96.5 747 ARG B CA 1
ATOM 11903 C C . ARG B 1 747 ? 35.688 10.984 3.191 1 96.5 747 ARG B C 1
ATOM 11905 O O . ARG B 1 747 ? 35.031 9.953 3.234 1 96.5 747 ARG B O 1
ATOM 11912 N N . ILE B 1 748 ? 35.312 12.062 2.543 1 97.44 748 ILE B N 1
ATOM 11913 C CA . ILE B 1 748 ? 34.031 12.156 1.844 1 97.44 748 ILE B CA 1
ATOM 11914 C C . ILE B 1 748 ? 34.219 11.703 0.395 1 97.44 748 ILE B C 1
ATOM 11916 O O . ILE B 1 748 ? 35.188 12.07 -0.266 1 97.44 748 ILE B O 1
ATOM 11920 N N . ASP B 1 749 ? 33.25 10.93 -0.08 1 94.06 749 ASP B N 1
ATOM 11921 C CA . ASP B 1 749 ? 33.281 10.477 -1.466 1 94.06 749 ASP B CA 1
ATOM 11922 C C . ASP B 1 749 ? 32.688 11.523 -2.398 1 94.06 749 ASP B C 1
ATOM 11924 O O . ASP B 1 749 ? 31.641 11.305 -3.01 1 94.06 749 ASP B O 1
ATOM 11928 N N . LEU B 1 750 ? 33.344 12.578 -2.629 1 96.19 750 LEU B N 1
ATOM 11929 C CA . LEU B 1 750 ? 32.875 13.672 -3.473 1 96.19 750 LEU B CA 1
ATOM 11930 C C . LEU B 1 750 ? 32.938 13.281 -4.945 1 96.19 750 LEU B C 1
ATOM 11932 O O . LEU B 1 750 ? 33.875 12.609 -5.379 1 96.19 750 LEU B O 1
ATOM 11936 N N . PRO B 1 751 ? 31.938 13.68 -5.672 1 94.25 751 PRO B N 1
ATOM 11937 C CA . PRO B 1 751 ? 32.031 13.461 -7.117 1 94.25 751 PRO B CA 1
ATOM 11938 C C . PRO B 1 751 ? 33.25 14.164 -7.742 1 94.25 751 PRO B C 1
ATOM 11940 O O . PRO B 1 751 ? 33.719 15.172 -7.211 1 94.25 751 PRO B O 1
ATOM 11943 N N . GLU B 1 752 ? 33.656 13.656 -8.883 1 92.88 752 GLU B N 1
ATOM 11944 C CA . GLU B 1 752 ? 34.781 14.258 -9.586 1 92.88 752 GLU B CA 1
ATOM 11945 C C . GLU B 1 752 ? 34.469 15.688 -10 1 92.88 752 GLU B C 1
ATOM 11947 O O . GLU B 1 752 ? 33.344 16.016 -10.352 1 92.88 752 GLU B O 1
ATOM 11952 N N . GLY B 1 753 ? 35.5 16.484 -9.859 1 93.94 753 GLY B N 1
ATOM 11953 C CA . GLY B 1 753 ? 35.344 17.875 -10.25 1 93.94 753 GLY B CA 1
ATOM 11954 C C . GLY B 1 753 ? 35.969 18.844 -9.258 1 93.94 753 GLY B C 1
ATOM 11955 O O . GLY B 1 753 ? 36.5 18.438 -8.242 1 93.94 753 GLY B O 1
ATOM 11956 N N . GLU B 1 754 ? 35.969 20.094 -9.672 1 96.06 754 GLU B N 1
ATOM 11957 C CA . GLU B 1 754 ? 36.406 21.172 -8.797 1 96.06 754 GLU B CA 1
ATOM 11958 C C . GLU B 1 754 ? 35.188 21.828 -8.117 1 96.06 754 GLU B C 1
ATOM 11960 O O . GLU B 1 754 ? 34.219 22.141 -8.781 1 96.06 754 GLU B O 1
ATOM 11965 N N . TRP B 1 755 ? 35.375 21.922 -6.832 1 97.44 755 TRP B N 1
ATOM 11966 C CA . TRP B 1 755 ? 34.219 22.375 -6.059 1 97.44 755 TRP B CA 1
ATOM 11967 C C . TRP B 1 755 ? 34.531 23.641 -5.27 1 97.44 755 TRP B C 1
ATOM 11969 O O . TRP B 1 755 ? 35.688 23.812 -4.812 1 97.44 755 TRP B O 1
ATOM 11979 N N . LEU B 1 756 ? 33.562 24.5 -5.168 1 97.12 756 LEU B N 1
ATOM 11980 C CA . LEU B 1 756 ? 33.594 25.703 -4.34 1 97.12 756 LEU B CA 1
ATOM 11981 C C . LEU B 1 756 ? 32.531 25.625 -3.256 1 97.12 756 LEU B C 1
ATOM 11983 O O . LEU B 1 756 ? 31.359 25.281 -3.533 1 97.12 756 LEU B O 1
ATOM 11987 N N . ASP B 1 757 ? 32.938 25.859 -2.029 1 96.81 757 ASP B N 1
ATOM 11988 C CA . ASP B 1 757 ? 31.938 26 -0.979 1 96.81 757 ASP B CA 1
ATOM 11989 C C . ASP B 1 757 ? 31.203 27.328 -1.079 1 96.81 757 ASP B C 1
ATOM 11991 O O . ASP B 1 757 ? 31.781 28.375 -0.757 1 96.81 757 ASP B O 1
ATOM 11995 N N . ALA B 1 758 ? 29.984 27.266 -1.427 1 96.44 758 ALA B N 1
ATOM 11996 C CA . ALA B 1 758 ? 29.219 28.469 -1.712 1 96.44 758 ALA B CA 1
ATOM 11997 C C . ALA B 1 758 ? 28.922 29.25 -0.433 1 96.44 758 ALA B C 1
ATOM 11999 O O . ALA B 1 758 ? 28.578 30.438 -0.486 1 96.44 758 ALA B O 1
ATOM 12000 N N . LEU B 1 759 ? 29.016 28.641 0.738 1 95.31 759 LEU B N 1
ATOM 12001 C CA . LEU B 1 759 ? 28.766 29.344 1.995 1 95.31 759 LEU B CA 1
ATOM 12002 C C . LEU B 1 759 ? 29.984 30.156 2.418 1 95.31 759 LEU B C 1
ATOM 12004 O O . LEU B 1 759 ? 29.844 31.297 2.867 1 95.31 759 LEU B O 1
ATOM 12008 N N . SER B 1 760 ? 31.141 29.578 2.283 1 92.31 760 SER B N 1
ATOM 12009 C CA . SER B 1 760 ? 32.344 30.25 2.729 1 92.31 760 SER B CA 1
ATOM 12010 C C . SER B 1 760 ? 33.031 30.984 1.578 1 92.31 760 SER B C 1
ATOM 12012 O O . SER B 1 760 ? 33.844 31.875 1.802 1 92.31 760 SER B O 1
ATOM 12014 N N . GLY B 1 761 ? 32.781 30.609 0.329 1 91.56 761 GLY B N 1
ATOM 12015 C CA . GLY B 1 761 ? 33.469 31.172 -0.833 1 91.56 761 GLY B CA 1
ATOM 12016 C C . GLY B 1 761 ? 34.812 30.562 -1.086 1 91.56 761 GLY B C 1
ATOM 12017 O O . GLY B 1 761 ? 35.562 31.016 -1.967 1 91.56 761 GLY B O 1
ATOM 12018 N N . GLN B 1 762 ? 35.156 29.516 -0.383 1 93.25 762 GLN B N 1
ATOM 12019 C CA . GLN B 1 762 ? 36.469 28.922 -0.49 1 93.25 762 GLN B CA 1
ATOM 12020 C C . GLN B 1 762 ? 36.438 27.672 -1.368 1 93.25 762 GLN B C 1
ATOM 12022 O O . GLN B 1 762 ? 35.469 26.922 -1.352 1 93.25 762 GLN B O 1
ATOM 12027 N N . PRO B 1 763 ? 37.469 27.422 -2.111 1 95.25 763 PRO B N 1
ATOM 12028 C CA . PRO B 1 763 ? 37.562 26.188 -2.875 1 95.25 763 PRO B CA 1
ATOM 12029 C C . PRO B 1 763 ? 37.781 24.953 -1.985 1 95.25 763 PRO B C 1
ATOM 12031 O O . PRO B 1 763 ? 38.406 25.047 -0.937 1 95.25 763 PRO B O 1
ATOM 12034 N N . VAL B 1 764 ? 37.219 23.938 -2.35 1 94.88 764 VAL B N 1
ATOM 12035 C CA . VAL B 1 764 ? 37.406 22.672 -1.657 1 94.88 764 VAL B CA 1
ATOM 12036 C C . VAL B 1 764 ? 38.688 21.984 -2.189 1 94.88 764 VAL B C 1
ATOM 12038 O O . VAL B 1 764 ? 38.719 21.562 -3.346 1 94.88 764 VAL B O 1
ATOM 12041 N N . THR B 1 765 ? 39.656 21.844 -1.382 1 90.62 765 THR B N 1
ATOM 12042 C CA . THR B 1 765 ? 40.938 21.375 -1.859 1 90.62 765 THR B CA 1
ATOM 12043 C C . THR B 1 765 ? 41.188 19.922 -1.465 1 90.62 765 THR B C 1
ATOM 12045 O O . THR B 1 765 ? 42.156 19.297 -1.896 1 90.62 765 THR B O 1
ATOM 12048 N N . SER B 1 766 ? 40.312 19.5 -0.617 1 93.25 766 SER B N 1
ATOM 12049 C CA . SER B 1 766 ? 40.469 18.125 -0.139 1 93.25 766 SER B CA 1
ATOM 12050 C C . SER B 1 766 ? 39.125 17.5 0.183 1 93.25 766 SER B C 1
ATOM 12052 O O . SER B 1 766 ? 38.156 18.203 0.531 1 93.25 766 SER B O 1
ATOM 12054 N N . ALA B 1 767 ? 39.125 16.188 0.077 1 95.31 767 ALA B N 1
ATOM 12055 C CA . ALA B 1 767 ? 37.906 15.453 0.408 1 95.31 767 ALA B CA 1
ATOM 12056 C C . ALA B 1 767 ? 37.906 15.023 1.871 1 95.31 767 ALA B C 1
ATOM 12058 O O . ALA B 1 767 ? 37.031 14.289 2.309 1 95.31 767 ALA B O 1
ATOM 12059 N N . ASP B 1 768 ? 38.906 15.398 2.609 1 96.88 768 ASP B N 1
ATOM 12060 C CA . ASP B 1 768 ? 38.938 15.141 4.047 1 96.88 768 ASP B CA 1
ATOM 12061 C C . ASP B 1 768 ? 37.812 15.898 4.75 1 96.88 768 ASP B C 1
ATOM 12063 O O . ASP B 1 768 ? 37.688 17.109 4.586 1 96.88 768 ASP B O 1
ATOM 12067 N N . ALA B 1 769 ? 37.094 15.172 5.586 1 97.62 769 ALA B N 1
ATOM 12068 C CA . ALA B 1 769 ? 35.938 15.766 6.246 1 97.62 769 ALA B CA 1
ATOM 12069 C C . ALA B 1 769 ? 36.375 16.953 7.109 1 97.62 769 ALA B C 1
ATOM 12071 O O . ALA B 1 769 ? 35.625 17.938 7.207 1 97.62 769 ALA B O 1
ATOM 12072 N N . ARG B 1 770 ? 37.5 16.859 7.734 1 95.62 770 ARG B N 1
ATOM 12073 C CA . ARG B 1 770 ? 38 17.938 8.57 1 95.62 770 ARG B CA 1
ATOM 12074 C C . ARG B 1 770 ? 38.156 19.219 7.766 1 95.62 770 ARG B C 1
ATOM 12076 O O . ARG B 1 770 ? 37.875 20.312 8.258 1 95.62 770 ARG B O 1
ATOM 12083 N N . ASP B 1 771 ? 38.594 19.078 6.52 1 95.81 771 ASP B N 1
ATOM 12084 C CA . ASP B 1 771 ? 38.812 20.234 5.664 1 95.81 771 ASP B CA 1
ATOM 12085 C C . ASP B 1 771 ? 37.5 20.781 5.121 1 95.81 771 ASP B C 1
ATOM 12087 O O . ASP B 1 771 ? 37.281 21.984 5.082 1 95.81 771 ASP B O 1
ATOM 12091 N N . VAL B 1 772 ? 36.656 19.875 4.676 1 97.25 772 VAL B N 1
ATOM 12092 C CA . VAL B 1 772 ? 35.375 20.266 4.07 1 97.25 772 VAL B CA 1
ATOM 12093 C C . VAL B 1 772 ? 34.531 20.984 5.105 1 97.25 772 VAL B C 1
ATOM 12095 O O . VAL B 1 772 ? 33.812 21.938 4.777 1 97.25 772 VAL B O 1
ATOM 12098 N N . PHE B 1 773 ? 34.594 20.516 6.402 1 96.31 773 PHE B N 1
ATOM 12099 C CA . PHE B 1 773 ? 33.75 21.062 7.453 1 96.31 773 PHE B CA 1
ATOM 12100 C C . PHE B 1 773 ? 34.531 22.031 8.344 1 96.31 773 PHE B C 1
ATOM 12102 O O . PHE B 1 773 ? 34.156 22.266 9.492 1 96.31 773 PHE B O 1
ATOM 12109 N N . ALA B 1 774 ? 35.594 22.562 7.887 1 92.69 774 ALA B N 1
ATOM 12110 C CA . ALA B 1 774 ? 36.438 23.453 8.664 1 92.69 774 ALA B CA 1
ATOM 12111 C C . ALA B 1 774 ? 35.656 24.703 9.109 1 92.69 774 ALA B C 1
ATOM 12113 O O . ALA B 1 774 ? 35.906 25.234 10.195 1 92.69 774 ALA B O 1
ATOM 12114 N N . ASP B 1 775 ? 34.75 25.125 8.305 1 90.56 775 ASP B N 1
ATOM 12115 C CA . ASP B 1 775 ? 34.094 26.406 8.57 1 90.56 775 ASP B CA 1
ATOM 12116 C C . ASP B 1 775 ? 32.719 26.188 9.25 1 90.56 775 ASP B C 1
ATOM 12118 O O . ASP B 1 775 ? 32.031 27.156 9.539 1 90.56 775 ASP B O 1
ATOM 12122 N N . GLY B 1 776 ? 32.375 25 9.523 1 93.75 776 GLY B N 1
ATOM 12123 C CA . GLY B 1 776 ? 31.094 24.766 10.156 1 93.75 776 GLY B CA 1
ATOM 12124 C C . GLY B 1 776 ? 30.562 23.359 9.914 1 93.75 776 GLY B C 1
ATOM 12125 O O . GLY B 1 776 ? 31.219 22.547 9.273 1 93.75 776 GLY B O 1
ATOM 12126 N N . PRO B 1 777 ? 29.328 23.125 10.445 1 97.19 777 PRO B N 1
ATOM 12127 C CA . PRO B 1 777 ? 28.75 21.781 10.406 1 97.19 777 PRO B CA 1
ATOM 12128 C C . PRO B 1 777 ? 28.141 21.438 9.062 1 97.19 777 PRO B C 1
ATOM 12130 O O . PRO B 1 777 ? 27.688 20.312 8.852 1 97.19 777 PRO B O 1
ATOM 12133 N N . CYS B 1 778 ? 28.047 22.375 8.086 1 97.88 778 CYS B N 1
ATOM 12134 C CA . CYS B 1 778 ? 27.438 22.172 6.773 1 97.88 778 CYS B CA 1
ATOM 12135 C C . CYS B 1 778 ? 28.359 22.656 5.664 1 97.88 778 CYS B C 1
ATOM 12137 O O . CYS B 1 778 ? 29.188 23.547 5.883 1 97.88 778 CYS B O 1
ATOM 12139 N N . ALA B 1 779 ? 28.266 22.031 4.543 1 98.12 779 ALA B N 1
ATOM 12140 C CA . ALA B 1 779 ? 28.953 22.469 3.334 1 98.12 779 ALA B CA 1
ATOM 12141 C C . ALA B 1 779 ? 28.016 22.453 2.129 1 98.12 779 ALA B C 1
ATOM 12143 O O . ALA B 1 779 ? 27.281 21.469 1.919 1 98.12 779 ALA B O 1
ATOM 12144 N N . LEU B 1 780 ? 27.891 23.531 1.474 1 98.56 780 LEU B N 1
ATOM 12145 C CA . LEU B 1 780 ? 27.203 23.672 0.196 1 98.56 780 LEU B CA 1
ATOM 12146 C C . LEU B 1 780 ? 28.188 23.875 -0.941 1 98.56 780 LEU B C 1
ATOM 12148 O O . LEU B 1 780 ? 28.719 24.969 -1.124 1 98.56 780 LEU B O 1
ATOM 12152 N N . LEU B 1 781 ? 28.391 22.797 -1.693 1 98.5 781 LEU B N 1
ATOM 12153 C CA . LEU B 1 781 ? 29.422 22.828 -2.721 1 98.5 781 LEU B CA 1
ATOM 12154 C C . LEU B 1 781 ? 28.812 23 -4.105 1 98.5 781 LEU B C 1
ATOM 12156 O O . LEU B 1 781 ? 27.797 22.359 -4.422 1 98.5 781 LEU B O 1
ATOM 12160 N N . THR B 1 782 ? 29.312 23.844 -4.914 1 98.38 782 THR B N 1
ATOM 12161 C CA . THR B 1 782 ? 28.922 24.016 -6.309 1 98.38 782 THR B CA 1
ATOM 12162 C C . THR B 1 782 ? 30.094 23.703 -7.238 1 98.38 782 THR B C 1
ATOM 12164 O O . THR B 1 782 ? 31.25 24 -6.918 1 98.38 782 THR B O 1
ATOM 12167 N N . ARG B 1 783 ? 29.766 23.141 -8.289 1 96.94 783 ARG B N 1
ATOM 12168 C CA . ARG B 1 783 ? 30.797 22.766 -9.258 1 96.94 783 ARG B CA 1
ATOM 12169 C C . ARG B 1 783 ? 31.359 24 -9.961 1 96.94 783 ARG B C 1
ATOM 12171 O O . ARG B 1 783 ? 30.609 24.891 -10.352 1 96.94 783 ARG B O 1
ATOM 12178 N N . VAL B 1 784 ? 32.75 24.047 -10.047 1 91.56 784 VAL B N 1
ATOM 12179 C CA . VAL B 1 784 ? 33.406 25.156 -10.742 1 91.56 784 VAL B CA 1
ATOM 12180 C C . VAL B 1 784 ? 33.469 24.844 -12.234 1 91.56 784 VAL B C 1
ATOM 12182 O O . VAL B 1 784 ? 33.969 23.781 -12.633 1 91.56 784 VAL B O 1
ATOM 12185 N N . CYS B 1 785 ? 32.625 25.375 -13.148 1 72.69 785 CYS B N 1
ATOM 12186 C CA . CYS B 1 785 ? 32.688 25.172 -14.594 1 72.69 785 CYS B CA 1
ATOM 12187 C C . CYS B 1 785 ? 33.875 25.891 -15.195 1 72.69 785 CYS B C 1
ATOM 12189 O O . CYS B 1 785 ? 34.312 26.922 -14.68 1 72.69 785 CYS B O 1
#

Secondary structure (DSSP, 8-state):
------EEEE--BTTTB-HHHHHHTHHHHHHHT-SEEEEPP-EEE-TT-SS--SEEEEEEE-GGGTHHHHHHHHHHHHHTTT-EEEEEE--SEEE-SSGGG-HHHHHHHHHGGGSTTGGGB-B---TTTTTTTSEEEEEESSGGGGGG-EEEEETTEEEEEETTEEEE--TT---S-HHHHHHTSSEEEEETTS----B-EETTEEEEEEB-TTSHHHHHHHTHHHHHHHHTT--SEEEEP-GGGSS-HHHHHHHHHHHH-TTSEEEE-----TTPPP-TTSSSSEE-SHHHHHHHHHTTS-GGGHHHHHHHHHHHHS---SHHHHHHHHHHHHHHHHHTTTHHHHHHHHHHHHHHH---S-HHHHHHHHHHHHHH--SS-S-SGGGTTHHHHHHHHHHHHSTT-HHHHHHHHHHHHHTSHHHHHHHHHHHHHHIIIIIIIIHHH--S-GGG-STT--TTS----HHHHHHHHHHHHHH-TT-EE-S--TT-SB-HHHHHHHHGGGGSHHHHHHHHHHHHHHS--SSHHHHHHHHHHHHHHS-SSS--GGGSTTHHHHHHHHHHHHHHHHTSS--SSS--HHHHHHHHHHHHHHHHSTHHHHHHHHHHHHHHHHHHHHHHHHHHHHHSSSEEEEETTTTS----BSTTGGGPPP-HHHHHHHHTT-S--SSTT-HHHHHHHHHHHHHHHH-GGGTTT-EEEEE-EESTTGGGEEEEEEESTTS---EEEEEE-SHHHHHHH-STT-EE-PPSS-EEETTTTEEE---BHHHHTTT-SEEEEEE--/------EEEE--BTTTB-HHHHHHTHHHHHHHT-SEEEEPP-EEE-TT-SS--SEEEEEEE-GGGTHHHHHHHHHHHHHTTT-EEEEEE--SEEE-SSGGG-HHHHHHHHHGGGSTTGGGB-B---TTSSSTTSEEEEEESSGGGGGG-EEEEETTEEEEEETTEEEE--TT---S-HHHHHHTSSEEEEETTS----B-EETTEEEEEEB-TTSHHHHHHHTHHHHHHHHTT--SEEEEP-GGGSS-HHHHHHHHHHHH-TTSEEEE-----TTPPP-TTSSSSEE-SHHHHHHHHHTTS-GGGHHHHHHHHHHHHS---SHHHHHHHHHHHHHHHHHTTTHHHHHHHHHHHHHHH---S-HHHHHHHHHHHHHH--SS-S-SGGGTTHHHHHHHHHHHHSTT-HHHHHHHHHHHHHTSHHHHHHHHHHHHHHIIIIIIIIHHH--S-GGG-STT--TTS----HHHHHHHHHHHHHH-TT-EE-S--TT-SB-HHHHHHHHGGGGSHHHHHHHHHHHHHHS--SSHHHHHHHHHHHHHHS-SSS--GGGSTTHHHHHHHHHHHHHHHH-SS--SSS--HHHHHHHHHHHHHHHHSTHHHHHHHHHHHHHHHHHHHHHHHHHHHHHSSSEEEEETTTTS----BSTTGGGPPP-HHHHHHHHTT-S--SSTT-HHHHHHHHHHHHHHHH-GGGTTT-EEEEE-EESTTGGGEEEEEEESTTS---EEEEEE-SHHHHHHH-STT-EE-PPSS-EEETTTTEEE---BHHHHTTT-SEEEEEE--

Solvent-accessible surface area (backbone atoms only — not comparable to full-atom values): 79251 Å² total; per-residue (Å²): 130,72,74,79,44,28,32,38,34,41,79,45,19,56,89,78,36,30,37,56,55,49,44,72,42,42,67,57,42,51,71,39,20,48,26,20,43,29,36,39,36,53,38,20,36,44,88,85,46,64,61,27,70,36,25,29,36,55,70,39,46,19,62,67,33,49,23,59,64,24,49,54,50,28,35,51,54,31,45,75,68,63,27,45,32,29,39,35,42,62,67,38,39,30,26,48,71,57,33,77,68,9,62,55,57,36,42,22,45,35,48,21,82,74,21,93,41,38,72,40,38,46,62,48,61,44,60,84,43,75,49,68,35,28,48,40,40,55,74,29,88,41,77,73,49,54,74,65,39,38,70,43,76,58,86,92,41,45,30,40,33,48,87,94,44,61,40,68,50,35,90,92,43,79,62,79,53,44,60,54,26,48,70,70,43,35,37,40,80,34,26,55,82,65,65,48,46,32,56,43,40,54,58,74,38,86,43,26,41,23,40,35,56,87,41,65,69,43,38,50,52,56,38,46,45,57,45,50,35,50,75,69,61,48,44,53,29,38,37,38,45,46,46,64,64,38,77,49,44,67,60,51,42,48,55,48,35,65,66,64,36,90,80,43,45,36,29,31,44,63,70,52,32,98,83,49,43,79,51,83,82,54,78,59,35,36,35,56,12,38,63,49,25,36,48,53,56,16,52,49,27,40,62,82,19,53,65,55,32,27,49,49,26,25,72,59,56,72,42,46,53,40,45,71,50,46,56,53,49,45,31,51,36,17,36,48,34,35,69,48,77,38,25,37,61,46,51,50,36,43,50,38,33,35,67,75,64,65,57,85,67,51,68,66,54,35,45,49,42,51,32,53,51,45,28,66,52,78,44,41,57,52,88,48,71,49,35,47,60,48,61,23,52,54,56,27,50,34,54,77,76,41,73,88,42,55,68,32,41,36,51,51,34,48,29,47,59,68,59,48,68,30,30,36,43,51,34,28,49,28,25,32,32,43,48,55,23,37,69,51,16,44,46,53,60,49,43,52,59,60,58,39,46,40,72,43,37,54,59,61,50,75,39,37,36,70,32,20,49,48,36,47,43,39,47,33,28,71,76,30,23,61,12,34,24,30,64,42,57,78,77,31,55,46,23,48,41,15,28,26,34,39,32,47,45,32,68,40,35,68,60,48,51,53,48,51,53,50,42,41,69,77,56,60,50,88,40,54,54,60,34,52,41,44,52,48,52,48,59,26,55,49,54,60,73,84,55,58,58,76,70,41,81,65,47,64,59,50,50,49,55,47,49,53,51,45,45,25,41,32,50,78,81,24,22,84,92,54,67,33,63,70,58,53,50,42,48,49,50,43,52,50,43,45,59,71,37,79,54,32,58,57,49,44,50,53,36,48,70,45,37,68,46,14,50,34,38,31,49,21,40,50,50,49,48,61,69,37,61,25,25,24,40,43,35,70,59,58,49,34,77,38,63,31,37,38,70,66,54,51,64,58,86,69,67,60,68,63,50,56,60,53,66,71,63,50,77,51,68,87,56,86,80,17,48,30,43,34,39,49,46,28,51,50,31,37,50,33,59,76,38,46,54,35,45,60,59,16,38,68,42,77,37,56,49,42,56,86,34,22,86,30,56,47,33,34,32,25,8,36,66,95,51,73,66,43,35,37,44,40,24,40,28,52,50,65,63,37,68,75,69,46,40,74,74,12,33,42,61,69,74,90,77,51,38,29,27,67,69,80,70,43,72,56,88,51,53,39,40,56,65,58,38,64,91,38,58,51,38,42,31,34,53,63,128,129,72,73,79,44,27,33,38,35,42,81,44,19,57,89,79,35,30,38,55,55,49,43,73,43,42,66,58,43,50,70,38,18,47,24,21,43,28,37,39,35,53,39,20,37,45,89,85,46,64,61,27,72,37,26,28,37,54,70,41,46,19,64,67,33,48,21,58,65,24,48,54,50,28,36,50,53,31,44,76,69,64,27,43,30,31,40,35,42,65,68,38,39,29,26,47,73,58,34,76,68,10,62,56,58,36,43,22,45,36,48,21,82,74,21,93,41,38,72,41,38,47,62,48,61,44,59,83,44,75,50,69,35,28,49,38,40,53,75,29,86,40,76,71,49,55,75,66,39,39,73,43,76,58,87,92,43,45,29,39,32,48,86,93,46,62,41,66,50,35,90,93,43,80,63,79,52,45,58,55,27,48,71,70,43,34,35,40,81,33,27,55,83,67,65,47,47,31,55,43,40,54,60,75,36,87,43,25,41,23,41,35,56,87,39,65,68,43,38,49,51,56,38,46,46,56,45,50,35,49,74,70,61,50,43,52,30,38,37,39,45,46,45,65,61,36,78,49,44,68,60,51,42,50,54,47,34,65,66,64,36,91,80,43,46,36,30,31,45,64,72,53,32,98,84,48,45,79,53,84,84,53,79,59,34,36,34,56,11,39,62,50,27,36,48,52,58,16,52,49,26,42,63,83,20,52,64,56,32,26,49,50,27,25,72,61,56,72,43,46,51,40,45,70,52,46,55,53,48,45,30,51,34,19,36,49,33,35,70,48,76,38,26,37,61,47,50,51,35,45,50,40,33,35,67,76,65,67,56,84,67,52,67,67,54,37,44,51,43,51,33,53,51,45,28,65,51,80,42,39,57,54,87,49,70,49,35,46,62,47,60,24,51,52,55,25,50,35,52,77,73,42,72,87,41,56,67,33,41,36,50,51,34,47,28,48,59,68,58,48,69,29,30,36,42,50,36,30,49,27,25,31,32,45,47,54,23,38,68,50,15,45,45,53,58,48,44,52,58,61,60,39,47,40,72,42,37,51,58,62,50,77,39,36,36,71,32,19,50,48,37,48,44,40,47,33,27,70,74,30,23,62,11,33,26,31,62,41,54,78,76,30,55,47,21,48,41,15,28,26,35,39,31,46,45,33,68,40,34,68,61,49,52,51,49,51,54,50,43,42,70,77,56,57,51,89,41,54,52,62,35,52,41,44,53,48,53,48,60,26,56,49,52,59,75,83,54,57,57,76,70,42,82,64,47,64,60,52,49,50,55,48,49,54,52,45,45,26,41,33,51,78,80,23,22,85,90,54,67,33,62,70,59,54,50,44,48,51,51,43,53,49,43,45,58,70,36,78,54,32,59,56,52,45,51,52,37,48,69,44,38,67,45,14,51,33,38,32,48,23,40,51,50,48,48,61,70,36,59,24,25,25,41,42,35,70,59,58,48,34,76,36,61,32,38,38,72,66,54,52,65,59,85,69,67,61,68,62,49,56,60,52,65,72,62,49,76,50,70,88,57,86,81,18,47,31,44,34,39,49,46,28,52,51,32,35,50,33,58,78,37,46,52,34,45,60,60,18,38,68,44,76,35,57,46,42,55,86,34,23,86,28,56,48,33,32,33,25,7,36,65,95,51,72,66,43,36,35,44,39,24,41,29,53,48,65,62,37,68,76,69,47,41,76,75,13,34,42,61,68,74,89,76,52,38,29,25,68,69,79,72,44,69,58,87,54,51,38,42,57,65,56,38,63,89,38,58,52,38,42,31,32,54,64,127

InterPro domains:
  IPR006047 Glycosyl hydrolase family 13, catalytic domain [PF00128] (24-242)
  IPR006047 Glycosyl hydrolase family 13, catalytic domain [SM00642] (11-688)
  IPR012767 Maltooligosyl trehalose synthase [TIGR02401] (4-782)
  IPR012767 Maltooligosyl trehalose synthase [cd11336] (6-691)
  IPR013797 Maltooligosyl trehalose synthase, domain 4 [G3DSA:1.10.10.470] (509-610)
  IPR017853 Glycoside hydrolase superfamily [SSF51445] (4-694)

Organism: Rhodococcus erythropolis (NCBI:txid1833)